Protein AF-0000000078026468 (afdb_homodimer)

Foldseek 3Di:
DPPVVLVVLLVQLQFDQWDQAQVRDIDGADSVQSVLVSVLAFPVLSDPPPPQAQDAQEAEEEQPDWDKDAGADADKKKKWKQAPVGDIDIDMDGHRDIDTDDNPHDADWIWMWIDDDPDIDIHIYGYFHQAFFDFPCVVVVFFAEAAEDAQQQFADPQAQLGRALVQLLVVLVLCLVLRHQAYEYEAQADAALLCQLRPDSQAHLDLLFGHLLRFRLVPQPLLVVQPVNVVVCPDPVNVVLSVVSNPDQWHPRNSSSVSSLVSLVSSLVSVVPDDCPDPLNVLLVVLDVVCPPLLLLQLLQNLVSNVQCVVPVVCNFLVPGPPQQQACPHVVSVVVCVVPVSSSVSSSVSRVSRVVSLLVQLVSSVVSPRRWYYEHEGHLAYACRHSVCRHCVNQWSNQKFFWAAAHNVQNQTDTPRGTDGSLSVCVSVNNVVVLSSLLSRLPSTQEYEYEQQCVLAWTWMDGHPDGSNNTTIGGHPNVSSLRSNRSSSVVSNYAYEYEQDDDHDPVCVVVCVSRLHAYEAEQLPQADPQLAHDQQAPDDASYEYEPDDLQDWAPQQLLVVVVLVLCVVLVSDPDPVSSVVVVVVSLSNQLNLLVNLVVVVLADPPDDNHSVPDHDDLRVLLSSLLRNLLHSYSYYYYHVCSLLVHGDHQDHGPDDPSDSHNTRHRPDHPVCQSVDPSSSVSSSVSSVSSRPD/DPPVVLVVLLVQLQFDQWDQAQVRDIDGADSVQSVLVSVLAFPVLSPPPPPQAQDAQEAEEEQQDWDKDAGADADKKKKWKQAPVGDIDIDMDGHRDIDTDDNPHDADWIWMWIDDDHDIDIHIYGYFHQAFFDFPCVVVVFFAEAAEDAQQQFADPQAQLGRALVQLLVVLVLCLVLRHQAYEYEAQADAALLCQLRPDSQAHLGLQFGHLLRFRLVPQPLLVVQPVNVVVCPDPVNVVLSVVSNPDQWHPRNSSSVSSLVSLVSSLVSVVPDDCPDPVNVLLVVLDVVCPPLLLLQLLQNLVSNVQCVVPVVCNFLVPGPPQQQACPHVVSVVVCVVPVSSSVSSSVSRVSRVVSLLVQLVSSVVSPRRWYYEHEGHLAYACRHSVCRHCVNQWSNQKFFWAAAHNVQNQTDTPRGTDGSQSVCVSVNNVVVLSSLLSRLPSTQEYEYEQQCVLAWTWMGGHPDGRNNTTIGGHPNVSSLRSNRSSSVVSNYAYEYEQDDDHDPVCVVVCVSRLHAYEAEQLPQADPQLAHDQQAPDDASYEYEPDDLQDWAPQQLLVVVVLVLCVVLVSDPDPVSSVVVVVVSLSNQLNLLVNLVVVVLADPPDDNHSVPDHDDLRVLLSSLLRNLLHSYSYYYYHLCSLLVHGDHQDHGPDDVSDSHNTRHRPDHPVCQSVDPSSSVSSSVSSVSSRPD

Solvent-accessible surface area (backbone atoms only — not comparable to full-atom values): 71156 Å² total; per-residue (Å²): 126,57,72,67,58,49,50,52,52,31,46,75,68,31,36,45,63,54,46,67,41,53,84,74,37,81,38,75,54,53,68,66,52,48,52,45,48,56,66,28,42,58,65,74,61,72,60,57,73,64,70,81,53,38,58,60,54,48,46,76,45,49,56,86,44,89,43,67,48,62,31,43,73,77,56,69,32,41,37,39,37,35,41,71,87,64,53,73,46,72,51,72,43,44,38,70,35,77,42,71,50,75,64,82,56,66,72,44,59,26,41,33,38,40,33,44,94,92,45,76,46,63,23,39,36,34,28,11,44,73,41,30,25,70,48,69,55,52,76,69,69,42,50,44,39,25,41,43,38,58,55,56,22,46,36,53,98,75,50,65,27,39,19,24,37,57,52,49,38,54,47,48,54,58,40,44,76,60,67,30,24,30,41,33,38,48,35,58,31,14,50,40,89,66,43,39,78,61,54,52,51,61,50,12,18,26,75,61,45,60,31,56,83,30,47,41,64,90,74,35,67,35,33,76,69,15,64,69,31,47,54,53,55,67,31,68,67,48,44,50,52,43,50,50,36,46,68,42,67,45,49,47,43,34,53,37,47,35,53,49,50,44,43,48,52,42,13,45,59,44,52,69,68,54,55,80,82,36,69,69,50,46,53,47,51,50,51,53,59,72,43,38,67,68,46,49,47,44,15,43,42,51,40,49,41,38,54,42,27,74,64,35,73,83,29,80,25,40,87,62,40,59,74,57,56,42,36,62,83,32,68,56,34,51,50,46,49,62,78,38,40,66,53,27,48,51,41,45,47,42,50,48,51,33,49,54,44,47,45,49,32,36,50,51,25,55,73,69,61,29,76,39,23,33,26,37,33,41,52,77,46,32,25,62,51,17,41,49,44,36,67,37,55,74,43,35,19,78,44,26,22,31,43,38,58,31,29,80,91,37,71,66,30,38,62,69,59,19,29,42,70,33,57,51,45,38,51,74,52,55,36,47,72,58,52,51,42,50,55,46,50,36,54,71,29,23,27,32,33,31,44,57,41,54,50,48,45,34,42,34,37,22,36,63,92,57,53,31,71,53,42,40,44,33,48,36,68,34,68,58,52,53,28,52,48,12,35,54,16,48,76,47,58,15,20,42,35,29,37,61,70,80,91,63,59,72,79,50,54,61,55,36,54,63,32,44,35,20,37,52,44,43,55,87,65,45,42,52,96,84,24,51,47,60,59,37,68,70,40,60,46,68,19,32,30,24,69,57,54,62,67,36,48,30,68,42,11,53,70,67,46,46,54,58,56,49,34,56,52,64,60,71,58,94,47,70,67,57,53,54,50,52,52,53,50,49,53,48,40,45,36,22,46,52,52,45,32,52,73,71,62,34,44,63,86,84,53,84,89,51,47,94,79,51,74,85,40,73,64,55,53,48,16,55,52,42,43,53,40,54,27,35,27,35,31,33,44,42,46,63,52,59,66,71,63,40,43,80,50,44,30,58,81,96,56,64,69,58,43,74,55,69,22,53,40,53,96,53,32,55,69,56,49,75,64,32,63,70,43,50,52,50,46,50,51,43,49,51,49,33,66,55,128,126,57,73,69,56,50,50,53,53,31,47,76,67,31,36,45,64,55,47,66,40,55,82,73,40,80,39,75,52,52,69,67,51,48,53,44,48,56,65,28,40,56,63,74,59,70,61,56,71,63,70,79,53,39,58,61,53,49,48,78,43,48,58,85,44,89,42,66,48,63,31,42,73,77,57,70,32,41,37,39,38,33,40,68,88,63,52,73,46,73,51,73,42,45,37,71,34,78,41,72,50,76,63,82,58,68,72,42,60,25,42,34,38,41,32,43,94,92,44,76,44,62,23,39,37,33,28,11,43,71,42,30,25,70,49,69,54,53,76,68,68,44,50,42,39,24,40,42,38,59,56,56,23,46,36,54,98,74,50,65,27,40,20,23,39,57,52,49,39,55,46,48,54,59,40,43,76,60,67,32,24,30,41,32,39,47,34,58,30,14,50,41,88,66,43,38,78,61,52,51,51,62,51,12,18,28,76,60,45,60,31,56,82,32,47,42,65,91,74,35,67,35,31,75,68,16,64,67,33,46,54,52,55,66,32,67,68,48,44,49,52,45,51,49,35,47,68,42,66,43,48,47,45,34,53,36,47,35,54,50,51,43,43,48,51,40,12,45,58,45,51,70,66,54,54,79,82,35,68,68,50,45,51,47,50,49,49,54,59,73,43,39,67,68,45,50,46,45,14,44,41,52,40,50,41,38,56,43,28,74,64,36,72,83,30,80,27,41,87,62,41,61,75,57,57,42,35,62,83,33,67,56,33,52,50,47,49,63,77,38,39,68,52,27,48,51,40,45,47,41,49,48,52,33,48,54,43,47,44,49,34,36,50,51,26,55,72,68,61,28,75,39,24,32,27,37,33,40,51,78,48,32,26,62,52,17,41,51,44,37,66,38,54,76,43,32,18,78,44,27,22,30,42,38,58,30,28,81,90,37,71,66,31,38,60,69,59,19,30,42,69,34,58,50,44,37,50,73,52,55,37,46,71,57,52,52,43,49,55,45,50,37,54,70,29,22,25,32,33,32,43,55,40,53,51,48,44,34,43,34,36,20,35,63,92,57,53,32,70,52,42,41,44,35,49,36,68,32,70,60,51,52,29,51,48,10,36,53,16,47,74,46,58,15,22,41,34,28,38,61,70,79,91,64,60,73,81,50,54,60,55,36,55,62,31,44,35,20,38,52,44,41,54,87,66,46,43,53,96,84,25,50,49,60,59,38,67,71,40,59,44,69,20,32,28,24,67,56,56,64,68,36,47,32,68,43,12,53,71,68,44,47,54,58,56,50,33,56,54,65,59,73,58,95,47,68,67,59,53,53,50,50,53,52,50,49,52,48,40,45,37,24,45,52,52,43,31,52,74,69,62,33,45,65,87,82,54,84,87,54,46,93,78,51,74,85,40,72,65,57,54,50,16,56,54,43,42,52,39,54,26,37,26,34,30,32,43,41,45,63,53,60,65,69,63,40,43,80,51,44,30,58,81,96,56,64,68,60,43,75,54,68,23,53,39,55,95,53,31,55,68,56,48,76,64,31,64,67,42,49,52,50,46,50,50,43,47,50,50,33,66,55,130

Secondary structure (DSSP, 8-state):
--HHHHHHHHHHTTB-SEEE-TTS-EEEPPHHHHHHHHHHS-HHHHS------SS-SEEEEETTS--EEEPPSSSEEEEEEE-TTS-EEEEEEETTSEEEPPTTPPSEEEEEEEEETTEEEEEEEEEE-SS----HHHHTT--EEEEEE-GGG---SSSSSS--HHHHHHHHHHHHHTT--EEEE---EE--TT-TT---TTS-SEEEEE-GGG--GGG-HHHHH-HHHHHHHHSHHHHHHHHHHHH-SB--HHHHHHHHHHHHHHHHHHHTTS-TT-HHHHHHHHHHHHHHHHHHHHHHHHHHHHHHHHH-TT--SGGGS-GGGSSTTSHHHHHHHHHTHHHHHHHHHHHHHHHHHHHHHHHHHHHTT-SSEEEEEE-S---TTSHHHHH-TTTB-TTEEEEE---SS-TT-EEEEEPPBPHHHHHHTTTHHHHHHHHHHSTT-SEEEETTGGGGTEEEEEETT--TTS-EEEE--HHHHHHHHHHHHHHTT-EEEE---SS--HHHHHHHHHTTPEEEEEGGG-B-TT--BPPGGGS-SSEEEES--TTS--HHHHHTTHHHHHHHHHT--S-HHHHHHHHHHHHHHHHHHHHHHHHTT-S-TTS-S-GGG----HHHHHHHHHHHHTSS-SEEEE-HHHHTT--S-S--TT-STTS-TT-BPPSS-HHHHHH-HHHHHHHHHHHHHHH--/--HHHHHHHHHHTTB-SEEE-TTS-EEEPPHHHHHHHHHHS-HHHHS------SS-SEEEEETTS--EEEPPSSSEEEEEEE-TTS-EEEEEEETTSEEEPPTTPPSEEEEEEEEETTEEEEEEEEEE-SS----HHHHTT--EEEEEE-GGG---SSSSSS--HHHHHHHHHHHHHTT--EEEE---EE--TT-TT---TTS-SEEEEE-GGG--GGG-HHHHH-HHHHHHHHSHHHHHHHHHHHH-SB--HHHHHHHHHHHHHHHHHHHTTS-TT-HHHHHHHHHHHHHHHHHHHHHHHHHHHHHHHHH-TT--SGGGS-GGGSSTTSHHHHHHHHHTHHHHHHHHHHHHHHHHHHHHHHHHHHHTT-SSEEEEEE-S---TTSHHHHH-TTTB-TTEEEEE---SS-TT-EEEEEPPBPHHHHHHTTTHHHHHHHHHHSTT-SEEEETTGGGGTEEEEEETT--TTS-EEEE--HHHHHHHHHHHHHHTT-EEEE---SS--HHHHHHHHHTTPEEEEEGGG-B-TT--BPPGGGS-SSEEEES--TTS--HHHHHTTHHHHHHHHHT--S-HHHHHHHHHHHHHHHHHHHHHHHHTT-S-TTS-S-GGG----HHHHHHHHHHHHTSS-SEEEE-HHHHTT--S-S--TT-STTS-TT-BPPSS-HHHHHH-HHHHHHHHHHHHHHH--

Nearest PDB structures (foldseek):
  4s3r-assembly1_A  TM=9.924E-01  e=0.000E+00  Escherichia coli K-12
  4s3q-assembly3_C  TM=9.899E-01  e=0.000E+00  Escherichia coli K-12
  4s3p-assembly1_A  TM=9.858E-01  e=0.000E+00  Escherichia coli K-12
  5jjh-assembly1_A  TM=8.572E-01  e=1.083E-53  Corynebacterium glutamicum
  5cpq-assembly1_B  TM=8.583E-01  e=1.240E-27  Arabidopsis thaliana

Sequence (1386 aa):
MDSKRLDNAALEAGISPNYINAHGKPQAIPADTKQRLLEAMSRTAAVKKVAVTPVPNVLVFTSGTRMATVLEGNGDYSWQLTTEGGKQHKGHALAGKKLTLPTALAEGYHDLTVSQNEQHWQCRVIVAPKRCYESDALLRDEKLWGACVQLYTLRSAHNWGIGDFGDLQRMLVDVAKRGGSFIGLNPIHALYPANPESASPYSPSSRRWLNVIYIDVNAVDDFLLSDEAQDWWKMPVTQQMLNEVRDAQWVDYATVTVLKIAALRMAWKQFSRRGARDEHVVAFQKFVHEGGDSLYYQAAFDALHAYQVKEDEMRWGWPVWPEGFRDAHNPEVKEFCTEHSDEVNFYLWLQYLAYVQFEACWQTSQGFKMPIGLYRDLAVGVAEGGSETWCDRELYCLKASVGAPPDILGPLGQNWGLPPMDPHVITARAYQPFIELLRSNMTSCGALRIDHVMSMLRLWWIPYGETADKGAYVHYPVDDLLSILALESKRHNCMVIGEDLGTVPVEIVGKLRDSGVYSYKVLYFEHDDEKQFRAPKSWPKQSMAVATTHDLPTLRGYWERGDLTLGKTLGLYPDEEMLTELYQDRERAKQGLLDSLHEYGCLPKRAGHKASLMAMTGTLNRGMQRYIADSNSALLGLQPEDWLGMAEPVNIPGTSYQYKNWRRKLSTSLEAMFADEEVNKLLKDLDKRRKKKMDSKRLDNAALEAGISPNYINAHGKPQAIPADTKQRLLEAMSRTAAVKKVAVTPVPNVLVFTSGTRMATVLEGNGDYSWQLTTEGGKQHKGHALAGKKLTLPTALAEGYHDLTVSQNEQHWQCRVIVAPKRCYESDALLRDEKLWGACVQLYTLRSAHNWGIGDFGDLQRMLVDVAKRGGSFIGLNPIHALYPANPESASPYSPSSRRWLNVIYIDVNAVDDFLLSDEAQDWWKMPVTQQMLNEVRDAQWVDYATVTVLKIAALRMAWKQFSRRGARDEHVVAFQKFVHEGGDSLYYQAAFDALHAYQVKEDEMRWGWPVWPEGFRDAHNPEVKEFCTEHSDEVNFYLWLQYLAYVQFEACWQTSQGFKMPIGLYRDLAVGVAEGGSETWCDRELYCLKASVGAPPDILGPLGQNWGLPPMDPHVITARAYQPFIELLRSNMTSCGALRIDHVMSMLRLWWIPYGETADKGAYVHYPVDDLLSILALESKRHNCMVIGEDLGTVPVEIVGKLRDSGVYSYKVLYFEHDDEKQFRAPKSWPKQSMAVATTHDLPTLRGYWERGDLTLGKTLGLYPDEEMLTELYQDRERAKQGLLDSLHEYGCLPKRAGHKASLMAMTGTLNRGMQRYIADSNSALLGLQPEDWLGMAEPVNIPGTSYQYKNWRRKLSTSLEAMFADEEVNKLLKDLDKRRKKK

Organism: NCBI:txid82991

Structure (mmCIF, N/CA/C/O backbone):
data_AF-0000000078026468-model_v1
#
loop_
_entity.id
_entity.type
_entity.pdbx_description
1 polymer 4-alpha-glucanotransferase
#
loop_
_atom_site.group_PDB
_atom_site.id
_atom_site.type_symbol
_atom_site.label_atom_id
_atom_site.label_alt_id
_atom_site.label_comp_id
_atom_site.label_asym_id
_atom_site.label_entity_id
_atom_site.label_seq_id
_atom_site.pdbx_PDB_ins_code
_atom_site.Cartn_x
_atom_site.Cartn_y
_atom_site.Cartn_z
_atom_site.occupancy
_atom_site.B_iso_or_equiv
_atom_site.auth_seq_id
_atom_site.auth_comp_id
_atom_site.auth_asym_id
_atom_site.auth_atom_id
_atom_site.pdbx_PDB_model_num
ATOM 1 N N . MET A 1 1 ? -25.906 -2.934 -33.062 1 53.94 1 MET A N 1
ATOM 2 C CA . MET A 1 1 ? -25.969 -4.238 -33.719 1 53.94 1 MET A CA 1
ATOM 3 C C . MET A 1 1 ? -27.266 -4.949 -33.375 1 53.94 1 MET A C 1
ATOM 5 O O . MET A 1 1 ? -27.797 -4.797 -32.281 1 53.94 1 MET A O 1
ATOM 9 N N . ASP A 1 2 ? -27.969 -5.488 -34.188 1 73.31 2 ASP A N 1
ATOM 10 C CA . ASP A 1 2 ? -29.156 -6.312 -33.969 1 73.31 2 ASP A CA 1
ATOM 11 C C . ASP A 1 2 ? -28.875 -7.422 -32.969 1 73.31 2 ASP A C 1
ATOM 13 O O . ASP A 1 2 ? -27.766 -7.957 -32.906 1 73.31 2 ASP A O 1
ATOM 17 N N . SER A 1 3 ? -29.781 -7.605 -31.969 1 78.31 3 SER A N 1
ATOM 18 C CA . SER A 1 3 ? -29.641 -8.539 -30.859 1 78.31 3 SER A CA 1
ATOM 19 C C . SER A 1 3 ? -29.172 -9.906 -31.344 1 78.31 3 SER A C 1
ATOM 21 O O . SER A 1 3 ? -28.281 -10.516 -30.75 1 78.31 3 SER A O 1
ATOM 23 N N . LYS A 1 4 ? -29.719 -10.297 -32.469 1 84.75 4 LYS A N 1
ATOM 24 C CA . LYS A 1 4 ? -29.375 -11.609 -33 1 84.75 4 LYS A CA 1
ATOM 25 C C . LYS A 1 4 ? -27.938 -11.625 -33.531 1 84.75 4 LYS A C 1
ATOM 27 O O . LYS A 1 4 ? -27.219 -12.609 -33.375 1 84.75 4 LYS A O 1
ATOM 32 N N . ARG A 1 5 ? -27.547 -10.641 -34.125 1 87.69 5 ARG A N 1
ATOM 33 C CA . ARG A 1 5 ? -26.188 -10.516 -34.656 1 87.69 5 ARG A CA 1
ATOM 34 C C . ARG A 1 5 ? -25.156 -10.492 -33.531 1 87.69 5 ARG A C 1
ATOM 36 O O . ARG A 1 5 ? -24.094 -11.109 -33.656 1 87.69 5 ARG A O 1
ATOM 43 N N . LEU A 1 6 ? -25.469 -9.836 -32.531 1 92.06 6 LEU A N 1
ATOM 44 C CA . LEU A 1 6 ? -24.578 -9.75 -31.375 1 92.06 6 LEU A CA 1
ATOM 45 C C . LEU A 1 6 ? -24.422 -11.117 -30.719 1 92.06 6 LEU A C 1
ATOM 47 O O . LEU A 1 6 ? -23.312 -11.508 -30.344 1 92.06 6 LEU A O 1
ATOM 51 N N . ASP A 1 7 ? -25.453 -11.836 -30.641 1 92.88 7 ASP A N 1
ATOM 52 C CA . ASP A 1 7 ? -25.422 -13.156 -30.031 1 92.88 7 ASP A CA 1
ATOM 53 C C . ASP A 1 7 ? -24.562 -14.117 -30.828 1 92.88 7 ASP A C 1
ATOM 55 O O . ASP A 1 7 ? -23.797 -14.898 -30.266 1 92.88 7 ASP A O 1
ATOM 59 N N . ASN A 1 8 ? -24.719 -14.039 -32.094 1 92 8 ASN A N 1
ATOM 60 C CA . ASN A 1 8 ? -23.922 -14.906 -32.938 1 92 8 ASN A CA 1
ATOM 61 C C . ASN A 1 8 ? -22.438 -14.562 -32.875 1 92 8 ASN A C 1
ATOM 63 O O . ASN A 1 8 ? -21.594 -15.453 -32.812 1 92 8 ASN A O 1
ATOM 67 N N . ALA A 1 9 ? -22.219 -13.328 -32.906 1 92.31 9 ALA A N 1
ATOM 68 C CA . ALA A 1 9 ? -20.828 -12.875 -32.812 1 92.31 9 ALA A CA 1
ATOM 69 C C . ALA A 1 9 ? -20.203 -13.297 -31.5 1 92.31 9 ALA A C 1
ATOM 71 O O . ALA A 1 9 ? -19.047 -13.695 -31.453 1 92.31 9 ALA A O 1
ATOM 72 N N . ALA A 1 10 ? -20.969 -13.172 -30.422 1 94.38 10 ALA A N 1
ATOM 73 C CA . ALA A 1 10 ? -20.484 -13.555 -29.094 1 94.38 10 ALA A CA 1
ATOM 74 C C . ALA A 1 10 ? -20.219 -15.055 -29.016 1 94.38 10 ALA A C 1
ATOM 76 O O . ALA A 1 10 ? -19.188 -15.477 -28.484 1 94.38 10 ALA A O 1
ATOM 77 N N . LEU A 1 11 ? -21.047 -15.773 -29.562 1 93.12 11 LEU A N 1
ATOM 78 C CA . LEU A 1 11 ? -20.891 -17.219 -29.562 1 93.12 11 LEU A CA 1
ATOM 79 C C . LEU A 1 11 ? -19.656 -17.641 -30.359 1 93.12 11 LEU A C 1
ATOM 81 O O . LEU A 1 11 ? -18.906 -18.516 -29.938 1 93.12 11 LEU A O 1
ATOM 85 N N . GLU A 1 12 ? -19.516 -17.062 -31.453 1 91.56 12 GLU A N 1
ATOM 86 C CA . GLU A 1 12 ? -18.359 -17.359 -32.312 1 91.56 12 GLU A CA 1
ATOM 87 C C . GLU A 1 12 ? -17.062 -16.984 -31.609 1 91.56 12 GLU A C 1
ATOM 89 O O . GLU A 1 12 ? -16.031 -17.625 -31.828 1 91.56 12 GLU A O 1
ATOM 94 N N . ALA A 1 13 ? -17.156 -16.016 -30.797 1 94.38 13 ALA A N 1
ATOM 95 C CA . ALA A 1 13 ? -15.969 -15.539 -30.078 1 94.38 13 ALA A CA 1
ATOM 96 C C . ALA A 1 13 ? -15.703 -16.375 -28.828 1 94.38 13 ALA A C 1
ATOM 98 O O . ALA A 1 13 ? -14.68 -16.203 -28.172 1 94.38 13 ALA A O 1
ATOM 99 N N . GLY A 1 14 ? -16.578 -17.281 -28.562 1 95.12 14 GLY A N 1
ATOM 100 C CA . GLY A 1 14 ? -16.406 -18.172 -27.422 1 95.12 14 GLY A CA 1
ATOM 101 C C . GLY A 1 14 ? -17.062 -17.672 -26.156 1 95.12 14 GLY A C 1
ATOM 102 O O . GLY A 1 14 ? -16.859 -18.219 -25.078 1 95.12 14 GLY A O 1
ATOM 103 N N . ILE A 1 15 ? -17.875 -16.578 -26.219 1 96.88 15 ILE A N 1
ATOM 104 C CA . ILE A 1 15 ? -18.562 -16.047 -25.062 1 96.88 15 ILE A CA 1
ATOM 105 C C . ILE A 1 15 ? -19.844 -16.828 -24.812 1 96.88 15 ILE A C 1
ATOM 107 O O . ILE A 1 15 ? -20.719 -16.906 -25.688 1 96.88 15 ILE A O 1
ATOM 111 N N . SER A 1 16 ? -19.953 -17.391 -23.625 1 95.5 16 SER A N 1
ATOM 112 C CA . SER A 1 16 ? -21.125 -18.188 -23.266 1 95.5 16 SER A CA 1
ATOM 113 C C . SER A 1 16 ? -22.375 -17.312 -23.203 1 95.5 16 SER A C 1
ATOM 115 O O . SER A 1 16 ? -22.328 -16.188 -22.688 1 95.5 16 SER A O 1
ATOM 117 N N . PRO A 1 17 ? -23.438 -17.797 -23.719 1 93.94 17 PRO A N 1
ATOM 118 C CA . PRO A 1 17 ? -24.672 -17.016 -23.703 1 93.94 17 PRO A CA 1
ATOM 119 C C . PRO A 1 17 ? -25.344 -16.984 -22.328 1 93.94 17 PRO A C 1
ATOM 121 O O . PRO A 1 17 ? -26.141 -16.094 -22.047 1 93.94 17 PRO A O 1
ATOM 124 N N . ASN A 1 18 ? -25.078 -18.031 -21.578 1 92.44 18 ASN A N 1
ATOM 125 C CA . ASN A 1 18 ? -25.688 -18.156 -20.25 1 92.44 18 ASN A CA 1
ATOM 126 C C . ASN A 1 18 ? -24.703 -18.75 -19.25 1 92.44 18 ASN A C 1
ATOM 128 O O . ASN A 1 18 ? -23.641 -19.25 -19.625 1 92.44 18 ASN A O 1
ATOM 132 N N . TYR A 1 19 ? -25.016 -18.641 -17.984 1 89.12 19 TYR A N 1
ATOM 133 C CA . TYR A 1 19 ? -24.297 -19.312 -16.906 1 89.12 19 TYR A CA 1
ATOM 134 C C . TYR A 1 19 ? -25.266 -19.703 -15.789 1 89.12 19 TYR A C 1
ATOM 136 O O . TYR A 1 19 ? -26.438 -19.328 -15.805 1 89.12 19 TYR A O 1
ATOM 144 N N . ILE A 1 20 ? -24.859 -20.547 -14.914 1 83.06 20 ILE A N 1
ATOM 145 C CA . ILE A 1 20 ? -25.656 -20.953 -13.758 1 83.06 20 ILE A CA 1
ATOM 146 C C . ILE A 1 20 ? -25.375 -20.016 -12.586 1 83.06 20 ILE A C 1
ATOM 148 O O . ILE A 1 20 ? -24.25 -19.938 -12.109 1 83.06 20 ILE A O 1
ATOM 152 N N . ASN A 1 21 ? -26.328 -19.312 -12.148 1 79 21 ASN A N 1
ATOM 153 C CA . ASN A 1 21 ? -26.156 -18.312 -11.109 1 79 21 ASN A CA 1
ATOM 154 C C . ASN A 1 21 ? -26.125 -18.938 -9.719 1 79 21 ASN A C 1
ATOM 156 O O . ASN A 1 21 ? -26.125 -20.156 -9.586 1 79 21 ASN A O 1
ATOM 160 N N . ALA A 1 22 ? -25.953 -18.141 -8.688 1 72.81 22 ALA A N 1
ATOM 161 C CA . ALA A 1 22 ? -25.781 -18.547 -7.293 1 72.81 22 ALA A CA 1
ATOM 162 C C . ALA A 1 22 ? -26.984 -19.359 -6.812 1 72.81 22 ALA A C 1
ATOM 164 O O . ALA A 1 22 ? -26.875 -20.141 -5.863 1 72.81 22 ALA A O 1
ATOM 165 N N . HIS A 1 23 ? -28.078 -19.25 -7.551 1 73.81 23 HIS A N 1
ATOM 166 C CA . HIS A 1 23 ? -29.297 -19.969 -7.176 1 73.81 23 HIS A CA 1
ATOM 167 C C . HIS A 1 23 ? -29.438 -21.266 -7.965 1 73.81 23 HIS A C 1
ATOM 169 O O . HIS A 1 23 ? -30.484 -21.938 -7.898 1 73.81 23 HIS A O 1
ATOM 175 N N . GLY A 1 24 ? -28.469 -21.625 -8.703 1 76 24 GLY A N 1
ATOM 176 C CA . GLY A 1 24 ? -28.484 -22.859 -9.484 1 76 24 GLY A CA 1
ATOM 177 C C . GLY A 1 24 ? -29.344 -22.75 -10.734 1 76 24 GLY A C 1
ATOM 178 O O . GLY A 1 24 ? -29.719 -23.766 -11.328 1 76 24 GLY A O 1
ATOM 179 N N . LYS A 1 25 ? -29.641 -21.516 -11.102 1 83.75 25 LYS A N 1
ATOM 180 C CA . LYS A 1 25 ? -30.484 -21.297 -12.258 1 83.75 25 LYS A CA 1
ATOM 181 C C . LYS A 1 25 ? -29.703 -20.703 -13.422 1 83.75 25 LYS A C 1
ATOM 183 O O . LYS A 1 25 ? -28.781 -19.906 -13.211 1 83.75 25 LYS A O 1
ATOM 188 N N . PRO A 1 26 ? -30.141 -21.125 -14.555 1 88.19 26 PRO A N 1
ATOM 189 C CA . PRO A 1 26 ? -29.5 -20.5 -15.711 1 88.19 26 PRO A CA 1
ATOM 190 C C . PRO A 1 26 ? -29.844 -19.016 -15.852 1 88.19 26 PRO A C 1
ATOM 192 O O . PRO A 1 26 ? -30.984 -18.625 -15.641 1 88.19 26 PRO A O 1
ATOM 195 N N . GLN A 1 27 ? -28.906 -18.266 -16.062 1 90.94 27 GLN A N 1
ATOM 196 C CA . GLN A 1 27 ? -29.062 -16.828 -16.266 1 90.94 27 GLN A CA 1
ATOM 197 C C . GLN A 1 27 ? -28.422 -16.375 -17.562 1 90.94 27 GLN A C 1
ATOM 199 O O . GLN A 1 27 ? -27.281 -16.734 -17.859 1 90.94 27 GLN A O 1
ATOM 204 N N . ALA A 1 28 ? -29.203 -15.547 -18.328 1 92.94 28 ALA A N 1
ATOM 205 C CA . ALA A 1 28 ? -28.688 -15.039 -19.609 1 92.94 28 ALA A CA 1
ATOM 206 C C . ALA A 1 28 ? -27.703 -13.898 -19.375 1 92.94 28 ALA A C 1
ATOM 208 O O . ALA A 1 28 ? -27.875 -13.086 -18.469 1 92.94 28 ALA A O 1
ATOM 209 N N . ILE A 1 29 ? -26.734 -13.836 -20.266 1 95.25 29 ILE A N 1
ATOM 210 C CA . ILE A 1 29 ? -25.766 -12.734 -20.219 1 95.25 29 ILE A CA 1
ATOM 211 C C . ILE A 1 29 ? -26.344 -11.516 -20.938 1 95.25 29 ILE A C 1
ATOM 213 O O . ILE A 1 29 ? -26.781 -11.609 -22.078 1 95.25 29 ILE A O 1
ATOM 217 N N . PRO A 1 30 ? -26.312 -10.414 -20.312 1 94.31 30 PRO A N 1
ATOM 218 C CA . PRO A 1 30 ? -26.875 -9.203 -20.922 1 94.31 30 PRO A CA 1
ATOM 219 C C . PRO A 1 30 ? -26.141 -8.773 -22.188 1 94.31 30 PRO A C 1
ATOM 221 O O . PRO A 1 30 ? -24.938 -9.016 -22.312 1 94.31 30 PRO A O 1
ATOM 224 N N . ALA A 1 31 ? -26.844 -8.047 -23.078 1 94.5 31 ALA A N 1
ATOM 225 C CA . ALA A 1 31 ? -26.297 -7.598 -24.344 1 94.5 31 ALA A CA 1
ATOM 226 C C . ALA A 1 31 ? -25.109 -6.672 -24.141 1 94.5 31 ALA A C 1
ATOM 228 O O . ALA A 1 31 ? -24.125 -6.75 -24.875 1 94.5 31 ALA A O 1
ATOM 229 N N . ASP A 1 32 ? -25.234 -5.918 -23.172 1 93.5 32 ASP A N 1
ATOM 230 C CA . ASP A 1 32 ? -24.156 -4.965 -22.906 1 93.5 32 ASP A CA 1
ATOM 231 C C . ASP A 1 32 ? -22.875 -5.688 -22.516 1 93.5 32 ASP A C 1
ATOM 233 O O . ASP A 1 32 ? -21.781 -5.312 -22.969 1 93.5 32 ASP A O 1
ATOM 237 N N . THR A 1 33 ? -22.953 -6.68 -21.719 1 95.5 33 THR A N 1
ATOM 238 C CA . THR A 1 33 ? -21.797 -7.469 -21.297 1 95.5 33 THR A CA 1
ATOM 239 C C . THR A 1 33 ? -21.172 -8.164 -22.5 1 95.5 33 THR A C 1
ATOM 241 O O . THR A 1 33 ? -19.938 -8.141 -22.672 1 95.5 33 THR A O 1
ATOM 244 N N . LYS A 1 34 ? -22 -8.695 -23.359 1 95.31 34 LYS A N 1
ATOM 245 C CA . LYS A 1 34 ? -21.5 -9.359 -24.562 1 95.31 34 LYS A CA 1
ATOM 246 C C . LYS A 1 34 ? -20.75 -8.383 -25.453 1 95.31 34 LYS A C 1
ATOM 248 O O . LYS A 1 34 ? -19.656 -8.695 -25.938 1 95.31 34 LYS A O 1
ATOM 253 N N . GLN A 1 35 ? -21.344 -7.262 -25.641 1 94.88 35 GLN A N 1
ATOM 254 C CA . GLN A 1 35 ? -20.75 -6.25 -26.5 1 94.88 35 GLN A CA 1
ATOM 255 C C . GLN A 1 35 ? -19.391 -5.793 -25.953 1 94.88 35 GLN A C 1
ATOM 257 O O . GLN A 1 35 ? -18.406 -5.711 -26.703 1 94.88 35 GLN A O 1
ATOM 262 N N . ARG A 1 36 ? -19.328 -5.57 -24.672 1 95 36 ARG A N 1
ATOM 263 C CA . ARG A 1 36 ? -18.109 -5.066 -24.047 1 95 36 ARG A CA 1
ATOM 264 C C . ARG A 1 36 ? -17 -6.125 -24.062 1 95 36 ARG A C 1
ATOM 266 O O . ARG A 1 36 ? -15.828 -5.809 -24.234 1 95 36 ARG A O 1
ATOM 273 N N . LEU A 1 37 ? -17.391 -7.328 -23.844 1 96.5 37 LEU A N 1
ATOM 274 C CA . LEU A 1 37 ? -16.406 -8.398 -23.891 1 96.5 37 LEU A CA 1
ATOM 275 C C . LEU A 1 37 ? -15.883 -8.617 -25.297 1 96.5 37 LEU A C 1
ATOM 277 O O . LEU A 1 37 ? -14.695 -8.906 -25.5 1 96.5 37 LEU A O 1
ATOM 281 N N . LEU A 1 38 ? -16.766 -8.453 -26.297 1 94.88 38 LEU A N 1
ATOM 282 C CA . LEU A 1 38 ? -16.328 -8.539 -27.688 1 94.88 38 LEU A CA 1
ATOM 283 C C . LEU A 1 38 ? -15.32 -7.438 -28 1 94.88 38 LEU A C 1
ATOM 285 O O . LEU A 1 38 ? -14.336 -7.68 -28.703 1 94.88 38 LEU A O 1
ATOM 289 N N . GLU A 1 39 ? -15.625 -6.328 -27.438 1 93.88 39 GLU A N 1
ATOM 290 C CA . GLU A 1 39 ? -14.75 -5.184 -27.688 1 93.88 39 GLU A CA 1
ATOM 291 C C . GLU A 1 39 ? -13.398 -5.371 -27 1 93.88 39 GLU A C 1
ATOM 293 O O . GLU A 1 39 ? -12.391 -4.809 -27.438 1 93.88 39 GLU A O 1
ATOM 298 N N . ALA A 1 40 ? -13.398 -6.133 -25.953 1 94.38 40 ALA A N 1
ATOM 299 C CA . ALA A 1 40 ? -12.164 -6.371 -25.188 1 94.38 40 ALA A CA 1
ATOM 300 C C . ALA A 1 40 ? -11.242 -7.324 -25.953 1 94.38 40 ALA A C 1
ATOM 302 O O . ALA A 1 40 ? -10.031 -7.324 -25.719 1 94.38 40 ALA A O 1
ATOM 303 N N . MET A 1 41 ? -11.805 -8.07 -26.844 1 93.75 41 MET A N 1
ATOM 304 C CA . MET A 1 41 ? -11.031 -9.039 -27.609 1 93.75 41 MET A CA 1
ATOM 305 C C . MET A 1 41 ? -10.32 -8.367 -28.781 1 93.75 41 MET A C 1
ATOM 307 O O . MET A 1 41 ? -10.719 -7.281 -29.203 1 93.75 41 MET A O 1
ATOM 311 N N . SER A 1 42 ? -9.219 -8.93 -29.141 1 80.38 42 SER A N 1
ATOM 312 C CA . SER A 1 42 ? -8.461 -8.414 -30.281 1 80.38 42 SER A CA 1
ATOM 313 C C . SER A 1 42 ? -9.289 -8.469 -31.562 1 80.38 42 SER A C 1
ATOM 315 O O . SER A 1 42 ? -9.852 -9.516 -31.891 1 80.38 42 SER A O 1
ATOM 317 N N . ARG A 1 43 ? -9.508 -7.316 -32.219 1 67.94 43 ARG A N 1
ATOM 318 C CA . ARG A 1 43 ? -10.289 -7.18 -33.469 1 67.94 43 ARG A CA 1
ATOM 319 C C . ARG A 1 43 ? -9.672 -7.977 -34.594 1 67.94 43 ARG A C 1
ATOM 321 O O . ARG A 1 43 ? -10.383 -8.539 -35.438 1 67.94 43 ARG A O 1
ATOM 328 N N . THR A 1 44 ? -8.516 -7.957 -34.688 1 52.78 44 THR A N 1
ATOM 329 C CA . THR A 1 44 ? -7.809 -8.633 -35.781 1 52.78 44 THR A CA 1
ATOM 330 C C . THR A 1 44 ? -7.973 -10.141 -35.688 1 52.78 44 THR A C 1
ATOM 332 O O . THR A 1 44 ? -8.141 -10.828 -36.688 1 52.78 44 THR A O 1
ATOM 335 N N . ALA A 1 45 ? -8.016 -10.672 -34.594 1 52.72 45 ALA A N 1
ATOM 336 C CA . ALA A 1 45 ? -8.016 -12.125 -34.406 1 52.72 45 ALA A CA 1
ATOM 337 C C . ALA A 1 45 ? -9.438 -12.68 -34.438 1 52.72 45 ALA A C 1
ATOM 339 O O . ALA A 1 45 ? -9.656 -13.836 -34.812 1 52.72 45 ALA A O 1
ATOM 340 N N . ALA A 1 46 ? -10.523 -11.859 -33.938 1 52.5 46 ALA A N 1
ATOM 341 C CA . ALA A 1 46 ? -11.891 -12.359 -33.844 1 52.5 46 ALA A CA 1
ATOM 342 C C . ALA A 1 46 ? -12.602 -12.328 -35.188 1 52.5 46 ALA A C 1
ATOM 344 O O . ALA A 1 46 ? -13.43 -13.188 -35.469 1 52.5 46 ALA A O 1
ATOM 345 N N . VAL A 1 47 ? -12.641 -11.062 -36.156 1 52.34 47 VAL A N 1
ATOM 346 C CA . VAL A 1 47 ? -13.469 -10.781 -37.344 1 52.34 47 VAL A CA 1
ATOM 347 C C . VAL A 1 47 ? -12.781 -11.297 -38.594 1 52.34 47 VAL A C 1
ATOM 349 O O . VAL A 1 47 ? -13.32 -11.18 -39.688 1 52.34 47 VAL A O 1
ATOM 352 N N . LYS A 1 48 ? -11.625 -11.312 -38.719 1 44.81 48 LYS A N 1
ATOM 353 C CA . LYS A 1 48 ? -11.195 -11.594 -40.094 1 44.81 48 LYS A CA 1
ATOM 354 C C . LYS A 1 48 ? -12.031 -12.711 -40.719 1 44.81 48 LYS A C 1
ATOM 356 O O . LYS A 1 48 ? -12.133 -13.805 -40.156 1 44.81 48 LYS A O 1
ATOM 361 N N . LYS A 1 49 ? -12.891 -12.195 -41.438 1 48.56 49 LYS A N 1
ATOM 362 C CA . LYS A 1 49 ? -13.297 -13.18 -42.438 1 48.56 49 LYS A CA 1
ATOM 363 C C . LYS A 1 49 ? -12.117 -14.055 -42.844 1 48.56 49 LYS A C 1
ATOM 365 O O . LYS A 1 49 ? -11.141 -13.562 -43.438 1 48.56 49 LYS A O 1
ATOM 370 N N . VAL A 1 50 ? -11.742 -14.977 -42.125 1 42.75 50 VAL A N 1
ATOM 371 C CA . VAL A 1 50 ? -10.641 -15.898 -42.375 1 42.75 50 VAL A CA 1
ATOM 372 C C . VAL A 1 50 ? -10.383 -16.016 -43.875 1 42.75 50 VAL A C 1
ATOM 374 O O . VAL A 1 50 ? -11.234 -16.5 -44.625 1 42.75 50 VAL A O 1
ATOM 377 N N . ALA A 1 51 ? -9.852 -15.102 -44.594 1 52.5 51 ALA A N 1
ATOM 378 C CA . ALA A 1 51 ? -9.281 -15.555 -45.844 1 52.5 51 ALA A CA 1
ATOM 379 C C . ALA A 1 51 ? -8.969 -17.047 -45.812 1 52.5 51 ALA A C 1
ATOM 381 O O . ALA A 1 51 ? -8.281 -17.516 -44.906 1 52.5 51 ALA A O 1
ATOM 382 N N . VAL A 1 52 ? -9.938 -17.719 -46.312 1 65.62 52 VAL A N 1
ATOM 383 C CA . VAL A 1 52 ? -9.938 -19.188 -46.312 1 65.62 52 VAL A CA 1
ATOM 384 C C . VAL A 1 52 ? -8.555 -19.703 -46.688 1 65.62 52 VAL A C 1
ATOM 386 O O . VAL A 1 52 ? -8.117 -19.531 -47.844 1 65.62 52 VAL A O 1
ATOM 389 N N . THR A 1 53 ? -7.609 -19.734 -45.688 1 86.25 53 THR A N 1
ATOM 390 C CA . THR A 1 53 ? -6.34 -20.391 -45.938 1 86.25 53 THR A CA 1
ATOM 391 C C . THR A 1 53 ? -6.543 -21.891 -46.125 1 86.25 53 THR A C 1
ATOM 393 O O . THR A 1 53 ? -7.488 -22.469 -45.594 1 86.25 53 THR A O 1
ATOM 396 N N . PRO A 1 54 ? -5.734 -22.359 -47 1 91.94 54 PRO A N 1
ATOM 397 C CA . PRO A 1 54 ? -5.918 -23.797 -47.25 1 91.94 54 PRO A CA 1
ATOM 398 C C . PRO A 1 54 ? -5.707 -24.641 -46 1 91.94 54 PRO A C 1
ATOM 400 O O . PRO A 1 54 ? -6.266 -25.734 -45.906 1 91.94 54 PRO A O 1
ATOM 403 N N . VAL A 1 55 ? -4.875 -24.219 -45.156 1 93.62 55 VAL A N 1
ATOM 404 C CA . VAL A 1 55 ? -4.582 -24.953 -43.906 1 93.62 55 VAL A CA 1
ATOM 405 C C . VAL A 1 55 ? -4.574 -23.984 -42.719 1 93.62 55 VAL A C 1
ATOM 407 O O . VAL A 1 55 ? -4.184 -22.828 -42.875 1 93.62 55 VAL A O 1
ATOM 410 N N . PRO A 1 56 ? -5.113 -24.5 -41.625 1 93.12 56 PRO A N 1
ATOM 411 C CA . PRO A 1 56 ? -5.035 -23.625 -40.438 1 93.12 56 PRO A CA 1
ATOM 412 C C . PRO A 1 56 ? -3.596 -23.375 -40 1 93.12 56 PRO A C 1
ATOM 414 O O . PRO A 1 56 ? -2.674 -24.062 -40.438 1 93.12 56 PRO A O 1
ATOM 417 N N . ASN A 1 57 ? -3.434 -22.391 -39.219 1 94.06 57 ASN A N 1
ATOM 418 C CA . ASN A 1 57 ? -2.088 -22.031 -38.812 1 94.06 57 ASN A CA 1
ATOM 419 C C . ASN A 1 57 ? -1.515 -23.047 -37.812 1 94.06 57 ASN A C 1
ATOM 421 O O . ASN A 1 57 ? -0.305 -23.078 -37.594 1 94.06 57 ASN A O 1
ATOM 425 N N . VAL A 1 58 ? -2.391 -23.906 -37.188 1 97.31 58 VAL A N 1
ATOM 426 C CA . VAL A 1 58 ? -1.91 -24.906 -36.25 1 97.31 58 VAL A CA 1
ATOM 427 C C . VAL A 1 58 ? -2.834 -26.125 -36.25 1 97.31 58 VAL A C 1
ATOM 429 O O . VAL A 1 58 ? -4.051 -25.984 -36.375 1 97.31 58 VAL A O 1
ATOM 432 N N . LEU A 1 59 ? -2.287 -27.234 -36.219 1 96.56 59 LEU A N 1
ATOM 433 C CA . LEU A 1 59 ? -2.969 -28.516 -36.062 1 96.56 59 LEU A CA 1
ATOM 434 C C . LEU A 1 59 ? -2.393 -29.297 -34.875 1 96.56 59 LEU A C 1
ATOM 436 O O . LEU A 1 59 ? -1.174 -29.391 -34.75 1 96.56 59 LEU A O 1
ATOM 440 N N . VAL A 1 60 ? -3.254 -29.844 -34.031 1 97.75 60 VAL A N 1
ATOM 441 C CA . VAL A 1 60 ? -2.82 -30.609 -32.875 1 97.75 60 VAL A CA 1
ATOM 442 C C . VAL A 1 60 ? -3.34 -32.031 -32.969 1 97.75 60 VAL A C 1
ATOM 444 O O . VAL A 1 60 ? -4.535 -32.25 -33.156 1 97.75 60 VAL A O 1
ATOM 447 N N . PHE A 1 61 ? -2.457 -32.969 -32.875 1 96.75 61 PHE A N 1
ATOM 448 C CA . PHE A 1 61 ? -2.807 -34.375 -32.938 1 96.75 61 PHE A CA 1
ATOM 449 C C . PHE A 1 61 ? -2.297 -35.125 -31.734 1 96.75 61 PHE A C 1
ATOM 451 O O . PHE A 1 61 ? -1.404 -34.656 -31.031 1 96.75 61 PHE A O 1
ATOM 458 N N . THR A 1 62 ? -2.877 -36.25 -31.484 1 95.69 62 THR A N 1
ATOM 459 C CA . THR A 1 62 ? -2.395 -37.188 -30.453 1 95.69 62 THR A CA 1
ATOM 460 C C . THR A 1 62 ? -1.519 -38.25 -31.078 1 95.69 62 THR A C 1
ATOM 462 O O . THR A 1 62 ? -1.869 -38.844 -32.125 1 95.69 62 THR A O 1
ATOM 465 N N . SER A 1 63 ? -0.443 -38.5 -30.484 1 94.69 63 SER A N 1
ATOM 466 C CA . SER A 1 63 ? 0.468 -39.531 -30.969 1 94.69 63 SER A CA 1
ATOM 467 C C . SER A 1 63 ? -0.237 -40.875 -31.094 1 94.69 63 SER A C 1
ATOM 469 O O . SER A 1 63 ? -1.027 -41.25 -30.219 1 94.69 63 SER A O 1
ATOM 471 N N . GLY A 1 64 ? 0.007 -41.531 -32.188 1 88.56 64 GLY A N 1
ATOM 472 C CA . GLY A 1 64 ? -0.556 -42.844 -32.375 1 88.56 64 GLY A CA 1
ATOM 473 C C . GLY A 1 64 ? -1.885 -42.812 -33.125 1 88.56 64 GLY A C 1
ATOM 474 O O . GLY A 1 64 ? -2.426 -43.875 -33.469 1 88.56 64 GLY A O 1
ATOM 475 N N . THR A 1 65 ? -2.383 -41.656 -33.281 1 89.75 65 THR A N 1
ATOM 476 C CA . THR A 1 65 ? -3.635 -41.562 -34.031 1 89.75 65 THR A CA 1
ATOM 477 C C . THR A 1 65 ? -3.379 -41.125 -35.469 1 89.75 65 THR A C 1
ATOM 479 O O . THR A 1 65 ? -2.271 -40.688 -35.812 1 89.75 65 THR A O 1
ATOM 482 N N . ARG A 1 66 ? -4.43 -41.312 -36.281 1 90.25 66 ARG A N 1
ATOM 483 C CA . ARG A 1 66 ? -4.336 -40.844 -37.656 1 90.25 66 ARG A CA 1
ATOM 484 C C . ARG A 1 66 ? -4.262 -39.312 -37.719 1 90.25 66 ARG A C 1
ATOM 486 O O . ARG A 1 66 ? -5.043 -38.625 -37.062 1 90.25 66 ARG A O 1
ATOM 493 N N . MET A 1 67 ? -3.324 -38.875 -38.469 1 93.62 67 MET A N 1
ATOM 494 C CA . MET A 1 67 ? -3.105 -37.438 -38.594 1 93.62 67 MET A CA 1
ATOM 495 C C . MET A 1 67 ? -3.459 -36.938 -40 1 93.62 67 MET A C 1
ATOM 497 O O . MET A 1 67 ? -2.682 -37.125 -40.938 1 93.62 67 MET A O 1
ATOM 501 N N . ALA A 1 68 ? -4.602 -36.344 -40 1 93.06 68 ALA A N 1
ATOM 502 C CA . ALA A 1 68 ? -5.059 -35.906 -41.312 1 93.06 68 ALA A CA 1
ATOM 503 C C . ALA A 1 68 ? -5.781 -34.562 -41.188 1 93.06 68 ALA A C 1
ATOM 505 O O . ALA A 1 68 ? -6.273 -34.188 -40.125 1 93.06 68 ALA A O 1
ATOM 506 N N . THR A 1 69 ? -5.676 -33.844 -42.25 1 93.19 69 THR A N 1
ATOM 507 C CA . THR A 1 69 ? -6.41 -32.594 -42.375 1 93.19 69 THR A CA 1
ATOM 508 C C . THR A 1 69 ? -6.934 -32.375 -43.781 1 93.19 69 THR A C 1
ATOM 510 O O . THR A 1 69 ? -6.492 -33.062 -44.719 1 93.19 69 THR A O 1
ATOM 513 N N . VAL A 1 70 ? -7.941 -31.547 -43.938 1 93.12 70 VAL A N 1
ATOM 514 C CA . VAL A 1 70 ? -8.484 -31.234 -45.25 1 93.12 70 VAL A CA 1
ATOM 515 C C . VAL A 1 70 ? -7.977 -29.875 -45.688 1 93.12 70 VAL A C 1
ATOM 517 O O . VAL A 1 70 ? -8.039 -28.891 -44.938 1 93.12 70 VAL A O 1
ATOM 520 N N . LEU A 1 71 ? -7.445 -29.844 -46.844 1 93.31 71 LEU A N 1
ATOM 521 C CA . LEU A 1 71 ? -6.996 -28.578 -47.406 1 93.31 71 LEU A CA 1
ATOM 522 C C . LEU A 1 71 ? -8.156 -27.812 -48.031 1 93.31 71 LEU A C 1
ATOM 524 O O . LEU A 1 71 ? -8.891 -28.359 -48.875 1 93.31 71 LEU A O 1
ATOM 528 N N . GLU A 1 72 ? -8.281 -26.656 -47.656 1 91.88 72 GLU A N 1
ATOM 529 C CA . GLU A 1 72 ? -9.344 -25.812 -48.188 1 91.88 72 GLU A CA 1
ATOM 530 C C . GLU A 1 72 ? -8.891 -25.141 -49.5 1 91.88 72 GLU A C 1
ATOM 532 O O . GLU A 1 72 ? -7.711 -25.188 -49.844 1 91.88 72 GLU A O 1
ATOM 537 N N . GLY A 1 73 ? -9.891 -24.688 -50.188 1 90.25 73 GLY A N 1
ATOM 538 C CA . GLY A 1 73 ? -9.602 -23.969 -51.406 1 90.25 73 GLY A CA 1
ATOM 539 C C . GLY A 1 73 ? -9.781 -24.812 -52.656 1 90.25 73 GLY A C 1
ATOM 540 O O . GLY A 1 73 ? -10.703 -25.641 -52.719 1 90.25 73 GLY A O 1
ATOM 541 N N . ASN A 1 74 ? -8.945 -24.453 -53.75 1 90.56 74 ASN A N 1
ATOM 542 C CA . ASN A 1 74 ? -9.078 -25.141 -55 1 90.56 74 ASN A CA 1
ATOM 543 C C . ASN A 1 74 ? -7.715 -25.469 -55.625 1 90.56 74 ASN A C 1
ATOM 545 O O . ASN A 1 74 ? -6.734 -24.766 -55.344 1 90.56 74 ASN A O 1
ATOM 549 N N . GLY A 1 75 ? -7.738 -26.516 -56.375 1 91.19 75 GLY A N 1
ATOM 550 C CA . GLY A 1 75 ? -6.543 -26.844 -57.125 1 91.19 75 GLY A CA 1
ATOM 551 C C . GLY A 1 75 ? -5.641 -27.844 -56.438 1 91.19 75 GLY A C 1
ATOM 552 O O . GLY A 1 75 ? -6.094 -28.578 -55.562 1 91.19 75 GLY A O 1
ATOM 553 N N . ASP A 1 76 ? -4.48 -27.906 -56.969 1 93.75 76 ASP A N 1
ATOM 554 C CA . ASP A 1 76 ? -3.473 -28.828 -56.469 1 93.75 76 ASP A CA 1
ATOM 555 C C . ASP A 1 76 ? -2.439 -28.094 -55.625 1 93.75 76 ASP A C 1
ATOM 557 O O . ASP A 1 76 ? -1.979 -27.016 -56 1 93.75 76 ASP A O 1
ATOM 561 N N . TYR A 1 77 ? -2.18 -28.703 -54.406 1 95.69 77 TYR A N 1
ATOM 562 C CA . TYR A 1 77 ? -1.187 -28.125 -53.531 1 95.69 77 TYR A CA 1
ATOM 563 C C . TYR A 1 77 ? 0.033 -29.031 -53.406 1 95.69 77 TYR A C 1
ATOM 565 O O . TYR A 1 77 ? -0.091 -30.266 -53.438 1 95.69 77 TYR A O 1
ATOM 573 N N . SER A 1 78 ? 1.223 -28.422 -53.312 1 95.75 78 SER A N 1
ATOM 574 C CA . SER A 1 78 ? 2.398 -29.109 -52.812 1 95.75 78 SER A CA 1
ATOM 575 C C . SER A 1 78 ? 2.574 -28.844 -51.312 1 95.75 78 SER A C 1
ATOM 577 O O . SER A 1 78 ? 2.195 -27.781 -50.812 1 95.75 78 SER A O 1
ATOM 579 N N . TRP A 1 79 ? 3.025 -29.859 -50.625 1 95.5 79 TRP A N 1
ATOM 580 C CA . TRP A 1 79 ? 3.242 -29.656 -49.188 1 95.5 79 TRP A CA 1
ATOM 581 C C . TRP A 1 79 ? 4.594 -30.219 -48.781 1 95.5 79 TRP A C 1
ATOM 583 O O . TRP A 1 79 ? 5.113 -31.156 -49.406 1 95.5 79 TRP A O 1
ATOM 593 N N . GLN A 1 80 ? 5.207 -29.609 -47.812 1 96.31 80 GLN A N 1
ATOM 594 C CA . GLN A 1 80 ? 6.453 -30.016 -47.156 1 96.31 80 GLN A CA 1
ATOM 595 C C . GLN A 1 80 ? 6.336 -29.969 -45.656 1 96.31 80 GLN A C 1
ATOM 597 O O . GLN A 1 80 ? 5.984 -28.938 -45.094 1 96.31 80 GLN A O 1
ATOM 602 N N . LEU A 1 81 ? 6.496 -31.172 -45.062 1 97 81 LEU A N 1
ATOM 603 C CA . LEU A 1 81 ? 6.523 -31.266 -43.594 1 97 81 LEU A CA 1
ATOM 604 C C . LEU A 1 81 ? 7.953 -31.422 -43.094 1 97 81 LEU A C 1
ATOM 606 O O . LEU A 1 81 ? 8.672 -32.344 -43.5 1 97 81 LEU A O 1
ATOM 610 N N . THR A 1 82 ? 8.391 -30.484 -42.344 1 97.31 82 THR A N 1
ATOM 611 C CA . THR A 1 82 ? 9.68 -30.578 -41.656 1 97.31 82 THR A CA 1
ATOM 612 C C . THR A 1 82 ? 9.484 -30.922 -40.156 1 97.31 82 THR A C 1
ATOM 614 O O . THR A 1 82 ? 8.867 -30.156 -39.438 1 97.31 82 THR A O 1
ATOM 617 N N . THR A 1 83 ? 9.938 -32.062 -39.75 1 96.69 83 THR A N 1
ATOM 618 C CA . THR A 1 83 ? 9.805 -32.469 -38.375 1 96.69 83 THR A CA 1
ATOM 619 C C . THR A 1 83 ? 10.68 -31.594 -37.469 1 96.69 83 THR A C 1
ATOM 621 O O . THR A 1 83 ? 11.586 -30.922 -37.938 1 96.69 83 THR A O 1
ATOM 624 N N . GLU A 1 84 ? 10.367 -31.641 -36.156 1 96.56 84 GLU A N 1
ATOM 625 C CA . GLU A 1 84 ? 11.164 -30.891 -35.188 1 96.56 84 GLU A CA 1
ATOM 626 C C . GLU A 1 84 ? 12.633 -31.297 -35.25 1 96.56 84 GLU A C 1
ATOM 628 O O . GLU A 1 84 ? 13.516 -30.469 -35.031 1 96.56 84 GLU A O 1
ATOM 633 N N . GLY A 1 85 ? 12.922 -32.5 -35.688 1 94.44 85 GLY A N 1
ATOM 634 C CA . GLY A 1 85 ? 14.281 -33 -35.781 1 94.44 85 GLY A CA 1
ATOM 635 C C . GLY A 1 85 ? 14.938 -32.688 -37.125 1 94.44 85 GLY A C 1
ATOM 636 O O . GLY A 1 85 ? 16.094 -33.031 -37.344 1 94.44 85 GLY A O 1
ATOM 637 N N . GLY A 1 86 ? 14.148 -32.156 -38.062 1 94.12 86 GLY A N 1
ATOM 638 C CA . GLY A 1 86 ? 14.75 -31.719 -39.312 1 94.12 86 GLY A CA 1
ATOM 639 C C . GLY A 1 86 ? 14.414 -32.594 -40.5 1 94.12 86 GLY A C 1
ATOM 640 O O . GLY A 1 86 ? 14.734 -32.281 -41.625 1 94.12 86 GLY A O 1
ATOM 641 N N . LYS A 1 87 ? 13.773 -33.719 -40.25 1 95.19 87 LYS A N 1
ATOM 642 C CA . LYS A 1 87 ? 13.398 -34.625 -41.344 1 95.19 87 LYS A CA 1
ATOM 643 C C . LYS A 1 87 ? 12.297 -34 -42.188 1 95.19 87 LYS A C 1
ATOM 645 O O . LYS A 1 87 ? 11.359 -33.406 -41.656 1 95.19 87 LYS A O 1
ATOM 650 N N . GLN A 1 88 ? 12.375 -34.219 -43.438 1 95.69 88 GLN A N 1
ATOM 651 C CA . GLN A 1 88 ? 11.422 -33.625 -44.375 1 95.69 88 GLN A CA 1
ATOM 652 C C . GLN A 1 88 ? 10.562 -34.688 -45.062 1 95.69 88 GLN A C 1
ATOM 654 O O . GLN A 1 88 ? 11.047 -35.75 -45.375 1 95.69 88 GLN A O 1
ATOM 659 N N . HIS A 1 89 ? 9.383 -34.406 -45.156 1 95.38 89 HIS A N 1
ATOM 660 C CA . HIS A 1 89 ? 8.414 -35.156 -45.969 1 95.38 89 HIS A CA 1
ATOM 661 C C . HIS A 1 89 ? 7.719 -34.219 -46.969 1 95.38 89 HIS A C 1
ATOM 663 O O . HIS A 1 89 ? 7.449 -33.062 -46.688 1 95.38 89 HIS A O 1
ATOM 669 N N . LYS A 1 90 ? 7.504 -34.688 -48.125 1 94.44 90 LYS A N 1
ATOM 670 C CA . LYS A 1 90 ? 6.898 -33.844 -49.156 1 94.44 90 LYS A CA 1
ATOM 671 C C . LYS A 1 90 ? 5.816 -34.625 -49.906 1 94.44 90 LYS A C 1
ATOM 673 O O . LYS A 1 90 ? 5.816 -35.875 -49.906 1 94.44 90 LYS A O 1
ATOM 678 N N . GLY A 1 91 ? 4.977 -33.906 -50.438 1 93.31 91 GLY A N 1
ATOM 679 C CA . GLY A 1 91 ? 3.934 -34.5 -51.25 1 93.31 91 GLY A CA 1
ATOM 680 C C . GLY A 1 91 ? 3.012 -33.5 -51.906 1 93.31 91 GLY A C 1
ATOM 681 O O . GLY A 1 91 ? 3.352 -32.312 -52 1 93.31 91 GLY A O 1
ATOM 682 N N . HIS A 1 92 ? 1.987 -34.062 -52.531 1 93.81 92 HIS A N 1
ATOM 683 C CA . HIS A 1 92 ? 0.944 -33.281 -53.188 1 93.81 92 HIS A CA 1
ATOM 684 C C . HIS A 1 92 ? -0.44 -33.688 -52.688 1 93.81 92 HIS A C 1
ATOM 686 O O . HIS A 1 92 ? -0.641 -34.812 -52.281 1 93.81 92 HIS A O 1
ATOM 692 N N . ALA A 1 93 ? -1.264 -32.719 -52.656 1 93.25 93 ALA A N 1
ATOM 693 C CA . ALA A 1 93 ? -2.646 -33 -52.25 1 93.25 93 ALA A CA 1
ATOM 694 C C . ALA A 1 93 ? -3.609 -32.031 -52.969 1 93.25 93 ALA A C 1
ATOM 696 O O . ALA A 1 93 ? -3.275 -30.891 -53.219 1 93.25 93 ALA A O 1
ATOM 697 N N . LEU A 1 94 ? -4.816 -32.562 -53.219 1 93.25 94 LEU A N 1
ATOM 698 C CA . LEU A 1 94 ? -5.844 -31.75 -53.875 1 93.25 94 LEU A CA 1
ATOM 699 C C . LEU A 1 94 ? -6.699 -31.031 -52.844 1 93.25 94 LEU A C 1
ATOM 701 O O . LEU A 1 94 ? -7.02 -31.578 -51.781 1 93.25 94 LEU A O 1
ATOM 705 N N . ALA A 1 95 ? -7.09 -29.891 -53.25 1 92.62 95 ALA A N 1
ATOM 706 C CA . ALA A 1 95 ? -8.047 -29.156 -52.406 1 92.62 95 ALA A CA 1
ATOM 707 C C . ALA A 1 95 ? -9.297 -29.984 -52.156 1 92.62 95 ALA A C 1
ATOM 709 O O . ALA A 1 95 ? -9.781 -30.688 -53.062 1 92.62 95 ALA A O 1
ATOM 710 N N . GLY A 1 96 ? -9.711 -29.891 -50.969 1 91.12 96 GLY A N 1
ATOM 711 C CA . GLY A 1 96 ? -10.93 -30.609 -50.625 1 91.12 96 GLY A CA 1
ATOM 712 C C . GLY A 1 96 ? -10.695 -32.062 -50.281 1 91.12 96 GLY A C 1
ATOM 713 O O . GLY A 1 96 ? -11.602 -32.719 -49.781 1 91.12 96 GLY A O 1
ATOM 714 N N . LYS A 1 97 ? -9.539 -32.531 -50.531 1 89.31 97 LYS A N 1
ATOM 715 C CA . LYS A 1 97 ? -9.219 -33.906 -50.156 1 89.31 97 LYS A CA 1
ATOM 716 C C . LYS A 1 97 ? -8.414 -33.969 -48.875 1 89.31 97 LYS A C 1
ATOM 718 O O . LYS A 1 97 ? -7.836 -32.969 -48.438 1 89.31 97 LYS A O 1
ATOM 723 N N . LYS A 1 98 ? -8.398 -35.125 -48.406 1 90.12 98 LYS A N 1
ATOM 724 C CA . LYS A 1 98 ? -7.688 -35.344 -47.125 1 90.12 98 LYS A CA 1
ATOM 725 C C . LYS A 1 98 ? -6.188 -35.469 -47.375 1 90.12 98 LYS A C 1
ATOM 727 O O . LYS A 1 98 ? -5.746 -36.25 -48.219 1 90.12 98 LYS A O 1
ATOM 732 N N . LEU A 1 99 ? -5.484 -34.625 -46.75 1 92.19 99 LEU A N 1
ATOM 733 C CA . LEU A 1 99 ? -4.035 -34.781 -46.656 1 92.19 99 LEU A CA 1
ATOM 734 C C . LEU A 1 99 ? -3.648 -35.594 -45.438 1 92.19 99 LEU A C 1
ATOM 736 O O . LEU A 1 99 ? -3.891 -35.156 -44.281 1 92.19 99 LEU A O 1
ATOM 740 N N . THR A 1 100 ? -3.117 -36.688 -45.656 1 91.88 100 THR A N 1
ATOM 741 C CA . THR A 1 100 ? -2.68 -37.562 -44.562 1 91.88 100 THR A CA 1
ATOM 742 C C . THR A 1 100 ? -1.19 -37.375 -44.281 1 91.88 100 THR A C 1
ATOM 744 O O . THR A 1 100 ? -0.36 -37.594 -45.156 1 91.88 100 THR A O 1
ATOM 747 N N . LEU A 1 101 ? -0.899 -37.031 -43.125 1 91.44 101 LEU A N 1
ATOM 748 C CA . LEU A 1 101 ? 0.488 -36.875 -42.688 1 91.44 101 LEU A CA 1
ATOM 749 C C . LEU A 1 101 ? 1.082 -38.219 -42.281 1 91.44 101 LEU A C 1
ATOM 751 O O . LEU A 1 101 ? 0.347 -39.156 -42 1 91.44 101 LEU A O 1
ATOM 755 N N . PRO A 1 102 ? 2.42 -38.25 -42.281 1 85.94 102 PRO A N 1
ATOM 756 C CA . PRO A 1 102 ? 3.037 -39.5 -41.844 1 85.94 102 PRO A CA 1
ATOM 757 C C . PRO A 1 102 ? 2.619 -39.906 -40.438 1 85.94 102 PRO A C 1
ATOM 759 O O . PRO A 1 102 ? 2.625 -39.094 -39.531 1 85.94 102 PRO A O 1
ATOM 762 N N . THR A 1 103 ? 2.225 -41.125 -40.25 1 75.69 103 THR A N 1
ATOM 763 C CA . THR A 1 103 ? 1.728 -41.625 -38.969 1 75.69 103 THR A CA 1
ATOM 764 C C . THR A 1 103 ? 2.863 -41.75 -37.969 1 75.69 103 THR A C 1
ATOM 766 O O . THR A 1 103 ? 2.629 -41.719 -36.75 1 75.69 103 THR A O 1
ATOM 769 N N . ALA A 1 104 ? 3.984 -41.844 -38.406 1 84.25 104 ALA A N 1
ATOM 770 C CA . ALA A 1 104 ? 5.094 -42.125 -37.5 1 84.25 104 ALA A CA 1
ATOM 771 C C . ALA A 1 104 ? 5.793 -40.844 -37.062 1 84.25 104 ALA A C 1
ATOM 773 O O . ALA A 1 104 ? 6.973 -40.875 -36.688 1 84.25 104 ALA A O 1
ATOM 774 N N . LEU A 1 105 ? 4.98 -39.844 -37.062 1 92.12 105 LEU A N 1
ATOM 775 C CA . LEU A 1 105 ? 5.617 -38.625 -36.594 1 92.12 105 LEU A CA 1
ATOM 776 C C . LEU A 1 105 ? 5.902 -38.688 -35.094 1 92.12 105 LEU A C 1
ATOM 778 O O . LEU A 1 105 ? 5.051 -39.125 -34.312 1 92.12 105 LEU A O 1
ATOM 782 N N . ALA A 1 106 ? 7.07 -38.281 -34.75 1 94.62 106 ALA A N 1
ATOM 783 C CA . ALA A 1 106 ? 7.449 -38.219 -33.344 1 94.62 106 ALA A CA 1
ATOM 784 C C . ALA A 1 106 ? 6.672 -37.125 -32.594 1 94.62 106 ALA A C 1
ATOM 786 O O . ALA A 1 106 ? 6.238 -36.156 -33.188 1 94.62 106 ALA A O 1
ATOM 787 N N . GLU A 1 107 ? 6.43 -37.344 -31.25 1 97.06 107 GLU A N 1
ATOM 788 C CA . GLU A 1 107 ? 5.898 -36.281 -30.422 1 97.06 107 GLU A CA 1
ATOM 789 C C . GLU A 1 107 ? 6.754 -35 -30.531 1 97.06 107 GLU A C 1
ATOM 791 O O . GLU A 1 107 ? 7.984 -35.094 -30.531 1 97.06 107 GLU A O 1
ATOM 796 N N . GLY A 1 108 ? 6.102 -33.875 -30.703 1 98 108 GLY A N 1
ATOM 797 C CA . GLY A 1 108 ? 6.859 -32.656 -30.828 1 98 108 GLY A CA 1
ATOM 798 C C . GLY A 1 108 ? 6.164 -31.609 -31.672 1 98 108 GLY A C 1
ATOM 799 O O . GLY A 1 108 ? 4.949 -31.672 -31.859 1 98 108 GLY A O 1
ATOM 800 N N . TYR A 1 109 ? 6.945 -30.578 -32 1 98.25 109 TYR A N 1
ATOM 801 C CA . TYR A 1 109 ? 6.48 -29.453 -32.812 1 98.25 109 TYR A CA 1
ATOM 802 C C . TYR A 1 109 ? 7.078 -29.5 -34.219 1 98.25 109 TYR A C 1
ATOM 804 O O . TYR A 1 109 ? 8.297 -29.406 -34.375 1 98.25 109 TYR A O 1
ATOM 812 N N . HIS A 1 110 ? 6.219 -29.625 -35.188 1 97.62 110 HIS A N 1
ATOM 813 C CA . HIS A 1 110 ? 6.641 -29.734 -36.562 1 97.62 110 HIS A CA 1
ATOM 814 C C . HIS A 1 110 ? 6.098 -28.578 -37.406 1 97.62 110 HIS A C 1
ATOM 816 O O . HIS A 1 110 ? 5.25 -27.828 -36.938 1 97.62 110 HIS A O 1
ATOM 822 N N . ASP A 1 111 ? 6.652 -28.484 -38.656 1 97.38 111 ASP A N 1
ATOM 823 C CA . ASP A 1 111 ? 6.254 -27.391 -39.531 1 97.38 111 ASP A CA 1
ATOM 824 C C . ASP A 1 111 ? 5.77 -27.922 -40.875 1 97.38 111 ASP A C 1
ATOM 826 O O . ASP A 1 111 ? 6.5 -28.625 -41.562 1 97.38 111 ASP A O 1
ATOM 830 N N . LEU A 1 112 ? 4.586 -27.531 -41.188 1 97 112 LEU A N 1
ATOM 831 C CA . LEU A 1 112 ? 3.998 -27.875 -42.469 1 97 112 LEU A CA 1
ATOM 832 C C . LEU A 1 112 ? 3.869 -26.641 -43.375 1 97 112 LEU A C 1
ATOM 834 O O . LEU A 1 112 ? 3.33 -25.625 -42.938 1 97 112 LEU A O 1
ATOM 838 N N . THR A 1 113 ? 4.43 -26.703 -44.5 1 96.31 113 THR A N 1
ATOM 839 C CA . THR A 1 113 ? 4.262 -25.672 -45.5 1 96.31 113 THR A CA 1
ATOM 840 C C . THR A 1 113 ? 3.438 -26.188 -46.688 1 96.31 113 THR A C 1
ATOM 842 O O . THR A 1 113 ? 3.773 -27.203 -47.281 1 96.31 113 THR A O 1
ATOM 845 N N . VAL A 1 114 ? 2.367 -25.5 -46.938 1 95.5 114 VAL A N 1
ATOM 846 C CA . VAL A 1 114 ? 1.536 -25.781 -48.094 1 95.5 114 VAL A CA 1
ATOM 847 C C . VAL A 1 114 ? 1.737 -24.703 -49.156 1 95.5 114 VAL A C 1
ATOM 849 O O . VAL A 1 114 ? 1.715 -23.5 -48.844 1 95.5 114 VAL A O 1
ATOM 852 N N . SER A 1 115 ? 1.967 -25.156 -50.344 1 95.81 115 SER A N 1
ATOM 853 C CA . SER A 1 115 ? 2.299 -24.188 -51.406 1 95.81 115 SER A CA 1
ATOM 854 C C . SER A 1 115 ? 1.441 -24.406 -52.656 1 95.81 115 SER A C 1
ATOM 856 O O . SER A 1 115 ? 1.082 -25.531 -52.969 1 95.81 115 SER A O 1
ATOM 858 N N . GLN A 1 116 ? 1.071 -23.359 -53.25 1 94.25 116 GLN A N 1
ATOM 859 C CA . GLN A 1 116 ? 0.422 -23.328 -54.562 1 94.25 116 GLN A CA 1
ATOM 860 C C . GLN A 1 116 ? 0.929 -22.141 -55.406 1 94.25 116 GLN A C 1
ATOM 862 O O . GLN A 1 116 ? 0.791 -20.984 -55 1 94.25 116 GLN A O 1
ATOM 867 N N . ASN A 1 117 ? 1.487 -22.469 -56.562 1 90 117 ASN A N 1
ATOM 868 C CA . ASN A 1 117 ? 2.119 -21.453 -57.375 1 90 117 ASN A CA 1
ATOM 869 C C . ASN A 1 117 ? 3.135 -20.625 -56.562 1 90 117 ASN A C 1
ATOM 871 O O . ASN A 1 117 ? 4.051 -21.188 -55.969 1 90 117 ASN A O 1
ATOM 875 N N . GLU A 1 118 ? 2.865 -19.344 -56.344 1 91 118 GLU A N 1
ATOM 876 C CA . GLU A 1 118 ? 3.822 -18.5 -55.625 1 91 118 GLU A CA 1
ATOM 877 C C . GLU A 1 118 ? 3.369 -18.203 -54.219 1 91 118 GLU A C 1
ATOM 879 O O . GLU A 1 118 ? 4.055 -17.5 -53.469 1 91 118 GLU A O 1
ATOM 884 N N . GLN A 1 119 ? 2.338 -18.891 -53.812 1 94.06 119 GLN A N 1
ATOM 885 C CA . GLN A 1 119 ? 1.824 -18.641 -52.469 1 94.06 119 GLN A CA 1
ATOM 886 C C . GLN A 1 119 ? 2.209 -19.75 -51.531 1 94.06 119 GLN A C 1
ATOM 888 O O . GLN A 1 119 ? 2.221 -20.922 -51.906 1 94.06 119 GLN A O 1
ATOM 893 N N . HIS A 1 120 ? 2.572 -19.375 -50.281 1 95.38 120 HIS A N 1
ATOM 894 C CA . HIS A 1 120 ? 2.951 -20.312 -49.219 1 95.38 120 HIS A CA 1
ATOM 895 C C . HIS A 1 120 ? 2.166 -20.047 -47.938 1 95.38 120 HIS A C 1
ATOM 897 O O . HIS A 1 120 ? 1.919 -18.906 -47.594 1 95.38 120 HIS A O 1
ATOM 903 N N . TRP A 1 121 ? 1.722 -21.125 -47.344 1 95.06 121 TRP A N 1
ATOM 904 C CA . TRP A 1 121 ? 1.037 -21.062 -46.062 1 95.06 121 TRP A CA 1
ATOM 905 C C . TRP A 1 121 ? 1.708 -21.969 -45.031 1 95.06 121 TRP A C 1
ATOM 907 O O . TRP A 1 121 ? 2.057 -23.109 -45.344 1 95.06 121 TRP A O 1
ATOM 917 N N . GLN A 1 122 ? 1.895 -21.438 -43.938 1 95.69 122 GLN A N 1
ATOM 918 C CA . GLN A 1 122 ? 2.576 -22.172 -42.875 1 95.69 122 GLN A CA 1
ATOM 919 C C . GLN A 1 122 ? 1.583 -22.672 -41.812 1 95.69 122 GLN A C 1
ATOM 921 O O . GLN A 1 122 ? 0.607 -22 -41.5 1 95.69 122 GLN A O 1
ATOM 926 N N . CYS A 1 123 ? 1.871 -23.953 -41.344 1 96.81 123 CYS A N 1
ATOM 927 C CA . CYS A 1 123 ? 1.071 -24.578 -40.281 1 96.81 123 CYS A CA 1
ATOM 928 C C . CYS A 1 123 ? 1.96 -25.297 -39.281 1 96.81 123 CYS A C 1
ATOM 930 O O . CYS A 1 123 ? 2.736 -26.188 -39.656 1 96.81 123 CYS A O 1
ATOM 932 N N . ARG A 1 124 ? 1.826 -24.969 -38 1 98.06 124 ARG A N 1
ATOM 933 C CA . ARG A 1 124 ? 2.473 -25.75 -36.969 1 98.06 124 ARG A CA 1
ATOM 934 C C . ARG A 1 124 ? 1.707 -27.047 -36.719 1 98.06 124 ARG A C 1
ATOM 936 O O . ARG A 1 124 ? 0.494 -27.031 -36.5 1 98.06 124 ARG A O 1
ATOM 943 N N . VAL A 1 125 ? 2.395 -28.109 -36.781 1 97.5 125 VAL A N 1
ATOM 944 C CA . VAL A 1 125 ? 1.808 -29.406 -36.469 1 97.5 125 VAL A CA 1
ATOM 945 C C . VAL A 1 125 ? 2.33 -29.891 -35.125 1 97.5 125 VAL A C 1
ATOM 947 O O . VAL A 1 125 ? 3.523 -30.156 -34.969 1 97.5 125 VAL A O 1
ATOM 950 N N . ILE A 1 126 ? 1.452 -30.047 -34.188 1 98.44 126 ILE A N 1
ATOM 951 C CA . ILE A 1 126 ? 1.816 -30.469 -32.844 1 98.44 126 ILE A CA 1
ATOM 952 C C . ILE A 1 126 ? 1.356 -31.906 -32.625 1 98.44 126 ILE A C 1
ATOM 954 O O . ILE A 1 126 ? 0.171 -32.219 -32.75 1 98.44 126 ILE A O 1
ATOM 958 N N . VAL A 1 127 ? 2.262 -32.75 -32.344 1 97.94 127 VAL A N 1
ATOM 959 C CA . VAL A 1 127 ? 1.947 -34.125 -32 1 97.94 127 VAL A CA 1
ATOM 960 C C . VAL A 1 127 ? 2.225 -34.344 -30.516 1 97.94 127 VAL A C 1
ATOM 962 O O . VAL A 1 127 ? 3.373 -34.281 -30.062 1 97.94 127 VAL A O 1
ATOM 965 N N . ALA A 1 128 ? 1.177 -34.656 -29.781 1 98.25 128 ALA A N 1
ATOM 966 C CA . ALA A 1 128 ? 1.283 -34.719 -28.328 1 98.25 128 ALA A CA 1
ATOM 967 C C . ALA A 1 128 ? 0.957 -36.094 -27.812 1 98.25 128 ALA A C 1
ATOM 969 O O . ALA A 1 128 ? 0.222 -36.844 -28.469 1 98.25 128 ALA A O 1
ATOM 970 N N . PRO A 1 129 ? 1.574 -36.5 -26.703 1 98 129 PRO A N 1
ATOM 971 C CA . PRO A 1 129 ? 1.143 -37.75 -26.062 1 98 129 PRO A CA 1
ATOM 972 C C . PRO A 1 129 ? -0.269 -37.656 -25.484 1 98 129 PRO A C 1
ATOM 974 O O . PRO A 1 129 ? -0.802 -36.562 -25.312 1 98 129 PRO A O 1
ATOM 977 N N . LYS A 1 130 ? -0.794 -38.781 -25.125 1 96.12 130 LYS A N 1
ATOM 978 C CA . LYS A 1 130 ? -2.164 -38.844 -24.625 1 96.12 130 LYS A CA 1
ATOM 979 C C . LYS A 1 130 ? -2.242 -38.344 -23.188 1 96.12 130 LYS A C 1
ATOM 981 O O . LYS A 1 130 ? -3.26 -37.781 -22.781 1 96.12 130 LYS A O 1
ATOM 986 N N . ARG A 1 131 ? -1.128 -38.562 -22.484 1 97.31 131 ARG A N 1
ATOM 987 C CA . ARG A 1 131 ? -1.169 -38.281 -21.047 1 97.31 131 ARG A CA 1
ATOM 988 C C . ARG A 1 131 ? 0.084 -37.531 -20.609 1 97.31 131 ARG A C 1
ATOM 990 O O . ARG A 1 131 ? 1.15 -37.688 -21.203 1 97.31 131 ARG A O 1
ATOM 997 N N . CYS A 1 132 ? -0.038 -36.812 -19.516 1 98.5 132 CYS A N 1
ATOM 998 C CA . CYS A 1 132 ? 1.089 -36.125 -18.875 1 98.5 132 CYS A CA 1
ATOM 999 C C . CYS A 1 132 ? 2.037 -37.125 -18.234 1 98.5 132 CYS A C 1
ATOM 1001 O O . CYS A 1 132 ? 1.657 -38.281 -17.984 1 98.5 132 CYS A O 1
ATOM 1003 N N . TYR A 1 133 ? 3.201 -36.594 -18.016 1 98.12 133 TYR A N 1
ATOM 1004 C CA . TYR A 1 133 ? 4.238 -37.375 -17.328 1 98.12 133 TYR A CA 1
ATOM 1005 C C . TYR A 1 133 ? 3.832 -37.688 -15.906 1 98.12 133 TYR A C 1
ATOM 1007 O O . TYR A 1 133 ? 3.168 -36.906 -15.242 1 98.12 133 TYR A O 1
ATOM 1015 N N . GLU A 1 134 ? 4.113 -38.875 -15.445 1 96.88 134 GLU A N 1
ATOM 1016 C CA . GLU A 1 134 ? 3.992 -39.312 -14.055 1 96.88 134 GLU A CA 1
ATOM 1017 C C . GLU A 1 134 ? 5.305 -39.875 -13.539 1 96.88 134 GLU A C 1
ATOM 1019 O O . GLU A 1 134 ? 6.004 -40.594 -14.266 1 96.88 134 GLU A O 1
ATOM 1024 N N . SER A 1 135 ? 5.617 -39.625 -12.328 1 94.88 135 SER A N 1
ATOM 1025 C CA . SER A 1 135 ? 6.855 -40.125 -11.75 1 94.88 135 SER A CA 1
ATOM 1026 C C . SER A 1 135 ? 6.844 -41.656 -11.672 1 94.88 135 SER A C 1
ATOM 1028 O O . SER A 1 135 ? 5.781 -42.281 -11.531 1 94.88 135 SER A O 1
ATOM 1030 N N . ASP A 1 136 ? 8.023 -42.281 -11.68 1 94.88 136 ASP A N 1
ATOM 1031 C CA . ASP A 1 136 ? 8.156 -43.719 -11.617 1 94.88 136 ASP A CA 1
ATOM 1032 C C . ASP A 1 136 ? 7.555 -44.281 -10.328 1 94.88 136 ASP A C 1
ATOM 1034 O O . ASP A 1 136 ? 6.938 -45.344 -10.336 1 94.88 136 ASP A O 1
ATOM 1038 N N . ALA A 1 137 ? 7.742 -43.531 -9.336 1 95.44 137 ALA A N 1
ATOM 1039 C CA . ALA A 1 137 ? 7.215 -43.938 -8.039 1 95.44 137 ALA A CA 1
ATOM 1040 C C . ALA A 1 137 ? 5.695 -44.094 -8.086 1 95.44 137 ALA A C 1
ATOM 1042 O O . ALA A 1 137 ? 5.129 -45.031 -7.523 1 95.44 137 ALA A O 1
ATOM 1043 N N . LEU A 1 138 ? 5.074 -43.219 -8.734 1 95.81 138 LEU A N 1
ATOM 1044 C CA . LEU A 1 138 ? 3.619 -43.219 -8.844 1 95.81 138 LEU A CA 1
ATOM 1045 C C . LEU A 1 138 ? 3.158 -44.375 -9.75 1 95.81 138 LEU A C 1
ATOM 1047 O O . LEU A 1 138 ? 2.131 -45 -9.492 1 95.81 138 LEU A O 1
ATOM 1051 N N . LEU A 1 139 ? 3.943 -44.625 -10.797 1 94.25 139 LEU A N 1
ATOM 1052 C CA . LEU A 1 139 ? 3.621 -45.719 -11.711 1 94.25 139 LEU A CA 1
ATOM 1053 C C . LEU A 1 139 ? 3.746 -47.062 -11.008 1 94.25 139 LEU A C 1
ATOM 1055 O O . LEU A 1 139 ? 3.09 -48.031 -11.398 1 94.25 139 LEU A O 1
ATOM 1059 N N . ARG A 1 140 ? 4.504 -47.062 -9.938 1 95.06 140 ARG A N 1
ATOM 1060 C CA . ARG A 1 140 ? 4.648 -48.25 -9.141 1 95.06 140 ARG A CA 1
ATOM 1061 C C . ARG A 1 140 ? 3.631 -48.281 -8 1 95.06 140 ARG A C 1
ATOM 1063 O O . ARG A 1 140 ? 3.785 -49.062 -7.043 1 95.06 140 ARG A O 1
ATOM 1070 N N . ASP A 1 141 ? 2.74 -47.406 -7.988 1 93.69 141 ASP A N 1
ATOM 1071 C CA . ASP A 1 141 ? 1.618 -47.312 -7.059 1 93.69 141 ASP A CA 1
ATOM 1072 C C . ASP A 1 141 ? 2.092 -46.938 -5.656 1 93.69 141 ASP A C 1
ATOM 1074 O O . ASP A 1 141 ? 1.494 -47.344 -4.664 1 93.69 141 ASP A O 1
ATOM 1078 N N . GLU A 1 142 ? 3.213 -46.219 -5.609 1 94.94 142 GLU A N 1
ATOM 1079 C CA . GLU A 1 142 ? 3.654 -45.688 -4.328 1 94.94 142 GLU A CA 1
ATOM 1080 C C . GLU A 1 142 ? 2.834 -44.469 -3.93 1 94.94 142 GLU A C 1
ATOM 1082 O O . GLU A 1 142 ? 2.371 -43.719 -4.793 1 94.94 142 GLU A O 1
ATOM 1087 N N . LYS A 1 143 ? 2.629 -44.312 -2.629 1 96.25 143 LYS A N 1
ATOM 1088 C CA . LYS A 1 143 ? 1.948 -43.125 -2.09 1 96.25 143 LYS A CA 1
ATOM 1089 C C . LYS A 1 143 ? 2.951 -42.125 -1.538 1 96.25 143 LYS A C 1
ATOM 1091 O O . LYS A 1 143 ? 3.713 -42.438 -0.62 1 96.25 143 LYS A O 1
ATOM 1096 N N . LEU A 1 144 ? 2.947 -41 -2.102 1 97.56 144 LEU A N 1
ATOM 1097 C CA . LEU A 1 144 ? 3.969 -40 -1.804 1 97.56 144 LEU A CA 1
ATOM 1098 C C . LEU A 1 144 ? 3.387 -38.844 -0.981 1 97.56 144 LEU A C 1
ATOM 1100 O O . LEU A 1 144 ? 2.221 -38.5 -1.154 1 97.56 144 LEU A O 1
ATOM 1104 N N . TRP A 1 145 ? 4.184 -38.281 -0.04 1 98.12 145 TRP A N 1
ATOM 1105 C CA . TRP A 1 145 ? 3.762 -37.094 0.669 1 98.12 145 TRP A CA 1
ATOM 1106 C C . TRP A 1 145 ? 4.809 -36 0.547 1 98.12 145 TRP A C 1
ATOM 1108 O O . TRP A 1 145 ? 5.965 -36.25 0.216 1 98.12 145 TRP A O 1
ATOM 1118 N N . GLY A 1 146 ? 4.445 -34.781 0.624 1 98.38 146 GLY A N 1
ATOM 1119 C CA . GLY A 1 146 ? 5.324 -33.625 0.656 1 98.38 146 GLY A CA 1
ATOM 1120 C C . GLY A 1 146 ? 4.777 -32.469 1.487 1 98.38 146 GLY A C 1
ATOM 1121 O O . GLY A 1 146 ? 3.682 -32.562 2.047 1 98.38 146 GLY A O 1
ATOM 1122 N N . ALA A 1 147 ? 5.598 -31.453 1.685 1 98.44 147 ALA A N 1
ATOM 1123 C CA . ALA A 1 147 ? 5.207 -30.25 2.416 1 98.44 147 ALA A CA 1
ATOM 1124 C C . ALA A 1 147 ? 4.781 -29.141 1.461 1 98.44 147 ALA A C 1
ATOM 1126 O O . ALA A 1 147 ? 5.516 -28.797 0.533 1 98.44 147 ALA A O 1
ATOM 1127 N N . CYS A 1 148 ? 3.566 -28.672 1.625 1 98.06 148 CYS A N 1
ATOM 1128 C CA . CYS A 1 148 ? 3.115 -27.5 0.896 1 98.06 148 CYS A CA 1
ATOM 1129 C C . CYS A 1 148 ? 3.457 -26.219 1.659 1 98.06 148 CYS A C 1
ATOM 1131 O O . CYS A 1 148 ? 2.912 -25.969 2.736 1 98.06 148 CYS A O 1
ATOM 1133 N N . VAL A 1 149 ? 4.285 -25.375 1.009 1 97.19 149 VAL A N 1
ATOM 1134 C CA . VAL A 1 149 ? 4.887 -24.266 1.751 1 97.19 149 VAL A CA 1
ATOM 1135 C C . VAL A 1 149 ? 4.723 -22.969 0.967 1 97.19 149 VAL A C 1
ATOM 1137 O O . VAL A 1 149 ? 4.926 -22.938 -0.249 1 97.19 149 VAL A O 1
ATOM 1140 N N . GLN A 1 150 ? 4.188 -21.938 1.647 1 98 150 GLN A N 1
ATOM 1141 C CA . GLN A 1 150 ? 4.461 -20.594 1.153 1 98 150 GLN A CA 1
ATOM 1142 C C . GLN A 1 150 ? 5.891 -20.172 1.474 1 98 150 GLN A C 1
ATOM 1144 O O . GLN A 1 150 ? 6.215 -19.891 2.627 1 98 150 GLN A O 1
ATOM 1149 N N . LEU A 1 151 ? 6.66 -20.031 0.555 1 98.75 151 LEU A N 1
ATOM 1150 C CA . LEU A 1 151 ? 8.102 -19.906 0.763 1 98.75 151 LEU A CA 1
ATOM 1151 C C . LEU A 1 151 ? 8.414 -18.734 1.688 1 98.75 151 LEU A C 1
ATOM 1153 O O . LEU A 1 151 ? 9.242 -18.859 2.596 1 98.75 151 LEU A O 1
ATOM 1157 N N . TYR A 1 152 ? 7.781 -17.609 1.517 1 98.62 152 TYR A N 1
ATOM 1158 C CA . TYR A 1 152 ? 8.07 -16.391 2.262 1 98.62 152 TYR A CA 1
ATOM 1159 C C . TYR A 1 152 ? 7.812 -16.578 3.75 1 98.62 152 TYR A C 1
ATOM 1161 O O . TYR A 1 152 ? 8.281 -15.797 4.578 1 98.62 152 TYR A O 1
ATOM 1169 N N . THR A 1 153 ? 7.09 -17.609 4.156 1 98.5 153 THR A N 1
ATOM 1170 C CA . THR A 1 153 ? 6.676 -17.797 5.543 1 98.5 153 THR A CA 1
ATOM 1171 C C . THR A 1 153 ? 7.816 -18.375 6.379 1 98.5 153 THR A C 1
ATOM 1173 O O . THR A 1 153 ? 7.762 -18.359 7.609 1 98.5 153 THR A O 1
ATOM 1176 N N . LEU A 1 154 ? 8.781 -18.906 5.75 1 98.62 154 LEU A N 1
ATOM 1177 C CA . LEU A 1 154 ? 9.836 -19.625 6.461 1 98.62 154 LEU A CA 1
ATOM 1178 C C . LEU A 1 154 ? 10.672 -18.672 7.301 1 98.62 154 LEU A C 1
ATOM 1180 O O . LEU A 1 154 ? 10.977 -17.562 6.871 1 98.62 154 LEU A O 1
ATOM 1184 N N . ARG A 1 155 ? 11 -19.141 8.484 1 97.88 155 ARG A N 1
ATOM 1185 C CA . ARG A 1 155 ? 11.891 -18.438 9.406 1 97.88 155 ARG A CA 1
ATOM 1186 C C . ARG A 1 155 ? 13.195 -19.203 9.594 1 97.88 155 ARG A C 1
ATOM 1188 O O . ARG A 1 155 ? 13.211 -20.438 9.578 1 97.88 155 ARG A O 1
ATOM 1195 N N . SER A 1 156 ? 14.203 -18.484 9.688 1 97.31 156 SER A N 1
ATOM 1196 C CA . SER A 1 156 ? 15.492 -19.062 10.047 1 97.31 156 SER A CA 1
ATOM 1197 C C . SER A 1 156 ? 16.406 -18.016 10.688 1 97.31 156 SER A C 1
ATOM 1199 O O . SER A 1 156 ? 16.094 -16.828 10.68 1 97.31 156 SER A O 1
ATOM 1201 N N . ALA A 1 157 ? 17.5 -18.453 11.258 1 94.25 157 ALA A N 1
ATOM 1202 C CA . ALA A 1 157 ? 18.484 -17.547 11.859 1 94.25 157 ALA A CA 1
ATOM 1203 C C . ALA A 1 157 ? 19.281 -16.828 10.781 1 94.25 157 ALA A C 1
ATOM 1205 O O . ALA A 1 157 ? 19.984 -15.852 11.07 1 94.25 157 ALA A O 1
ATOM 1206 N N . HIS A 1 158 ? 19.031 -17.156 9.57 1 93.69 158 HIS A N 1
ATOM 1207 C CA . HIS A 1 158 ? 19.922 -16.703 8.523 1 93.69 158 HIS A CA 1
ATOM 1208 C C . HIS A 1 158 ? 19.234 -15.711 7.59 1 93.69 158 HIS A C 1
ATOM 1210 O O . HIS A 1 158 ? 19.875 -14.844 7.004 1 93.69 158 HIS A O 1
ATOM 1216 N N . ASN A 1 159 ? 17.906 -15.922 7.418 1 95.75 159 ASN A N 1
ATOM 1217 C CA . ASN A 1 159 ? 17.281 -15.133 6.363 1 95.75 159 ASN A CA 1
ATOM 1218 C C . ASN A 1 159 ? 17.062 -13.688 6.801 1 95.75 159 ASN A C 1
ATOM 1220 O O . ASN A 1 159 ? 17.359 -13.32 7.938 1 95.75 159 ASN A O 1
ATOM 1224 N N . TRP A 1 160 ? 16.797 -12.844 5.852 1 97.88 160 TRP A N 1
ATOM 1225 C CA . TRP A 1 160 ? 16.703 -11.406 6.07 1 97.88 160 TRP A CA 1
ATOM 1226 C C . TRP A 1 160 ? 15.25 -10.984 6.246 1 97.88 160 TRP A C 1
ATOM 1228 O O . TRP A 1 160 ? 14.797 -10.008 5.637 1 97.88 160 TRP A O 1
ATOM 1238 N N . GLY A 1 161 ? 14.469 -11.805 7.035 1 98.19 161 GLY A N 1
ATOM 1239 C CA . GLY A 1 161 ? 13.109 -11.43 7.387 1 98.19 161 GLY A CA 1
ATOM 1240 C C . GLY A 1 161 ? 12.062 -12.039 6.469 1 98.19 161 GLY A C 1
ATOM 1241 O O . GLY A 1 161 ? 10.867 -11.797 6.633 1 98.19 161 GLY A O 1
ATOM 1242 N N . ILE A 1 162 ? 12.414 -12.828 5.488 1 98.69 162 ILE A N 1
ATOM 1243 C CA . ILE A 1 162 ? 11.547 -13.531 4.547 1 98.69 162 ILE A CA 1
ATOM 1244 C C . ILE A 1 162 ? 12.18 -14.875 4.176 1 98.69 162 ILE A C 1
ATOM 1246 O O . ILE A 1 162 ? 13.398 -14.977 4.039 1 98.69 162 ILE A O 1
ATOM 1250 N N . GLY A 1 163 ? 11.305 -15.93 4.094 1 98.81 163 GLY A N 1
ATOM 1251 C CA . GLY A 1 163 ? 11.836 -17.172 3.543 1 98.81 163 GLY A CA 1
ATOM 1252 C C . GLY A 1 163 ? 12.359 -17.016 2.129 1 98.81 163 GLY A C 1
ATOM 1253 O O . GLY A 1 163 ? 11.734 -16.359 1.294 1 98.81 163 GLY A O 1
ATOM 1254 N N . ASP A 1 164 ? 13.539 -17.547 1.898 1 98.75 164 ASP A N 1
ATOM 1255 C CA . ASP A 1 164 ? 14.164 -17.391 0.589 1 98.75 164 ASP A CA 1
ATOM 1256 C C . ASP A 1 164 ? 14.75 -18.719 0.107 1 98.75 164 ASP A C 1
ATOM 1258 O O . ASP A 1 164 ? 14.422 -19.781 0.652 1 98.75 164 ASP A O 1
ATOM 1262 N N . PHE A 1 165 ? 15.5 -18.734 -0.983 1 98.81 165 PHE A N 1
ATOM 1263 C CA . PHE A 1 165 ? 15.953 -19.969 -1.611 1 98.81 165 PHE A CA 1
ATOM 1264 C C . PHE A 1 165 ? 16.953 -20.703 -0.718 1 98.81 165 PHE A C 1
ATOM 1266 O O . PHE A 1 165 ? 17.094 -21.922 -0.8 1 98.81 165 PHE A O 1
ATOM 1273 N N . GLY A 1 166 ? 17.688 -19.938 0.12 1 98.75 166 GLY A N 1
ATOM 1274 C CA . GLY A 1 166 ? 18.5 -20.594 1.118 1 98.75 166 GLY A CA 1
ATOM 1275 C C . GLY A 1 166 ? 17.703 -21.406 2.111 1 98.75 166 GLY A C 1
ATOM 1276 O O . GLY A 1 166 ? 18.078 -22.531 2.465 1 98.75 166 GLY A O 1
ATOM 1277 N N . ASP A 1 167 ? 16.641 -20.844 2.555 1 98.81 167 ASP A N 1
ATOM 1278 C CA . ASP A 1 167 ? 15.75 -21.531 3.469 1 98.81 167 ASP A CA 1
ATOM 1279 C C . ASP A 1 167 ? 15.117 -22.75 2.795 1 98.81 167 ASP A C 1
ATOM 1281 O O . ASP A 1 167 ? 14.938 -23.797 3.424 1 98.81 167 ASP A O 1
ATOM 1285 N N . LEU A 1 168 ? 14.703 -22.562 1.557 1 98.81 168 LEU A N 1
ATOM 1286 C CA . LEU A 1 168 ? 14.125 -23.672 0.797 1 98.81 168 LEU A CA 1
ATOM 1287 C C . LEU A 1 168 ? 15.109 -24.828 0.707 1 98.81 168 LEU A C 1
ATOM 1289 O O . LEU A 1 168 ? 14.727 -25.984 0.91 1 98.81 168 LEU A O 1
ATOM 1293 N N . GLN A 1 169 ? 16.328 -24.531 0.403 1 98.62 169 GLN A N 1
ATOM 1294 C CA . GLN A 1 169 ? 17.344 -25.562 0.281 1 98.62 169 GLN A CA 1
ATOM 1295 C C . GLN A 1 169 ? 17.516 -26.328 1.591 1 98.62 169 GLN A C 1
ATOM 1297 O O . GLN A 1 169 ? 17.609 -27.562 1.591 1 98.62 169 GLN A O 1
ATOM 1302 N N . ARG A 1 170 ? 17.547 -25.625 2.67 1 98.25 170 ARG A N 1
ATOM 1303 C CA . ARG A 1 170 ? 17.688 -26.25 3.979 1 98.25 170 ARG A CA 1
ATOM 1304 C C . ARG A 1 170 ? 16.469 -27.109 4.301 1 98.25 170 ARG A C 1
ATOM 1306 O O . ARG A 1 170 ? 16.594 -28.203 4.836 1 98.25 170 ARG A O 1
ATOM 1313 N N . MET A 1 171 ? 15.32 -26.625 3.961 1 98.69 171 MET A N 1
ATOM 1314 C CA . MET A 1 171 ? 14.102 -27.359 4.273 1 98.69 171 MET A CA 1
ATOM 1315 C C . MET A 1 171 ? 14.008 -28.625 3.438 1 98.69 171 MET A C 1
ATOM 1317 O O . MET A 1 171 ? 13.484 -29.656 3.902 1 98.69 171 MET A O 1
ATOM 1321 N N . LEU A 1 172 ? 14.469 -28.562 2.199 1 98.69 172 LEU A N 1
ATOM 1322 C CA . LEU A 1 172 ? 14.469 -29.75 1.338 1 98.69 172 LEU A CA 1
ATOM 1323 C C . LEU A 1 172 ? 15.211 -30.906 2 1 98.69 172 LEU A C 1
ATOM 1325 O O . LEU A 1 172 ? 14.742 -32.031 1.979 1 98.69 172 LEU A O 1
ATOM 1329 N N . VAL A 1 173 ? 16.344 -30.594 2.623 1 98.5 173 VAL A N 1
ATOM 1330 C CA . VAL A 1 173 ? 17.141 -31.609 3.299 1 98.5 173 VAL A CA 1
ATOM 1331 C C . VAL A 1 173 ? 16.344 -32.188 4.461 1 98.5 173 VAL A C 1
ATOM 1333 O O . VAL A 1 173 ? 16.281 -33.406 4.613 1 98.5 173 VAL A O 1
ATOM 1336 N N . ASP A 1 174 ? 15.727 -31.375 5.203 1 98.38 174 ASP A N 1
ATOM 1337 C CA . ASP A 1 174 ? 14.977 -31.797 6.379 1 98.38 174 ASP A CA 1
ATOM 1338 C C . ASP A 1 174 ? 13.773 -32.656 5.988 1 98.38 174 ASP A C 1
ATOM 1340 O O . ASP A 1 174 ? 13.484 -33.656 6.637 1 98.38 174 ASP A O 1
ATOM 1344 N N . VAL A 1 175 ? 13.047 -32.281 4.977 1 98.44 175 VAL A N 1
ATOM 1345 C CA . VAL A 1 175 ? 11.867 -33 4.516 1 98.44 175 VAL A CA 1
ATOM 1346 C C . VAL A 1 175 ? 12.289 -34.344 3.924 1 98.44 175 VAL A C 1
ATOM 1348 O O . VAL A 1 175 ? 11.672 -35.375 4.203 1 98.44 175 VAL A O 1
ATOM 1351 N N . ALA A 1 176 ? 13.383 -34.344 3.146 1 98.38 176 ALA A N 1
ATOM 1352 C CA . ALA A 1 176 ? 13.875 -35.562 2.514 1 98.38 176 ALA A CA 1
ATOM 1353 C C . ALA A 1 176 ? 14.289 -36.594 3.559 1 98.38 176 ALA A C 1
ATOM 1355 O O . ALA A 1 176 ? 13.969 -37.781 3.43 1 98.38 176 ALA A O 1
ATOM 1356 N N . LYS A 1 177 ? 14.945 -36.156 4.578 1 97.69 177 LYS A N 1
ATOM 1357 C CA . LYS A 1 177 ? 15.43 -37.062 5.633 1 97.69 177 LYS A CA 1
ATOM 1358 C C . LYS A 1 177 ? 14.273 -37.719 6.379 1 97.69 177 LYS A C 1
ATOM 1360 O O . LYS A 1 177 ? 14.453 -38.75 7 1 97.69 177 LYS A O 1
ATOM 1365 N N . ARG A 1 178 ? 13.164 -37.188 6.25 1 97.38 178 ARG A N 1
ATOM 1366 C CA . ARG A 1 178 ? 12.016 -37.688 6.992 1 97.38 178 ARG A CA 1
ATOM 1367 C C . ARG A 1 178 ? 11.055 -38.438 6.078 1 97.38 178 ARG A C 1
ATOM 1369 O O . ARG A 1 178 ? 9.938 -38.75 6.48 1 97.38 178 ARG A O 1
ATOM 1376 N N . GLY A 1 179 ? 11.477 -38.656 4.844 1 96.75 179 GLY A N 1
ATOM 1377 C CA . GLY A 1 179 ? 10.719 -39.469 3.922 1 96.75 179 GLY A CA 1
ATOM 1378 C C . GLY A 1 179 ? 9.852 -38.656 2.969 1 96.75 179 GLY A C 1
ATOM 1379 O O . GLY A 1 179 ? 9.156 -39.219 2.127 1 96.75 179 GLY A O 1
ATOM 1380 N N . GLY A 1 180 ? 9.898 -37.375 3.088 1 97.94 180 GLY A N 1
ATOM 1381 C CA . GLY A 1 180 ? 9.125 -36.531 2.191 1 97.94 180 GLY A CA 1
ATOM 1382 C C . GLY A 1 180 ? 9.609 -36.594 0.754 1 97.94 180 GLY A C 1
ATOM 1383 O O . GLY A 1 180 ? 10.812 -36.656 0.5 1 97.94 180 GLY A O 1
ATOM 1384 N N . SER A 1 181 ? 8.664 -36.531 -0.181 1 98.25 181 SER A N 1
ATOM 1385 C CA . SER A 1 181 ? 8.984 -36.719 -1.592 1 98.25 181 SER A CA 1
ATOM 1386 C C . SER A 1 181 ? 9.055 -35.406 -2.332 1 98.25 181 SER A C 1
ATOM 1388 O O . SER A 1 181 ? 9.57 -35.344 -3.447 1 98.25 181 SER A O 1
ATOM 1390 N N . PHE A 1 182 ? 8.469 -34.344 -1.72 1 98.62 182 PHE A N 1
ATOM 1391 C CA . PHE A 1 182 ? 8.477 -33.094 -2.432 1 98.62 182 PHE A CA 1
ATOM 1392 C C . PHE A 1 182 ? 8.195 -31.922 -1.478 1 98.62 182 PHE A C 1
ATOM 1394 O O . PHE A 1 182 ? 7.73 -32.125 -0.355 1 98.62 182 PHE A O 1
ATOM 1401 N N . ILE A 1 183 ? 8.57 -30.75 -1.845 1 98.81 183 ILE A N 1
ATOM 1402 C CA . ILE A 1 183 ? 8.062 -29.5 -1.301 1 98.81 183 ILE A CA 1
ATOM 1403 C C . ILE A 1 183 ? 7.27 -28.75 -2.371 1 98.81 183 ILE A C 1
ATOM 1405 O O . ILE A 1 183 ? 7.773 -28.5 -3.469 1 98.81 183 ILE A O 1
ATOM 1409 N N . GLY A 1 184 ? 5.977 -28.562 -2.102 1 98.5 184 GLY A N 1
ATOM 1410 C CA . GLY A 1 184 ? 5.148 -27.734 -2.969 1 98.5 184 GLY A CA 1
ATOM 1411 C C . GLY A 1 184 ? 5.176 -26.266 -2.594 1 98.5 184 GLY A C 1
ATOM 1412 O O . GLY A 1 184 ? 4.914 -25.906 -1.442 1 98.5 184 GLY A O 1
ATOM 1413 N N . LEU A 1 185 ? 5.457 -25.422 -3.59 1 98.5 185 LEU A N 1
ATOM 1414 C CA . LEU A 1 185 ? 5.652 -24 -3.33 1 98.5 185 LEU A CA 1
ATOM 1415 C C . LEU A 1 185 ? 4.438 -23.188 -3.779 1 98.5 185 LEU A C 1
ATOM 1417 O O . LEU A 1 185 ? 3.695 -23.625 -4.664 1 98.5 185 LEU A O 1
ATOM 1421 N N . ASN A 1 186 ? 4.234 -22.016 -3.096 1 98.25 186 ASN A N 1
ATOM 1422 C CA . ASN A 1 186 ? 3.451 -20.969 -3.748 1 98.25 186 ASN A CA 1
ATOM 1423 C C . ASN A 1 186 ? 4.102 -20.516 -5.051 1 98.25 186 ASN A C 1
ATOM 1425 O O . ASN A 1 186 ? 5.266 -20.812 -5.309 1 98.25 186 ASN A O 1
ATOM 1429 N N . PRO A 1 187 ? 3.334 -19.75 -5.887 1 98.44 187 PRO A N 1
ATOM 1430 C CA . PRO A 1 187 ? 4.004 -19.219 -7.074 1 98.44 187 PRO A CA 1
ATOM 1431 C C . PRO A 1 187 ? 5.223 -18.375 -6.734 1 98.44 187 PRO A C 1
ATOM 1433 O O . PRO A 1 187 ? 5.141 -17.469 -5.887 1 98.44 187 PRO A O 1
ATOM 1436 N N . ILE A 1 188 ? 6.285 -18.625 -7.328 1 98.56 188 ILE A N 1
ATOM 1437 C CA . ILE A 1 188 ? 7.496 -17.844 -7.09 1 98.56 188 ILE A CA 1
ATOM 1438 C C . ILE A 1 188 ? 7.754 -16.922 -8.273 1 98.56 188 ILE A C 1
ATOM 1440 O O . ILE A 1 188 ? 8.906 -16.641 -8.617 1 98.56 188 ILE A O 1
ATOM 1444 N N . HIS A 1 189 ? 6.688 -16.5 -8.93 1 98.62 189 HIS A N 1
ATOM 1445 C CA . HIS A 1 189 ? 6.707 -15.609 -10.086 1 98.62 189 HIS A CA 1
ATOM 1446 C C . HIS A 1 189 ? 7.305 -14.25 -9.727 1 98.62 189 HIS A C 1
ATOM 1448 O O . HIS A 1 189 ? 7.277 -13.844 -8.562 1 98.62 189 HIS A O 1
ATOM 1454 N N . ALA A 1 190 ? 7.797 -13.602 -10.781 1 98.62 190 ALA A N 1
ATOM 1455 C CA . ALA A 1 190 ? 8.273 -12.234 -10.602 1 98.62 190 ALA A CA 1
ATOM 1456 C C . ALA A 1 190 ? 7.137 -11.305 -10.18 1 98.62 190 ALA A C 1
ATOM 1458 O O . ALA A 1 190 ? 6.07 -11.297 -10.805 1 98.62 190 ALA A O 1
ATOM 1459 N N . LEU A 1 191 ? 7.383 -10.602 -9.117 1 98.06 191 LEU A N 1
ATOM 1460 C CA . LEU A 1 191 ? 6.449 -9.562 -8.703 1 98.06 191 LEU A CA 1
ATOM 1461 C C . LEU A 1 191 ? 6.988 -8.18 -9.047 1 98.06 191 LEU A C 1
ATOM 1463 O O . LEU A 1 191 ? 7.363 -7.922 -10.195 1 98.06 191 LEU A O 1
ATOM 1467 N N . TYR A 1 192 ? 7.008 -7.215 -8.07 1 96.75 192 TYR A N 1
ATOM 1468 C CA . TYR A 1 192 ? 7.391 -5.832 -8.336 1 96.75 192 TYR A CA 1
ATOM 1469 C C . TYR A 1 192 ? 8.406 -5.34 -7.312 1 96.75 192 TYR A C 1
ATOM 1471 O O . TYR A 1 192 ? 8.031 -4.789 -6.27 1 96.75 192 TYR A O 1
ATOM 1479 N N . PRO A 1 193 ? 9.711 -5.371 -7.664 1 96.69 193 PRO A N 1
ATOM 1480 C CA . PRO A 1 193 ? 10.703 -4.887 -6.699 1 96.69 193 PRO A CA 1
ATOM 1481 C C . PRO A 1 193 ? 10.469 -3.432 -6.297 1 96.69 193 PRO A C 1
ATOM 1483 O O . PRO A 1 193 ? 10.773 -3.043 -5.168 1 96.69 193 PRO A O 1
ATOM 1486 N N . ALA A 1 194 ? 9.883 -2.652 -7.184 1 95.31 194 ALA A N 1
ATOM 1487 C CA . ALA A 1 194 ? 9.68 -1.229 -6.93 1 95.31 194 ALA A CA 1
ATOM 1488 C C . ALA A 1 194 ? 8.336 -0.983 -6.234 1 95.31 194 ALA A C 1
ATOM 1490 O O . ALA A 1 194 ? 8.008 0.157 -5.902 1 95.31 194 ALA A O 1
ATOM 1491 N N . ASN A 1 195 ? 7.547 -1.948 -6.023 1 93.94 195 ASN A N 1
ATOM 1492 C CA . ASN A 1 195 ? 6.289 -1.931 -5.285 1 93.94 195 ASN A CA 1
ATOM 1493 C C . ASN A 1 195 ? 6.133 -3.174 -4.414 1 93.94 195 ASN A C 1
ATOM 1495 O O . ASN A 1 195 ? 5.219 -3.973 -4.621 1 93.94 195 ASN A O 1
ATOM 1499 N N . PRO A 1 196 ? 6.918 -3.244 -3.367 1 95.06 196 PRO A N 1
ATOM 1500 C CA . PRO A 1 196 ? 7.043 -4.5 -2.627 1 95.06 196 PRO A CA 1
ATOM 1501 C C . PRO A 1 196 ? 5.758 -4.883 -1.892 1 95.06 196 PRO A C 1
ATOM 1503 O O . PRO A 1 196 ? 5.555 -6.055 -1.562 1 95.06 196 PRO A O 1
ATOM 1506 N N . GLU A 1 197 ? 4.852 -3.949 -1.666 1 93.06 197 GLU A N 1
ATOM 1507 C CA . GLU A 1 197 ? 3.625 -4.242 -0.931 1 93.06 197 GLU A CA 1
ATOM 1508 C C . GLU A 1 197 ? 2.613 -4.969 -1.812 1 93.06 197 GLU A C 1
ATOM 1510 O O . GLU A 1 197 ? 1.635 -5.527 -1.312 1 93.06 197 GLU A O 1
ATOM 1515 N N . SER A 1 198 ? 2.777 -4.906 -3.1 1 93 198 SER A N 1
ATOM 1516 C CA . SER A 1 198 ? 2.037 -5.812 -3.977 1 93 198 SER A CA 1
ATOM 1517 C C . SER A 1 198 ? 2.59 -7.23 -3.898 1 93 198 SER A C 1
ATOM 1519 O O . SER A 1 198 ? 3.25 -7.695 -4.828 1 93 198 SER A O 1
ATOM 1521 N N . ALA A 1 199 ? 2.152 -7.887 -2.846 1 95.06 199 ALA A N 1
ATOM 1522 C CA . ALA A 1 199 ? 2.896 -9.07 -2.424 1 95.06 199 ALA A CA 1
ATOM 1523 C C . ALA A 1 199 ? 2.16 -10.352 -2.816 1 95.06 199 ALA A C 1
ATOM 1525 O O . ALA A 1 199 ? 2.662 -11.453 -2.598 1 95.06 199 ALA A O 1
ATOM 1526 N N . SER A 1 200 ? 0.998 -10.289 -3.449 1 95.44 200 SER A N 1
ATOM 1527 C CA . SER A 1 200 ? 0.273 -11.508 -3.803 1 95.44 200 SER A CA 1
ATOM 1528 C C . SER A 1 200 ? 1.037 -12.328 -4.84 1 95.44 200 SER A C 1
ATOM 1530 O O . SER A 1 200 ? 1.309 -11.844 -5.941 1 95.44 200 SER A O 1
ATOM 1532 N N . PRO A 1 201 ? 1.348 -13.562 -4.492 1 97.44 201 PRO A N 1
ATOM 1533 C CA . PRO A 1 201 ? 2.027 -14.398 -5.488 1 97.44 201 PRO A CA 1
ATOM 1534 C C . PRO A 1 201 ? 1.136 -14.75 -6.676 1 97.44 201 PRO A C 1
ATOM 1536 O O . PRO A 1 201 ? 1.622 -15.25 -7.691 1 97.44 201 PRO A O 1
ATOM 1539 N N . TYR A 1 202 ? -0.151 -14.453 -6.609 1 96.62 202 TYR A N 1
ATOM 1540 C CA . TYR A 1 202 ? -1.096 -14.82 -7.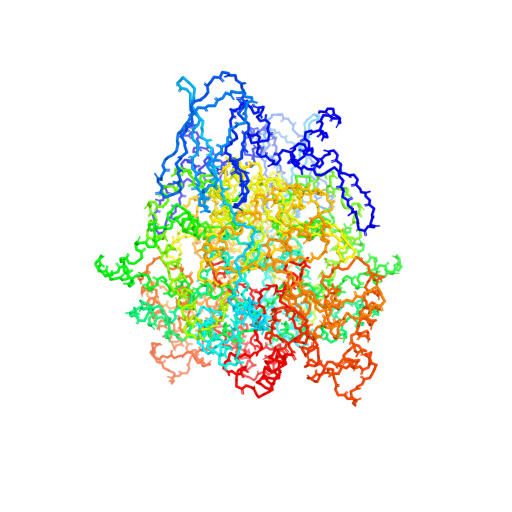656 1 96.62 202 TYR A CA 1
ATOM 1541 C C . TYR A 1 202 ? -1.467 -13.617 -8.508 1 96.62 202 TYR A C 1
ATOM 1543 O O . TYR A 1 202 ? -2.354 -13.703 -9.359 1 96.62 202 TYR A O 1
ATOM 1551 N N . SER A 1 203 ? -0.812 -12.492 -8.273 1 95.38 203 SER A N 1
ATOM 1552 C CA . SER A 1 203 ? -0.907 -11.305 -9.117 1 95.38 203 SER A CA 1
ATOM 1553 C C . SER A 1 203 ? 0.472 -10.844 -9.57 1 95.38 203 SER A C 1
ATOM 1555 O O . SER A 1 203 ? 0.864 -9.703 -9.312 1 95.38 203 SER A O 1
ATOM 1557 N N . PRO A 1 204 ? 1.113 -11.648 -10.312 1 97.69 204 PRO A N 1
ATOM 1558 C CA . PRO A 1 204 ? 2.514 -11.391 -10.648 1 97.69 204 PRO A CA 1
ATOM 1559 C C . PRO A 1 204 ? 2.668 -10.414 -11.812 1 97.69 204 PRO A C 1
ATOM 1561 O O . PRO A 1 204 ? 1.72 -10.203 -12.578 1 97.69 204 PRO A O 1
ATOM 1564 N N . SER A 1 205 ? 3.891 -9.844 -11.891 1 97.62 205 SER A N 1
ATOM 1565 C CA . SER A 1 205 ? 4.324 -9.07 -13.047 1 97.62 205 SER A CA 1
ATOM 1566 C C . SER A 1 205 ? 4.602 -9.977 -14.242 1 97.62 205 SER A C 1
ATOM 1568 O O . SER A 1 205 ? 4.355 -9.602 -15.391 1 97.62 205 SER A O 1
ATOM 1570 N N . SER A 1 206 ? 5.137 -11.094 -13.898 1 98.12 206 SER A N 1
ATOM 1571 C CA . SER A 1 206 ? 5.453 -12.094 -14.914 1 98.12 206 SER A CA 1
ATOM 1572 C C . SER A 1 206 ? 5.395 -13.508 -14.344 1 98.12 206 SER A C 1
ATOM 1574 O O . SER A 1 206 ? 5.867 -13.75 -13.234 1 98.12 206 SER A O 1
ATOM 1576 N N . ARG A 1 207 ? 4.809 -14.383 -15.117 1 98.06 207 ARG A N 1
ATOM 1577 C CA . ARG A 1 207 ? 4.758 -15.789 -14.719 1 98.06 207 ARG A CA 1
ATOM 1578 C C . ARG A 1 207 ? 5.957 -16.562 -15.273 1 98.06 207 ARG A C 1
ATOM 1580 O O . ARG A 1 207 ? 6.176 -17.719 -14.914 1 98.06 207 ARG A O 1
ATOM 1587 N N . ARG A 1 208 ? 6.742 -15.898 -16.062 1 97.5 208 ARG A N 1
ATOM 1588 C CA . ARG A 1 208 ? 7.844 -16.594 -16.734 1 97.5 208 ARG A CA 1
ATOM 1589 C C . ARG A 1 208 ? 9.125 -16.484 -15.914 1 97.5 208 ARG A C 1
ATOM 1591 O O . ARG A 1 208 ? 10.016 -17.328 -16.031 1 97.5 208 ARG A O 1
ATOM 1598 N N . TRP A 1 209 ? 9.18 -15.469 -15.133 1 98.38 209 TRP A N 1
ATOM 1599 C CA . TRP A 1 209 ? 10.43 -15.219 -14.422 1 98.38 209 TRP A CA 1
ATOM 1600 C C . TRP A 1 209 ? 10.219 -15.25 -12.914 1 98.38 209 TRP A C 1
ATOM 1602 O O . TRP A 1 209 ? 9.102 -15.484 -12.445 1 98.38 209 TRP A O 1
ATOM 1612 N N . LEU A 1 210 ? 11.328 -15.023 -12.156 1 98.75 210 LEU A N 1
ATOM 1613 C CA . LEU A 1 210 ? 11.297 -15.383 -10.742 1 98.75 210 LEU A CA 1
ATOM 1614 C C . LEU A 1 210 ? 11.227 -14.133 -9.875 1 98.75 210 LEU A C 1
ATOM 1616 O O . LEU A 1 210 ? 11.664 -13.055 -10.281 1 98.75 210 LEU A O 1
ATOM 1620 N N . ASN A 1 211 ? 10.617 -14.242 -8.75 1 98.75 211 ASN A N 1
ATOM 1621 C CA . ASN A 1 211 ? 10.609 -13.188 -7.734 1 98.75 211 ASN A CA 1
ATOM 1622 C C . ASN A 1 211 ? 11.984 -13.016 -7.102 1 98.75 211 ASN A C 1
ATOM 1624 O O . ASN A 1 211 ? 12.445 -13.883 -6.359 1 98.75 211 ASN A O 1
ATOM 1628 N N . VAL A 1 212 ? 12.617 -11.93 -7.258 1 98.75 212 VAL A N 1
ATOM 1629 C CA . VAL A 1 212 ? 14.016 -11.734 -6.887 1 98.75 212 VAL A CA 1
ATOM 1630 C C . VAL A 1 212 ? 14.125 -11.531 -5.379 1 98.75 212 VAL A C 1
ATOM 1632 O O . VAL A 1 212 ? 15.219 -11.602 -4.812 1 98.75 212 VAL A O 1
ATOM 1635 N N . ILE A 1 213 ? 12.977 -11.32 -4.695 1 98.69 213 ILE A N 1
ATOM 1636 C CA . ILE A 1 213 ? 13.016 -11.125 -3.25 1 98.69 213 ILE A CA 1
ATOM 1637 C C . ILE A 1 213 ? 13.453 -12.414 -2.561 1 98.69 213 ILE A C 1
ATOM 1639 O O . ILE A 1 213 ? 13.883 -12.398 -1.407 1 98.69 213 ILE A O 1
ATOM 1643 N N . TYR A 1 214 ? 13.383 -13.578 -3.256 1 98.81 214 TYR A N 1
ATOM 1644 C CA . TYR A 1 214 ? 13.688 -14.883 -2.672 1 98.81 214 TYR A CA 1
ATOM 1645 C C . TYR A 1 214 ? 15.18 -15.18 -2.738 1 98.81 214 TYR A C 1
ATOM 1647 O O . TYR A 1 214 ? 15.633 -16.234 -2.273 1 98.81 214 TYR A O 1
ATOM 1655 N N . ILE A 1 215 ? 15.977 -14.289 -3.293 1 98.88 215 ILE A N 1
ATOM 1656 C CA . ILE A 1 215 ? 17.422 -14.469 -3.328 1 98.88 215 ILE A CA 1
ATOM 1657 C C . ILE A 1 215 ? 17.984 -14.484 -1.905 1 98.88 215 ILE A C 1
ATOM 1659 O O . ILE A 1 215 ? 17.641 -13.617 -1.094 1 98.88 215 ILE A O 1
ATOM 1663 N N . ASP A 1 216 ? 18.703 -15.461 -1.613 1 98.88 216 ASP A N 1
ATOM 1664 C CA . ASP A 1 216 ? 19.5 -15.5 -0.388 1 98.88 216 ASP A CA 1
ATOM 1665 C C . ASP A 1 216 ? 20.781 -14.664 -0.531 1 98.88 216 ASP A C 1
ATOM 1667 O O . ASP A 1 216 ? 21.766 -15.133 -1.078 1 98.88 216 ASP A O 1
ATOM 1671 N N . VAL A 1 217 ? 20.75 -13.477 0.031 1 98.75 217 VAL A N 1
ATOM 1672 C CA . VAL A 1 217 ? 21.828 -12.5 -0.161 1 98.75 217 VAL A CA 1
ATOM 1673 C C . VAL A 1 217 ? 23.125 -13.039 0.414 1 98.75 217 VAL A C 1
ATOM 1675 O O . VAL A 1 217 ? 24.203 -12.836 -0.161 1 98.75 217 VAL A O 1
ATOM 1678 N N . ASN A 1 218 ? 23.047 -13.781 1.503 1 97.88 218 ASN A N 1
ATOM 1679 C CA . ASN A 1 218 ? 24.234 -14.312 2.166 1 97.88 218 ASN A CA 1
ATOM 1680 C C . ASN A 1 218 ? 24.922 -15.383 1.319 1 97.88 218 ASN A C 1
ATOM 1682 O O . ASN A 1 218 ? 26.078 -15.727 1.562 1 97.88 218 ASN A O 1
ATOM 1686 N N . ALA A 1 219 ? 24.234 -15.883 0.334 1 98.25 219 ALA A N 1
ATOM 1687 C CA . ALA A 1 219 ? 24.797 -16.922 -0.52 1 98.25 219 ALA A CA 1
ATOM 1688 C C . ALA A 1 219 ? 25.344 -16.328 -1.817 1 98.25 219 ALA A C 1
ATOM 1690 O O . ALA A 1 219 ? 25.766 -17.078 -2.713 1 98.25 219 ALA A O 1
ATOM 1691 N N . VAL A 1 220 ? 25.344 -15.062 -1.972 1 98.69 220 VAL A N 1
ATOM 1692 C CA . VAL A 1 220 ? 25.891 -14.391 -3.145 1 98.69 220 VAL A CA 1
ATOM 1693 C C . VAL A 1 220 ? 27.375 -14.109 -2.938 1 98.69 220 VAL A C 1
ATOM 1695 O O . VAL A 1 220 ? 27.75 -13.344 -2.051 1 98.69 220 VAL A O 1
ATOM 1698 N N . ASP A 1 221 ? 28.266 -14.695 -3.713 1 97.81 221 ASP A N 1
ATOM 1699 C CA . ASP A 1 221 ? 29.719 -14.594 -3.576 1 97.81 221 ASP A CA 1
ATOM 1700 C C . ASP A 1 221 ? 30.156 -13.133 -3.555 1 97.81 221 ASP A C 1
ATOM 1702 O O . ASP A 1 221 ? 30.969 -12.734 -2.715 1 97.81 221 ASP A O 1
ATOM 1706 N N . ASP A 1 222 ? 29.625 -12.352 -4.402 1 98.44 222 ASP A N 1
ATOM 1707 C CA . ASP A 1 222 ? 30.078 -10.969 -4.559 1 98.44 222 ASP A CA 1
ATOM 1708 C C . ASP A 1 222 ? 29.625 -10.109 -3.379 1 98.44 222 ASP A C 1
ATOM 1710 O O . ASP A 1 222 ? 30.203 -9.055 -3.119 1 98.44 222 ASP A O 1
ATOM 1714 N N . PHE A 1 223 ? 28.562 -10.477 -2.684 1 98.38 223 PHE A N 1
ATOM 1715 C CA . PHE A 1 223 ? 28.219 -9.82 -1.434 1 98.38 223 PHE A CA 1
ATOM 1716 C C . PHE A 1 223 ? 29.281 -10.055 -0.375 1 98.38 223 PHE A C 1
ATOM 1718 O O . PHE A 1 223 ? 29.688 -9.125 0.325 1 98.38 223 PHE A O 1
ATOM 1725 N N . LEU A 1 224 ? 29.781 -11.266 -0.294 1 97.62 224 LEU A N 1
ATOM 1726 C CA . LEU A 1 224 ? 30.797 -11.641 0.681 1 97.62 224 LEU A CA 1
ATOM 1727 C C . LEU A 1 224 ? 32.156 -11 0.342 1 97.62 224 LEU A C 1
ATOM 1729 O O . LEU A 1 224 ? 32.906 -10.664 1.239 1 97.62 224 LEU A O 1
ATOM 1733 N N . LEU A 1 225 ? 32.406 -10.828 -0.918 1 97.62 225 LEU A N 1
ATOM 1734 C CA . LEU A 1 225 ? 33.688 -10.344 -1.378 1 97.62 225 LEU A CA 1
ATOM 1735 C C . LEU A 1 225 ? 33.75 -8.82 -1.368 1 97.62 225 LEU A C 1
ATOM 1737 O O . LEU A 1 225 ? 34.812 -8.227 -1.45 1 97.62 225 LEU A O 1
ATOM 1741 N N . SER A 1 226 ? 32.594 -8.172 -1.303 1 97.81 226 SER A N 1
ATOM 1742 C CA . SER A 1 226 ? 32.531 -6.715 -1.324 1 97.81 226 SER A CA 1
ATOM 1743 C C . SER A 1 226 ? 32.812 -6.129 0.055 1 97.81 226 SER A C 1
ATOM 1745 O O . SER A 1 226 ? 32 -6.281 0.977 1 97.81 226 SER A O 1
ATOM 1747 N N . ASP A 1 227 ? 33.906 -5.363 0.171 1 96.56 227 ASP A N 1
ATOM 1748 C CA . ASP A 1 227 ? 34.219 -4.695 1.428 1 96.56 227 ASP A CA 1
ATOM 1749 C C . ASP A 1 227 ? 33.156 -3.686 1.806 1 96.56 227 ASP A C 1
ATOM 1751 O O . ASP A 1 227 ? 32.75 -3.594 2.971 1 96.56 227 ASP A O 1
ATOM 1755 N N . GLU A 1 228 ? 32.688 -2.996 0.815 1 93.5 228 GLU A N 1
ATOM 1756 C CA . GLU A 1 228 ? 31.641 -2.012 1.03 1 93.5 228 GLU A CA 1
ATOM 1757 C C . GLU A 1 228 ? 30.391 -2.664 1.609 1 93.5 228 GLU A C 1
ATOM 1759 O O . GLU A 1 228 ? 29.797 -2.156 2.568 1 93.5 228 GLU A O 1
ATOM 1764 N N . ALA A 1 229 ? 29.984 -3.781 0.991 1 96.44 229 ALA A N 1
ATOM 1765 C CA . ALA A 1 229 ? 28.766 -4.477 1.431 1 96.44 229 ALA A CA 1
ATOM 1766 C C . ALA A 1 229 ? 28.938 -5.031 2.842 1 96.44 229 ALA A C 1
ATOM 1768 O O . ALA A 1 229 ? 28.031 -4.949 3.662 1 96.44 229 ALA A O 1
ATOM 1769 N N . GLN A 1 230 ? 30.125 -5.539 3.107 1 97 230 GLN A N 1
ATOM 1770 C CA . GLN A 1 230 ? 30.391 -6.125 4.418 1 97 230 GLN A CA 1
ATOM 1771 C C . GLN A 1 230 ? 30.422 -5.047 5.504 1 97 230 GLN A C 1
ATOM 1773 O O . GLN A 1 230 ? 29.906 -5.25 6.602 1 97 230 GLN A O 1
ATOM 1778 N N . ASP A 1 231 ? 31.016 -3.934 5.219 1 94.19 231 ASP A N 1
ATOM 1779 C CA . ASP A 1 231 ? 31.031 -2.816 6.156 1 94.19 231 ASP A CA 1
ATOM 1780 C C . ASP A 1 231 ? 29.625 -2.336 6.469 1 94.19 231 ASP A C 1
ATOM 1782 O O . ASP A 1 231 ? 29.281 -2.113 7.633 1 94.19 231 ASP A O 1
ATOM 1786 N N . TRP A 1 232 ? 28.828 -2.152 5.406 1 93.19 232 TRP A N 1
ATOM 1787 C CA . TRP A 1 232 ? 27.438 -1.734 5.547 1 93.19 232 TRP A CA 1
ATOM 1788 C C . TRP A 1 232 ? 26.656 -2.73 6.395 1 93.19 232 TRP A C 1
ATOM 1790 O O . TRP A 1 232 ? 25.906 -2.338 7.293 1 93.19 232 TRP A O 1
ATOM 1800 N N . TRP A 1 233 ? 26.844 -4.004 6.133 1 95.38 233 TRP A N 1
ATOM 1801 C CA . TRP A 1 233 ? 26.125 -5.086 6.793 1 95.38 233 TRP A CA 1
ATOM 1802 C C . TRP A 1 233 ? 26.406 -5.098 8.289 1 95.38 233 TRP A C 1
ATOM 1804 O O . TRP A 1 233 ? 25.531 -5.406 9.094 1 95.38 233 TRP A O 1
ATOM 1814 N N . LYS A 1 234 ? 27.578 -4.691 8.688 1 94.19 234 LYS A N 1
ATOM 1815 C CA . LYS A 1 234 ? 28.016 -4.77 10.07 1 94.19 234 LYS A CA 1
ATOM 1816 C C . LYS A 1 234 ? 27.594 -3.529 10.859 1 94.19 234 LYS A C 1
ATOM 1818 O O . LYS A 1 234 ? 27.641 -3.52 12.086 1 94.19 234 LYS A O 1
ATOM 1823 N N . MET A 1 235 ? 27.172 -2.561 10.164 1 90.75 235 MET A N 1
ATOM 1824 C CA . MET A 1 235 ? 26.766 -1.335 10.844 1 90.75 235 MET A CA 1
ATOM 1825 C C . MET A 1 235 ? 25.609 -1.601 11.797 1 90.75 235 MET A C 1
ATOM 1827 O O . MET A 1 235 ? 24.719 -2.391 11.484 1 90.75 235 MET A O 1
ATOM 1831 N N . PRO A 1 236 ? 25.578 -0.949 12.945 1 88.75 236 PRO A N 1
ATOM 1832 C CA . PRO A 1 236 ? 24.562 -1.193 13.969 1 88.75 236 PRO A CA 1
ATOM 1833 C C . PRO A 1 236 ? 23.141 -0.944 13.445 1 88.75 236 PRO A C 1
ATOM 1835 O O . PRO A 1 236 ? 22.234 -1.729 13.727 1 88.75 236 PRO A O 1
ATOM 1838 N N . VAL A 1 237 ? 22.984 0.063 12.695 1 87.81 237 VAL A N 1
ATOM 1839 C CA . VAL A 1 237 ? 21.656 0.411 12.188 1 87.81 237 VAL A CA 1
ATOM 1840 C C . VAL A 1 237 ? 21.156 -0.689 11.25 1 87.81 237 VAL A C 1
ATOM 1842 O O . VAL A 1 237 ? 19.984 -1.076 11.305 1 87.81 237 VAL A O 1
ATOM 1845 N N . THR A 1 238 ? 22.031 -1.175 10.383 1 93.12 238 THR A N 1
ATOM 1846 C CA . THR A 1 238 ? 21.672 -2.24 9.453 1 93.12 238 THR A CA 1
ATOM 1847 C C . THR A 1 238 ? 21.297 -3.514 10.211 1 93.12 238 THR A C 1
ATOM 1849 O O . THR A 1 238 ? 20.281 -4.145 9.914 1 93.12 238 THR A O 1
ATOM 1852 N N . GLN A 1 239 ? 22.125 -3.818 11.195 1 94.56 239 GLN A N 1
ATOM 1853 C CA . GLN A 1 239 ? 21.875 -5.02 11.984 1 94.56 239 GLN A CA 1
ATOM 1854 C C . GLN A 1 239 ? 20.562 -4.902 12.766 1 94.56 239 GLN A C 1
ATOM 1856 O O . GLN A 1 239 ? 19.828 -5.879 12.898 1 94.56 239 GLN A O 1
ATOM 1861 N N . GLN A 1 240 ? 20.344 -3.746 13.242 1 91.75 240 GLN A N 1
ATOM 1862 C CA . GLN A 1 240 ? 19.094 -3.523 13.961 1 91.75 240 GLN A CA 1
ATOM 1863 C C . GLN A 1 240 ? 17.891 -3.715 13.039 1 91.75 240 GLN A C 1
ATOM 1865 O O . GLN A 1 240 ? 16.922 -4.367 13.414 1 91.75 240 GLN A O 1
ATOM 1870 N N . MET A 1 241 ? 17.953 -3.133 11.852 1 92.69 241 MET A N 1
ATOM 1871 C CA . MET A 1 241 ? 16.875 -3.283 10.875 1 92.69 241 MET A CA 1
ATOM 1872 C C . MET A 1 241 ? 16.672 -4.75 10.523 1 92.69 241 MET A C 1
ATOM 1874 O O . MET A 1 241 ? 15.531 -5.219 10.453 1 92.69 241 MET A O 1
ATOM 1878 N N . LEU A 1 242 ? 17.719 -5.473 10.305 1 96.19 242 LEU A N 1
ATOM 1879 C CA . LEU A 1 242 ? 17.656 -6.891 9.961 1 96.19 242 LEU A CA 1
ATOM 1880 C C . LEU A 1 242 ? 17 -7.695 11.078 1 96.19 242 LEU A C 1
ATOM 1882 O O . LEU A 1 242 ? 16.156 -8.555 10.82 1 96.19 242 LEU A O 1
ATOM 1886 N N . ASN A 1 243 ? 17.422 -7.426 12.273 1 95.88 243 ASN A N 1
ATOM 1887 C CA . ASN A 1 243 ? 16.859 -8.133 13.422 1 95.88 243 ASN A CA 1
ATOM 1888 C C . ASN A 1 243 ? 15.359 -7.863 13.562 1 95.88 243 ASN A C 1
ATOM 1890 O O . ASN A 1 243 ? 14.586 -8.766 13.875 1 95.88 243 ASN A O 1
ATOM 1894 N N . GLU A 1 244 ? 15.008 -6.652 13.328 1 92.88 244 GLU A N 1
ATOM 1895 C CA . GLU A 1 244 ? 13.602 -6.27 13.445 1 92.88 244 GLU A CA 1
ATOM 1896 C C . GLU A 1 244 ? 12.742 -7.016 12.43 1 92.88 244 GLU A C 1
ATOM 1898 O O . GLU A 1 244 ? 11.672 -7.527 12.773 1 92.88 244 GLU A O 1
ATOM 1903 N N . VAL A 1 245 ? 13.164 -7.023 11.172 1 96.44 245 VAL A N 1
ATOM 1904 C CA . VAL A 1 245 ? 12.359 -7.68 10.148 1 96.44 245 VAL A CA 1
ATOM 1905 C C . VAL A 1 245 ? 12.375 -9.188 10.367 1 96.44 245 VAL A C 1
ATOM 1907 O O . VAL A 1 245 ? 11.391 -9.875 10.086 1 96.44 245 VAL A O 1
ATOM 1910 N N . ARG A 1 246 ? 13.438 -9.758 10.875 1 96.38 246 ARG A N 1
ATOM 1911 C CA . ARG A 1 246 ? 13.516 -11.188 11.164 1 96.38 246 ARG A CA 1
ATOM 1912 C C . ARG A 1 246 ? 12.547 -11.57 12.281 1 96.38 246 ARG A C 1
ATOM 1914 O O . ARG A 1 246 ? 11.883 -12.602 12.211 1 96.38 246 ARG A O 1
ATOM 1921 N N . ASP A 1 247 ? 12.445 -10.719 13.242 1 94 247 ASP A N 1
ATOM 1922 C CA . ASP A 1 247 ? 11.656 -11.016 14.438 1 94 247 ASP A CA 1
ATOM 1923 C C . ASP A 1 247 ? 10.18 -10.734 14.195 1 94 247 ASP A C 1
ATOM 1925 O O . ASP A 1 247 ? 9.32 -11.234 14.93 1 94 247 ASP A O 1
ATOM 1929 N N . ALA A 1 248 ? 9.93 -9.969 13.211 1 93.5 248 ALA A N 1
ATOM 1930 C CA . ALA A 1 248 ? 8.547 -9.586 12.945 1 93.5 248 ALA A CA 1
ATOM 1931 C C . ALA A 1 248 ? 7.684 -10.812 12.672 1 93.5 248 ALA A C 1
ATOM 1933 O O . ALA A 1 248 ? 8.156 -11.789 12.086 1 93.5 248 ALA A O 1
ATOM 1934 N N . GLN A 1 249 ? 6.34 -10.789 13.062 1 93.38 249 GLN A N 1
ATOM 1935 C CA . GLN A 1 249 ? 5.406 -11.891 12.875 1 93.38 249 GLN A CA 1
ATOM 1936 C C . GLN A 1 249 ? 4.918 -11.953 11.43 1 93.38 249 GLN A C 1
ATOM 1938 O O . GLN A 1 249 ? 4.516 -13.016 10.945 1 93.38 249 GLN A O 1
ATOM 1943 N N . TRP A 1 250 ? 4.848 -10.82 10.812 1 95.19 250 TRP A N 1
ATOM 1944 C CA . TRP A 1 250 ? 4.445 -10.695 9.414 1 95.19 250 TRP A CA 1
ATOM 1945 C C . TRP A 1 250 ? 5.609 -10.203 8.555 1 95.19 250 TRP A C 1
ATOM 1947 O O . TRP A 1 250 ? 6.434 -9.406 9.008 1 95.19 250 TRP A O 1
ATOM 1957 N N . VAL A 1 251 ? 5.676 -10.641 7.336 1 97.69 251 VAL A N 1
ATOM 1958 C CA . VAL A 1 251 ? 6.73 -10.188 6.43 1 97.69 251 VAL A CA 1
ATOM 1959 C C . VAL A 1 251 ? 6.578 -8.695 6.164 1 97.69 251 VAL A C 1
ATOM 1961 O O . VAL A 1 251 ? 5.508 -8.234 5.754 1 97.69 251 VAL A O 1
ATOM 1964 N N . ASP A 1 252 ? 7.664 -7.953 6.48 1 96.56 252 ASP A N 1
ATOM 1965 C CA . ASP A 1 252 ? 7.77 -6.547 6.098 1 96.56 252 ASP A CA 1
ATOM 1966 C C . ASP A 1 252 ? 8.406 -6.402 4.715 1 96.56 252 ASP A C 1
ATOM 1968 O O . ASP A 1 252 ? 9.586 -6.07 4.598 1 96.56 252 ASP A O 1
ATOM 1972 N N . TYR A 1 253 ? 7.578 -6.555 3.676 1 97.69 253 TYR A N 1
ATOM 1973 C CA . TYR A 1 253 ? 8.078 -6.633 2.307 1 97.69 253 TYR A CA 1
ATOM 1974 C C . TYR A 1 253 ? 8.875 -5.383 1.948 1 97.69 253 TYR A C 1
ATOM 1976 O O . TYR A 1 253 ? 9.906 -5.465 1.273 1 97.69 253 TYR A O 1
ATOM 1984 N N . ALA A 1 254 ? 8.445 -4.266 2.328 1 95.25 254 ALA A N 1
ATOM 1985 C CA . ALA A 1 254 ? 9.109 -3.008 1.992 1 95.25 254 ALA A CA 1
ATOM 1986 C C . ALA A 1 254 ? 10.523 -2.969 2.553 1 95.25 254 ALA A C 1
ATOM 1988 O O . ALA A 1 254 ? 11.492 -2.781 1.808 1 95.25 254 ALA A O 1
ATOM 1989 N N . THR A 1 255 ? 10.633 -3.141 3.871 1 96.19 255 THR A N 1
ATOM 1990 C CA . THR A 1 255 ? 11.938 -3.055 4.52 1 96.19 255 THR A CA 1
ATOM 1991 C C . THR A 1 255 ? 12.859 -4.164 4.023 1 96.19 255 THR A C 1
ATOM 1993 O O . THR A 1 255 ? 14.047 -3.934 3.795 1 96.19 255 THR A O 1
ATOM 1996 N N . VAL A 1 256 ? 12.289 -5.344 3.859 1 98.19 256 VAL A N 1
ATOM 1997 C CA . VAL A 1 256 ? 13.07 -6.473 3.367 1 98.19 256 VAL A CA 1
ATOM 1998 C C . VAL A 1 256 ? 13.617 -6.156 1.978 1 98.19 256 VAL A C 1
ATOM 2000 O O . VAL A 1 256 ? 14.797 -6.391 1.699 1 98.19 256 VAL A O 1
ATOM 2003 N N . THR A 1 257 ? 12.742 -5.676 1.128 1 98.06 257 THR A N 1
ATOM 2004 C CA . THR A 1 257 ? 13.164 -5.348 -0.23 1 98.06 257 THR A CA 1
ATOM 2005 C C . THR A 1 257 ? 14.258 -4.281 -0.218 1 98.06 257 THR A C 1
ATOM 2007 O O . THR A 1 257 ? 15.25 -4.395 -0.938 1 98.06 257 THR A O 1
ATOM 2010 N N . VAL A 1 258 ? 14.172 -3.287 0.608 1 96.19 258 VAL A N 1
ATOM 2011 C CA . VAL A 1 258 ? 15.133 -2.199 0.71 1 96.19 258 VAL A CA 1
ATOM 2012 C C . VAL A 1 258 ? 16.5 -2.752 1.141 1 96.19 258 VAL A C 1
ATOM 2014 O O . VAL A 1 258 ? 17.516 -2.424 0.545 1 96.19 258 VAL A O 1
ATOM 2017 N N . LEU A 1 259 ? 16.469 -3.58 2.148 1 97.44 259 LEU A N 1
ATOM 2018 C CA . LEU A 1 259 ? 17.703 -4.164 2.668 1 97.44 259 LEU A CA 1
ATOM 2019 C C . LEU A 1 259 ? 18.359 -5.047 1.618 1 97.44 259 LEU A C 1
ATOM 2021 O O . LEU A 1 259 ? 19.562 -4.91 1.355 1 97.44 259 LEU A O 1
ATOM 2025 N N . LYS A 1 260 ? 17.578 -5.91 1.021 1 98.5 260 LYS A N 1
ATOM 2026 C CA . LYS A 1 260 ? 18.156 -6.848 0.059 1 98.5 260 LYS A CA 1
ATOM 2027 C C . LYS A 1 260 ? 18.656 -6.121 -1.187 1 98.5 260 LYS A C 1
ATOM 2029 O O . LYS A 1 260 ? 19.734 -6.418 -1.688 1 98.5 260 LYS A O 1
ATOM 2034 N N . ILE A 1 261 ? 17.891 -5.219 -1.721 1 97.94 261 ILE A N 1
ATOM 2035 C CA . ILE A 1 261 ? 18.297 -4.5 -2.928 1 97.94 261 ILE A CA 1
ATOM 2036 C C . ILE A 1 261 ? 19.547 -3.68 -2.648 1 97.94 261 ILE A C 1
ATOM 2038 O O . ILE A 1 261 ? 20.453 -3.607 -3.488 1 97.94 261 ILE A O 1
ATOM 2042 N N . ALA A 1 262 ? 19.641 -3.035 -1.457 1 96.19 262 ALA A N 1
ATOM 2043 C CA . ALA A 1 262 ? 20.828 -2.289 -1.092 1 96.19 262 ALA A CA 1
ATOM 2044 C C . ALA A 1 262 ? 22.062 -3.195 -1.087 1 96.19 262 ALA A C 1
ATOM 2046 O O . ALA A 1 262 ? 23.094 -2.848 -1.656 1 96.19 262 ALA A O 1
ATOM 2047 N N . ALA A 1 263 ? 21.922 -4.305 -0.452 1 98.25 263 ALA A N 1
ATOM 2048 C CA . ALA A 1 263 ? 23.016 -5.27 -0.385 1 98.25 263 ALA A CA 1
ATOM 2049 C C . ALA A 1 263 ? 23.406 -5.758 -1.777 1 98.25 263 ALA A C 1
ATOM 2051 O O . ALA A 1 263 ? 24.594 -5.836 -2.109 1 98.25 263 ALA A O 1
ATOM 2052 N N . LEU A 1 264 ? 22.438 -6.086 -2.551 1 98.69 264 LEU A N 1
ATOM 2053 C CA . LEU A 1 264 ? 22.688 -6.656 -3.871 1 98.69 264 LEU A CA 1
ATOM 2054 C C . LEU A 1 264 ? 23.281 -5.617 -4.812 1 98.69 264 LEU A C 1
ATOM 2056 O O . LEU A 1 264 ? 24.078 -5.949 -5.691 1 98.69 264 LEU A O 1
ATOM 2060 N N . ARG A 1 265 ? 22.906 -4.336 -4.637 1 97.31 265 ARG A N 1
ATOM 2061 C CA . ARG A 1 265 ? 23.516 -3.281 -5.434 1 97.31 265 ARG A CA 1
ATOM 2062 C C . ARG A 1 265 ? 25.016 -3.174 -5.137 1 97.31 265 ARG A C 1
ATOM 2064 O O . ARG A 1 265 ? 25.828 -2.992 -6.051 1 97.31 265 ARG A O 1
ATOM 2071 N N . MET A 1 266 ? 25.391 -3.236 -3.881 1 96.81 266 MET A N 1
ATOM 2072 C CA . MET A 1 266 ? 26.812 -3.223 -3.525 1 96.81 266 MET A CA 1
ATOM 2073 C C . MET A 1 266 ? 27.516 -4.469 -4.055 1 96.81 266 MET A C 1
ATOM 2075 O O . MET A 1 266 ? 28.656 -4.395 -4.516 1 96.81 266 MET A O 1
ATOM 2079 N N . ALA A 1 267 ? 26.812 -5.637 -4.027 1 98.62 267 ALA A N 1
ATOM 2080 C CA . ALA A 1 267 ? 27.359 -6.867 -4.59 1 98.62 267 ALA A CA 1
ATOM 2081 C C . ALA A 1 267 ? 27.531 -6.754 -6.102 1 98.62 267 ALA A C 1
ATOM 2083 O O . ALA A 1 267 ? 28.5 -7.281 -6.664 1 98.62 267 ALA A O 1
ATOM 2084 N N . TRP A 1 268 ? 26.594 -6.117 -6.73 1 98.44 268 TRP A N 1
ATOM 2085 C CA . TRP A 1 268 ? 26.656 -5.914 -8.172 1 98.44 268 TRP A CA 1
ATOM 2086 C C . TRP A 1 268 ? 27.891 -5.129 -8.57 1 98.44 268 TRP A C 1
ATOM 2088 O O . TRP A 1 268 ? 28.547 -5.449 -9.562 1 98.44 268 TRP A O 1
ATOM 2098 N N . LYS A 1 269 ? 28.219 -4.051 -7.781 1 96.5 269 LYS A N 1
ATOM 2099 C CA . LYS A 1 269 ? 29.438 -3.289 -8.023 1 96.5 269 LYS A CA 1
ATOM 2100 C C . LYS A 1 269 ? 30.672 -4.195 -8 1 96.5 269 LYS A C 1
ATOM 2102 O O . LYS A 1 269 ? 31.562 -4.059 -8.836 1 96.5 269 LYS A O 1
ATOM 2107 N N . GLN A 1 270 ? 30.688 -5.074 -7.047 1 97.75 270 GLN A N 1
ATOM 2108 C CA . GLN A 1 270 ? 31.781 -6.035 -6.941 1 97.75 270 GLN A CA 1
ATOM 2109 C C . GLN A 1 270 ? 31.812 -6.98 -8.141 1 97.75 270 GLN A C 1
ATOM 2111 O O . GLN A 1 270 ? 32.875 -7.227 -8.719 1 97.75 270 GLN A O 1
ATOM 2116 N N . PHE A 1 271 ? 30.656 -7.535 -8.578 1 98.5 271 PHE A N 1
ATOM 2117 C CA . PHE A 1 271 ? 30.547 -8.445 -9.711 1 98.5 271 PHE A CA 1
ATOM 2118 C C . PHE A 1 271 ? 31.016 -7.77 -11 1 98.5 271 PHE A C 1
ATOM 2120 O O . PHE A 1 271 ? 31.672 -8.398 -11.828 1 98.5 271 PHE A O 1
ATOM 2127 N N . SER A 1 272 ? 30.641 -6.512 -11.117 1 97.12 272 SER A N 1
ATOM 2128 C CA . SER A 1 272 ? 30.938 -5.754 -12.328 1 97.12 272 SER A CA 1
ATOM 2129 C C . SER A 1 272 ? 32.438 -5.547 -12.508 1 97.12 272 SER A C 1
ATOM 2131 O O . SER A 1 272 ? 32.906 -5.191 -13.594 1 97.12 272 SER A O 1
ATOM 2133 N N . ARG A 1 273 ? 33.219 -5.82 -11.477 1 96.44 273 ARG A N 1
ATOM 2134 C CA . ARG A 1 273 ? 34.656 -5.676 -11.539 1 96.44 273 ARG A CA 1
ATOM 2135 C C . ARG A 1 273 ? 35.312 -6.949 -12.055 1 96.44 273 ARG A C 1
ATOM 2137 O O . ARG A 1 273 ? 36.5 -6.941 -12.438 1 96.44 273 ARG A O 1
ATOM 2144 N N . ARG A 1 274 ? 34.531 -7.969 -12.18 1 96.56 274 ARG A N 1
ATOM 2145 C CA . ARG A 1 274 ? 35.094 -9.227 -12.672 1 96.56 274 ARG A CA 1
ATOM 2146 C C . ARG A 1 274 ? 35.469 -9.117 -14.141 1 96.56 274 ARG A C 1
ATOM 2148 O O . ARG A 1 274 ? 34.844 -8.375 -14.898 1 96.56 274 ARG A O 1
ATOM 2155 N N . GLY A 1 275 ? 36.469 -9.953 -14.508 1 95.19 275 GLY A N 1
ATOM 2156 C CA . GLY A 1 275 ? 36.906 -9.984 -15.906 1 95.19 275 GLY A CA 1
ATOM 2157 C C . GLY A 1 275 ? 35.906 -10.719 -16.797 1 95.19 275 GLY A C 1
ATOM 2158 O O . GLY A 1 275 ? 35.188 -11.594 -16.344 1 95.19 275 GLY A O 1
ATOM 2159 N N . ALA A 1 276 ? 35.906 -10.461 -18.031 1 93.44 276 ALA A N 1
ATOM 2160 C CA . ALA A 1 276 ? 35 -11.031 -19.016 1 93.44 276 ALA A CA 1
ATOM 2161 C C . ALA A 1 276 ? 35.156 -12.547 -19.094 1 93.44 276 ALA A C 1
ATOM 2163 O O . ALA A 1 276 ? 34.219 -13.25 -19.469 1 93.44 276 ALA A O 1
ATOM 2164 N N . ARG A 1 277 ? 36.344 -13.086 -18.688 1 94.38 277 ARG A N 1
ATOM 2165 C CA . ARG A 1 277 ? 36.594 -14.516 -18.812 1 94.38 277 ARG A CA 1
ATOM 2166 C C . ARG A 1 277 ? 36.281 -15.242 -17.516 1 94.38 277 ARG A C 1
ATOM 2168 O O . ARG A 1 277 ? 36.344 -16.469 -17.453 1 94.38 277 ARG A O 1
ATOM 2175 N N . ASP A 1 278 ? 35.812 -14.477 -16.562 1 96.81 278 ASP A N 1
ATOM 2176 C CA . ASP A 1 278 ? 35.406 -15.078 -15.297 1 96.81 278 ASP A CA 1
ATOM 2177 C C . ASP A 1 278 ? 34.219 -16.016 -15.516 1 96.81 278 ASP A C 1
ATOM 2179 O O . ASP A 1 278 ? 33.281 -15.688 -16.266 1 96.81 278 ASP A O 1
ATOM 2183 N N . GLU A 1 279 ? 34.219 -17.188 -14.891 1 96.81 279 GLU A N 1
ATOM 2184 C CA . GLU A 1 279 ? 33.219 -18.219 -15.109 1 96.81 279 GLU A CA 1
ATOM 2185 C C . GLU A 1 279 ? 31.812 -17.703 -14.766 1 96.81 279 GLU A C 1
ATOM 2187 O O . GLU A 1 279 ? 30.828 -18.062 -15.43 1 96.81 279 GLU A O 1
ATOM 2192 N N . HIS A 1 280 ? 31.703 -16.953 -13.695 1 96.06 280 HIS A N 1
ATOM 2193 C CA . HIS A 1 280 ? 30.406 -16.391 -13.305 1 96.06 280 HIS A CA 1
ATOM 2194 C C . HIS A 1 280 ? 29.906 -15.398 -14.336 1 96.06 280 HIS A C 1
ATOM 2196 O O . HIS A 1 280 ? 28.703 -15.32 -14.594 1 96.06 280 HIS A O 1
ATOM 2202 N N . VAL A 1 281 ? 30.766 -14.602 -14.891 1 97.88 281 VAL A N 1
ATOM 2203 C CA . VAL A 1 281 ? 30.391 -13.617 -15.906 1 97.88 281 VAL A CA 1
ATOM 2204 C C . VAL A 1 281 ? 29.953 -14.328 -17.172 1 97.88 281 VAL A C 1
ATOM 2206 O O . VAL A 1 281 ? 28.953 -13.945 -17.797 1 97.88 281 VAL A O 1
ATOM 2209 N N . VAL A 1 282 ? 30.641 -15.367 -17.562 1 98.12 282 VAL A N 1
ATOM 2210 C CA . VAL A 1 282 ? 30.297 -16.141 -18.75 1 98.12 282 VAL A CA 1
ATOM 2211 C C . VAL A 1 282 ? 28.938 -16.797 -18.578 1 98.12 282 VAL A C 1
ATOM 2213 O O . VAL A 1 282 ? 28.094 -16.766 -19.484 1 98.12 282 VAL A O 1
ATOM 2216 N N . ALA A 1 283 ? 28.719 -17.391 -17.422 1 98.19 283 ALA A N 1
ATOM 2217 C CA . ALA A 1 283 ? 27.453 -18.031 -17.141 1 98.19 283 ALA A CA 1
ATOM 2218 C C . ALA A 1 283 ? 26.312 -17.016 -17.141 1 98.19 283 ALA A C 1
ATOM 2220 O O . ALA A 1 283 ? 25.203 -17.312 -17.625 1 98.19 283 ALA A O 1
ATOM 2221 N N . PHE A 1 284 ? 26.625 -15.867 -16.625 1 98.38 284 PHE A N 1
ATOM 2222 C CA . PHE A 1 284 ? 25.641 -14.789 -16.609 1 98.38 284 PHE A CA 1
ATOM 2223 C C . PHE A 1 284 ? 25.297 -14.359 -18.031 1 98.38 284 PHE A C 1
ATOM 2225 O O . PHE A 1 284 ? 24.109 -14.211 -18.359 1 98.38 284 PHE A O 1
ATOM 2232 N N . GLN A 1 285 ? 26.188 -14.164 -18.812 1 98.19 285 GLN A N 1
ATOM 2233 C CA . GLN A 1 285 ? 25.969 -13.758 -20.188 1 98.19 285 GLN A CA 1
ATOM 2234 C C . GLN A 1 285 ? 25.188 -14.82 -20.953 1 98.19 285 GLN A C 1
ATOM 2236 O O . GLN A 1 285 ? 24.312 -14.5 -21.766 1 98.19 285 GLN A O 1
ATOM 2241 N N . LYS A 1 286 ? 25.5 -16.047 -20.75 1 98.38 286 LYS A N 1
ATOM 2242 C CA . LYS A 1 286 ? 24.766 -17.141 -21.375 1 98.38 286 LYS A CA 1
ATOM 2243 C C . LYS A 1 286 ? 23.297 -17.125 -20.953 1 98.38 286 LYS A C 1
ATOM 2245 O O . LYS A 1 286 ? 22.406 -17.297 -21.781 1 98.38 286 LYS A O 1
ATOM 2250 N N . PHE A 1 287 ? 23.078 -16.953 -19.641 1 98 287 PHE A N 1
ATOM 2251 C CA . PHE A 1 287 ? 21.719 -16.859 -19.109 1 98 287 PHE A CA 1
ATOM 2252 C C . PHE A 1 287 ? 20.938 -15.758 -19.797 1 98 287 PHE A C 1
ATOM 2254 O O . PHE A 1 287 ? 19.781 -15.945 -20.188 1 98 287 PHE A O 1
ATOM 2261 N N . VAL A 1 288 ? 21.547 -14.602 -19.938 1 98.44 288 VAL A N 1
ATOM 2262 C CA . VAL A 1 288 ? 20.891 -13.445 -20.547 1 98.44 288 VAL A CA 1
ATOM 2263 C C . VAL A 1 288 ? 20.578 -13.75 -22.016 1 98.44 288 VAL A C 1
ATOM 2265 O O . VAL A 1 288 ? 19.469 -13.445 -22.484 1 98.44 288 VAL A O 1
ATOM 2268 N N . HIS A 1 289 ? 21.484 -14.359 -22.672 1 97.88 289 HIS A N 1
ATOM 2269 C CA . HIS A 1 289 ? 21.297 -14.703 -24.078 1 97.88 289 HIS A CA 1
ATOM 2270 C C . HIS A 1 289 ? 20.156 -15.695 -24.25 1 97.88 289 HIS A C 1
ATOM 2272 O O . HIS A 1 289 ? 19.281 -15.508 -25.109 1 97.88 289 HIS A O 1
ATOM 2278 N N . GLU A 1 290 ? 20.094 -16.641 -23.469 1 97.06 290 GLU A N 1
ATOM 2279 C CA . GLU A 1 290 ? 19.078 -17.688 -23.547 1 97.06 290 GLU A CA 1
ATOM 2280 C C . GLU A 1 290 ? 17.703 -17.156 -23.125 1 97.06 290 GLU A C 1
ATOM 2282 O O . GLU A 1 290 ? 16.672 -17.625 -23.609 1 97.06 290 GLU A O 1
ATOM 2287 N N . GLY A 1 291 ? 17.75 -16.266 -22.234 1 96.88 291 GLY A N 1
ATOM 2288 C CA . GLY A 1 291 ? 16.5 -15.672 -21.766 1 96.88 291 GLY A CA 1
ATOM 2289 C C . GLY A 1 291 ? 15.812 -14.82 -22.828 1 96.88 291 GLY A C 1
ATOM 2290 O O . GLY A 1 291 ? 14.602 -14.609 -22.766 1 96.88 291 GLY A O 1
ATOM 2291 N N . GLY A 1 292 ? 16.594 -14.266 -23.719 1 96.44 292 GLY A N 1
ATOM 2292 C CA . GLY A 1 292 ? 16.078 -13.547 -24.875 1 96.44 292 GLY A CA 1
ATOM 2293 C C . GLY A 1 292 ? 15.328 -12.281 -24.5 1 96.44 292 GLY A C 1
ATOM 2294 O O . GLY A 1 292 ? 15.609 -11.664 -23.469 1 96.44 292 GLY A O 1
ATOM 2295 N N . ASP A 1 293 ? 14.359 -11.906 -25.344 1 95.44 293 ASP A N 1
ATOM 2296 C CA . ASP A 1 293 ? 13.609 -10.656 -25.203 1 95.44 293 ASP A CA 1
ATOM 2297 C C . ASP A 1 293 ? 12.742 -10.672 -23.953 1 95.44 293 ASP A C 1
ATOM 2299 O O . ASP A 1 293 ? 12.594 -9.648 -23.281 1 95.44 293 ASP A O 1
ATOM 2303 N N . SER A 1 294 ? 12.219 -11.812 -23.703 1 96.25 294 SER A N 1
ATOM 2304 C CA . SER A 1 294 ? 11.328 -11.938 -22.562 1 96.25 294 SER A CA 1
ATOM 2305 C C . SER A 1 294 ? 12.047 -11.547 -21.266 1 96.25 294 SER A C 1
ATOM 2307 O O . SER A 1 294 ? 11.508 -10.789 -20.453 1 96.25 294 SER A O 1
ATOM 2309 N N . LEU A 1 295 ? 13.281 -12.078 -21.062 1 98.19 295 LEU A N 1
ATOM 2310 C CA . LEU A 1 295 ? 14.07 -11.742 -19.891 1 98.19 295 LEU A CA 1
ATOM 2311 C C . LEU A 1 295 ? 14.484 -10.273 -19.906 1 98.19 295 LEU A C 1
ATOM 2313 O O . LEU A 1 295 ? 14.422 -9.594 -18.875 1 98.19 295 LEU A O 1
ATOM 2317 N N . TYR A 1 296 ? 14.906 -9.82 -21.062 1 97.94 296 TYR A N 1
ATOM 2318 C CA . TYR A 1 296 ? 15.367 -8.445 -21.203 1 97.94 296 TYR A CA 1
ATOM 2319 C C . TYR A 1 296 ? 14.266 -7.457 -20.828 1 97.94 296 TYR A C 1
ATOM 2321 O O . TYR A 1 296 ? 14.508 -6.504 -20.078 1 97.94 296 TYR A O 1
ATOM 2329 N N . TYR A 1 297 ? 13.094 -7.695 -21.281 1 96.94 297 TYR A N 1
ATOM 2330 C CA . TYR A 1 297 ? 12 -6.762 -21.016 1 96.94 297 TYR A CA 1
ATOM 2331 C C . TYR A 1 297 ? 11.547 -6.863 -19.578 1 96.94 297 TYR A C 1
ATOM 2333 O O . TYR A 1 297 ? 11.078 -5.879 -19 1 96.94 297 TYR A O 1
ATOM 2341 N N . GLN A 1 298 ? 11.672 -8.047 -18.969 1 98.12 298 GLN A N 1
ATOM 2342 C CA . GLN A 1 298 ? 11.43 -8.133 -17.531 1 98.12 298 GLN A CA 1
ATOM 2343 C C . GLN A 1 298 ? 12.383 -7.23 -16.75 1 98.12 298 GLN A C 1
ATOM 2345 O O . GLN A 1 298 ? 11.961 -6.492 -15.852 1 98.12 298 GLN A O 1
ATOM 2350 N N . ALA A 1 299 ? 13.633 -7.293 -17.109 1 98.62 299 ALA A N 1
ATOM 2351 C CA . ALA A 1 299 ? 14.648 -6.48 -16.438 1 98.62 299 ALA A CA 1
ATOM 2352 C C . ALA A 1 299 ? 14.438 -4.996 -16.719 1 98.62 299 ALA A C 1
ATOM 2354 O O . ALA A 1 299 ? 14.547 -4.164 -15.812 1 98.62 299 ALA A O 1
ATOM 2355 N N . ALA A 1 300 ? 14.141 -4.668 -17.969 1 98.5 300 ALA A N 1
ATOM 2356 C CA . ALA A 1 300 ? 13.875 -3.285 -18.359 1 98.5 300 ALA A CA 1
ATOM 2357 C C . ALA A 1 300 ? 12.672 -2.73 -17.594 1 98.5 300 ALA A C 1
ATOM 2359 O O . ALA A 1 300 ? 12.68 -1.578 -17.156 1 98.5 300 ALA A O 1
ATOM 2360 N N . PHE A 1 301 ? 11.641 -3.516 -17.516 1 98.5 301 PHE A N 1
ATOM 2361 C CA . PHE A 1 301 ? 10.445 -3.113 -16.781 1 98.5 301 PHE A CA 1
ATOM 2362 C C . PHE A 1 301 ? 10.781 -2.791 -15.328 1 98.5 301 PHE A C 1
ATOM 2364 O O . PHE A 1 301 ? 10.367 -1.754 -14.805 1 98.5 301 PHE A O 1
ATOM 2371 N N . ASP A 1 302 ? 11.492 -3.668 -14.664 1 98.5 302 ASP A N 1
ATOM 2372 C CA . ASP A 1 302 ? 11.828 -3.469 -13.258 1 98.5 302 ASP A CA 1
ATOM 2373 C C . ASP A 1 302 ? 12.672 -2.211 -13.07 1 98.5 302 ASP A C 1
ATOM 2375 O O . ASP A 1 302 ? 12.461 -1.454 -12.125 1 98.5 302 ASP A O 1
ATOM 2379 N N . ALA A 1 303 ? 13.633 -1.998 -13.953 1 98.12 303 ALA A N 1
ATOM 2380 C CA . ALA A 1 303 ? 14.477 -0.808 -13.891 1 98.12 303 ALA A CA 1
ATOM 2381 C C . ALA A 1 303 ? 13.648 0.462 -14.07 1 98.12 303 ALA A C 1
ATOM 2383 O O . ALA A 1 303 ? 13.797 1.414 -13.297 1 98.12 303 ALA A O 1
ATOM 2384 N N . LEU A 1 304 ? 12.82 0.447 -15.055 1 97.19 304 LEU A N 1
ATOM 2385 C CA . LEU A 1 304 ? 11.977 1.599 -15.352 1 97.19 304 LEU A CA 1
ATOM 2386 C C . LEU A 1 304 ? 10.992 1.857 -14.227 1 97.19 304 LEU A C 1
ATOM 2388 O O . LEU A 1 304 ? 10.742 3.01 -13.867 1 97.19 304 LEU A O 1
ATOM 2392 N N . HIS A 1 305 ? 10.398 0.777 -13.742 1 96.56 305 HIS A N 1
ATOM 2393 C CA . HIS A 1 305 ? 9.453 0.896 -12.633 1 96.56 305 HIS A CA 1
ATOM 2394 C C . HIS A 1 305 ? 10.109 1.553 -11.422 1 96.56 305 HIS A C 1
ATOM 2396 O O . HIS A 1 305 ? 9.523 2.428 -10.789 1 96.56 305 HIS A O 1
ATOM 2402 N N . ALA A 1 306 ? 11.305 1.143 -11.086 1 94.62 306 ALA A N 1
ATOM 2403 C CA . ALA A 1 306 ? 12.047 1.732 -9.969 1 94.62 306 ALA A CA 1
ATOM 2404 C C . ALA A 1 306 ? 12.25 3.23 -10.18 1 94.62 306 ALA A C 1
ATOM 2406 O O . ALA A 1 306 ? 12.102 4.02 -9.242 1 94.62 306 ALA A O 1
ATOM 2407 N N . TYR A 1 307 ? 12.578 3.568 -11.344 1 90.12 307 TYR A N 1
ATOM 2408 C CA . TYR A 1 307 ? 12.789 4.973 -11.688 1 90.12 307 TYR A CA 1
ATOM 2409 C C . TYR A 1 307 ? 11.492 5.762 -11.57 1 90.12 307 TYR A C 1
ATOM 2411 O O . TYR A 1 307 ? 11.484 6.883 -11.055 1 90.12 307 TYR A O 1
ATOM 2419 N N . GLN A 1 308 ? 10.398 5.199 -12.062 1 90.19 308 GLN A N 1
ATOM 2420 C CA . GLN A 1 308 ? 9.109 5.883 -12.062 1 90.19 308 GLN A CA 1
ATOM 2421 C C . GLN A 1 308 ? 8.602 6.102 -10.641 1 90.19 308 GLN A C 1
ATOM 2423 O O . GLN A 1 308 ? 8.094 7.18 -10.312 1 90.19 308 GLN A O 1
ATOM 2428 N N . VAL A 1 309 ? 8.734 5.137 -9.812 1 88.5 309 VAL A N 1
ATOM 2429 C CA . VAL A 1 309 ? 8.234 5.219 -8.445 1 88.5 309 VAL A CA 1
ATOM 2430 C C . VAL A 1 309 ? 9.062 6.227 -7.652 1 88.5 309 VAL A C 1
ATOM 2432 O O . VAL A 1 309 ? 8.539 6.93 -6.789 1 88.5 309 VAL A O 1
ATOM 2435 N N . LYS A 1 310 ? 10.352 6.266 -7.906 1 81.44 310 LYS A N 1
ATOM 2436 C CA . LYS A 1 310 ? 11.211 7.254 -7.258 1 81.44 310 LYS A CA 1
ATOM 2437 C C . LYS A 1 310 ? 10.727 8.672 -7.543 1 81.44 310 LYS A C 1
ATOM 2439 O O . LYS A 1 310 ? 10.844 9.555 -6.691 1 81.44 310 LYS A O 1
ATOM 2444 N N . GLU A 1 311 ? 10.219 8.844 -8.703 1 77.5 311 GLU A N 1
ATOM 2445 C CA . GLU A 1 311 ? 9.719 10.156 -9.117 1 77.5 311 GLU A CA 1
ATOM 2446 C C . GLU A 1 311 ? 8.336 10.43 -8.516 1 77.5 311 GLU A C 1
ATOM 2448 O O . GLU A 1 311 ? 8.039 11.555 -8.125 1 77.5 311 GLU A O 1
ATOM 2453 N N . ASP A 1 312 ? 7.516 9.422 -8.617 1 79.12 312 ASP A N 1
ATOM 2454 C CA . ASP A 1 312 ? 6.141 9.523 -8.141 1 79.12 312 ASP A CA 1
ATOM 2455 C C . ASP A 1 312 ? 5.637 8.172 -7.641 1 79.12 312 ASP A C 1
ATOM 2457 O O . ASP A 1 312 ? 5.445 7.242 -8.43 1 79.12 312 ASP A O 1
ATOM 2461 N N . GLU A 1 313 ? 5.328 8.117 -6.422 1 77.75 313 GLU A N 1
ATOM 2462 C CA . GLU A 1 313 ? 4.91 6.859 -5.809 1 77.75 313 GLU A CA 1
ATOM 2463 C C . GLU A 1 313 ? 3.574 6.383 -6.375 1 77.75 313 GLU A C 1
ATOM 2465 O O . GLU A 1 313 ? 3.24 5.199 -6.285 1 77.75 313 GLU A O 1
ATOM 2470 N N . MET A 1 314 ? 2.82 7.211 -6.98 1 75.25 314 MET A N 1
ATOM 2471 C CA . MET A 1 314 ? 1.51 6.859 -7.52 1 75.25 314 MET A CA 1
ATOM 2472 C C . MET A 1 314 ? 1.646 6.156 -8.867 1 75.25 314 MET A C 1
ATOM 2474 O O . MET A 1 314 ? 0.668 5.621 -9.391 1 75.25 314 MET A O 1
ATOM 2478 N N . ARG A 1 315 ? 2.887 6.129 -9.391 1 85.81 315 ARG A N 1
ATOM 2479 C CA . ARG A 1 315 ? 3.15 5.434 -10.648 1 85.81 315 ARG A CA 1
ATOM 2480 C C . ARG A 1 315 ? 3.418 3.953 -10.406 1 85.81 315 ARG A C 1
ATOM 2482 O O . ARG A 1 315 ? 4.508 3.457 -10.703 1 85.81 315 ARG A O 1
ATOM 2489 N N . TRP A 1 316 ? 2.395 3.193 -10.031 1 84.88 316 TRP A N 1
ATOM 2490 C CA . TRP A 1 316 ? 2.443 1.827 -9.516 1 84.88 316 TRP A CA 1
ATOM 2491 C C . TRP A 1 316 ? 2.742 0.838 -10.641 1 84.88 316 TRP A C 1
ATOM 2493 O O . TRP A 1 316 ? 3.135 -0.302 -10.383 1 84.88 316 TRP A O 1
ATOM 2503 N N . GLY A 1 317 ? 2.504 1.195 -11.867 1 91.38 317 GLY A N 1
ATOM 2504 C CA . GLY A 1 317 ? 2.652 0.363 -13.047 1 91.38 317 GLY A CA 1
ATOM 2505 C C . GLY A 1 317 ? 2.568 1.147 -14.344 1 91.38 317 GLY A C 1
ATOM 2506 O O . GLY A 1 317 ? 2.314 2.354 -14.328 1 91.38 317 GLY A O 1
ATOM 2507 N N . TRP A 1 318 ? 2.715 0.494 -15.484 1 94 318 TRP A N 1
ATOM 2508 C CA . TRP A 1 318 ? 2.92 1.156 -16.766 1 94 318 TRP A CA 1
ATOM 2509 C C . TRP A 1 318 ? 1.671 1.924 -17.188 1 94 318 TRP A C 1
ATOM 2511 O O . TRP A 1 318 ? 1.763 2.926 -17.906 1 94 318 TRP A O 1
ATOM 2521 N N . PRO A 1 319 ? 0.455 1.464 -16.781 1 89.31 319 PRO A N 1
ATOM 2522 C CA . PRO A 1 319 ? -0.725 2.217 -17.203 1 89.31 319 PRO A CA 1
ATOM 2523 C C . PRO A 1 319 ? -0.714 3.662 -16.719 1 89.31 319 PRO A C 1
ATOM 2525 O O . PRO A 1 319 ? -1.393 4.52 -17.297 1 89.31 319 PRO A O 1
ATOM 2528 N N . VAL A 1 320 ? -0.004 3.979 -15.664 1 86.25 320 VAL A N 1
ATOM 2529 C CA . VAL A 1 320 ? -0.01 5.328 -15.117 1 86.25 320 VAL A CA 1
ATOM 2530 C C . VAL A 1 320 ? 1.363 5.969 -15.305 1 86.25 320 VAL A C 1
ATOM 2532 O O . VAL A 1 320 ? 1.664 6.996 -14.688 1 86.25 320 VAL A O 1
ATOM 2535 N N . TRP A 1 321 ? 2.229 5.344 -16.125 1 90.94 321 TRP A N 1
ATOM 2536 C CA . TRP A 1 321 ? 3.502 5.957 -16.484 1 90.94 321 TRP A CA 1
ATOM 2537 C C . TRP A 1 321 ? 3.307 7.051 -17.516 1 90.94 321 TRP A C 1
ATOM 2539 O O . TRP A 1 321 ? 2.254 7.121 -18.156 1 90.94 321 TRP A O 1
ATOM 2549 N N . PRO A 1 322 ? 4.34 7.945 -17.672 1 87.12 322 PRO A N 1
ATOM 2550 C CA . PRO A 1 322 ? 4.293 8.844 -18.828 1 87.12 322 PRO A CA 1
ATOM 2551 C C . PRO A 1 322 ? 4.133 8.102 -20.156 1 87.12 322 PRO A C 1
ATOM 2553 O O . PRO A 1 322 ? 4.672 7.004 -20.328 1 87.12 322 PRO A O 1
ATOM 2556 N N . GLU A 1 323 ? 3.457 8.625 -21.094 1 89.69 323 GLU A N 1
ATOM 2557 C CA . GLU A 1 323 ? 2.994 7.988 -22.328 1 89.69 323 GLU A CA 1
ATOM 2558 C C . GLU A 1 323 ? 4.141 7.293 -23.062 1 89.69 323 GLU A C 1
ATOM 2560 O O . GLU A 1 323 ? 3.982 6.172 -23.547 1 89.69 323 GLU A O 1
ATOM 2565 N N . GLY A 1 324 ? 5.262 7.871 -23.156 1 93.44 324 GLY A N 1
ATOM 2566 C CA . GLY A 1 324 ? 6.395 7.324 -23.875 1 93.44 324 GLY A CA 1
ATOM 2567 C C . GLY A 1 324 ? 6.902 6.02 -23.297 1 93.44 324 GLY A C 1
ATOM 2568 O O . GLY A 1 324 ? 7.562 5.242 -23.984 1 93.44 324 GLY A O 1
ATOM 2569 N N . PHE A 1 325 ? 6.508 5.711 -22.047 1 95.62 325 PHE A N 1
ATOM 2570 C CA . PHE A 1 325 ? 7.039 4.531 -21.375 1 95.62 325 PHE A CA 1
ATOM 2571 C C . PHE A 1 325 ? 5.969 3.459 -21.234 1 95.62 325 PHE A C 1
ATOM 2573 O O . PHE A 1 325 ? 6.227 2.391 -20.672 1 95.62 325 PHE A O 1
ATOM 2580 N N . ARG A 1 326 ? 4.793 3.645 -21.781 1 95.19 326 ARG A N 1
ATOM 2581 C CA . ARG A 1 326 ? 3.666 2.752 -21.531 1 95.19 326 ARG A CA 1
ATOM 2582 C C . ARG A 1 326 ? 3.711 1.546 -22.469 1 95.19 326 ARG A C 1
ATOM 2584 O O . ARG A 1 326 ? 2.988 0.568 -22.266 1 95.19 326 ARG A O 1
ATOM 2591 N N . ASP A 1 327 ? 4.543 1.627 -23.484 1 95.56 327 ASP A N 1
ATOM 2592 C CA . ASP A 1 327 ? 4.793 0.511 -24.391 1 95.56 327 ASP A CA 1
ATOM 2593 C C . ASP A 1 327 ? 6.277 0.143 -24.406 1 95.56 327 ASP A C 1
ATOM 2595 O O . ASP A 1 327 ? 7.129 1 -24.641 1 95.56 327 ASP A O 1
ATOM 2599 N N . ALA A 1 328 ? 6.543 -1.077 -24.203 1 96.44 328 ALA A N 1
ATOM 2600 C CA . ALA A 1 328 ? 7.914 -1.565 -24.094 1 96.44 328 ALA A CA 1
ATOM 2601 C C . ALA A 1 328 ? 8.703 -1.284 -25.375 1 96.44 328 ALA A C 1
ATOM 2603 O O . ALA A 1 328 ? 9.93 -1.19 -25.344 1 96.44 328 ALA A O 1
ATOM 2604 N N . HIS A 1 329 ? 8.016 -1.104 -26.5 1 95.75 329 HIS A N 1
ATOM 2605 C CA . HIS A 1 329 ? 8.672 -1.024 -27.797 1 95.75 329 HIS A CA 1
ATOM 2606 C C . HIS A 1 329 ? 8.82 0.423 -28.25 1 95.75 329 HIS A C 1
ATOM 2608 O O . HIS A 1 329 ? 9.352 0.688 -29.328 1 95.75 329 HIS A O 1
ATOM 2614 N N . ASN A 1 330 ? 8.383 1.331 -27.422 1 96.31 330 ASN A N 1
ATOM 2615 C CA . ASN A 1 330 ? 8.531 2.744 -27.75 1 96.31 330 ASN A CA 1
ATOM 2616 C C . ASN A 1 330 ? 10 3.17 -27.734 1 96.31 330 ASN A C 1
ATOM 2618 O O . ASN A 1 330 ? 10.812 2.588 -27.016 1 96.31 330 ASN A O 1
ATOM 2622 N N . PRO A 1 331 ? 10.336 4.164 -28.531 1 97.06 331 PRO A N 1
ATOM 2623 C CA . PRO A 1 331 ? 11.711 4.656 -28.578 1 97.06 331 PRO A CA 1
ATOM 2624 C C . PRO A 1 331 ? 12.195 5.199 -27.234 1 97.06 331 PRO A C 1
ATOM 2626 O O . PRO A 1 331 ? 13.375 5.09 -26.922 1 97.06 331 PRO A O 1
ATOM 2629 N N . GLU A 1 332 ? 11.328 5.812 -26.469 1 95.62 332 GLU A N 1
ATOM 2630 C CA . GLU A 1 332 ? 11.688 6.352 -25.172 1 95.62 332 GLU A CA 1
ATOM 2631 C C . GLU A 1 332 ? 12.203 5.254 -24.234 1 95.62 332 GLU A C 1
ATOM 2633 O O . GLU A 1 332 ? 13.109 5.484 -23.438 1 95.62 332 GLU A O 1
ATOM 2638 N N . VAL A 1 333 ? 11.594 4.09 -24.359 1 97.25 333 VAL A N 1
ATOM 2639 C CA . VAL A 1 333 ? 12.016 2.963 -23.547 1 97.25 333 VAL A CA 1
ATOM 2640 C C . VAL A 1 333 ? 13.414 2.512 -23.969 1 97.25 333 VAL A C 1
ATOM 2642 O O . VAL A 1 333 ? 14.266 2.232 -23.125 1 97.25 333 VAL A O 1
ATOM 2645 N N . LYS A 1 334 ? 13.617 2.41 -25.25 1 97.19 334 LYS A N 1
ATOM 2646 C CA . LYS A 1 334 ? 14.93 2.035 -25.766 1 97.19 334 LYS A CA 1
ATOM 2647 C C . LYS A 1 334 ? 16 3.018 -25.297 1 97.19 334 LYS A C 1
ATOM 2649 O O . LYS A 1 334 ? 17.109 2.609 -24.922 1 97.19 334 LYS A O 1
ATOM 2654 N N . GLU A 1 335 ? 15.688 4.273 -25.391 1 97.25 335 GLU A N 1
ATOM 2655 C CA . GLU A 1 335 ? 16.609 5.309 -24.938 1 97.25 335 GLU A CA 1
ATOM 2656 C C . GLU A 1 335 ? 16.906 5.16 -23.453 1 97.25 335 GLU A C 1
ATOM 2658 O O . GLU A 1 335 ? 18.062 5.258 -23.031 1 97.25 335 GLU A O 1
ATOM 2663 N N . PHE A 1 336 ? 15.953 4.938 -22.703 1 96.44 336 PHE A N 1
ATOM 2664 C CA . PHE A 1 336 ? 16.141 4.715 -21.281 1 96.44 336 PHE A CA 1
ATOM 2665 C C . PHE A 1 336 ? 17.062 3.539 -21.016 1 96.44 336 PHE A C 1
ATOM 2667 O O . PHE A 1 336 ? 17.984 3.635 -20.203 1 96.44 336 PHE A O 1
ATOM 2674 N N . CYS A 1 337 ? 16.766 2.391 -21.703 1 97.75 337 CYS A N 1
ATOM 2675 C CA . CYS A 1 337 ? 17.562 1.179 -21.5 1 97.75 337 CYS A CA 1
ATOM 2676 C C . CYS A 1 337 ? 19.016 1.418 -21.844 1 97.75 337 CYS A C 1
ATOM 2678 O O . CYS A 1 337 ? 19.922 0.868 -21.203 1 97.75 337 CYS A O 1
ATOM 2680 N N . THR A 1 338 ? 19.219 2.275 -22.844 1 97.44 338 THR A N 1
ATOM 2681 C CA . THR A 1 338 ? 20.594 2.598 -23.234 1 97.44 338 THR A CA 1
ATOM 2682 C C . THR A 1 338 ? 21.25 3.496 -22.188 1 97.44 338 THR A C 1
ATOM 2684 O O . THR A 1 338 ? 22.375 3.232 -21.766 1 97.44 338 THR A O 1
ATOM 2687 N N . GLU A 1 339 ? 20.562 4.484 -21.797 1 96.25 339 GLU A N 1
ATOM 2688 C CA . GLU A 1 339 ? 21.094 5.449 -20.844 1 96.25 339 GLU A CA 1
ATOM 2689 C C . GLU A 1 339 ? 21.312 4.805 -19.469 1 96.25 339 GLU A C 1
ATOM 2691 O O . GLU A 1 339 ? 22.234 5.184 -18.75 1 96.25 339 GLU A O 1
ATOM 2696 N N . HIS A 1 340 ? 20.469 3.904 -19.172 1 96.62 340 HIS A N 1
ATOM 2697 C CA . HIS A 1 340 ? 20.531 3.256 -17.859 1 96.62 340 HIS A CA 1
ATOM 2698 C C . HIS A 1 340 ? 20.875 1.774 -18 1 96.62 340 HIS A C 1
ATOM 2700 O O . HIS A 1 340 ? 20.266 0.933 -17.328 1 96.62 340 HIS A O 1
ATOM 2706 N N . SER A 1 341 ? 21.75 1.49 -18.859 1 97.56 341 SER A N 1
ATOM 2707 C CA . SER A 1 341 ? 22.125 0.11 -19.156 1 97.56 341 SER A CA 1
ATOM 2708 C C . SER A 1 341 ? 22.609 -0.612 -17.906 1 97.56 341 SER A C 1
ATOM 2710 O O . SER A 1 341 ? 22.359 -1.806 -17.734 1 97.56 341 SER A O 1
ATOM 2712 N N . ASP A 1 342 ? 23.297 0.092 -17.016 1 97.38 342 ASP A N 1
ATOM 2713 C CA . ASP A 1 342 ? 23.797 -0.52 -15.797 1 97.38 342 ASP A CA 1
ATOM 2714 C C . ASP A 1 342 ? 22.656 -0.984 -14.898 1 97.38 342 ASP A C 1
ATOM 2716 O O . ASP A 1 342 ? 22.719 -2.055 -14.297 1 97.38 342 ASP A O 1
ATOM 2720 N N . GLU A 1 343 ? 21.656 -0.17 -14.805 1 97.25 343 GLU A N 1
ATOM 2721 C CA . GLU A 1 343 ? 20.469 -0.515 -14.008 1 97.25 343 GLU A CA 1
ATOM 2722 C C . GLU A 1 343 ? 19.75 -1.726 -14.586 1 97.25 343 GLU A C 1
ATOM 2724 O O . GLU A 1 343 ? 19.312 -2.604 -13.844 1 97.25 343 GLU A O 1
ATOM 2729 N N . VAL A 1 344 ? 19.594 -1.767 -15.891 1 98.5 344 VAL A N 1
ATOM 2730 C CA . VAL A 1 344 ? 18.938 -2.896 -16.547 1 98.5 344 VAL A CA 1
ATOM 2731 C C . VAL A 1 344 ? 19.75 -4.168 -16.312 1 98.5 344 VAL A C 1
ATOM 2733 O O . VAL A 1 344 ? 19.188 -5.219 -15.992 1 98.5 344 VAL A O 1
ATOM 2736 N N . ASN A 1 345 ? 21.078 -4.031 -16.438 1 98.62 345 ASN A N 1
ATOM 2737 C CA . ASN A 1 345 ? 21.953 -5.176 -16.219 1 98.62 345 ASN A CA 1
ATOM 2738 C C . ASN A 1 345 ? 21.891 -5.664 -14.781 1 98.62 345 ASN A C 1
ATOM 2740 O O . ASN A 1 345 ? 22.016 -6.863 -14.523 1 98.62 345 ASN A O 1
ATOM 2744 N N . PHE A 1 346 ? 21.797 -4.754 -13.844 1 98.56 346 PHE A N 1
ATOM 2745 C CA . PHE A 1 346 ? 21.609 -5.125 -12.445 1 98.56 346 PHE A CA 1
ATOM 2746 C C . PHE A 1 346 ? 20.422 -6.055 -12.281 1 98.56 346 PHE A C 1
ATOM 2748 O O . PHE A 1 346 ? 20.516 -7.098 -11.633 1 98.56 346 PHE A O 1
ATOM 2755 N N . TYR A 1 347 ? 19.25 -5.758 -12.906 1 98.88 347 TYR A N 1
ATOM 2756 C CA . TYR A 1 347 ? 18.047 -6.574 -12.766 1 98.88 347 TYR A CA 1
ATOM 2757 C C . TYR A 1 347 ? 18.188 -7.887 -13.523 1 98.88 347 TYR A C 1
ATOM 2759 O O . TYR A 1 347 ? 17.656 -8.914 -13.102 1 98.88 347 TYR A O 1
ATOM 2767 N N . LEU A 1 348 ? 18.891 -7.871 -14.695 1 98.88 348 LEU A N 1
ATOM 2768 C CA . LEU A 1 348 ? 19.219 -9.125 -15.359 1 98.88 348 LEU A CA 1
ATOM 2769 C C . LEU A 1 348 ? 20.031 -10.031 -14.438 1 98.88 348 LEU A C 1
ATOM 2771 O O . LEU A 1 348 ? 19.781 -11.242 -14.375 1 98.88 348 LEU A O 1
ATOM 2775 N N . TRP A 1 349 ? 20.938 -9.391 -13.727 1 98.88 349 TRP A N 1
ATOM 2776 C CA . TRP A 1 349 ? 21.797 -10.141 -12.812 1 98.88 349 TRP A CA 1
ATOM 2777 C C . TRP A 1 349 ? 21 -10.711 -11.648 1 98.88 349 TRP A C 1
ATOM 2779 O O . TRP A 1 349 ? 21.25 -11.836 -11.203 1 98.88 349 TRP A O 1
ATOM 2789 N N . LEU A 1 350 ? 20.047 -9.977 -11.141 1 98.94 350 LEU A N 1
ATOM 2790 C CA . LEU A 1 350 ? 19.188 -10.492 -10.078 1 98.94 350 LEU A CA 1
ATOM 2791 C C . LEU A 1 350 ? 18.438 -11.734 -10.539 1 98.94 350 LEU A C 1
ATOM 2793 O O . LEU A 1 350 ? 18.312 -12.703 -9.781 1 98.94 350 LEU A O 1
ATOM 2797 N N . GLN A 1 351 ? 17.859 -11.688 -11.766 1 98.88 351 GLN A N 1
ATOM 2798 C CA . GLN A 1 351 ? 17.172 -12.852 -12.305 1 98.88 351 GLN A CA 1
ATOM 2799 C C . GLN A 1 351 ? 18.109 -14.039 -12.43 1 98.88 351 GLN A C 1
ATOM 2801 O O . GLN A 1 351 ? 17.719 -15.18 -12.18 1 98.88 351 GLN A O 1
ATOM 2806 N N . TYR A 1 352 ? 19.391 -13.742 -12.82 1 98.75 352 TYR A N 1
ATOM 2807 C CA . TYR A 1 352 ? 20.406 -14.789 -12.914 1 98.75 352 TYR A CA 1
ATOM 2808 C C . TYR A 1 352 ? 20.656 -15.422 -11.547 1 98.75 352 TYR A C 1
ATOM 2810 O O . TYR A 1 352 ? 20.703 -16.656 -11.43 1 98.75 352 TYR A O 1
ATOM 2818 N N . LEU A 1 353 ? 20.812 -14.555 -10.484 1 98.88 353 LEU A N 1
ATOM 2819 C CA . LEU A 1 353 ? 21.031 -15.047 -9.133 1 98.88 353 LEU A CA 1
ATOM 2820 C C . LEU A 1 353 ? 19.859 -15.914 -8.672 1 98.88 353 LEU A C 1
ATOM 2822 O O . LEU A 1 353 ? 20.062 -16.984 -8.078 1 98.88 353 LEU A O 1
ATOM 2826 N N . ALA A 1 354 ? 18.625 -15.461 -8.914 1 98.88 354 ALA A N 1
ATOM 2827 C CA . ALA A 1 354 ? 17.438 -16.219 -8.531 1 98.88 354 ALA A CA 1
ATOM 2828 C C . ALA A 1 354 ? 17.406 -17.578 -9.219 1 98.88 354 ALA A C 1
ATOM 2830 O O . ALA A 1 354 ? 17.109 -18.594 -8.594 1 98.88 354 ALA A O 1
ATOM 2831 N N . TYR A 1 355 ? 17.734 -17.547 -10.5 1 98.44 355 TYR A N 1
ATOM 2832 C CA . TYR A 1 355 ? 17.766 -18.781 -11.289 1 98.44 355 TYR A CA 1
ATOM 2833 C C . TYR A 1 355 ? 18.781 -19.766 -10.711 1 98.44 355 TYR A C 1
ATOM 2835 O O . TYR A 1 355 ? 18.453 -20.938 -10.492 1 98.44 355 TYR A O 1
ATOM 2843 N N . VAL A 1 356 ? 19.953 -19.297 -10.422 1 98.5 356 VAL A N 1
ATOM 2844 C CA . VAL A 1 356 ? 21.047 -20.172 -9.969 1 98.5 356 VAL A CA 1
ATOM 2845 C C . VAL A 1 356 ? 20.688 -20.766 -8.602 1 98.5 356 VAL A C 1
ATOM 2847 O O . VAL A 1 356 ? 20.922 -21.953 -8.359 1 98.5 356 VAL A O 1
ATOM 2850 N N . GLN A 1 357 ? 20.156 -19.922 -7.766 1 98.75 357 GLN A N 1
ATOM 2851 C CA . GLN A 1 357 ? 19.828 -20.391 -6.418 1 98.75 357 GLN A CA 1
ATOM 2852 C C . GLN A 1 357 ? 18.656 -21.359 -6.438 1 98.75 357 GLN A C 1
ATOM 2854 O O . GLN A 1 357 ? 18.641 -22.328 -5.688 1 98.75 357 GLN A O 1
ATOM 2859 N N . PHE A 1 358 ? 17.656 -21.125 -7.262 1 98.81 358 PHE A N 1
ATOM 2860 C CA . PHE A 1 358 ? 16.531 -22.047 -7.367 1 98.81 358 PHE A CA 1
ATOM 2861 C C . PHE A 1 358 ? 16.969 -23.375 -7.969 1 98.81 358 PHE A C 1
ATOM 2863 O O . PHE A 1 358 ? 16.531 -24.438 -7.531 1 98.81 358 PHE A O 1
ATOM 2870 N N . GLU A 1 359 ? 17.828 -23.297 -8.992 1 98.44 359 GLU A N 1
ATOM 2871 C CA . GLU A 1 359 ? 18.391 -24.5 -9.586 1 98.44 359 GLU A CA 1
ATOM 2872 C C . GLU A 1 359 ? 19.156 -25.312 -8.547 1 98.44 359 GLU A C 1
ATOM 2874 O O . GLU A 1 359 ? 19.109 -26.547 -8.562 1 98.44 359 GLU A O 1
ATOM 2879 N N . ALA A 1 360 ? 19.844 -24.609 -7.688 1 98.69 360 ALA A N 1
ATOM 2880 C CA . ALA A 1 360 ? 20.562 -25.297 -6.617 1 98.69 360 ALA A CA 1
ATOM 2881 C C . ALA A 1 360 ? 19.609 -26.047 -5.699 1 98.69 360 ALA A C 1
ATOM 2883 O O . ALA A 1 360 ? 19.922 -27.141 -5.207 1 98.69 360 ALA A O 1
ATOM 2884 N N . CYS A 1 361 ? 18.469 -25.484 -5.418 1 98.81 361 CYS A N 1
ATOM 2885 C CA . CYS A 1 361 ? 17.438 -26.172 -4.641 1 98.81 361 CYS A CA 1
ATOM 2886 C C . CYS A 1 361 ? 16.969 -27.438 -5.352 1 98.81 361 CYS A C 1
ATOM 2888 O O . CYS A 1 361 ? 16.828 -28.484 -4.727 1 98.81 361 CYS A O 1
ATOM 2890 N N . TRP A 1 362 ? 16.75 -27.328 -6.656 1 98.62 362 TRP A N 1
ATOM 2891 C CA . TRP A 1 362 ? 16.344 -28.484 -7.453 1 98.62 362 TRP A CA 1
ATOM 2892 C C . TRP A 1 362 ? 17.391 -29.594 -7.383 1 98.62 362 TRP A C 1
ATOM 2894 O O . TRP A 1 362 ? 17.062 -30.766 -7.16 1 98.62 362 TRP A O 1
ATOM 2904 N N . GLN A 1 363 ? 18.641 -29.203 -7.5 1 98.56 363 GLN A N 1
ATOM 2905 C CA . GLN A 1 363 ? 19.719 -30.188 -7.449 1 98.56 363 GLN A CA 1
ATOM 2906 C C . GLN A 1 363 ? 19.797 -30.859 -6.078 1 98.56 363 GLN A C 1
ATOM 2908 O O . GLN A 1 363 ? 20.109 -32.031 -5.977 1 98.56 363 GLN A O 1
ATOM 2913 N N . THR A 1 364 ? 19.531 -30.094 -5.086 1 98.62 364 THR A N 1
ATOM 2914 C CA . THR A 1 364 ? 19.484 -30.641 -3.74 1 98.62 364 THR A CA 1
ATOM 2915 C C . THR A 1 364 ? 18.406 -31.719 -3.637 1 98.62 364 THR A C 1
ATOM 2917 O O . THR A 1 364 ? 18.656 -32.812 -3.088 1 98.62 364 THR A O 1
ATOM 2920 N N . SER A 1 365 ? 17.25 -31.484 -4.141 1 98.44 365 SER A N 1
ATOM 2921 C CA . SER A 1 365 ? 16.172 -32.469 -4.117 1 98.44 365 SER A CA 1
ATOM 2922 C C . SER A 1 365 ? 16.562 -33.719 -4.879 1 98.44 365 SER A C 1
ATOM 2924 O O . SER A 1 365 ? 16.266 -34.844 -4.441 1 98.44 365 SER A O 1
ATOM 2926 N N . GLN A 1 366 ? 17.25 -33.562 -6.02 1 97.62 366 GLN A N 1
ATOM 2927 C CA . GLN A 1 366 ? 17.703 -34.688 -6.824 1 97.62 366 GLN A CA 1
ATOM 2928 C C . GLN A 1 366 ? 18.766 -35.5 -6.094 1 97.62 366 GLN A C 1
ATOM 2930 O O . GLN A 1 366 ? 18.812 -36.719 -6.215 1 97.62 366 GLN A O 1
ATOM 2935 N N . GLY A 1 367 ? 19.578 -34.781 -5.391 1 98.12 367 GLY A N 1
ATOM 2936 C CA . GLY A 1 367 ? 20.609 -35.438 -4.602 1 98.12 367 GLY A CA 1
ATOM 2937 C C . GLY A 1 367 ? 20.031 -36.375 -3.551 1 98.12 367 GLY A C 1
ATOM 2938 O O . GLY A 1 367 ? 20.625 -37.438 -3.258 1 98.12 367 GLY A O 1
ATOM 2939 N N . PHE A 1 368 ? 18.953 -36.062 -3.066 1 97.75 368 PHE A N 1
ATOM 2940 C CA . PHE A 1 368 ? 18.297 -36.875 -2.066 1 97.75 368 PHE A CA 1
ATOM 2941 C C . PHE A 1 368 ? 17.328 -37.875 -2.729 1 97.75 368 PHE A C 1
ATOM 2943 O O . PHE A 1 368 ? 16.594 -38.594 -2.043 1 97.75 368 PHE A O 1
ATOM 2950 N N . LYS A 1 369 ? 17.25 -37.906 -4.055 1 96.88 369 LYS A N 1
ATOM 2951 C CA . LYS A 1 369 ? 16.422 -38.781 -4.871 1 96.88 369 LYS A CA 1
ATOM 2952 C C . LYS A 1 369 ? 14.953 -38.688 -4.492 1 96.88 369 LYS A C 1
ATOM 2954 O O . LYS A 1 369 ? 14.266 -39.688 -4.34 1 96.88 369 LYS A O 1
ATOM 2959 N N . MET A 1 370 ? 14.578 -37.5 -4.18 1 97.38 370 MET A N 1
ATOM 2960 C CA . MET A 1 370 ? 13.148 -37.281 -3.982 1 97.38 370 MET A CA 1
ATOM 2961 C C . MET A 1 370 ? 12.367 -37.594 -5.254 1 97.38 370 MET A C 1
ATOM 2963 O O . MET A 1 370 ? 12.703 -37.125 -6.332 1 97.38 370 MET A O 1
ATOM 2967 N N . PRO A 1 371 ? 11.336 -38.375 -5.172 1 96.94 371 PRO A N 1
ATOM 2968 C CA . PRO A 1 371 ? 10.617 -38.781 -6.375 1 96.94 371 PRO A CA 1
ATOM 2969 C C . PRO A 1 371 ? 10.078 -37.625 -7.188 1 96.94 371 PRO A C 1
ATOM 2971 O O . PRO A 1 371 ? 10.055 -37.688 -8.422 1 96.94 371 PRO A O 1
ATOM 2974 N N . ILE A 1 372 ? 9.672 -36.562 -6.539 1 98.06 372 ILE A N 1
ATOM 2975 C CA . ILE A 1 372 ? 9.109 -35.406 -7.227 1 98.06 372 ILE A CA 1
ATOM 2976 C C . ILE A 1 372 ? 10.023 -34.219 -7.035 1 98.06 372 ILE A C 1
ATOM 2978 O O . ILE A 1 372 ? 10.266 -33.438 -7.98 1 98.06 372 ILE A O 1
ATOM 2982 N N . GLY A 1 373 ? 10.578 -34.031 -5.871 1 98.38 373 GLY A N 1
ATOM 2983 C CA . GLY A 1 373 ? 11.469 -32.938 -5.578 1 98.38 373 GLY A CA 1
ATOM 2984 C C . GLY A 1 373 ? 10.742 -31.641 -5.258 1 98.38 373 GLY A C 1
ATOM 2985 O O . GLY A 1 373 ? 10.328 -31.422 -4.117 1 98.38 373 GLY A O 1
ATOM 2986 N N . LEU A 1 374 ? 10.586 -30.797 -6.258 1 98.38 374 LEU A N 1
ATOM 2987 C CA . LEU A 1 374 ? 9.891 -29.516 -6.109 1 98.38 374 LEU A CA 1
ATOM 2988 C C . LEU A 1 374 ? 8.617 -29.5 -6.949 1 98.38 374 LEU A C 1
ATOM 2990 O O . LEU A 1 374 ? 8.602 -30 -8.07 1 98.38 374 LEU A O 1
ATOM 2994 N N . TYR A 1 375 ? 7.652 -29.031 -6.32 1 96.38 375 TYR A N 1
ATOM 2995 C CA . TYR A 1 375 ? 6.438 -28.719 -7.062 1 96.38 375 TYR A CA 1
ATOM 2996 C C . TYR A 1 375 ? 6.246 -27.203 -7.16 1 96.38 375 TYR A C 1
ATOM 2998 O O . TYR A 1 375 ? 6.227 -26.516 -6.141 1 96.38 375 TYR A O 1
ATOM 3006 N N . ARG A 1 376 ? 6.215 -26.547 -8.375 1 98 376 ARG A N 1
ATOM 3007 C CA . ARG A 1 376 ? 5.957 -25.125 -8.609 1 98 376 ARG A CA 1
ATOM 3008 C C . ARG A 1 376 ? 4.469 -24.875 -8.828 1 98 376 ARG A C 1
ATOM 3010 O O . ARG A 1 376 ? 3.727 -25.781 -9.203 1 98 376 ARG A O 1
ATOM 3017 N N . ASP A 1 377 ? 4.059 -23.719 -8.523 1 98.44 377 ASP A N 1
ATOM 3018 C CA . ASP A 1 377 ? 2.664 -23.312 -8.68 1 98.44 377 ASP A CA 1
ATOM 3019 C C . ASP A 1 377 ? 2.52 -22.25 -9.75 1 98.44 377 ASP A C 1
ATOM 3021 O O . ASP A 1 377 ? 3.293 -21.281 -9.781 1 98.44 377 ASP A O 1
ATOM 3025 N N . LEU A 1 378 ? 1.54 -22.453 -10.641 1 98.44 378 LEU A N 1
ATOM 3026 C CA . LEU A 1 378 ? 1.299 -21.531 -11.734 1 98.44 378 LEU A CA 1
ATOM 3027 C C . LEU A 1 378 ? 0.055 -20.688 -11.477 1 98.44 378 LEU A C 1
ATOM 3029 O O . LEU A 1 378 ? -1.056 -21.219 -11.406 1 98.44 378 LEU A O 1
ATOM 3033 N N . ALA A 1 379 ? 0.288 -19.391 -11.352 1 98 379 ALA A N 1
ATOM 3034 C CA . ALA A 1 379 ? -0.837 -18.469 -11.172 1 98 379 ALA A CA 1
ATOM 3035 C C . ALA A 1 379 ? -1.723 -18.438 -12.414 1 98 379 ALA A C 1
ATOM 3037 O O . ALA A 1 379 ? -1.244 -18.656 -13.531 1 98 379 ALA A O 1
ATOM 3038 N N . VAL A 1 380 ? -2.953 -18.094 -12.242 1 95.94 380 VAL A N 1
ATOM 3039 C CA . VAL A 1 380 ? -3.953 -18.109 -13.305 1 95.94 380 VAL A CA 1
ATOM 3040 C C . VAL A 1 380 ? -3.654 -17.016 -14.328 1 95.94 380 VAL A C 1
ATOM 3042 O O . VAL A 1 380 ? -3.955 -17.156 -15.508 1 95.94 380 VAL A O 1
ATOM 3045 N N . GLY A 1 381 ? -3.164 -15.961 -13.852 1 96.12 381 GLY A N 1
ATOM 3046 C CA . GLY A 1 381 ? -2.902 -14.836 -14.734 1 96.12 381 GLY A CA 1
ATOM 3047 C C . GLY A 1 381 ? -1.84 -13.891 -14.195 1 96.12 381 GLY A C 1
ATOM 3048 O O . GLY A 1 381 ? -1.054 -14.266 -13.328 1 96.12 381 GLY A O 1
ATOM 3049 N N . VAL A 1 382 ? -1.754 -12.688 -14.906 1 96.5 382 VAL A N 1
ATOM 3050 C CA . VAL A 1 382 ? -0.808 -11.641 -14.516 1 96.5 382 VAL A CA 1
ATOM 3051 C C . VAL A 1 382 ? -1.557 -10.344 -14.242 1 96.5 382 VAL A C 1
ATOM 3053 O O . VAL A 1 382 ? -2.668 -10.141 -14.734 1 96.5 382 VAL A O 1
ATOM 3056 N N . ALA A 1 383 ? -0.925 -9.539 -13.484 1 92.69 383 ALA A N 1
ATOM 3057 C CA . ALA A 1 383 ? -1.53 -8.25 -13.156 1 92.69 383 ALA A CA 1
ATOM 3058 C C . ALA A 1 383 ? -1.495 -7.309 -14.359 1 92.69 383 ALA A C 1
ATOM 3060 O O . ALA A 1 383 ? -0.624 -7.426 -15.219 1 92.69 383 ALA A O 1
ATOM 3061 N N . GLU A 1 384 ? -2.412 -6.375 -14.367 1 90.38 384 GLU A N 1
ATOM 3062 C CA . GLU A 1 384 ? -2.508 -5.395 -15.445 1 90.38 384 GLU A CA 1
ATOM 3063 C C . GLU A 1 384 ? -1.228 -4.57 -15.562 1 90.38 384 GLU A C 1
ATOM 3065 O O . GLU A 1 384 ? -0.729 -4.34 -16.672 1 90.38 384 GLU A O 1
ATOM 3070 N N . GLY A 1 385 ? -0.679 -4.184 -14.484 1 91.81 385 GLY A N 1
ATOM 3071 C CA . GLY A 1 385 ? 0.451 -3.27 -14.492 1 91.81 385 GLY A CA 1
ATOM 3072 C C . GLY A 1 385 ? 1.792 -3.979 -14.445 1 91.81 385 GLY A C 1
ATOM 3073 O O . GLY A 1 385 ? 2.768 -3.439 -13.922 1 91.81 385 GLY A O 1
ATOM 3074 N N . GLY A 1 386 ? 1.877 -5.156 -14.953 1 95.44 386 GLY A N 1
ATOM 3075 C CA . GLY A 1 386 ? 3.1 -5.938 -14.883 1 95.44 386 GLY A CA 1
ATOM 3076 C C . GLY A 1 386 ? 3.85 -5.992 -16.203 1 95.44 386 GLY A C 1
ATOM 3077 O O . GLY A 1 386 ? 3.412 -5.41 -17.203 1 95.44 386 GLY A O 1
ATOM 3078 N N . SER A 1 387 ? 4.984 -6.637 -16.234 1 97.69 387 SER A N 1
ATOM 3079 C CA . SER A 1 387 ? 5.898 -6.695 -17.375 1 97.69 387 SER A CA 1
ATOM 3080 C C . SER A 1 387 ? 5.273 -7.43 -18.562 1 97.69 387 SER A C 1
ATOM 3082 O O . SER A 1 387 ? 5.473 -7.043 -19.703 1 97.69 387 SER A O 1
ATOM 3084 N N . GLU A 1 388 ? 4.496 -8.508 -18.344 1 97.06 388 GLU A N 1
ATOM 3085 C CA . GLU A 1 388 ? 3.945 -9.297 -19.438 1 97.06 388 GLU A CA 1
ATOM 3086 C C . GLU A 1 388 ? 2.92 -8.492 -20.234 1 97.06 388 GLU A C 1
ATOM 3088 O O . GLU A 1 388 ? 2.934 -8.516 -21.469 1 97.06 388 GLU A O 1
ATOM 3093 N N . THR A 1 389 ? 2.029 -7.77 -19.5 1 96.69 389 THR A N 1
ATOM 3094 C CA . THR A 1 389 ? 1.047 -6.953 -20.219 1 96.69 389 THR A CA 1
ATOM 3095 C C . THR A 1 389 ? 1.716 -5.75 -20.875 1 96.69 389 THR A C 1
ATOM 3097 O O . THR A 1 389 ? 1.24 -5.254 -21.891 1 96.69 389 THR A O 1
ATOM 3100 N N . TRP A 1 390 ? 2.799 -5.293 -20.312 1 97.25 390 TRP A N 1
ATOM 3101 C CA . TRP A 1 390 ? 3.566 -4.168 -20.844 1 97.25 390 TRP A CA 1
ATOM 3102 C C . TRP A 1 390 ? 4.227 -4.535 -22.156 1 97.25 390 TRP A C 1
ATOM 3104 O O . TRP A 1 390 ? 4.227 -3.74 -23.109 1 97.25 390 TRP A O 1
ATOM 3114 N N . CYS A 1 391 ? 4.73 -5.719 -22.281 1 95.25 391 CYS A N 1
ATOM 3115 C CA . CYS A 1 391 ? 5.543 -6.109 -23.422 1 95.25 391 CYS A CA 1
ATOM 3116 C C . CYS A 1 391 ? 4.684 -6.77 -24.5 1 95.25 391 CYS A C 1
ATOM 3118 O O . CYS A 1 391 ? 5.082 -6.84 -25.656 1 95.25 391 CYS A O 1
ATOM 3120 N N . ASP A 1 392 ? 3.51 -7.316 -24.141 1 94.06 392 ASP A N 1
ATOM 3121 C CA . ASP A 1 392 ? 2.67 -8.031 -25.094 1 94.06 392 ASP A CA 1
ATOM 3122 C C . ASP A 1 392 ? 1.207 -7.621 -24.953 1 94.06 392 ASP A C 1
ATOM 3124 O O . ASP A 1 392 ? 0.358 -8.438 -24.609 1 94.06 392 ASP A O 1
ATOM 3128 N N . ARG A 1 393 ? 0.9 -6.559 -25.516 1 91.44 393 ARG A N 1
ATOM 3129 C CA . ARG A 1 393 ? -0.424 -5.969 -25.344 1 91.44 393 ARG A CA 1
ATOM 3130 C C . ARG A 1 393 ? -1.458 -6.688 -26.203 1 91.44 393 ARG A C 1
ATOM 3132 O O . ARG A 1 393 ? -2.65 -6.68 -25.891 1 91.44 393 ARG A O 1
ATOM 3139 N N . GLU A 1 394 ? -0.999 -7.227 -27.188 1 93.06 394 GLU A N 1
ATOM 3140 C CA . GLU A 1 394 ? -1.921 -7.902 -28.094 1 93.06 394 GLU A CA 1
ATOM 3141 C C . GLU A 1 394 ? -2.443 -9.203 -27.484 1 93.06 394 GLU A C 1
ATOM 3143 O O . GLU A 1 394 ? -3.584 -9.594 -27.734 1 93.06 394 GLU A O 1
ATOM 3148 N N . LEU A 1 395 ? -1.675 -9.781 -26.703 1 96.38 395 LEU A N 1
ATOM 3149 C CA . LEU A 1 395 ? -2.012 -11.078 -26.141 1 96.38 395 LEU A CA 1
ATOM 3150 C C . LEU A 1 395 ? -3.041 -10.93 -25.031 1 96.38 395 LEU A C 1
ATOM 3152 O O . LEU A 1 395 ? -3.885 -11.812 -24.828 1 96.38 395 LEU A O 1
ATOM 3156 N N . TYR A 1 396 ? -3.016 -9.812 -24.297 1 96.75 396 TYR A N 1
ATOM 3157 C CA . TYR A 1 396 ? -3.848 -9.648 -23.109 1 96.75 396 TYR A CA 1
ATOM 3158 C C . TYR A 1 396 ? -4.992 -8.68 -23.375 1 96.75 396 TYR A C 1
ATOM 3160 O O . TYR A 1 396 ? -4.801 -7.641 -24 1 96.75 396 TYR A O 1
ATOM 3168 N N . CYS A 1 397 ? -6.164 -9.055 -22.891 1 96.44 397 CYS A N 1
ATOM 3169 C CA . CYS A 1 397 ? -7.344 -8.211 -23.031 1 96.44 397 CYS A CA 1
ATOM 3170 C C . CYS A 1 397 ? -7.461 -7.246 -21.859 1 96.44 397 CYS A C 1
ATOM 3172 O O . CYS A 1 397 ? -8.133 -7.539 -20.875 1 96.44 397 CYS A O 1
ATOM 3174 N N . LEU A 1 398 ? -7.027 -6.047 -22.062 1 92.81 398 LEU A N 1
ATOM 3175 C CA . LEU A 1 398 ? -6.875 -5.086 -20.969 1 92.81 398 LEU A CA 1
ATOM 3176 C C . LEU A 1 398 ? -8.219 -4.492 -20.578 1 92.81 398 LEU A C 1
ATOM 3178 O O . LEU A 1 398 ? -8.359 -3.91 -19.5 1 92.81 398 LEU A O 1
ATOM 3182 N N . LYS A 1 399 ? -9.211 -4.637 -21.391 1 92.88 399 LYS A N 1
ATOM 3183 C CA . LYS A 1 399 ? -10.523 -4.074 -21.094 1 92.88 399 LYS A CA 1
ATOM 3184 C C . LYS A 1 399 ? -11.414 -5.09 -20.391 1 92.88 399 LYS A C 1
ATOM 3186 O O . LYS A 1 399 ? -12.625 -4.895 -20.266 1 92.88 399 LYS A O 1
ATOM 3191 N N . ALA A 1 400 ? -10.805 -6.164 -19.922 1 94.69 400 ALA A N 1
ATOM 3192 C CA . ALA A 1 400 ? -11.492 -7.184 -19.141 1 94.69 400 ALA A CA 1
ATOM 3193 C C . ALA A 1 400 ? -10.609 -7.703 -18.016 1 94.69 400 ALA A C 1
ATOM 3195 O O . ALA A 1 400 ? -9.391 -7.523 -18.047 1 94.69 400 ALA A O 1
ATOM 3196 N N . SER A 1 401 ? -11.195 -8.234 -17.031 1 93.69 401 SER A N 1
ATOM 3197 C CA . SER A 1 401 ? -10.516 -8.922 -15.938 1 93.69 401 SER A CA 1
ATOM 3198 C C . SER A 1 401 ? -11.172 -10.266 -15.648 1 93.69 401 SER A C 1
ATOM 3200 O O . SER A 1 401 ? -12.32 -10.508 -16.031 1 93.69 401 SER A O 1
ATOM 3202 N N . VAL A 1 402 ? -10.406 -11.109 -15.055 1 94.94 402 VAL A N 1
ATOM 3203 C CA . VAL A 1 402 ? -10.93 -12.438 -14.758 1 94.94 402 VAL A CA 1
ATOM 3204 C C . VAL A 1 402 ? -11.344 -12.516 -13.289 1 94.94 402 VAL A C 1
ATOM 3206 O O . VAL A 1 402 ? -10.844 -11.758 -12.453 1 94.94 402 VAL A O 1
ATOM 3209 N N . GLY A 1 403 ? -12.312 -13.359 -12.992 1 91.25 403 GLY A N 1
ATOM 3210 C CA . GLY A 1 403 ? -12.797 -13.594 -11.641 1 91.25 403 GLY A CA 1
ATOM 3211 C C . GLY A 1 403 ? -13.719 -14.789 -11.547 1 91.25 403 GLY A C 1
ATOM 3212 O O . GLY A 1 403 ? -13.508 -15.805 -12.211 1 91.25 403 GLY A O 1
ATOM 3213 N N . ALA A 1 404 ? -14.57 -14.773 -10.539 1 88.88 404 ALA A N 1
ATOM 3214 C CA . ALA A 1 404 ? -15.594 -15.797 -10.312 1 88.88 404 ALA A CA 1
ATOM 3215 C C . ALA A 1 404 ? -16.969 -15.172 -10.094 1 88.88 404 ALA A C 1
ATOM 3217 O O . ALA A 1 404 ? -17.078 -14.117 -9.461 1 88.88 404 ALA A O 1
ATOM 3218 N N . PRO A 1 405 ? -17.969 -15.758 -10.703 1 89.12 405 PRO A N 1
ATOM 3219 C CA . PRO A 1 405 ? -19.328 -15.25 -10.453 1 89.12 405 PRO A CA 1
ATOM 3220 C C . PRO A 1 405 ? -19.797 -15.508 -9.031 1 89.12 405 PRO A C 1
ATOM 3222 O O . PRO A 1 405 ? -19.203 -16.312 -8.305 1 89.12 405 PRO A O 1
ATOM 3225 N N . PRO A 1 406 ? -20.859 -14.766 -8.656 1 80.94 406 PRO A N 1
ATOM 3226 C CA . PRO A 1 406 ? -21.453 -15.07 -7.352 1 80.94 406 PRO A CA 1
ATOM 3227 C C . PRO A 1 406 ? -21.859 -16.531 -7.215 1 80.94 406 PRO A C 1
ATOM 3229 O O . PRO A 1 406 ? -22.359 -17.125 -8.172 1 80.94 406 PRO A O 1
ATOM 3232 N N . ASP A 1 407 ? -21.531 -17.094 -6.059 1 74.56 407 ASP A N 1
ATOM 3233 C CA . ASP A 1 407 ? -21.984 -18.438 -5.703 1 74.56 407 ASP A CA 1
ATOM 3234 C C . ASP A 1 407 ? -22.422 -18.5 -4.246 1 74.56 407 ASP A C 1
ATOM 3236 O O . ASP A 1 407 ? -22.5 -17.469 -3.568 1 74.56 407 ASP A O 1
ATOM 3240 N N . ILE A 1 408 ? -22.859 -19.609 -3.838 1 64.44 408 ILE A N 1
ATOM 3241 C CA . ILE A 1 408 ? -23.469 -19.75 -2.518 1 64.44 408 ILE A CA 1
ATOM 3242 C C . ILE A 1 408 ? -22.438 -19.391 -1.44 1 64.44 408 ILE A C 1
ATOM 3244 O O . ILE A 1 408 ? -22.781 -18.766 -0.433 1 64.44 408 ILE A O 1
ATOM 3248 N N . LEU A 1 409 ? -21.188 -19.734 -1.761 1 64.19 409 LEU A N 1
ATOM 3249 C CA . LEU A 1 409 ? -20.156 -19.516 -0.763 1 64.19 409 LEU A CA 1
ATOM 3250 C C . LEU A 1 409 ? -19.547 -18.125 -0.904 1 64.19 409 LEU A C 1
ATOM 3252 O O . LEU A 1 409 ? -18.906 -17.625 0.023 1 64.19 409 LEU A O 1
ATOM 3256 N N . GLY A 1 410 ? -19.734 -17.516 -2.004 1 70.94 410 GLY A N 1
ATOM 3257 C CA . GLY A 1 410 ? -19.266 -16.172 -2.281 1 70.94 410 GLY A CA 1
ATOM 3258 C C . GLY A 1 410 ? -20.281 -15.312 -3.018 1 70.94 410 GLY A C 1
ATOM 3259 O O . GLY A 1 410 ? -20.141 -15.078 -4.219 1 70.94 410 GLY A O 1
ATOM 3260 N N . PRO A 1 411 ? -21.203 -14.852 -2.174 1 69.75 411 PRO A N 1
ATOM 3261 C CA . PRO A 1 411 ? -22.359 -14.227 -2.805 1 69.75 411 PRO A CA 1
ATOM 3262 C C . PRO A 1 411 ? -22 -12.969 -3.592 1 69.75 411 PRO A C 1
ATOM 3264 O O . PRO A 1 411 ? -22.781 -12.523 -4.445 1 69.75 411 PRO A O 1
ATOM 3267 N N . LEU A 1 412 ? -20.891 -12.438 -3.369 1 73.56 412 LEU A N 1
ATOM 3268 C CA . LEU A 1 412 ? -20.531 -11.219 -4.078 1 73.56 412 LEU A CA 1
ATOM 3269 C C . LEU A 1 412 ? -19.672 -11.523 -5.297 1 73.56 412 LEU A C 1
ATOM 3271 O O . LEU A 1 412 ? -19.453 -10.656 -6.148 1 73.56 412 LEU A O 1
ATOM 3275 N N . GLY A 1 413 ? -19.344 -12.773 -5.508 1 80.19 413 GLY A N 1
ATOM 3276 C CA . GLY A 1 413 ? -18.359 -13.078 -6.535 1 80.19 413 GLY A CA 1
ATOM 3277 C C . GLY A 1 413 ? -17 -12.484 -6.254 1 80.19 413 GLY A C 1
ATOM 3278 O O . GLY A 1 413 ? -16.734 -12.016 -5.141 1 80.19 413 GLY A O 1
ATOM 3279 N N . GLN A 1 414 ? -16.047 -12.672 -7.199 1 83.31 414 GLN A N 1
ATOM 3280 C CA . GLN A 1 414 ? -14.695 -12.156 -7.035 1 83.31 414 GLN A CA 1
ATOM 3281 C C . GLN A 1 414 ? -14.164 -11.594 -8.344 1 83.31 414 GLN A C 1
ATOM 3283 O O . GLN A 1 414 ? -14.43 -12.141 -9.422 1 83.31 414 GLN A O 1
ATOM 3288 N N . ASN A 1 415 ? -13.609 -10.453 -8.258 1 87.88 415 ASN A N 1
ATOM 3289 C CA . ASN A 1 415 ? -12.781 -9.906 -9.32 1 87.88 415 ASN A CA 1
ATOM 3290 C C . ASN A 1 415 ? -11.297 -9.961 -8.961 1 87.88 415 ASN A C 1
ATOM 3292 O O . ASN A 1 415 ? -10.859 -9.312 -8.016 1 87.88 415 ASN A O 1
ATOM 3296 N N . TRP A 1 416 ? -10.539 -10.719 -9.734 1 89.12 416 TRP A N 1
ATOM 3297 C CA . TRP A 1 416 ? -9.141 -10.93 -9.391 1 89.12 416 TRP A CA 1
ATOM 3298 C C . TRP A 1 416 ? -8.258 -9.844 -10 1 89.12 416 TRP A C 1
ATOM 3300 O O . TRP A 1 416 ? -7.062 -9.773 -9.711 1 89.12 416 TRP A O 1
ATOM 3310 N N . GLY A 1 417 ? -8.797 -9.07 -10.891 1 87.94 417 GLY A N 1
ATOM 3311 C CA . GLY A 1 417 ? -8.078 -7.941 -11.461 1 87.94 417 GLY A CA 1
ATOM 3312 C C . GLY A 1 417 ? -7 -8.359 -12.445 1 87.94 417 GLY A C 1
ATOM 3313 O O . GLY A 1 417 ? -6.008 -7.652 -12.625 1 87.94 417 GLY A O 1
ATOM 3314 N N . LEU A 1 418 ? -7.055 -9.469 -13.07 1 94.31 418 LEU A N 1
ATOM 3315 C CA . LEU A 1 418 ? -6.074 -10.008 -14.016 1 94.31 418 LEU A CA 1
ATOM 3316 C C . LEU A 1 418 ? -6.613 -9.969 -15.438 1 94.31 418 LEU A C 1
ATOM 3318 O O . LEU A 1 418 ? -7.617 -10.617 -15.742 1 94.31 418 LEU A O 1
ATOM 3322 N N . PRO A 1 419 ? -5.953 -9.258 -16.312 1 95.56 419 PRO A N 1
ATOM 3323 C CA . PRO A 1 419 ? -6.379 -9.336 -17.703 1 95.56 419 PRO A CA 1
ATOM 3324 C C . PRO A 1 419 ? -6.156 -10.727 -18.312 1 95.56 419 PRO A C 1
ATOM 3326 O O . PRO A 1 419 ? -5.059 -11.273 -18.203 1 95.56 419 PRO A O 1
ATOM 3329 N N . PRO A 1 420 ? -7.141 -11.227 -18.922 1 96.88 420 PRO A N 1
ATOM 3330 C CA . PRO A 1 420 ? -6.988 -12.57 -19.5 1 96.88 420 PRO A CA 1
ATOM 3331 C C . PRO A 1 420 ? -6.227 -12.562 -20.812 1 96.88 420 PRO A C 1
ATOM 3333 O O . PRO A 1 420 ? -6.262 -11.57 -21.547 1 96.88 420 PRO A O 1
ATOM 3336 N N . MET A 1 421 ? -5.512 -13.664 -21.125 1 97.19 421 MET A N 1
ATOM 3337 C CA . MET A 1 421 ? -5.008 -13.875 -22.484 1 97.19 421 MET A CA 1
ATOM 3338 C C . MET A 1 421 ? -6.156 -14.078 -23.453 1 97.19 421 MET A C 1
ATOM 3340 O O . MET A 1 421 ? -7.145 -14.742 -23.141 1 97.19 421 MET A O 1
ATOM 3344 N N . ASP A 1 422 ? -6.035 -13.516 -24.625 1 97.12 422 ASP A N 1
ATOM 3345 C CA . ASP A 1 422 ? -7.023 -13.695 -25.688 1 97.12 422 ASP A CA 1
ATOM 3346 C C . ASP A 1 422 ? -6.918 -15.094 -26.297 1 97.12 422 ASP A C 1
ATOM 3348 O O . ASP A 1 422 ? -5.902 -15.422 -26.922 1 97.12 422 ASP A O 1
ATOM 3352 N N . PRO A 1 423 ? -7.996 -15.898 -26.156 1 96.31 423 PRO A N 1
ATOM 3353 C CA . PRO A 1 423 ? -7.902 -17.266 -26.688 1 96.31 423 PRO A CA 1
ATOM 3354 C C . PRO A 1 423 ? -7.676 -17.281 -28.203 1 96.31 423 PRO A C 1
ATOM 3356 O O . PRO A 1 423 ? -7.043 -18.203 -28.719 1 96.31 423 PRO A O 1
ATOM 3359 N N . HIS A 1 424 ? -8.133 -16.266 -28.922 1 95.5 424 HIS A N 1
ATOM 3360 C CA . HIS A 1 424 ? -7.945 -16.188 -30.359 1 95.5 424 HIS A CA 1
ATOM 3361 C C . HIS A 1 424 ? -6.496 -15.875 -30.719 1 95.5 424 HIS A C 1
ATOM 3363 O O . HIS A 1 424 ? -5.953 -16.406 -31.688 1 95.5 424 HIS A O 1
ATOM 3369 N N . VAL A 1 425 ? -5.91 -15.039 -29.922 1 96.56 425 VAL A N 1
ATOM 3370 C CA . VAL A 1 425 ? -4.516 -14.68 -30.156 1 96.56 425 VAL A CA 1
ATOM 3371 C C . VAL A 1 425 ? -3.613 -15.867 -29.828 1 96.56 425 VAL A C 1
ATOM 3373 O O . VAL A 1 425 ? -2.629 -16.125 -30.516 1 96.56 425 VAL A O 1
ATOM 3376 N N . ILE A 1 426 ? -3.92 -16.594 -28.797 1 97 426 ILE A N 1
ATOM 3377 C CA . ILE A 1 426 ? -3.16 -17.781 -28.422 1 97 426 ILE A CA 1
ATOM 3378 C C . ILE A 1 426 ? -3.141 -18.781 -29.578 1 97 426 ILE A C 1
ATOM 3380 O O . ILE A 1 426 ? -2.086 -19.312 -29.922 1 97 426 ILE A O 1
ATOM 3384 N N . THR A 1 427 ? -4.281 -18.922 -30.172 1 95.56 427 THR A N 1
ATOM 3385 C CA . THR A 1 427 ? -4.41 -19.859 -31.297 1 95.56 427 THR A CA 1
ATOM 3386 C C . THR A 1 427 ? -3.717 -19.328 -32.531 1 95.56 427 THR A C 1
ATOM 3388 O O . THR A 1 427 ? -3.02 -20.062 -33.25 1 95.56 427 THR A O 1
ATOM 3391 N N . ALA A 1 428 ? -3.928 -18.047 -32.75 1 94.44 428 ALA A N 1
ATOM 3392 C CA . ALA A 1 428 ? -3.336 -17.406 -33.938 1 94.44 428 ALA A CA 1
ATOM 3393 C C . ALA A 1 428 ? -1.812 -17.5 -33.875 1 94.44 428 ALA A C 1
ATOM 3395 O O . ALA A 1 428 ? -1.158 -17.547 -34.938 1 94.44 428 ALA A O 1
ATOM 3396 N N . ARG A 1 429 ? -1.324 -17.609 -32.688 1 96.44 429 ARG A N 1
ATOM 3397 C CA . ARG A 1 429 ? 0.124 -17.688 -32.531 1 96.44 429 ARG A CA 1
ATOM 3398 C C . ARG A 1 429 ? 0.573 -19.141 -32.344 1 96.44 429 ARG A C 1
ATOM 3400 O O . ARG A 1 429 ? 1.615 -19.391 -31.719 1 96.44 429 ARG A O 1
ATOM 3407 N N . ALA A 1 430 ? -0.272 -20.016 -32.781 1 97.81 430 ALA A N 1
ATOM 3408 C CA . ALA A 1 430 ? -0.002 -21.438 -32.719 1 97.81 430 ALA A CA 1
ATOM 3409 C C . ALA A 1 430 ? 0.417 -21.875 -31.328 1 97.81 430 ALA A C 1
ATOM 3411 O O . ALA A 1 430 ? 1.319 -22.703 -31.172 1 97.81 430 ALA A O 1
ATOM 3412 N N . TYR A 1 431 ? -0.084 -21.234 -30.297 1 98.12 431 TYR A N 1
ATOM 3413 C CA . TYR A 1 431 ? -0.009 -21.562 -28.875 1 98.12 431 TYR A CA 1
ATOM 3414 C C . TYR A 1 431 ? 1.385 -21.281 -28.328 1 98.12 431 TYR A C 1
ATOM 3416 O O . TYR A 1 431 ? 1.73 -21.75 -27.234 1 98.12 431 TYR A O 1
ATOM 3424 N N . GLN A 1 432 ? 2.207 -20.5 -29.016 1 97.81 432 GLN A N 1
ATOM 3425 C CA . GLN A 1 432 ? 3.572 -20.219 -28.578 1 97.81 432 GLN A CA 1
ATOM 3426 C C . GLN A 1 432 ? 3.592 -19.594 -27.188 1 97.81 432 GLN A C 1
ATOM 3428 O O . GLN A 1 432 ? 4.414 -19.969 -26.359 1 97.81 432 GLN A O 1
ATOM 3433 N N . PRO A 1 433 ? 2.705 -18.562 -26.875 1 97.12 433 PRO A N 1
ATOM 3434 C CA . PRO A 1 433 ? 2.729 -17.984 -25.531 1 97.12 433 PRO A CA 1
ATOM 3435 C C . PRO A 1 433 ? 2.48 -19.031 -24.438 1 97.12 433 PRO A C 1
ATOM 3437 O O . PRO A 1 433 ? 3.107 -18.969 -23.375 1 97.12 433 PRO A O 1
ATOM 3440 N N . PHE A 1 434 ? 1.611 -19.969 -24.672 1 98.06 434 PHE A N 1
ATOM 3441 C CA . PHE A 1 434 ? 1.294 -21.016 -23.703 1 98.06 434 PHE A CA 1
ATOM 3442 C C . PHE A 1 434 ? 2.457 -21.984 -23.562 1 98.06 434 PHE A C 1
ATOM 3444 O O . PHE A 1 434 ? 2.791 -22.406 -22.453 1 98.06 434 PHE A O 1
ATOM 3451 N N . ILE A 1 435 ? 3.078 -22.375 -24.672 1 98.5 435 ILE A N 1
ATOM 3452 C CA . ILE A 1 435 ? 4.23 -23.266 -24.672 1 98.5 435 ILE A CA 1
ATOM 3453 C C . ILE A 1 435 ? 5.359 -22.656 -23.844 1 98.5 435 ILE A C 1
ATOM 3455 O O . ILE A 1 435 ? 5.941 -23.328 -22.984 1 98.5 435 ILE A O 1
ATOM 3459 N N . GLU A 1 436 ? 5.617 -21.391 -24.031 1 97.69 436 GLU A N 1
ATOM 3460 C CA . GLU A 1 436 ? 6.684 -20.703 -23.312 1 97.69 436 GLU A CA 1
ATOM 3461 C C . GLU A 1 436 ? 6.371 -20.609 -21.828 1 97.69 436 GLU A C 1
ATOM 3463 O O . GLU A 1 436 ? 7.27 -20.719 -20.984 1 97.69 436 GLU A O 1
ATOM 3468 N N . LEU A 1 437 ? 5.141 -20.391 -21.547 1 98.06 437 LEU A N 1
ATOM 3469 C CA . LEU A 1 437 ? 4.684 -20.344 -20.156 1 98.06 437 LEU A CA 1
ATOM 3470 C C . LEU A 1 437 ? 4.961 -21.672 -19.453 1 98.06 437 LEU A C 1
ATOM 3472 O O . LEU A 1 437 ? 5.508 -21.688 -18.344 1 98.06 437 LEU A O 1
ATOM 3476 N N . LEU A 1 438 ? 4.582 -22.766 -20.078 1 98.5 438 LEU A N 1
ATOM 3477 C CA . LEU A 1 438 ? 4.785 -24.094 -19.5 1 98.5 438 LEU A CA 1
ATOM 3478 C C . LEU A 1 438 ? 6.273 -24.391 -19.359 1 98.5 438 LEU A C 1
ATOM 3480 O O . LEU A 1 438 ? 6.711 -24.875 -18.312 1 98.5 438 LEU A O 1
ATOM 3484 N N . ARG A 1 439 ? 7.047 -24.078 -20.391 1 97.94 439 ARG A N 1
ATOM 3485 C CA . ARG A 1 439 ? 8.477 -24.375 -20.375 1 97.94 439 ARG A CA 1
ATOM 3486 C C . ARG A 1 439 ? 9.164 -23.641 -19.219 1 97.94 439 ARG A C 1
ATOM 3488 O O . ARG A 1 439 ? 10 -24.219 -18.531 1 97.94 439 ARG A O 1
ATOM 3495 N N . SER A 1 440 ? 8.789 -22.406 -19.031 1 97.38 440 SER A N 1
ATOM 3496 C CA . SER A 1 440 ? 9.398 -21.609 -17.969 1 97.38 440 SER A CA 1
ATOM 3497 C C . SER A 1 440 ? 9.039 -22.156 -16.594 1 97.38 440 SER A C 1
ATOM 3499 O O . SER A 1 440 ? 9.852 -22.109 -15.664 1 97.38 440 SER A O 1
ATOM 3501 N N . ASN A 1 441 ? 7.867 -22.719 -16.422 1 98.31 441 ASN A N 1
ATOM 3502 C CA . ASN A 1 441 ? 7.387 -23.109 -15.102 1 98.31 441 ASN A CA 1
ATOM 3503 C C . ASN A 1 441 ? 7.625 -24.594 -14.828 1 98.31 441 ASN A C 1
ATOM 3505 O O . ASN A 1 441 ? 7.441 -25.062 -13.703 1 98.31 441 ASN A O 1
ATOM 3509 N N . MET A 1 442 ? 8.07 -25.391 -15.867 1 98.38 442 MET A N 1
ATOM 3510 C CA . MET A 1 442 ? 8.352 -26.812 -15.68 1 98.38 442 MET A CA 1
ATOM 3511 C C . MET A 1 442 ? 9.852 -27.062 -15.555 1 98.38 442 MET A C 1
ATOM 3513 O O . MET A 1 442 ? 10.289 -28.203 -15.438 1 98.38 442 MET A O 1
ATOM 3517 N N . THR A 1 443 ? 10.586 -25.922 -15.523 1 95.88 443 THR A N 1
ATOM 3518 C CA . THR A 1 443 ? 12.031 -26 -15.336 1 95.88 443 THR A CA 1
ATOM 3519 C C . THR A 1 443 ? 12.375 -26.141 -13.859 1 95.88 443 THR A C 1
ATOM 3521 O O . THR A 1 443 ? 11.82 -25.422 -13.016 1 95.88 443 THR A O 1
ATOM 3524 N N . SER A 1 444 ? 13.266 -27.062 -13.531 1 97.38 444 SER A N 1
ATOM 3525 C CA . SER A 1 444 ? 13.812 -27.25 -12.188 1 97.38 444 SER A CA 1
ATOM 3526 C C . SER A 1 444 ? 12.727 -27.656 -11.203 1 97.38 444 SER A C 1
ATOM 3528 O O . SER A 1 444 ? 12.633 -27.094 -10.109 1 97.38 444 SER A O 1
ATOM 3530 N N . CYS A 1 445 ? 11.836 -28.547 -11.555 1 98 445 CYS A N 1
ATOM 3531 C CA . CYS A 1 445 ? 10.82 -29.094 -10.664 1 98 445 CYS A CA 1
ATOM 3532 C C . CYS A 1 445 ? 10.273 -30.406 -11.227 1 98 445 CYS A C 1
ATOM 3534 O O . CYS A 1 445 ? 10.414 -30.688 -12.414 1 98 445 CYS A O 1
ATOM 3536 N N . GLY A 1 446 ? 9.664 -31.219 -10.406 1 98.5 446 GLY A N 1
ATOM 3537 C CA . GLY A 1 446 ? 9.102 -32.5 -10.805 1 98.5 446 GLY A CA 1
ATOM 3538 C C . GLY A 1 446 ? 7.59 -32.469 -10.938 1 98.5 446 GLY A C 1
ATOM 3539 O O . GLY A 1 446 ? 6.984 -33.438 -11.414 1 98.5 446 GLY A O 1
ATOM 3540 N N . ALA A 1 447 ? 7.016 -31.375 -10.523 1 98.69 447 ALA A N 1
ATOM 3541 C CA . ALA A 1 447 ? 5.566 -31.234 -10.656 1 98.69 447 ALA A CA 1
ATOM 3542 C C . ALA A 1 447 ? 5.18 -29.766 -10.828 1 98.69 447 ALA A C 1
ATOM 3544 O O . ALA A 1 447 ? 5.871 -28.875 -10.336 1 98.69 447 ALA A O 1
ATOM 3545 N N . LEU A 1 448 ? 4.117 -29.516 -11.586 1 98.56 448 LEU A N 1
ATOM 3546 C CA . LEU A 1 448 ? 3.514 -28.203 -11.758 1 98.56 448 LEU A CA 1
ATOM 3547 C C . LEU A 1 448 ? 2.051 -28.219 -11.328 1 98.56 448 LEU A C 1
ATOM 3549 O O . LEU A 1 448 ? 1.246 -28.984 -11.859 1 98.56 448 LEU A O 1
ATOM 3553 N N . ARG A 1 449 ? 1.777 -27.469 -10.328 1 98.44 449 ARG A N 1
ATOM 3554 C CA . ARG A 1 449 ? 0.385 -27.234 -9.961 1 98.44 449 ARG A CA 1
ATOM 3555 C C . ARG A 1 449 ? -0.187 -26.047 -10.742 1 98.44 449 ARG A C 1
ATOM 3557 O O . ARG A 1 449 ? 0.43 -24.984 -10.805 1 98.44 449 ARG A O 1
ATOM 3564 N N . ILE A 1 450 ? -1.282 -26.266 -11.359 1 98 450 ILE A N 1
ATOM 3565 C CA . ILE A 1 450 ? -1.966 -25.203 -12.086 1 98 450 ILE A CA 1
ATOM 3566 C C . ILE A 1 450 ? -3.139 -24.672 -11.258 1 98 450 ILE A C 1
ATOM 3568 O O . ILE A 1 450 ? -4.129 -25.391 -11.062 1 98 450 ILE A O 1
ATOM 3572 N N . ASP A 1 451 ? -2.982 -23.453 -10.828 1 95.69 451 ASP A N 1
ATOM 3573 C CA . ASP A 1 451 ? -4.07 -22.812 -10.102 1 95.69 451 ASP A CA 1
ATOM 3574 C C . ASP A 1 451 ? -5.293 -22.625 -10.992 1 95.69 451 ASP A C 1
ATOM 3576 O O . ASP A 1 451 ? -5.164 -22.25 -12.164 1 95.69 451 ASP A O 1
ATOM 3580 N N . HIS A 1 452 ? -6.445 -22.922 -10.5 1 93.12 452 HIS A N 1
ATOM 3581 C CA . HIS A 1 452 ? -7.684 -22.766 -11.258 1 93.12 452 HIS A CA 1
ATOM 3582 C C . HIS A 1 452 ? -7.582 -23.438 -12.625 1 93.12 452 HIS A C 1
ATOM 3584 O O . HIS A 1 452 ? -7.781 -22.781 -13.648 1 93.12 452 HIS A O 1
ATOM 3590 N N . VAL A 1 453 ? -7.441 -24.703 -12.625 1 95.25 453 VAL A N 1
ATOM 3591 C CA . VAL A 1 453 ? -7.141 -25.469 -13.828 1 95.25 453 VAL A CA 1
ATOM 3592 C C . VAL A 1 453 ? -8.32 -25.391 -14.797 1 95.25 453 VAL A C 1
ATOM 3594 O O . VAL A 1 453 ? -8.148 -25.609 -16 1 95.25 453 VAL A O 1
ATOM 3597 N N . MET A 1 454 ? -9.477 -25 -14.344 1 93.62 454 MET A N 1
ATOM 3598 C CA . MET A 1 454 ? -10.641 -24.859 -15.219 1 93.62 454 MET A CA 1
ATOM 3599 C C . MET A 1 454 ? -10.422 -23.75 -16.234 1 93.62 454 MET A C 1
ATOM 3601 O O . MET A 1 454 ? -11.148 -23.672 -17.234 1 93.62 454 MET A O 1
ATOM 3605 N N . SER A 1 455 ? -9.414 -22.984 -15.977 1 93.88 455 SER A N 1
ATOM 3606 C CA . SER A 1 455 ? -9.086 -21.906 -16.906 1 93.88 455 SER A CA 1
ATOM 3607 C C . SER A 1 455 ? -8.719 -22.453 -18.281 1 93.88 455 SER A C 1
ATOM 3609 O O . SER A 1 455 ? -8.812 -21.734 -19.281 1 93.88 455 SER A O 1
ATOM 3611 N N . MET A 1 456 ? -8.344 -23.688 -18.344 1 96.19 456 MET A N 1
ATOM 3612 C CA . MET A 1 456 ? -8.039 -24.328 -19.625 1 96.19 456 MET A CA 1
ATOM 3613 C C . MET A 1 456 ? -9.305 -24.5 -20.453 1 96.19 456 MET A C 1
ATOM 3615 O O . MET A 1 456 ? -9.242 -24.594 -21.688 1 96.19 456 MET A O 1
ATOM 3619 N N . LEU A 1 457 ? -10.453 -24.531 -19.781 1 96.69 457 LEU A N 1
ATOM 3620 C CA . LEU A 1 457 ? -11.742 -24.688 -20.438 1 96.69 457 LEU A CA 1
ATOM 3621 C C . LEU A 1 457 ? -12.422 -23.328 -20.625 1 96.69 457 LEU A C 1
ATOM 3623 O O . LEU A 1 457 ? -12.898 -23.016 -21.719 1 96.69 457 LEU A O 1
ATOM 3627 N N . ARG A 1 458 ? -12.469 -22.656 -19.531 1 95.88 458 ARG A N 1
ATOM 3628 C CA . ARG A 1 458 ? -13.141 -21.359 -19.594 1 95.88 458 ARG A CA 1
ATOM 3629 C C . ARG A 1 458 ? -12.727 -20.469 -18.422 1 95.88 458 ARG A C 1
ATOM 3631 O O . ARG A 1 458 ? -12.234 -20.969 -17.406 1 95.88 458 ARG A O 1
ATOM 3638 N N . LEU A 1 459 ? -12.883 -19.188 -18.594 1 96.62 459 LEU A N 1
ATOM 3639 C CA . LEU A 1 459 ? -12.68 -18.188 -17.547 1 96.62 459 LEU A CA 1
ATOM 3640 C C . LEU A 1 459 ? -13.859 -17.219 -17.484 1 96.62 459 LEU A C 1
ATOM 3642 O O . LEU A 1 459 ? -14.477 -16.922 -18.5 1 96.62 459 LEU A O 1
ATOM 3646 N N . TRP A 1 460 ? -14.203 -16.797 -16.266 1 95.69 460 TRP A N 1
ATOM 3647 C CA . TRP A 1 460 ? -15.195 -15.75 -16.078 1 95.69 460 TRP A CA 1
ATOM 3648 C C . TRP A 1 460 ? -14.594 -14.367 -16.328 1 95.69 460 TRP A C 1
ATOM 3650 O O . TRP A 1 460 ? -13.773 -13.891 -15.547 1 95.69 460 TRP A O 1
ATOM 3660 N N . TRP A 1 461 ? -14.977 -13.75 -17.438 1 97.19 461 TRP A N 1
ATOM 3661 C CA . TRP A 1 461 ? -14.477 -12.43 -17.797 1 97.19 461 TRP A CA 1
ATOM 3662 C C . TRP A 1 461 ? -15.422 -11.336 -17.297 1 97.19 461 TRP A C 1
ATOM 3664 O O . TRP A 1 461 ? -16.641 -11.453 -17.438 1 97.19 461 TRP A O 1
ATOM 3674 N N . ILE A 1 462 ? -14.852 -10.336 -16.75 1 94.94 462 ILE A N 1
ATOM 3675 C CA . ILE A 1 462 ? -15.586 -9.164 -16.297 1 94.94 462 ILE A CA 1
ATOM 3676 C C . ILE A 1 462 ? -15.133 -7.93 -17.062 1 94.94 462 ILE A C 1
ATOM 3678 O O . ILE A 1 462 ? -13.953 -7.586 -17.062 1 94.94 462 ILE A O 1
ATOM 3682 N N . PRO A 1 463 ? -16.109 -7.262 -17.766 1 93.62 463 PRO A N 1
ATOM 3683 C CA . PRO A 1 463 ? -15.703 -6.02 -18.422 1 93.62 463 PRO A CA 1
ATOM 3684 C C . PRO A 1 463 ? -15.094 -5.008 -17.453 1 93.62 463 PRO A C 1
ATOM 3686 O O . PRO A 1 463 ? -15.57 -4.875 -16.328 1 93.62 463 PRO A O 1
ATOM 3689 N N . TYR A 1 464 ? -14.117 -4.277 -17.969 1 85.5 464 TYR A N 1
ATOM 3690 C CA . TYR A 1 464 ? -13.438 -3.301 -17.125 1 85.5 464 TYR A CA 1
ATOM 3691 C C . TYR A 1 464 ? -14.422 -2.314 -16.516 1 85.5 464 TYR A C 1
ATOM 3693 O O . TYR A 1 464 ? -15.289 -1.779 -17.219 1 85.5 464 TYR A O 1
ATOM 3701 N N . GLY A 1 465 ? -14.359 -2.062 -15.195 1 77.88 465 GLY A N 1
ATOM 3702 C CA . GLY A 1 465 ? -15.219 -1.103 -14.523 1 77.88 465 GLY A CA 1
ATOM 3703 C C . GLY A 1 465 ? -16.484 -1.729 -13.953 1 77.88 465 GLY A C 1
ATOM 3704 O O . GLY A 1 465 ? -17.188 -1.103 -13.156 1 77.88 465 GLY A O 1
ATOM 3705 N N . GLU A 1 466 ? -16.719 -2.982 -14.273 1 85.69 466 GLU A N 1
ATOM 3706 C CA . GLU A 1 466 ? -17.922 -3.65 -13.797 1 85.69 466 GLU A CA 1
ATOM 3707 C C . GLU A 1 466 ? -17.625 -4.52 -12.578 1 85.69 466 GLU A C 1
ATOM 3709 O O . GLU A 1 466 ? -16.469 -4.754 -12.242 1 85.69 466 GLU A O 1
ATOM 3714 N N . THR A 1 467 ? -18.719 -4.926 -11.875 1 84.25 467 THR A N 1
ATOM 3715 C CA . THR A 1 467 ? -18.609 -5.801 -10.711 1 84.25 467 THR A CA 1
ATOM 3716 C C . THR A 1 467 ? -18.578 -7.266 -11.141 1 84.25 467 THR A C 1
ATOM 3718 O O . THR A 1 467 ? -18.922 -7.594 -12.281 1 84.25 467 THR A O 1
ATOM 3721 N N . ALA A 1 468 ? -18.203 -8.148 -10.219 1 86.56 468 ALA A N 1
ATOM 3722 C CA . ALA A 1 468 ? -17.953 -9.562 -10.492 1 86.56 468 ALA A CA 1
ATOM 3723 C C . ALA A 1 468 ? -19.203 -10.242 -11.016 1 86.56 468 ALA A C 1
ATOM 3725 O O . ALA A 1 468 ? -19.125 -11.242 -11.734 1 86.56 468 ALA A O 1
ATOM 3726 N N . ASP A 1 469 ? -20.344 -9.703 -10.68 1 86.81 469 ASP A N 1
ATOM 3727 C CA . ASP A 1 469 ? -21.594 -10.344 -11.086 1 86.81 469 ASP A CA 1
ATOM 3728 C C . ASP A 1 469 ? -21.938 -10.008 -12.531 1 86.81 469 ASP A C 1
ATOM 3730 O O . ASP A 1 469 ? -22.844 -10.617 -13.125 1 86.81 469 ASP A O 1
ATOM 3734 N N . LYS A 1 470 ? -21.266 -9.141 -13.125 1 90.25 470 LYS A N 1
ATOM 3735 C CA . LYS A 1 470 ? -21.547 -8.688 -14.484 1 90.25 470 LYS A CA 1
ATOM 3736 C C . LYS A 1 470 ? -20.5 -9.211 -15.469 1 90.25 470 LYS A C 1
ATOM 3738 O O . LYS A 1 470 ? -19.938 -8.445 -16.25 1 90.25 470 LYS A O 1
ATOM 3743 N N . GLY A 1 471 ? -20.328 -10.547 -15.469 1 94.88 471 GLY A N 1
ATOM 3744 C CA . GLY A 1 471 ? -19.359 -11.164 -16.359 1 94.88 471 GLY A CA 1
ATOM 3745 C C . GLY A 1 471 ? -19.969 -12.25 -17.234 1 94.88 471 GLY A C 1
ATOM 3746 O O . GLY A 1 471 ? -21.188 -12.367 -17.328 1 94.88 471 GLY A O 1
ATOM 3747 N N . ALA A 1 472 ? -19.156 -12.867 -17.922 1 96.69 472 ALA A N 1
ATOM 3748 C CA . ALA A 1 472 ? -19.516 -14.031 -18.734 1 96.69 472 ALA A CA 1
ATOM 3749 C C . ALA A 1 472 ? -18.344 -14.992 -18.844 1 96.69 472 ALA A C 1
ATOM 3751 O O . ALA A 1 472 ? -17.188 -14.586 -18.797 1 96.69 472 ALA A O 1
ATOM 3752 N N . TYR A 1 473 ? -18.734 -16.281 -19.031 1 96.12 473 TYR A N 1
ATOM 3753 C CA . TYR A 1 473 ? -17.672 -17.266 -19.297 1 96.12 473 TYR A CA 1
ATOM 3754 C C . TYR A 1 473 ? -17.188 -17.156 -20.734 1 96.12 473 TYR A C 1
ATOM 3756 O O . TYR A 1 473 ? -17.984 -17.047 -21.672 1 96.12 473 TYR A O 1
ATOM 3764 N N . VAL A 1 474 ? -15.93 -17.141 -20.922 1 97.44 474 VAL A N 1
ATOM 3765 C CA . VAL A 1 474 ? -15.273 -17.203 -22.219 1 97.44 474 VAL A CA 1
ATOM 3766 C C . VAL A 1 474 ? -14.523 -18.531 -22.344 1 97.44 474 VAL A C 1
ATOM 3768 O O . VAL A 1 474 ? -13.734 -18.891 -21.469 1 97.44 474 VAL A O 1
ATOM 3771 N N . HIS A 1 475 ? -14.711 -19.172 -23.453 1 96.81 475 HIS A N 1
ATOM 3772 C CA . HIS A 1 475 ? -14.164 -20.516 -23.641 1 96.81 475 HIS A CA 1
ATOM 3773 C C . HIS A 1 475 ? -12.758 -20.453 -24.234 1 96.81 475 HIS A C 1
ATOM 3775 O O . HIS A 1 475 ? -12.461 -19.562 -25.047 1 96.81 475 HIS A O 1
ATOM 3781 N N . TYR A 1 476 ? -11.977 -21.453 -23.875 1 97.5 476 TYR A N 1
ATOM 3782 C CA . TYR A 1 476 ? -10.625 -21.688 -24.391 1 97.5 476 TYR A CA 1
ATOM 3783 C C . TYR A 1 476 ? -10.523 -23.047 -25.047 1 97.5 476 TYR A C 1
ATOM 3785 O O . TYR A 1 476 ? -11.344 -23.938 -24.797 1 97.5 476 TYR A O 1
ATOM 3793 N N . PRO A 1 477 ? -9.531 -23.156 -25.953 1 96.69 477 PRO A N 1
ATOM 3794 C CA . PRO A 1 477 ? -9.414 -24.438 -26.656 1 96.69 477 PRO A CA 1
ATOM 3795 C C . PRO A 1 477 ? -8.797 -25.531 -25.781 1 96.69 477 PRO A C 1
ATOM 3797 O O . PRO A 1 477 ? -7.645 -25.922 -26 1 96.69 477 PRO A O 1
ATOM 3800 N N . VAL A 1 478 ? -9.594 -26.109 -24.906 1 97.5 478 VAL A N 1
ATOM 3801 C CA . VAL A 1 478 ? -9.172 -26.969 -23.812 1 97.5 478 VAL A CA 1
ATOM 3802 C C . VAL A 1 478 ? -8.461 -28.203 -24.344 1 97.5 478 VAL A C 1
ATOM 3804 O O . VAL A 1 478 ? -7.457 -28.656 -23.781 1 97.5 478 VAL A O 1
ATOM 3807 N N . ASP A 1 479 ? -8.906 -28.766 -25.438 1 97.44 479 ASP A N 1
ATOM 3808 C CA . ASP A 1 479 ? -8.305 -29.984 -25.953 1 97.44 479 ASP A CA 1
ATOM 3809 C C . ASP A 1 479 ? -6.871 -29.734 -26.438 1 97.44 479 ASP A C 1
ATOM 3811 O O . ASP A 1 479 ? -5.969 -30.516 -26.141 1 97.44 479 ASP A O 1
ATOM 3815 N N . ASP A 1 480 ? -6.738 -28.672 -27.203 1 98.19 480 ASP A N 1
ATOM 3816 C CA . ASP A 1 480 ? -5.402 -28.312 -27.656 1 98.19 480 ASP A CA 1
ATOM 3817 C C . ASP A 1 480 ? -4.484 -27.984 -26.484 1 98.19 480 ASP A C 1
ATOM 3819 O O . ASP A 1 480 ? -3.328 -28.422 -26.453 1 98.19 480 ASP A O 1
ATOM 3823 N N . LEU A 1 481 ? -4.996 -27.25 -25.516 1 98.44 481 LEU A N 1
ATOM 3824 C CA . LEU A 1 481 ? -4.195 -26.828 -24.375 1 98.44 481 LEU A CA 1
ATOM 3825 C C . LEU A 1 481 ? -3.756 -28.047 -23.547 1 98.44 481 LEU A C 1
ATOM 3827 O O . LEU A 1 481 ? -2.604 -28.125 -23.125 1 98.44 481 LEU A O 1
ATOM 3831 N N . LEU A 1 482 ? -4.637 -28.984 -23.328 1 98.38 482 LEU A N 1
ATOM 3832 C CA . LEU A 1 482 ? -4.301 -30.188 -22.562 1 98.38 482 LEU A CA 1
ATOM 3833 C C . LEU A 1 482 ? -3.277 -31.031 -23.312 1 98.38 482 LEU A C 1
ATOM 3835 O O . LEU A 1 482 ? -2.41 -31.656 -22.703 1 98.38 482 LEU A O 1
ATOM 3839 N N . SER A 1 483 ? -3.383 -31.078 -24.656 1 98.44 483 SER A N 1
ATOM 3840 C CA . SER A 1 483 ? -2.412 -31.797 -25.469 1 98.44 483 SER A CA 1
ATOM 3841 C C . SER A 1 483 ? -1.021 -31.188 -25.344 1 98.44 483 SER A C 1
ATOM 3843 O O . SER A 1 483 ? -0.038 -31.906 -25.141 1 98.44 483 SER A O 1
ATOM 3845 N N . ILE A 1 484 ? -0.982 -29.953 -25.469 1 98.75 484 ILE A N 1
ATOM 3846 C CA . ILE A 1 484 ? 0.291 -29.25 -25.359 1 98.75 484 ILE A CA 1
ATOM 3847 C C . ILE A 1 484 ? 0.85 -29.391 -23.953 1 98.75 484 ILE A C 1
ATOM 3849 O O . ILE A 1 484 ? 2.059 -29.562 -23.766 1 98.75 484 ILE A O 1
ATOM 3853 N N . LEU A 1 485 ? -0.045 -29.328 -22.938 1 98.75 485 LEU A N 1
ATOM 3854 C CA . LEU A 1 485 ? 0.343 -29.547 -21.547 1 98.75 485 LEU A CA 1
ATOM 3855 C C . LEU A 1 485 ? 1 -30.922 -21.375 1 98.75 485 LEU A C 1
ATOM 3857 O O . LEU A 1 485 ? 2.045 -31.031 -20.734 1 98.75 485 LEU A O 1
ATOM 3861 N N . ALA A 1 486 ? 0.44 -31.891 -21.984 1 98.69 486 ALA A N 1
ATOM 3862 C CA . ALA A 1 486 ? 0.979 -33.25 -21.891 1 98.69 486 ALA A CA 1
ATOM 3863 C C . ALA A 1 486 ? 2.346 -33.344 -22.562 1 98.69 486 ALA A C 1
ATOM 3865 O O . ALA A 1 486 ? 3.256 -34 -22.047 1 98.69 486 ALA A O 1
ATOM 3866 N N . LEU A 1 487 ? 2.479 -32.719 -23.703 1 98.69 487 LEU A N 1
ATOM 3867 C CA . LEU A 1 487 ? 3.736 -32.75 -24.453 1 98.69 487 LEU A CA 1
ATOM 3868 C C . LEU A 1 487 ? 4.855 -32.094 -23.641 1 98.69 487 LEU A C 1
ATOM 3870 O O . LEU A 1 487 ? 5.926 -32.688 -23.469 1 98.69 487 LEU A O 1
ATOM 3874 N N . GLU A 1 488 ? 4.605 -30.922 -23.109 1 98.75 488 GLU A N 1
ATOM 3875 C CA . GLU A 1 488 ? 5.621 -30.219 -22.328 1 98.75 488 GLU A CA 1
ATOM 3876 C C . GLU A 1 488 ? 5.895 -30.938 -21.016 1 98.75 488 GLU A C 1
ATOM 3878 O O . GLU A 1 488 ? 7.027 -30.938 -20.516 1 98.75 488 GLU A O 1
ATOM 3883 N N . SER A 1 489 ? 4.879 -31.484 -20.391 1 98.69 489 SER A N 1
ATOM 3884 C CA . SER A 1 489 ? 5.027 -32.281 -19.188 1 98.69 489 SER A CA 1
ATOM 3885 C C . SER A 1 489 ? 6.016 -33.438 -19.406 1 98.69 489 SER A C 1
ATOM 3887 O O . SER A 1 489 ? 6.93 -33.625 -18.594 1 98.69 489 SER A O 1
ATOM 3889 N N . LYS A 1 490 ? 5.891 -34.125 -20.469 1 98.12 490 LYS A N 1
ATOM 3890 C CA . LYS A 1 490 ? 6.773 -35.25 -20.781 1 98.12 490 LYS A CA 1
ATOM 3891 C C . LYS A 1 490 ? 8.188 -34.781 -21.094 1 98.12 490 LYS A C 1
ATOM 3893 O O . LYS A 1 490 ? 9.164 -35.375 -20.641 1 98.12 490 LYS A O 1
ATOM 3898 N N . ARG A 1 491 ? 8.227 -33.75 -21.859 1 97.69 491 ARG A N 1
ATOM 3899 C CA . ARG A 1 491 ? 9.523 -33.219 -22.25 1 97.69 491 ARG A CA 1
ATOM 3900 C C . ARG A 1 491 ? 10.336 -32.781 -21.047 1 97.69 491 ARG A C 1
ATOM 3902 O O . ARG A 1 491 ? 11.57 -32.875 -21.047 1 97.69 491 ARG A O 1
ATOM 3909 N N . HIS A 1 492 ? 9.719 -32.375 -19.969 1 97.88 492 HIS A N 1
ATOM 3910 C CA . HIS A 1 492 ? 10.406 -31.844 -18.812 1 97.88 492 HIS A CA 1
ATOM 3911 C C . HIS A 1 492 ? 10.352 -32.812 -17.625 1 97.88 492 HIS A C 1
ATOM 3913 O O . HIS A 1 492 ? 10.797 -32.469 -16.531 1 97.88 492 HIS A O 1
ATOM 3919 N N . ASN A 1 493 ? 9.758 -34 -17.812 1 97.75 493 ASN A N 1
ATOM 3920 C CA . ASN A 1 493 ? 9.57 -34.969 -16.719 1 97.75 493 ASN A CA 1
ATOM 3921 C C . ASN A 1 493 ? 8.938 -34.281 -15.5 1 97.75 493 ASN A C 1
ATOM 3923 O O . ASN A 1 493 ? 9.461 -34.375 -14.391 1 97.75 493 ASN A O 1
ATOM 3927 N N . CYS A 1 494 ? 7.883 -33.594 -15.75 1 98.38 494 CYS A N 1
ATOM 3928 C CA . CYS A 1 494 ? 7.184 -32.781 -14.75 1 98.38 494 CYS A CA 1
ATOM 3929 C C . CYS A 1 494 ? 5.703 -33.156 -14.695 1 98.38 494 CYS A C 1
ATOM 3931 O O . CYS A 1 494 ? 4.957 -32.844 -15.625 1 98.38 494 CYS A O 1
ATOM 3933 N N . MET A 1 495 ? 5.23 -33.812 -13.656 1 98.44 495 MET A N 1
ATOM 3934 C CA . MET A 1 495 ? 3.824 -34.219 -13.578 1 98.44 495 MET A CA 1
ATOM 3935 C C . MET A 1 495 ? 2.945 -32.969 -13.336 1 98.44 495 MET A C 1
ATOM 3937 O O . MET A 1 495 ? 3.449 -31.906 -13 1 98.44 495 MET A O 1
ATOM 3941 N N . VAL A 1 496 ? 1.61 -33.094 -13.516 1 98.56 496 VAL A N 1
ATOM 3942 C CA . VAL A 1 496 ? 0.725 -31.938 -13.461 1 98.56 496 VAL A CA 1
ATOM 3943 C C . VAL A 1 496 ? -0.366 -32.156 -12.422 1 98.56 496 VAL A C 1
ATOM 3945 O O . VAL A 1 496 ? -0.973 -33.25 -12.375 1 98.56 496 VAL A O 1
ATOM 3948 N N . ILE A 1 497 ? -0.531 -31.25 -11.516 1 98.25 497 ILE A N 1
ATOM 3949 C CA . ILE A 1 497 ? -1.625 -31.188 -10.555 1 98.25 497 ILE A CA 1
ATOM 3950 C C . ILE A 1 497 ? -2.547 -30.016 -10.891 1 98.25 497 ILE A C 1
ATOM 3952 O O . ILE A 1 497 ? -2.08 -28.906 -11.125 1 98.25 497 ILE A O 1
ATOM 3956 N N . GLY A 1 498 ? -3.811 -30.234 -11.031 1 97.44 498 GLY A N 1
ATOM 3957 C CA . GLY A 1 498 ? -4.77 -29.188 -11.328 1 97.44 498 GLY A CA 1
ATOM 3958 C C . GLY A 1 498 ? -5.699 -28.875 -10.172 1 97.44 498 GLY A C 1
ATOM 3959 O O . GLY A 1 498 ? -6.336 -29.781 -9.633 1 97.44 498 GLY A O 1
ATOM 3960 N N . GLU A 1 499 ? -5.688 -27.641 -9.742 1 94.19 499 GLU A N 1
ATOM 3961 C CA . GLU A 1 499 ? -6.656 -27.25 -8.727 1 94.19 499 GLU A CA 1
ATOM 3962 C C . GLU A 1 499 ? -8.055 -27.109 -9.312 1 94.19 499 GLU A C 1
ATOM 3964 O O . GLU A 1 499 ? -8.391 -26.062 -9.891 1 94.19 499 GLU A O 1
ATOM 3969 N N . ASP A 1 500 ? -8.828 -28.047 -9.102 1 90.88 500 ASP A N 1
ATOM 3970 C CA . ASP A 1 500 ? -10.195 -28.094 -9.602 1 90.88 500 ASP A CA 1
ATOM 3971 C C . ASP A 1 500 ? -11.203 -27.953 -8.461 1 90.88 500 ASP A C 1
ATOM 3973 O O . ASP A 1 500 ? -12.023 -28.844 -8.234 1 90.88 500 ASP A O 1
ATOM 3977 N N . LEU A 1 501 ? -11.195 -26.812 -7.82 1 82.94 501 LEU A N 1
ATOM 3978 C CA . LEU A 1 501 ? -12.094 -26.516 -6.711 1 82.94 501 LEU A CA 1
ATOM 3979 C C . LEU A 1 501 ? -13.188 -25.531 -7.141 1 82.94 501 LEU A C 1
ATOM 3981 O O . LEU A 1 501 ? -13.086 -24.922 -8.203 1 82.94 501 LEU A O 1
ATOM 3985 N N . GLY A 1 502 ? -14.227 -25.469 -6.438 1 75 502 GLY A N 1
ATOM 3986 C CA . GLY A 1 502 ? -15.359 -24.625 -6.777 1 75 502 GLY A CA 1
ATOM 3987 C C . GLY A 1 502 ? -16.344 -25.297 -7.711 1 75 502 GLY A C 1
ATOM 3988 O O . GLY A 1 502 ? -16.609 -26.5 -7.586 1 75 502 GLY A O 1
ATOM 3989 N N . THR A 1 503 ? -16.953 -24.422 -8.547 1 74.5 503 THR A N 1
ATOM 3990 C CA . THR A 1 503 ? -17.891 -24.969 -9.547 1 74.5 503 THR A CA 1
ATOM 3991 C C . THR A 1 503 ? -17.125 -25.547 -10.727 1 74.5 503 THR A C 1
ATOM 3993 O O . THR A 1 503 ? -16.766 -24.828 -11.664 1 74.5 503 THR A O 1
ATOM 3996 N N . VAL A 1 504 ? -16.969 -26.844 -10.633 1 79.44 504 VAL A N 1
ATOM 3997 C CA . VAL A 1 504 ? -16.219 -27.516 -11.688 1 79.44 504 VAL A CA 1
ATOM 3998 C C . VAL A 1 504 ? -17.188 -28.031 -12.75 1 79.44 504 VAL A C 1
ATOM 4000 O O . VAL A 1 504 ? -18.047 -28.859 -12.469 1 79.44 504 VAL A O 1
ATOM 4003 N N . PRO A 1 505 ? -16.984 -27.531 -13.93 1 84.56 505 PRO A N 1
ATOM 4004 C CA . PRO A 1 505 ? -17.844 -28.062 -14.992 1 84.56 505 PRO A CA 1
ATOM 4005 C C . PRO A 1 505 ? -17.625 -29.562 -15.234 1 84.56 505 PRO A C 1
ATOM 4007 O O . PRO A 1 505 ? -16.484 -30.031 -15.242 1 84.56 505 PRO A O 1
ATOM 4010 N N . VAL A 1 506 ? -18.656 -30.203 -15.516 1 86.38 506 VAL A N 1
ATOM 4011 C CA . VAL A 1 506 ? -18.609 -31.641 -15.711 1 86.38 506 VAL A CA 1
ATOM 4012 C C . VAL A 1 506 ? -17.75 -31.984 -16.922 1 86.38 506 VAL A C 1
ATOM 4014 O O . VAL A 1 506 ? -17.047 -33 -16.938 1 86.38 506 VAL A O 1
ATOM 4017 N N . GLU A 1 507 ? -17.703 -31.062 -17.828 1 88.62 507 GLU A N 1
ATOM 4018 C CA . GLU A 1 507 ? -17.031 -31.266 -19.094 1 88.62 507 GLU A CA 1
ATOM 4019 C C . GLU A 1 507 ? -15.523 -31.453 -18.906 1 88.62 507 GLU A C 1
ATOM 4021 O O . GLU A 1 507 ? -14.875 -32.125 -19.703 1 88.62 507 GLU A O 1
ATOM 4026 N N . ILE A 1 508 ? -14.984 -30.938 -17.859 1 92.06 508 ILE A N 1
ATOM 4027 C CA . ILE A 1 508 ? -13.531 -30.922 -17.781 1 92.06 508 ILE A CA 1
ATOM 4028 C C . ILE A 1 508 ? -13.047 -32.062 -16.875 1 92.06 508 ILE A C 1
ATOM 4030 O O . ILE A 1 508 ? -11.867 -32.406 -16.906 1 92.06 508 ILE A O 1
ATOM 4034 N N . VAL A 1 509 ? -13.883 -32.656 -16.094 1 92.5 509 VAL A N 1
ATOM 4035 C CA . VAL A 1 509 ? -13.5 -33.656 -15.117 1 92.5 509 VAL A CA 1
ATOM 4036 C C . VAL A 1 509 ? -12.859 -34.844 -15.82 1 92.5 509 VAL A C 1
ATOM 4038 O O . VAL A 1 509 ? -11.734 -35.25 -15.492 1 92.5 509 VAL A O 1
ATOM 4041 N N . GLY A 1 510 ? -13.547 -35.344 -16.812 1 94.44 510 GLY A N 1
ATOM 4042 C CA . GLY A 1 510 ? -13.023 -36.469 -17.562 1 94.44 510 GLY A CA 1
ATOM 4043 C C . GLY A 1 510 ? -11.766 -36.125 -18.344 1 94.44 510 GLY A C 1
ATOM 4044 O O . GLY A 1 510 ? -10.852 -36.938 -18.422 1 94.44 510 GLY A O 1
ATOM 4045 N N . LYS A 1 511 ? -11.742 -34.969 -18.891 1 96 511 LYS A N 1
ATOM 4046 C CA . LYS A 1 511 ? -10.594 -34.531 -19.688 1 96 511 LYS A CA 1
ATOM 4047 C C . LYS A 1 511 ? -9.328 -34.469 -18.844 1 96 511 LYS A C 1
ATOM 4049 O O . LYS A 1 511 ? -8.258 -34.844 -19.281 1 96 511 LYS A O 1
ATOM 4054 N N . LEU A 1 512 ? -9.461 -33.938 -17.609 1 96.31 512 LEU A N 1
ATOM 4055 C CA . LEU A 1 512 ? -8.32 -33.844 -16.719 1 96.31 512 LEU A CA 1
ATOM 4056 C C . LEU A 1 512 ? -7.828 -35.25 -16.312 1 96.31 512 LEU A C 1
ATOM 4058 O O . LEU A 1 512 ? -6.629 -35.5 -16.344 1 96.31 512 LEU A O 1
ATOM 4062 N N . ARG A 1 513 ? -8.734 -36.094 -15.992 1 95.94 513 ARG A N 1
ATOM 4063 C CA . ARG A 1 513 ? -8.406 -37.469 -15.609 1 95.94 513 ARG A CA 1
ATOM 4064 C C . ARG A 1 513 ? -7.676 -38.188 -16.734 1 95.94 513 ARG A C 1
ATOM 4066 O O . ARG A 1 513 ? -6.617 -38.781 -16.516 1 95.94 513 ARG A O 1
ATOM 4073 N N . ASP A 1 514 ? -8.188 -38.062 -17.906 1 96.5 514 ASP A N 1
ATOM 4074 C CA . ASP A 1 514 ? -7.66 -38.781 -19.062 1 96.5 514 ASP A CA 1
ATOM 4075 C C . ASP A 1 514 ? -6.309 -38.219 -19.5 1 96.5 514 ASP A C 1
ATOM 4077 O O . ASP A 1 514 ? -5.488 -38.938 -20.078 1 96.5 514 ASP A O 1
ATOM 4081 N N . SER A 1 515 ? -6.062 -37 -19.219 1 97.38 515 SER A N 1
ATOM 4082 C CA . SER A 1 515 ? -4.805 -36.344 -19.594 1 97.38 515 SER A CA 1
ATOM 4083 C C . SER A 1 515 ? -3.734 -36.562 -18.531 1 97.38 515 SER A C 1
ATOM 4085 O O . SER A 1 515 ? -2.596 -36.125 -18.703 1 97.38 515 SER A O 1
ATOM 4087 N N . GLY A 1 516 ? -4.094 -37.188 -17.469 1 97.56 516 GLY A N 1
ATOM 4088 C CA . GLY A 1 516 ? -3.121 -37.5 -16.438 1 97.56 516 GLY A CA 1
ATOM 4089 C C . GLY A 1 516 ? -2.908 -36.344 -15.469 1 97.56 516 GLY A C 1
ATOM 4090 O O . GLY A 1 516 ? -1.888 -36.281 -14.781 1 97.56 516 GLY A O 1
ATOM 4091 N N . VAL A 1 517 ? -3.812 -35.406 -15.406 1 98 517 VAL A N 1
ATOM 4092 C CA . VAL A 1 517 ? -3.742 -34.312 -14.469 1 98 517 VAL A CA 1
ATOM 4093 C C . VAL A 1 517 ? -4.324 -34.719 -13.117 1 98 517 VAL A C 1
ATOM 4095 O O . VAL A 1 517 ? -5.449 -35.219 -13.047 1 98 517 VAL A O 1
ATOM 4098 N N . TYR A 1 518 ? -3.541 -34.594 -12.078 1 98 518 TYR A N 1
ATOM 4099 C CA . TYR A 1 518 ? -3.98 -35 -10.742 1 98 518 TYR A CA 1
ATOM 4100 C C . TYR A 1 518 ? -4.938 -33.969 -10.156 1 98 518 TYR A C 1
ATOM 4102 O O . TYR A 1 518 ? -4.695 -32.781 -10.234 1 98 518 TYR A O 1
ATOM 4110 N N . SER A 1 519 ? -6.004 -34.5 -9.594 1 96.38 519 SER A N 1
ATOM 4111 C CA . SER A 1 519 ? -7.012 -33.625 -8.984 1 96.38 519 SER A CA 1
ATOM 4112 C C . SER A 1 519 ? -6.582 -33.156 -7.598 1 96.38 519 SER A C 1
ATOM 4114 O O . SER A 1 519 ? -5.699 -33.781 -6.984 1 96.38 519 SER A O 1
ATOM 4116 N N . TYR A 1 520 ? -7.164 -32.094 -7.145 1 95.19 520 TYR A N 1
ATOM 4117 C CA . TYR A 1 520 ? -6.938 -31.516 -5.82 1 95.19 520 TYR A CA 1
ATOM 4118 C C . TYR A 1 520 ? -8.109 -31.828 -4.891 1 95.19 520 TYR A C 1
ATOM 4120 O O . TYR A 1 520 ? -9.234 -31.391 -5.137 1 95.19 520 TYR A O 1
ATOM 4128 N N . LYS A 1 521 ? -7.91 -32.594 -3.826 1 96.56 521 LYS A N 1
ATOM 4129 C CA . LYS A 1 521 ? -8.969 -33 -2.896 1 96.56 521 LYS A CA 1
ATOM 4130 C C . LYS A 1 521 ? -8.727 -32.406 -1.51 1 96.56 521 LYS A C 1
ATOM 4132 O O . LYS A 1 521 ? -7.773 -32.781 -0.825 1 96.56 521 LYS A O 1
ATOM 4137 N N . VAL A 1 522 ? -9.609 -31.547 -1.052 1 97 522 VAL A N 1
ATOM 4138 C CA . VAL A 1 522 ? -9.469 -30.844 0.216 1 97 522 VAL A CA 1
ATOM 4139 C C . VAL A 1 522 ? -10.391 -31.469 1.263 1 97 522 VAL A C 1
ATOM 4141 O O . VAL A 1 522 ? -11.578 -31.656 1.018 1 97 522 VAL A O 1
ATOM 4144 N N . LEU A 1 523 ? -9.875 -31.719 2.398 1 97.5 523 LEU A N 1
ATOM 4145 C CA . LEU A 1 523 ? -10.57 -32.406 3.48 1 97.5 523 LEU A CA 1
ATOM 4146 C C . LEU A 1 523 ? -11.922 -31.734 3.752 1 97.5 523 LEU A C 1
ATOM 4148 O O . LEU A 1 523 ? -12.945 -32.438 3.84 1 97.5 523 LEU A O 1
ATOM 4152 N N . TYR A 1 524 ? -11.992 -30.406 3.785 1 94.94 524 TYR A N 1
ATOM 4153 C CA . TYR A 1 524 ? -13.172 -29.641 4.184 1 94.94 524 TYR A CA 1
ATOM 4154 C C . TYR A 1 524 ? -14.328 -29.906 3.23 1 94.94 524 TYR A C 1
ATOM 4156 O O . TYR A 1 524 ? -15.492 -29.688 3.586 1 94.94 524 TYR A O 1
ATOM 4164 N N . PHE A 1 525 ? -14.008 -30.375 2.033 1 92.69 525 PHE A N 1
ATOM 4165 C CA . PHE A 1 525 ? -15.039 -30.453 1.007 1 92.69 525 PHE A CA 1
ATOM 4166 C C . PHE A 1 525 ? -15.422 -31.906 0.737 1 92.69 525 PHE A C 1
ATOM 4168 O O . PHE A 1 525 ? -16.344 -32.188 -0.027 1 92.69 525 PHE A O 1
ATOM 4175 N N . GLU A 1 526 ? -14.766 -32.844 1.342 1 94.62 526 GLU A N 1
ATOM 4176 C CA . GLU A 1 526 ? -14.953 -34.25 1.015 1 94.62 526 GLU A CA 1
ATOM 4177 C C . GLU A 1 526 ? -16.062 -34.875 1.865 1 94.62 526 GLU A C 1
ATOM 4179 O O . GLU A 1 526 ? -15.844 -35.906 2.51 1 94.62 526 GLU A O 1
ATOM 4184 N N . HIS A 1 527 ? -17.219 -34.219 1.878 1 94.56 527 HIS A N 1
ATOM 4185 C CA . HIS A 1 527 ? -18.422 -34.75 2.533 1 94.56 527 HIS A CA 1
ATOM 4186 C C . HIS A 1 527 ? -19.656 -34.5 1.679 1 94.56 527 HIS A C 1
ATOM 4188 O O . HIS A 1 527 ? -19.609 -33.75 0.702 1 94.56 527 HIS A O 1
ATOM 4194 N N . ASP A 1 528 ? -20.734 -35.219 1.957 1 93.19 528 ASP A N 1
ATOM 4195 C CA . ASP A 1 528 ? -21.984 -35.031 1.235 1 93.19 528 ASP A CA 1
ATOM 4196 C C . ASP A 1 528 ? -22.844 -33.969 1.898 1 93.19 528 ASP A C 1
ATOM 4198 O O . ASP A 1 528 ? -22.375 -33.219 2.764 1 93.19 528 ASP A O 1
ATOM 4202 N N . ASP A 1 529 ? -24.078 -33.75 1.449 1 89.94 529 ASP A N 1
ATOM 4203 C CA . ASP A 1 529 ? -24.984 -32.688 1.916 1 89.94 529 ASP A CA 1
ATOM 4204 C C . ASP A 1 529 ? -25.344 -32.906 3.387 1 89.94 529 ASP A C 1
ATOM 4206 O O . ASP A 1 529 ? -25.672 -31.938 4.086 1 89.94 529 ASP A O 1
ATOM 4210 N N . GLU A 1 530 ? -25.281 -34.094 3.811 1 93.5 530 GLU A N 1
ATOM 4211 C CA . GLU A 1 530 ? -25.594 -34.406 5.207 1 93.5 530 GLU A CA 1
ATOM 4212 C C . GLU A 1 530 ? -24.328 -34.344 6.066 1 93.5 530 GLU A C 1
ATOM 4214 O O . GLU A 1 530 ? -24.359 -34.719 7.246 1 93.5 530 GLU A O 1
ATOM 4219 N N . LYS A 1 531 ? -23.172 -33.938 5.527 1 95.12 531 LYS A N 1
ATOM 4220 C CA . LYS A 1 531 ? -21.891 -33.75 6.184 1 95.12 531 LYS A CA 1
ATOM 4221 C C . LYS A 1 531 ? -21.281 -35.094 6.609 1 95.12 531 LYS A C 1
ATOM 4223 O O . LYS A 1 531 ? -20.609 -35.188 7.637 1 95.12 531 LYS A O 1
ATOM 4228 N N . GLN A 1 532 ? -21.688 -36.062 5.906 1 95.38 532 GLN A N 1
ATOM 4229 C CA . GLN A 1 532 ? -20.969 -37.344 6.047 1 95.38 532 GLN A CA 1
ATOM 4230 C C . GLN A 1 532 ? -19.688 -37.344 5.203 1 95.38 532 GLN A C 1
ATOM 4232 O O . GLN A 1 532 ? -19.766 -37.281 3.971 1 95.38 532 GLN A O 1
ATOM 4237 N N . PHE A 1 533 ? -18.578 -37.406 5.875 1 97.5 533 PHE A N 1
ATOM 4238 C CA . PHE A 1 533 ? -17.297 -37.344 5.164 1 97.5 533 PHE A CA 1
ATOM 4239 C C . PHE A 1 533 ? -17.031 -38.656 4.426 1 97.5 533 PHE A C 1
ATOM 4241 O O . PHE A 1 533 ? -17.328 -39.719 4.93 1 97.5 533 PHE A O 1
ATOM 4248 N N . ARG A 1 534 ? -16.438 -38.531 3.275 1 96.88 534 ARG A N 1
ATOM 4249 C CA . ARG A 1 534 ? -16.141 -39.688 2.436 1 96.88 534 ARG A CA 1
ATOM 4250 C C . ARG A 1 534 ? -15.07 -40.562 3.082 1 96.88 534 ARG A C 1
ATOM 4252 O O . ARG A 1 534 ? -14.117 -40.062 3.674 1 96.88 534 ARG A O 1
ATOM 4259 N N . ALA A 1 535 ? -15.273 -41.844 2.877 1 97.31 535 ALA A N 1
ATOM 4260 C CA . ALA A 1 535 ? -14.258 -42.75 3.367 1 97.31 535 ALA A CA 1
ATOM 4261 C C . ALA A 1 535 ? -12.906 -42.469 2.723 1 97.31 535 ALA A C 1
ATOM 4263 O O . ALA A 1 535 ? -12.82 -42.219 1.518 1 97.31 535 ALA A O 1
ATOM 4264 N N . PRO A 1 536 ? -11.828 -42.5 3.512 1 96.94 536 PRO A N 1
ATOM 4265 C CA . PRO A 1 536 ? -10.508 -42.188 2.961 1 96.94 536 PRO A CA 1
ATOM 4266 C C . PRO A 1 536 ? -10.172 -43 1.729 1 96.94 536 PRO A C 1
ATOM 4268 O O . PRO A 1 536 ? -9.664 -42.5 0.737 1 96.94 536 PRO A O 1
ATOM 4271 N N . LYS A 1 537 ? -10.508 -44.219 1.675 1 95.69 537 LYS A N 1
ATOM 4272 C CA . LYS A 1 537 ? -10.148 -45.156 0.603 1 95.69 537 LYS A CA 1
ATOM 4273 C C . LYS A 1 537 ? -10.953 -44.875 -0.661 1 95.69 537 LYS A C 1
ATOM 4275 O O . LYS A 1 537 ? -10.617 -45.344 -1.741 1 95.69 537 LYS A O 1
ATOM 4280 N N . SER A 1 538 ? -11.969 -44.094 -0.486 1 96.75 538 SER A N 1
ATOM 4281 C CA . SER A 1 538 ? -12.844 -43.812 -1.622 1 96.75 538 SER A CA 1
ATOM 4282 C C . SER A 1 538 ? -12.336 -42.625 -2.428 1 96.75 538 SER A C 1
ATOM 4284 O O . SER A 1 538 ? -12.828 -42.344 -3.529 1 96.75 538 SER A O 1
ATOM 4286 N N . TRP A 1 539 ? -11.344 -41.906 -1.917 1 96.94 539 TRP A N 1
ATOM 4287 C CA . TRP A 1 539 ? -10.805 -40.781 -2.658 1 96.94 539 TRP A CA 1
ATOM 4288 C C . TRP A 1 539 ? -10.141 -41.25 -3.953 1 96.94 539 TRP A C 1
ATOM 4290 O O . TRP A 1 539 ? -9.523 -42.312 -3.998 1 96.94 539 TRP A O 1
ATOM 4300 N N . PRO A 1 540 ? -10.281 -40.469 -5.023 1 96.12 540 PRO A N 1
ATOM 4301 C CA . PRO A 1 540 ? -9.656 -40.875 -6.281 1 96.12 540 PRO A CA 1
ATOM 4302 C C . PRO A 1 540 ? -8.141 -41 -6.18 1 96.12 540 PRO A C 1
ATOM 4304 O O . PRO A 1 540 ? -7.492 -40.156 -5.57 1 96.12 540 PRO A O 1
ATOM 4307 N N . LYS A 1 541 ? -7.629 -42.031 -6.777 1 96.94 541 LYS A N 1
ATOM 4308 C CA . LYS A 1 541 ? -6.195 -42.281 -6.727 1 96.94 541 LYS A CA 1
ATOM 4309 C C . LYS A 1 541 ? -5.406 -41.156 -7.395 1 96.94 541 LYS A C 1
ATOM 4311 O O . LYS A 1 541 ? -4.422 -40.656 -6.84 1 96.94 541 LYS A O 1
ATOM 4316 N N . GLN A 1 542 ? -5.832 -40.719 -8.602 1 97.5 542 GLN A N 1
ATOM 4317 C CA . GLN A 1 542 ? -5.16 -39.656 -9.352 1 97.5 542 GLN A CA 1
ATOM 4318 C C . GLN A 1 542 ? -5.484 -38.281 -8.773 1 97.5 542 GLN A C 1
ATOM 4320 O O . GLN A 1 542 ? -6.09 -37.438 -9.445 1 97.5 542 GLN A O 1
ATOM 4325 N N . SER A 1 543 ? -5.039 -38.125 -7.539 1 97.81 543 SER A N 1
ATOM 4326 C CA . SER A 1 543 ? -5.332 -36.875 -6.855 1 97.81 543 SER A CA 1
ATOM 4327 C C . SER A 1 543 ? -4.312 -36.594 -5.754 1 97.81 543 SER A C 1
ATOM 4329 O O . SER A 1 543 ? -3.484 -37.438 -5.438 1 97.81 543 SER A O 1
ATOM 4331 N N . MET A 1 544 ? -4.301 -35.375 -5.324 1 98.06 544 MET A N 1
ATOM 4332 C CA . MET A 1 544 ? -3.559 -34.938 -4.145 1 98.06 544 MET A CA 1
ATOM 4333 C C . MET A 1 544 ? -4.508 -34.594 -3.006 1 98.06 544 MET A C 1
ATOM 4335 O O . MET A 1 544 ? -5.371 -33.719 -3.164 1 98.06 544 MET A O 1
ATOM 4339 N N . ALA A 1 545 ? -4.367 -35.25 -1.899 1 98.19 545 ALA A N 1
ATOM 4340 C CA . ALA A 1 545 ? -5.148 -34.969 -0.703 1 98.19 545 ALA A CA 1
ATOM 4341 C C . ALA A 1 545 ? -4.473 -33.875 0.137 1 98.19 545 ALA A C 1
ATOM 4343 O O . ALA A 1 545 ? -3.258 -33.906 0.348 1 98.19 545 ALA A O 1
ATOM 4344 N N . VAL A 1 546 ? -5.188 -32.875 0.531 1 97.94 546 VAL A N 1
ATOM 4345 C CA . VAL A 1 546 ? -4.711 -31.844 1.436 1 97.94 546 VAL A CA 1
ATOM 4346 C C . VAL A 1 546 ? -5.77 -31.547 2.494 1 97.94 546 VAL A C 1
ATOM 4348 O O . VAL A 1 546 ? -6.957 -31.828 2.287 1 97.94 546 VAL A O 1
ATOM 4351 N N . ALA A 1 547 ? -5.324 -31.078 3.635 1 96.75 547 ALA A N 1
ATOM 4352 C CA . ALA A 1 547 ? -6.285 -30.672 4.66 1 96.75 547 ALA A CA 1
ATOM 4353 C C . ALA A 1 547 ? -6.984 -29.375 4.285 1 96.75 547 ALA A C 1
ATOM 4355 O O . ALA A 1 547 ? -8.18 -29.203 4.543 1 96.75 547 ALA A O 1
ATOM 4356 N N . THR A 1 548 ? -6.203 -28.516 3.797 1 95.44 548 THR A N 1
ATOM 4357 C CA . THR A 1 548 ? -6.633 -27.156 3.479 1 95.44 548 THR A CA 1
ATOM 4358 C C . THR A 1 548 ? -5.77 -26.562 2.371 1 95.44 548 THR A C 1
ATOM 4360 O O . THR A 1 548 ? -4.945 -27.25 1.777 1 95.44 548 THR A O 1
ATOM 4363 N N . THR A 1 549 ? -6.059 -25.312 1.964 1 94.81 549 THR A N 1
ATOM 4364 C CA . THR A 1 549 ? -5.262 -24.547 1.002 1 94.81 549 THR A CA 1
ATOM 4365 C C . THR A 1 549 ? -4.926 -23.172 1.544 1 94.81 549 THR A C 1
ATOM 4367 O O . THR A 1 549 ? -5.281 -22.828 2.676 1 94.81 549 THR A O 1
ATOM 4370 N N . HIS A 1 550 ? -4.195 -22.391 0.763 1 95.06 550 HIS A N 1
ATOM 4371 C CA . HIS A 1 550 ? -3.816 -21.031 1.161 1 95.06 550 HIS A CA 1
ATOM 4372 C C . HIS A 1 550 ? -5.027 -20.109 1.181 1 95.06 550 HIS A C 1
ATOM 4374 O O . HIS A 1 550 ? -4.965 -19.016 1.741 1 95.06 550 HIS A O 1
ATOM 4380 N N . ASP A 1 551 ? -6.203 -20.5 0.673 1 92.69 551 ASP A N 1
ATOM 4381 C CA . ASP A 1 551 ? -7.406 -19.688 0.636 1 92.69 551 ASP A CA 1
ATOM 4382 C C . ASP A 1 551 ? -8.383 -20.094 1.742 1 92.69 551 ASP A C 1
ATOM 4384 O O . ASP A 1 551 ? -9.477 -19.531 1.845 1 92.69 551 ASP A O 1
ATOM 4388 N N . LEU A 1 552 ? -8.078 -21.062 2.514 1 94.19 552 LEU A N 1
ATOM 4389 C CA . LEU A 1 552 ? -8.961 -21.641 3.529 1 94.19 552 LEU A CA 1
ATOM 4390 C C . LEU A 1 552 ? -8.32 -21.547 4.91 1 94.19 552 LEU A C 1
ATOM 4392 O O . LEU A 1 552 ? -7.102 -21.375 5.027 1 94.19 552 LEU A O 1
ATOM 4396 N N . PRO A 1 553 ? -9.148 -21.656 5.969 1 94.94 553 PRO A N 1
ATOM 4397 C CA . PRO A 1 553 ? -8.57 -21.656 7.312 1 94.94 553 PRO A CA 1
ATOM 4398 C C . PRO A 1 553 ? -7.672 -22.859 7.57 1 94.94 553 PRO A C 1
ATOM 4400 O O . PRO A 1 553 ? -7.859 -23.906 6.957 1 94.94 553 PRO A O 1
ATOM 4403 N N . THR A 1 554 ? -6.695 -22.734 8.422 1 96.62 554 THR A N 1
ATOM 4404 C CA . THR A 1 554 ? -5.93 -23.875 8.922 1 96.62 554 THR A CA 1
ATOM 4405 C C . THR A 1 554 ? -6.836 -24.844 9.672 1 96.62 554 THR A C 1
ATOM 4407 O O . THR A 1 554 ? -8.016 -24.562 9.891 1 96.62 554 THR A O 1
ATOM 4410 N N . LEU A 1 555 ? -6.281 -26 10.055 1 97.69 555 LEU A N 1
ATOM 4411 C CA . LEU A 1 555 ? -7.074 -26.969 10.812 1 97.69 555 LEU A CA 1
ATOM 4412 C C . LEU A 1 555 ? -7.613 -26.328 12.094 1 97.69 555 LEU A C 1
ATOM 4414 O O . LEU A 1 555 ? -8.797 -26.469 12.406 1 97.69 555 LEU A O 1
ATOM 4418 N N . ARG A 1 556 ? -6.777 -25.609 12.797 1 96.31 556 ARG A N 1
ATOM 4419 C CA . ARG A 1 556 ? -7.195 -24.953 14.039 1 96.31 556 ARG A CA 1
ATOM 4420 C C . ARG A 1 556 ? -8.203 -23.844 13.758 1 96.31 556 ARG A C 1
ATOM 4422 O O . ARG A 1 556 ? -9.203 -23.703 14.461 1 96.31 556 ARG A O 1
ATOM 4429 N N . GLY A 1 557 ? -7.879 -23.016 12.742 1 94.56 557 GLY A N 1
ATOM 4430 C CA . GLY A 1 557 ? -8.805 -21.953 12.375 1 94.56 557 GLY A CA 1
ATOM 4431 C C . GLY A 1 557 ? -10.188 -22.469 12.008 1 94.56 557 GLY A C 1
ATOM 4432 O O . GLY A 1 557 ? -11.195 -21.859 12.367 1 94.56 557 GLY A O 1
ATOM 4433 N N . TYR A 1 558 ? -10.227 -23.578 11.328 1 95.94 558 TYR A N 1
ATOM 4434 C CA . TYR A 1 558 ? -11.477 -24.203 10.922 1 95.94 558 TYR A CA 1
ATOM 4435 C C . TYR A 1 558 ? -12.242 -24.719 12.133 1 95.94 558 TYR A C 1
ATOM 4437 O O . TYR A 1 558 ? -13.438 -24.438 12.289 1 95.94 558 TYR A O 1
ATOM 4445 N N . TRP A 1 559 ? -11.586 -25.422 12.969 1 96.75 559 TRP A N 1
ATOM 4446 C CA . TRP A 1 559 ? -12.234 -26.109 14.086 1 96.75 559 TRP A CA 1
ATOM 4447 C C . TRP A 1 559 ? -12.742 -25.109 15.109 1 96.75 559 TRP A C 1
ATOM 4449 O O . TRP A 1 559 ? -13.828 -25.281 15.672 1 96.75 559 TRP A O 1
ATOM 4459 N N . GLU A 1 560 ? -12.008 -24.031 15.289 1 93.31 560 GLU A N 1
ATOM 4460 C CA . GLU A 1 560 ? -12.367 -23.047 16.297 1 93.31 560 GLU A CA 1
ATOM 4461 C C . GLU A 1 560 ? -13.273 -21.969 15.711 1 93.31 560 GLU A C 1
ATOM 4463 O O . GLU A 1 560 ? -13.711 -21.062 16.422 1 93.31 560 GLU A O 1
ATOM 4468 N N . ARG A 1 561 ? -13.57 -22 14.492 1 91.06 561 ARG A N 1
ATOM 4469 C CA . ARG A 1 561 ? -14.469 -21.109 13.766 1 91.06 561 ARG A CA 1
ATOM 4470 C C . ARG A 1 561 ? -13.961 -19.672 13.797 1 91.06 561 ARG A C 1
ATOM 4472 O O . ARG A 1 561 ? -14.758 -18.734 13.805 1 91.06 561 ARG A O 1
ATOM 4479 N N . GLY A 1 562 ? -12.703 -19.484 14.039 1 87.94 562 GLY A N 1
ATOM 4480 C CA . GLY A 1 562 ? -12.086 -18.156 14.039 1 87.94 562 GLY A CA 1
ATOM 4481 C C . GLY A 1 562 ? -12.195 -17.453 12.703 1 87.94 562 GLY A C 1
ATOM 4482 O O . GLY A 1 562 ? -12.258 -16.219 12.656 1 87.94 562 GLY A O 1
ATOM 4483 N N . ASP A 1 563 ? -12.188 -18.219 11.664 1 89.88 563 ASP A N 1
ATOM 4484 C CA . ASP A 1 563 ? -12.281 -17.672 10.312 1 89.88 563 ASP A CA 1
ATOM 4485 C C . ASP A 1 563 ? -13.625 -16.969 10.102 1 89.88 563 ASP A C 1
ATOM 4487 O O . ASP A 1 563 ? -13.688 -15.93 9.438 1 89.88 563 ASP A O 1
ATOM 4491 N N . LEU A 1 564 ? -14.688 -17.453 10.711 1 90.25 564 LEU A N 1
ATOM 4492 C CA . LEU A 1 564 ? -16.016 -16.828 10.57 1 90.25 564 LEU A CA 1
ATOM 4493 C C . LEU A 1 564 ? -16.078 -15.516 11.336 1 90.25 564 LEU A C 1
ATOM 4495 O O . LEU A 1 564 ? -16.609 -14.531 10.828 1 90.25 564 LEU A O 1
ATOM 4499 N N . THR A 1 565 ? -15.5 -15.555 12.484 1 88 565 THR A N 1
ATOM 4500 C CA . THR A 1 565 ? -15.453 -14.328 13.281 1 88 565 THR A CA 1
ATOM 4501 C C . THR A 1 565 ? -14.625 -13.258 12.578 1 88 565 THR A C 1
ATOM 4503 O O . THR A 1 565 ? -15.016 -12.086 12.547 1 88 565 THR A O 1
ATOM 4506 N N . LEU A 1 566 ? -13.547 -13.656 12.117 1 90.69 566 LEU A N 1
ATOM 4507 C CA . LEU A 1 566 ? -12.688 -12.758 11.359 1 90.69 566 LEU A CA 1
ATOM 4508 C C . LEU A 1 566 ? -13.414 -12.219 10.133 1 90.69 566 LEU A C 1
ATOM 4510 O O . LEU A 1 566 ? -13.312 -11.031 9.82 1 90.69 566 LEU A O 1
ATOM 4514 N N . GLY A 1 567 ? -14.125 -13.094 9.438 1 89.19 567 GLY A N 1
ATOM 4515 C CA . GLY A 1 567 ? -14.891 -12.664 8.281 1 89.19 567 GLY A CA 1
ATOM 4516 C C . GLY A 1 567 ? -15.898 -11.578 8.609 1 89.19 567 GLY A C 1
ATOM 4517 O O . GLY A 1 567 ? -16.109 -10.656 7.812 1 89.19 567 GLY A O 1
ATOM 4518 N N . LYS A 1 568 ? -16.5 -11.688 9.75 1 87.94 568 LYS A N 1
ATOM 4519 C CA . LYS A 1 568 ? -17.438 -10.664 10.211 1 87.94 568 LYS A CA 1
ATOM 4520 C C . LYS A 1 568 ? -16.719 -9.32 10.391 1 87.94 568 LYS A C 1
ATOM 4522 O O . LYS A 1 568 ? -17.203 -8.289 9.914 1 87.94 568 LYS A O 1
ATOM 4527 N N . THR A 1 569 ? -15.633 -9.359 11.008 1 90.12 569 THR A N 1
ATOM 4528 C CA . THR A 1 569 ? -14.836 -8.164 11.266 1 90.12 569 THR A CA 1
ATOM 4529 C C . THR A 1 569 ? -14.391 -7.516 9.961 1 90.12 569 THR A C 1
ATOM 4531 O O . THR A 1 569 ? -14.328 -6.289 9.859 1 90.12 569 THR A O 1
ATOM 4534 N N . LEU A 1 570 ? -14.141 -8.359 8.969 1 88.88 570 LEU A N 1
ATOM 4535 C CA . LEU A 1 570 ? -13.602 -7.887 7.695 1 88.88 570 LEU A CA 1
ATOM 4536 C C . LEU A 1 570 ? -14.734 -7.457 6.758 1 88.88 570 LEU A C 1
ATOM 4538 O O . LEU A 1 570 ? -14.477 -6.953 5.664 1 88.88 570 LEU A O 1
ATOM 4542 N N . GLY A 1 571 ? -15.984 -7.695 7.152 1 82.06 571 GLY A N 1
ATOM 4543 C CA . GLY A 1 571 ? -17.125 -7.293 6.355 1 82.06 571 GLY A CA 1
ATOM 4544 C C . GLY A 1 571 ? -17.391 -8.211 5.172 1 82.06 571 GLY A C 1
ATOM 4545 O O . GLY A 1 571 ? -17.844 -7.758 4.117 1 82.06 571 GLY A O 1
ATOM 4546 N N . LEU A 1 572 ? -17.094 -9.422 5.281 1 81.94 572 LEU A N 1
ATOM 4547 C CA . LEU A 1 572 ? -17.172 -10.367 4.172 1 81.94 572 LEU A CA 1
ATOM 4548 C C . LEU A 1 572 ? -18.609 -10.859 3.99 1 81.94 572 LEU A C 1
ATOM 4550 O O . LEU A 1 572 ? -18.938 -11.445 2.957 1 81.94 572 LEU A O 1
ATOM 4554 N N . TYR A 1 573 ? -19.453 -10.703 5.016 1 81.5 573 TYR A N 1
ATOM 4555 C CA . TYR A 1 573 ? -20.812 -11.234 4.965 1 81.5 573 TYR A CA 1
ATOM 4556 C C . TYR A 1 573 ? -21.828 -10.117 4.738 1 81.5 573 TYR A C 1
ATOM 4558 O O . TYR A 1 573 ? -21.75 -9.062 5.379 1 81.5 573 TYR A O 1
ATOM 4566 N N . PRO A 1 574 ? -22.797 -10.414 3.852 1 74.88 574 PRO A N 1
ATOM 4567 C CA . PRO A 1 574 ? -23.797 -9.383 3.57 1 74.88 574 PRO A CA 1
ATOM 4568 C C . PRO A 1 574 ? -24.703 -9.094 4.766 1 74.88 574 PRO A C 1
ATOM 4570 O O . PRO A 1 574 ? -25.141 -7.961 4.945 1 74.88 574 PRO A O 1
ATOM 4573 N N . ASP A 1 575 ? -25.109 -10.172 5.508 1 78.81 575 ASP A N 1
ATOM 4574 C CA . ASP A 1 575 ? -26 -9.961 6.645 1 78.81 575 ASP A CA 1
ATOM 4575 C C . ASP A 1 575 ? -25.719 -10.977 7.754 1 78.81 575 ASP A C 1
ATOM 4577 O O . ASP A 1 575 ? -24.938 -11.906 7.57 1 78.81 575 ASP A O 1
ATOM 4581 N N . GLU A 1 576 ? -26.375 -10.688 8.812 1 81.75 576 GLU A N 1
ATOM 4582 C CA . GLU A 1 576 ? -26.172 -11.492 10.008 1 81.75 576 GLU A CA 1
ATOM 4583 C C . GLU A 1 576 ? -26.797 -12.883 9.859 1 81.75 576 GLU A C 1
ATOM 4585 O O . GLU A 1 576 ? -26.328 -13.852 10.461 1 81.75 576 GLU A O 1
ATOM 4590 N N . GLU A 1 577 ? -27.812 -12.945 9.094 1 84.5 577 GLU A N 1
ATOM 4591 C CA . GLU A 1 577 ? -28.484 -14.219 8.867 1 84.5 577 GLU A CA 1
ATOM 4592 C C . GLU A 1 577 ? -27.547 -15.211 8.172 1 84.5 577 GLU A C 1
ATOM 4594 O O . GLU A 1 577 ? -27.5 -16.391 8.539 1 84.5 577 GLU A O 1
ATOM 4599 N N . MET A 1 578 ? -26.859 -14.758 7.27 1 83.56 578 MET A N 1
ATOM 4600 C CA . MET A 1 578 ? -25.906 -15.609 6.562 1 83.56 578 MET A CA 1
ATOM 4601 C C . MET A 1 578 ? -24.812 -16.109 7.5 1 83.56 578 MET A C 1
ATOM 4603 O O . MET A 1 578 ? -24.422 -17.266 7.438 1 83.56 578 MET A O 1
ATOM 4607 N N . LEU A 1 579 ? -24.344 -15.273 8.289 1 86.38 579 LEU A N 1
ATOM 4608 C CA . LEU A 1 579 ? -23.297 -15.648 9.234 1 86.38 579 LEU A CA 1
ATOM 4609 C C . LEU A 1 579 ? -23.797 -16.734 10.195 1 86.38 579 LEU A C 1
ATOM 4611 O O . LEU A 1 579 ? -23.062 -17.672 10.492 1 86.38 579 LEU A O 1
ATOM 4615 N N . THR A 1 580 ? -24.984 -16.578 10.68 1 90.88 580 THR A N 1
ATOM 4616 C CA . THR A 1 580 ? -25.578 -17.578 11.57 1 90.88 580 THR A CA 1
ATOM 4617 C C . THR A 1 580 ? -25.672 -18.938 10.875 1 90.88 580 THR A C 1
ATOM 4619 O O . THR A 1 580 ? -25.375 -19.969 11.477 1 90.88 580 THR A O 1
ATOM 4622 N N . GLU A 1 581 ? -26.047 -18.891 9.664 1 89.44 581 GLU A N 1
ATOM 4623 C CA . GLU A 1 581 ? -26.141 -20.125 8.883 1 89.44 581 GLU A CA 1
ATOM 4624 C C . GLU A 1 581 ? -24.766 -20.766 8.695 1 89.44 581 GLU A C 1
ATOM 4626 O O . GLU A 1 581 ? -24.641 -22 8.727 1 89.44 581 GLU A O 1
ATOM 4631 N N . LEU A 1 582 ? -23.828 -19.984 8.461 1 89.81 582 LEU A N 1
ATOM 4632 C CA . LEU A 1 582 ? -22.469 -20.484 8.281 1 89.81 582 LEU A CA 1
ATOM 4633 C C . LEU A 1 582 ? -21.953 -21.141 9.555 1 89.81 582 LEU A C 1
ATOM 4635 O O . LEU A 1 582 ? -21.297 -22.172 9.5 1 89.81 582 LEU A O 1
ATOM 4639 N N . TYR A 1 583 ? -22.266 -20.578 10.688 1 92.12 583 TYR A N 1
ATOM 4640 C CA . TYR A 1 583 ? -21.875 -21.172 11.961 1 92.12 583 TYR A CA 1
ATOM 4641 C C . TYR A 1 583 ? -22.547 -22.516 12.172 1 92.12 583 TYR A C 1
ATOM 4643 O O . TYR A 1 583 ? -21.922 -23.469 12.648 1 92.12 583 TYR A O 1
ATOM 4651 N N . GLN A 1 584 ? -23.797 -22.578 11.859 1 94.06 584 GLN A N 1
ATOM 4652 C CA . GLN A 1 584 ? -24.547 -23.828 12.008 1 94.06 584 GLN A CA 1
ATOM 4653 C C . GLN A 1 584 ? -24 -24.906 11.078 1 94.06 584 GLN A C 1
ATOM 4655 O O . GLN A 1 584 ? -23.859 -26.062 11.484 1 94.06 584 GLN A O 1
ATOM 4660 N N . ASP A 1 585 ? -23.766 -24.547 9.906 1 93.38 585 ASP A N 1
ATOM 4661 C CA . ASP A 1 585 ? -23.203 -25.484 8.938 1 93.38 585 ASP A CA 1
ATOM 4662 C C . ASP A 1 585 ? -21.844 -26 9.406 1 93.38 585 ASP A C 1
ATOM 4664 O O . ASP A 1 585 ? -21.562 -27.188 9.289 1 93.38 585 ASP A O 1
ATOM 4668 N N . ARG A 1 586 ? -21.031 -25.094 9.914 1 95 586 ARG A N 1
ATOM 4669 C CA . ARG A 1 586 ? -19.703 -25.469 10.422 1 95 586 ARG A CA 1
ATOM 4670 C C . ARG A 1 586 ? -19.828 -26.469 11.57 1 95 586 ARG A C 1
ATOM 4672 O O . ARG A 1 586 ? -19.047 -27.422 11.664 1 95 586 ARG A O 1
ATOM 4679 N N . GLU A 1 587 ? -20.781 -26.281 12.406 1 96.19 587 GLU A N 1
ATOM 4680 C CA . GLU A 1 587 ? -20.984 -27.188 13.539 1 96.19 587 GLU A CA 1
ATOM 4681 C C . GLU A 1 587 ? -21.359 -28.594 13.055 1 96.19 587 GLU A C 1
ATOM 4683 O O . GLU A 1 587 ? -20.859 -29.578 13.602 1 96.19 587 GLU A O 1
ATOM 4688 N N . ARG A 1 588 ? -22.172 -28.609 12.094 1 96.88 588 ARG A N 1
ATOM 4689 C CA . ARG A 1 588 ? -22.562 -29.906 11.523 1 96.88 588 ARG A CA 1
ATOM 4690 C C . ARG A 1 588 ? -21.359 -30.578 10.844 1 96.88 588 ARG A C 1
ATOM 4692 O O . ARG A 1 588 ? -21.172 -31.781 10.984 1 96.88 588 ARG A O 1
ATOM 4699 N N . ALA A 1 589 ? -20.625 -29.844 10.117 1 96.69 589 ALA A N 1
ATOM 4700 C CA . ALA A 1 589 ? -19.453 -30.375 9.422 1 96.69 589 ALA A CA 1
ATOM 4701 C C . ALA A 1 589 ? -18.422 -30.891 10.414 1 96.69 589 ALA A C 1
ATOM 4703 O O . ALA A 1 589 ? -17.812 -31.953 10.195 1 96.69 589 ALA A O 1
ATOM 4704 N N . LYS A 1 590 ? -18.219 -30.172 11.477 1 97.56 590 LYS A N 1
ATOM 4705 C CA . LYS A 1 590 ? -17.297 -30.609 12.523 1 97.56 590 LYS A CA 1
ATOM 4706 C C . LYS A 1 590 ? -17.734 -31.938 13.125 1 97.56 590 LYS A C 1
ATOM 4708 O O . LYS A 1 590 ? -16.906 -32.812 13.336 1 97.56 590 LYS A O 1
ATOM 4713 N N . GLN A 1 591 ? -19.016 -32 13.422 1 97.94 591 GLN A N 1
ATOM 4714 C CA . GLN A 1 591 ? -19.531 -33.25 14 1 97.94 591 GLN A CA 1
ATOM 4715 C C . GLN A 1 591 ? -19.359 -34.406 13.023 1 97.94 591 GLN A C 1
ATOM 4717 O O . GLN A 1 591 ? -18.969 -35.5 13.422 1 97.94 591 GLN A O 1
ATOM 4722 N N . GLY A 1 592 ? -19.719 -34.125 11.766 1 98.12 592 GLY A N 1
ATOM 4723 C CA . GLY A 1 592 ? -19.516 -35.156 10.75 1 98.12 592 GLY A CA 1
ATOM 4724 C C . GLY A 1 592 ? -18.078 -35.625 10.641 1 98.12 592 GLY A C 1
ATOM 4725 O O . GLY A 1 592 ? -17.812 -36.812 10.484 1 98.12 592 GLY A O 1
ATOM 4726 N N . LEU A 1 593 ? -17.188 -34.719 10.695 1 98.12 593 LEU A N 1
ATOM 4727 C CA . LEU A 1 593 ? -15.758 -35.031 10.625 1 98.12 593 LEU A CA 1
ATOM 4728 C C . LEU A 1 593 ? -15.328 -35.844 11.836 1 98.12 593 LEU A C 1
ATOM 4730 O O . LEU A 1 593 ? -14.617 -36.844 11.688 1 98.12 593 LEU A O 1
ATOM 4734 N N . LEU A 1 594 ? -15.742 -35.406 13.016 1 98 594 LEU A N 1
ATOM 4735 C CA . LEU A 1 594 ? -15.406 -36.125 14.242 1 98 594 LEU A CA 1
ATOM 4736 C C . LEU A 1 594 ? -15.906 -37.562 14.188 1 98 594 LEU A C 1
ATOM 4738 O O . LEU A 1 594 ? -15.188 -38.5 14.555 1 98 594 LEU A O 1
ATOM 4742 N N . ASP A 1 595 ? -17.141 -37.719 13.734 1 97.94 595 ASP A N 1
ATOM 4743 C CA . ASP A 1 595 ? -17.719 -39.062 13.594 1 97.94 595 ASP A CA 1
ATOM 4744 C C . ASP A 1 595 ? -16.875 -39.938 12.656 1 97.94 595 ASP A C 1
ATOM 4746 O O . ASP A 1 595 ? -16.609 -41.094 12.953 1 97.94 595 ASP A O 1
ATOM 4750 N N . SER A 1 596 ? -16.484 -39.375 11.586 1 97.62 596 SER A N 1
ATOM 4751 C CA . SER A 1 596 ? -15.688 -40.125 10.602 1 97.62 596 SER A CA 1
ATOM 4752 C C . SER A 1 596 ? -14.312 -40.469 11.148 1 97.62 596 SER A C 1
ATOM 4754 O O . SER A 1 596 ? -13.781 -41.531 10.867 1 97.62 596 SER A O 1
ATOM 4756 N N . LEU A 1 597 ? -13.703 -39.562 11.891 1 97.94 597 LEU A N 1
ATOM 4757 C CA . LEU A 1 597 ? -12.406 -39.844 12.5 1 97.94 597 LEU A CA 1
ATOM 4758 C C . LEU A 1 597 ? -12.484 -41.031 13.43 1 97.94 597 LEU A C 1
ATOM 4760 O O . LEU A 1 597 ? -11.562 -41.844 13.484 1 97.94 597 LEU A O 1
ATOM 4764 N N . HIS A 1 598 ? -13.594 -41.094 14.164 1 97.5 598 HIS A N 1
ATOM 4765 C CA . HIS A 1 598 ? -13.812 -42.25 15.023 1 97.5 598 HIS A CA 1
ATOM 4766 C C . HIS A 1 598 ? -14.07 -43.5 14.195 1 97.5 598 HIS A C 1
ATOM 4768 O O . HIS A 1 598 ? -13.5 -44.562 14.484 1 97.5 598 HIS A O 1
ATOM 4774 N N . GLU A 1 599 ? -14.914 -43.344 13.234 1 97.19 599 GLU A N 1
ATOM 4775 C CA . GLU A 1 599 ? -15.32 -44.5 12.406 1 97.19 599 GLU A CA 1
ATOM 4776 C C . GLU A 1 599 ? -14.117 -45.156 11.742 1 97.19 599 GLU A C 1
ATOM 4778 O O . GLU A 1 599 ? -14.047 -46.375 11.656 1 97.19 599 GLU A O 1
ATOM 4783 N N . TYR A 1 600 ? -13.156 -44.375 11.328 1 96.56 600 TYR A N 1
ATOM 4784 C CA . TYR A 1 600 ? -12.047 -44.906 10.555 1 96.56 600 TYR A CA 1
ATOM 4785 C C . TYR A 1 600 ? -10.789 -45.031 11.406 1 96.56 600 TYR A C 1
ATOM 4787 O O . TYR A 1 600 ? -9.68 -45.156 10.875 1 96.56 600 TYR A O 1
ATOM 4795 N N . GLY A 1 601 ? -10.922 -44.875 12.703 1 95.69 601 GLY A N 1
ATOM 4796 C CA . GLY A 1 601 ? -9.875 -45.188 13.656 1 95.69 601 GLY A CA 1
ATOM 4797 C C . GLY A 1 601 ? -8.75 -44.188 13.672 1 95.69 601 GLY A C 1
ATOM 4798 O O . GLY A 1 601 ? -7.598 -44.531 13.945 1 95.69 601 GLY A O 1
ATOM 4799 N N . CYS A 1 602 ? -9.031 -42.969 13.344 1 96.94 602 CYS A N 1
ATOM 4800 C CA . CYS A 1 602 ? -8 -41.938 13.297 1 96.94 602 CYS A CA 1
ATOM 4801 C C . CYS A 1 602 ? -7.836 -41.281 14.656 1 96.94 602 CYS A C 1
ATOM 4803 O O . CYS A 1 602 ? -6.898 -40.5 14.867 1 96.94 602 CYS A O 1
ATOM 4805 N N . LEU A 1 603 ? -8.75 -41.594 15.609 1 96.69 603 LEU A N 1
ATOM 4806 C CA . LEU A 1 603 ? -8.695 -41.031 16.969 1 96.69 603 LEU A CA 1
ATOM 4807 C C . LEU A 1 603 ? -8.703 -42.188 18 1 96.69 603 LEU A C 1
ATOM 4809 O O . LEU A 1 603 ? -9.242 -43.25 17.734 1 96.69 603 LEU A O 1
ATOM 4813 N N . PRO A 1 604 ? -8.133 -41.812 19.172 1 95.12 604 PRO A N 1
ATOM 4814 C CA . PRO A 1 604 ? -8.32 -42.781 20.266 1 95.12 604 PRO A CA 1
ATOM 4815 C C . PRO A 1 604 ? -9.781 -42.938 20.672 1 95.12 604 PRO A C 1
ATOM 4817 O O . PRO A 1 604 ? -10.539 -41.969 20.641 1 95.12 604 PRO A O 1
ATOM 4820 N N . LYS A 1 605 ? -10.086 -44.062 21.219 1 92.69 605 LYS A N 1
ATOM 4821 C CA . LYS A 1 605 ? -11.461 -44.344 21.609 1 92.69 605 LYS A CA 1
ATOM 4822 C C . LYS A 1 605 ? -11.922 -43.438 22.734 1 92.69 605 LYS A C 1
ATOM 4824 O O . LYS A 1 605 ? -13.102 -43.094 22.812 1 92.69 605 LYS A O 1
ATOM 4829 N N . ARG A 1 606 ? -11.031 -42.938 23.453 1 92.31 606 ARG A N 1
ATOM 4830 C CA . ARG A 1 606 ? -11.344 -42.125 24.625 1 92.31 606 ARG A CA 1
ATOM 4831 C C . ARG A 1 606 ? -11.609 -40.688 24.219 1 92.31 606 ARG A C 1
ATOM 4833 O O . ARG A 1 606 ? -12.133 -39.906 25.016 1 92.31 606 ARG A O 1
ATOM 4840 N N . ALA A 1 607 ? -11.25 -40.344 22.984 1 92.69 607 ALA A N 1
ATOM 4841 C CA . ALA A 1 607 ? -11.477 -38.969 22.531 1 92.69 607 ALA A CA 1
ATOM 4842 C C . ALA A 1 607 ? -12.961 -38.625 22.531 1 92.69 607 ALA A C 1
ATOM 4844 O O . ALA A 1 607 ? -13.805 -39.5 22.344 1 92.69 607 ALA A O 1
ATOM 4845 N N . GLY A 1 608 ? -13.273 -37.375 22.75 1 93 608 GLY A N 1
ATOM 4846 C CA . GLY A 1 608 ? -14.648 -36.906 22.812 1 93 608 GLY A CA 1
ATOM 4847 C C . GLY A 1 608 ? -15.438 -37.219 21.547 1 93 608 GLY A C 1
ATOM 4848 O O . GLY A 1 608 ? -14.867 -37.375 20.469 1 93 608 GLY A O 1
ATOM 4849 N N . HIS A 1 609 ? -16.812 -37.188 21.719 1 95.88 609 HIS A N 1
ATOM 4850 C CA . HIS A 1 609 ? -17.688 -37.531 20.609 1 95.88 609 HIS A CA 1
ATOM 4851 C C . HIS A 1 609 ? -18.609 -36.375 20.234 1 95.88 609 HIS A C 1
ATOM 4853 O O . HIS A 1 609 ? -19.406 -36.469 19.312 1 95.88 609 HIS A O 1
ATOM 4859 N N . LYS A 1 610 ? -18.422 -35.312 20.969 1 96.75 610 LYS A N 1
ATOM 4860 C CA . LYS A 1 610 ? -19.219 -34.125 20.688 1 96.75 610 LYS A CA 1
ATOM 4861 C C . LYS A 1 610 ? -18.328 -32.938 20.266 1 96.75 610 LYS A C 1
ATOM 4863 O O . LYS A 1 610 ? -17.703 -32.312 21.109 1 96.75 610 LYS A O 1
ATOM 4868 N N . ALA A 1 611 ? -18.391 -32.594 19.016 1 96.62 611 ALA A N 1
ATOM 4869 C CA . ALA A 1 611 ? -17.5 -31.609 18.422 1 96.62 611 ALA A CA 1
ATOM 4870 C C . ALA A 1 611 ? -17.688 -30.25 19.094 1 96.62 611 ALA A C 1
ATOM 4872 O O . ALA A 1 611 ? -16.719 -29.5 19.266 1 96.62 611 ALA A O 1
ATOM 4873 N N . SER A 1 612 ? -18.938 -29.875 19.453 1 94.12 612 SER A N 1
ATOM 4874 C CA . SER A 1 612 ? -19.266 -28.562 20 1 94.12 612 SER A CA 1
ATOM 4875 C C . SER A 1 612 ? -18.578 -28.312 21.344 1 94.12 612 SER A C 1
ATOM 4877 O O . SER A 1 612 ? -18.391 -27.172 21.75 1 94.12 612 SER A O 1
ATOM 4879 N N . LEU A 1 613 ? -18.141 -29.359 21.953 1 93.88 613 LEU A N 1
ATOM 4880 C CA . LEU A 1 613 ? -17.547 -29.25 23.281 1 93.88 613 LEU A CA 1
ATOM 4881 C C . LEU A 1 613 ? -16.047 -29.5 23.219 1 93.88 613 LEU A C 1
ATOM 4883 O O . LEU A 1 613 ? -15.375 -29.562 24.266 1 93.88 613 LEU A O 1
ATOM 4887 N N . MET A 1 614 ? -15.586 -29.641 22.047 1 93.88 614 MET A N 1
ATOM 4888 C CA . MET A 1 614 ? -14.18 -30 21.906 1 93.88 614 MET A CA 1
ATOM 4889 C C . MET A 1 614 ? -13.383 -28.844 21.297 1 93.88 614 MET A C 1
ATOM 4891 O O . MET A 1 614 ? -13.719 -28.359 20.219 1 93.88 614 MET A O 1
ATOM 4895 N N . ALA A 1 615 ? -12.383 -28.422 22 1 93.19 615 ALA A N 1
ATOM 4896 C CA . ALA A 1 615 ? -11.406 -27.516 21.422 1 93.19 615 ALA A CA 1
ATOM 4897 C C . ALA A 1 615 ? -10.398 -28.266 20.547 1 93.19 615 ALA A C 1
ATOM 4899 O O . ALA A 1 615 ? -10.297 -29.5 20.625 1 93.19 615 ALA A O 1
ATOM 4900 N N . MET A 1 616 ? -9.711 -27.531 19.672 1 95.31 616 MET A N 1
ATOM 4901 C CA . MET A 1 616 ? -8.641 -28.156 18.922 1 95.31 616 MET A CA 1
ATOM 4902 C C . MET A 1 616 ? -7.52 -28.625 19.828 1 95.31 616 MET A C 1
ATOM 4904 O O . MET A 1 616 ? -7.055 -27.859 20.688 1 95.31 616 MET A O 1
ATOM 4908 N N . THR A 1 617 ? -7.188 -29.844 19.781 1 95.06 617 THR A N 1
ATOM 4909 C CA . THR A 1 617 ? -6.066 -30.422 20.516 1 95.06 617 THR A CA 1
ATOM 4910 C C . THR A 1 617 ? -5.047 -31.031 19.562 1 95.06 617 THR A C 1
ATOM 4912 O O . THR A 1 617 ? -5.328 -31.203 18.375 1 95.06 617 THR A O 1
ATOM 4915 N N . GLY A 1 618 ? -3.889 -31.328 20.109 1 95.38 618 GLY A N 1
ATOM 4916 C CA . GLY A 1 618 ? -2.902 -32.031 19.312 1 95.38 618 GLY A CA 1
ATOM 4917 C C . GLY A 1 618 ? -3.402 -33.375 18.797 1 95.38 618 GLY A C 1
ATOM 4918 O O . GLY A 1 618 ? -3.1 -33.781 17.672 1 95.38 618 GLY A O 1
ATOM 4919 N N . THR A 1 619 ? -4.184 -34.031 19.609 1 96.31 619 THR A N 1
ATOM 4920 C CA . THR A 1 619 ? -4.738 -35.344 19.266 1 96.31 619 THR A CA 1
ATOM 4921 C C . THR A 1 619 ? -5.723 -35.219 18.094 1 96.31 619 THR A C 1
ATOM 4923 O O . THR A 1 619 ? -5.684 -36 17.156 1 96.31 619 THR A O 1
ATOM 4926 N N . LEU A 1 620 ? -6.559 -34.25 18.219 1 97.44 620 LEU A N 1
ATOM 4927 C CA . LEU A 1 620 ? -7.539 -34.062 17.156 1 97.44 620 LEU A CA 1
ATOM 4928 C C . LEU A 1 620 ? -6.855 -33.625 15.867 1 97.44 620 LEU A C 1
ATOM 4930 O O . LEU A 1 620 ? -7.215 -34.094 14.789 1 97.44 620 LEU A O 1
ATOM 4934 N N . ASN A 1 621 ? -5.902 -32.719 15.961 1 97.81 621 ASN A N 1
ATOM 4935 C CA . ASN A 1 621 ? -5.109 -32.281 14.82 1 97.81 621 ASN A CA 1
ATOM 4936 C C . ASN A 1 621 ? -4.434 -33.469 14.125 1 97.81 621 ASN A C 1
ATOM 4938 O O . ASN A 1 621 ? -4.543 -33.625 12.906 1 97.81 621 ASN A O 1
ATOM 4942 N N . ARG A 1 622 ? -3.803 -34.281 14.875 1 97.62 622 ARG A N 1
ATOM 4943 C CA . ARG A 1 622 ? -3.152 -35.469 14.344 1 97.62 622 ARG A CA 1
ATOM 4944 C C . ARG A 1 622 ? -4.168 -36.406 13.703 1 97.62 622 ARG A C 1
ATOM 4946 O O . ARG A 1 622 ? -3.904 -37 12.648 1 97.62 622 ARG A O 1
ATOM 4953 N N . GLY A 1 623 ? -5.293 -36.594 14.375 1 98 623 GLY A N 1
ATOM 4954 C CA . GLY A 1 623 ? -6.344 -37.438 13.828 1 98 623 GLY A CA 1
ATOM 4955 C C . GLY A 1 623 ? -6.801 -37 12.445 1 98 623 GLY A C 1
ATOM 4956 O O . GLY A 1 623 ? -7.004 -37.844 11.562 1 98 623 GLY A O 1
ATOM 4957 N N . MET A 1 624 ? -6.98 -35.719 12.25 1 98.25 624 MET A N 1
ATOM 4958 C CA . MET A 1 624 ? -7.395 -35.188 10.953 1 98.25 624 MET A CA 1
ATOM 4959 C C . MET A 1 624 ? -6.328 -35.438 9.891 1 98.25 624 MET A C 1
ATOM 4961 O O . MET A 1 624 ? -6.652 -35.781 8.75 1 98.25 624 MET A O 1
ATOM 4965 N N . GLN A 1 625 ? -5.086 -35.25 10.25 1 98.31 625 GLN A N 1
ATOM 4966 C CA . GLN A 1 625 ? -3.99 -35.469 9.312 1 98.31 625 GLN A CA 1
ATOM 4967 C C . GLN A 1 625 ? -3.822 -36.969 9 1 98.31 625 GLN A C 1
ATOM 4969 O O . GLN A 1 625 ? -3.48 -37.344 7.875 1 98.31 625 GLN A O 1
ATOM 4974 N N . ARG A 1 626 ? -4.078 -37.906 10 1 97.94 626 ARG A N 1
ATOM 4975 C CA . ARG A 1 626 ? -4.105 -39.344 9.758 1 97.94 626 ARG A CA 1
ATOM 4976 C C . ARG A 1 626 ? -5.184 -39.688 8.734 1 97.94 626 ARG A C 1
ATOM 4978 O O . ARG A 1 626 ? -4.961 -40.531 7.867 1 97.94 626 ARG A O 1
ATOM 4985 N N . TYR A 1 627 ? -6.305 -39.031 8.906 1 98.06 627 TYR A N 1
ATOM 4986 C CA . TYR A 1 627 ? -7.445 -39.281 8.031 1 98.06 627 TYR A CA 1
ATOM 4987 C C . TYR A 1 627 ? -7.07 -39.062 6.57 1 98.06 627 TYR A C 1
ATOM 4989 O O . TYR A 1 627 ? -7.352 -39.875 5.707 1 98.06 627 TYR A O 1
ATOM 4997 N N . ILE A 1 628 ? -6.402 -37.969 6.227 1 97.88 628 ILE A N 1
ATOM 4998 C CA . ILE A 1 628 ? -6.043 -37.656 4.848 1 97.88 628 ILE A CA 1
ATOM 4999 C C . ILE A 1 628 ? -4.832 -38.5 4.43 1 97.88 628 ILE A C 1
ATOM 5001 O O . ILE A 1 628 ? -4.684 -38.844 3.256 1 97.88 628 ILE A O 1
ATOM 5005 N N . ALA A 1 629 ? -3.961 -38.844 5.352 1 98 629 ALA A N 1
ATOM 5006 C CA . ALA A 1 629 ? -2.834 -39.719 5.047 1 98 629 ALA A CA 1
ATOM 5007 C C . ALA A 1 629 ? -3.316 -41.094 4.598 1 98 629 ALA A C 1
ATOM 5009 O O . ALA A 1 629 ? -2.666 -41.75 3.783 1 98 629 ALA A O 1
ATOM 5010 N N . ASP A 1 630 ? -4.461 -41.531 5.137 1 97.5 630 ASP A N 1
ATOM 5011 C CA . ASP A 1 630 ? -5.02 -42.844 4.836 1 97.5 630 ASP A CA 1
ATOM 5012 C C . ASP A 1 630 ? -5.824 -42.812 3.537 1 97.5 630 ASP A C 1
ATOM 5014 O O . ASP A 1 630 ? -6.301 -43.844 3.076 1 97.5 630 ASP A O 1
ATOM 5018 N N . SER A 1 631 ? -5.973 -41.656 2.959 1 97.19 631 SER A N 1
ATOM 5019 C CA . SER A 1 631 ? -6.766 -41.531 1.735 1 97.19 631 SER A CA 1
ATOM 5020 C C . SER A 1 631 ? -6.133 -42.344 0.604 1 97.19 631 SER A C 1
ATOM 5022 O O . SER A 1 631 ? -4.949 -42.688 0.656 1 97.19 631 SER A O 1
ATOM 5024 N N . ASN A 1 632 ? -6.973 -42.656 -0.401 1 97.12 632 ASN A N 1
ATOM 5025 C CA . ASN A 1 632 ? -6.516 -43.406 -1.567 1 97.12 632 ASN A CA 1
ATOM 5026 C C . ASN A 1 632 ? -5.754 -42.5 -2.543 1 97.12 632 ASN A C 1
ATOM 5028 O O . ASN A 1 632 ? -5.238 -42.969 -3.555 1 97.12 632 ASN A O 1
ATOM 5032 N N . SER A 1 633 ? -5.629 -41.219 -2.283 1 97.88 633 SER A N 1
ATOM 5033 C CA . SER A 1 633 ? -4.918 -40.281 -3.154 1 97.88 633 SER A CA 1
ATOM 5034 C C . SER A 1 633 ? -3.439 -40.656 -3.262 1 97.88 633 SER A C 1
ATOM 5036 O O . SER A 1 633 ? -2.809 -41 -2.264 1 97.88 633 SER A O 1
ATOM 5038 N N . ALA A 1 634 ? -2.918 -40.562 -4.465 1 98 634 ALA A N 1
ATOM 5039 C CA . ALA A 1 634 ? -1.517 -40.906 -4.691 1 98 634 ALA A CA 1
ATOM 5040 C C . ALA A 1 634 ? -0.59 -39.906 -4.008 1 98 634 ALA A C 1
ATOM 5042 O O . ALA A 1 634 ? 0.511 -40.25 -3.582 1 98 634 ALA A O 1
ATOM 5043 N N . LEU A 1 635 ? -1.012 -38.688 -3.912 1 98.38 635 LEU A N 1
ATOM 5044 C CA . LEU A 1 635 ? -0.209 -37.625 -3.324 1 98.38 635 LEU A CA 1
ATOM 5045 C C . LEU A 1 635 ? -0.867 -37.094 -2.061 1 98.38 635 LEU A C 1
ATOM 5047 O O . LEU A 1 635 ? -2.094 -37 -1.981 1 98.38 635 LEU A O 1
ATOM 5051 N N . LEU A 1 636 ? -0.029 -36.75 -1.082 1 98.5 636 LEU A N 1
ATOM 5052 C CA . LEU A 1 636 ? -0.453 -36.125 0.158 1 98.5 636 LEU A CA 1
ATOM 5053 C C . LEU A 1 636 ? 0.334 -34.844 0.402 1 98.5 636 LEU A C 1
ATOM 5055 O O . LEU A 1 636 ? 1.566 -34.875 0.455 1 98.5 636 LEU A O 1
ATOM 5059 N N . GLY A 1 637 ? -0.381 -33.719 0.421 1 98.38 637 GLY A N 1
ATOM 5060 C CA . GLY A 1 637 ? 0.231 -32.469 0.774 1 98.38 637 GLY A CA 1
ATOM 5061 C C . GLY A 1 637 ? -0.039 -32.031 2.209 1 98.38 637 GLY A C 1
ATOM 5062 O O . GLY A 1 637 ? -1.195 -31.922 2.617 1 98.38 637 GLY A O 1
ATOM 5063 N N . LEU A 1 638 ? 1.021 -31.859 2.984 1 98.31 638 LEU A N 1
ATOM 5064 C CA . LEU A 1 638 ? 0.923 -31.406 4.371 1 98.31 638 LEU A CA 1
ATOM 5065 C C . LEU A 1 638 ? 1.387 -29.969 4.512 1 98.31 638 LEU A C 1
ATOM 5067 O O . LEU A 1 638 ? 2.309 -29.531 3.816 1 98.31 638 LEU A O 1
ATOM 5071 N N . GLN A 1 639 ? 0.784 -29.234 5.395 1 97.56 639 GLN A N 1
ATOM 5072 C CA . GLN A 1 639 ? 1.159 -27.844 5.602 1 97.56 639 GLN A CA 1
ATOM 5073 C C . GLN A 1 639 ? 1.848 -27.641 6.949 1 97.56 639 GLN A C 1
ATOM 5075 O O . GLN A 1 639 ? 1.311 -28.031 7.988 1 97.56 639 GLN A O 1
ATOM 5080 N N . PRO A 1 640 ? 2.959 -26.938 7 1 97.94 640 PRO A N 1
ATOM 5081 C CA . PRO A 1 640 ? 3.662 -26.703 8.258 1 97.94 640 PRO A CA 1
ATOM 5082 C C . PRO A 1 640 ? 2.803 -25.953 9.281 1 97.94 640 PRO A C 1
ATOM 5084 O O . PRO A 1 640 ? 2.959 -26.141 10.484 1 97.94 640 PRO A O 1
ATOM 5087 N N . GLU A 1 641 ? 1.887 -25.141 8.844 1 97.5 641 GLU A N 1
ATOM 5088 C CA . GLU A 1 641 ? 0.986 -24.438 9.75 1 97.5 641 GLU A CA 1
ATOM 5089 C C . GLU A 1 641 ? 0.234 -25.406 10.648 1 97.5 641 GLU A C 1
ATOM 5091 O O . GLU A 1 641 ? -0.005 -25.109 11.828 1 97.5 641 GLU A O 1
ATOM 5096 N N . ASP A 1 642 ? -0.094 -26.531 10.078 1 97.62 642 ASP A N 1
ATOM 5097 C CA . ASP A 1 642 ? -0.861 -27.531 10.82 1 97.62 642 ASP A CA 1
ATOM 5098 C C . ASP A 1 642 ? 0.051 -28.375 11.703 1 97.62 642 ASP A C 1
ATOM 5100 O O . ASP A 1 642 ? -0.383 -28.891 12.734 1 97.62 642 ASP A O 1
ATOM 5104 N N . TRP A 1 643 ? 1.385 -28.5 11.281 1 97.94 643 TRP A N 1
ATOM 5105 C CA . TRP A 1 643 ? 2.342 -29.141 12.172 1 97.94 643 TRP A CA 1
ATOM 5106 C C . TRP A 1 643 ? 2.486 -28.344 13.469 1 97.94 643 TRP A C 1
ATOM 5108 O O . TRP A 1 643 ? 2.658 -28.938 14.547 1 97.94 643 TRP A O 1
ATOM 5118 N N . LEU A 1 644 ? 2.367 -27 13.289 1 97.44 644 LEU A N 1
ATOM 5119 C CA . LEU A 1 644 ? 2.688 -26.062 14.367 1 97.44 644 LEU A CA 1
ATOM 5120 C C . LEU A 1 644 ? 1.425 -25.625 15.102 1 97.44 644 LEU A C 1
ATOM 5122 O O . LEU A 1 644 ? 1.496 -24.859 16.062 1 97.44 644 LEU A O 1
ATOM 5126 N N . GLY A 1 645 ? 0.291 -26.047 14.633 1 96.5 645 GLY A N 1
ATOM 5127 C CA . GLY A 1 645 ? -0.97 -25.703 15.266 1 96.5 645 GLY A CA 1
ATOM 5128 C C . GLY A 1 645 ? -1.334 -24.234 15.117 1 96.5 645 GLY A C 1
ATOM 5129 O O . GLY A 1 645 ? -1.917 -23.641 16.031 1 96.5 645 GLY A O 1
ATOM 5130 N N . MET A 1 646 ? -0.97 -23.625 14.047 1 95.69 646 MET A N 1
ATOM 5131 C CA . MET A 1 646 ? -1.253 -22.219 13.82 1 95.69 646 MET A CA 1
ATOM 5132 C C . MET A 1 646 ? -2.715 -22 13.438 1 95.69 646 MET A C 1
ATOM 5134 O O . MET A 1 646 ? -3.303 -22.828 12.742 1 95.69 646 MET A O 1
ATOM 5138 N N . ALA A 1 647 ? -3.295 -20.891 13.805 1 93.75 647 ALA A N 1
ATOM 5139 C CA . ALA A 1 647 ? -4.703 -20.625 13.531 1 93.75 647 ALA A CA 1
ATOM 5140 C C . ALA A 1 647 ? -4.859 -19.609 12.398 1 93.75 647 ALA A C 1
ATOM 5142 O O . ALA A 1 647 ? -5.836 -19.656 11.648 1 93.75 647 ALA A O 1
ATOM 5143 N N . GLU A 1 648 ? -3.902 -18.656 12.258 1 91.94 648 GLU A N 1
ATOM 5144 C CA . GLU A 1 648 ? -4.023 -17.531 11.336 1 91.94 648 GLU A CA 1
ATOM 5145 C C . GLU A 1 648 ? -3.92 -18 9.883 1 91.94 648 GLU A C 1
ATOM 5147 O O . GLU A 1 648 ? -2.998 -18.734 9.523 1 91.94 648 GLU A O 1
ATOM 5152 N N . PRO A 1 649 ? -4.875 -17.625 9.062 1 93.88 649 PRO A N 1
ATOM 5153 C CA . PRO A 1 649 ? -4.809 -18.016 7.652 1 93.88 649 PRO A CA 1
ATOM 5154 C C . PRO A 1 649 ? -3.734 -17.266 6.875 1 93.88 649 PRO A C 1
ATOM 5156 O O . PRO A 1 649 ? -3.279 -16.203 7.312 1 93.88 649 PRO A O 1
ATOM 5159 N N . VAL A 1 650 ? -3.332 -17.828 5.727 1 95.38 650 VAL A N 1
ATOM 5160 C CA . VAL A 1 650 ? -2.363 -17.234 4.812 1 95.38 650 VAL A CA 1
ATOM 5161 C C . VAL A 1 650 ? -3.023 -16.109 4.023 1 95.38 650 VAL A C 1
ATOM 5163 O O . VAL A 1 650 ? -2.434 -15.039 3.84 1 95.38 650 VAL A O 1
ATOM 5166 N N . ASN A 1 651 ? -4.172 -16.359 3.553 1 94.38 651 ASN A N 1
ATOM 5167 C CA . ASN A 1 651 ? -4.938 -15.484 2.68 1 94.38 651 ASN A CA 1
ATOM 5168 C C . ASN A 1 651 ? -6.438 -15.594 2.951 1 94.38 651 ASN A C 1
ATOM 5170 O O . ASN A 1 651 ? -6.934 -16.672 3.283 1 94.38 651 ASN A O 1
ATOM 5174 N N . ILE A 1 652 ? -7.082 -14.469 2.898 1 91.44 652 ILE A N 1
ATOM 5175 C CA . ILE A 1 652 ? -8.539 -14.438 2.967 1 91.44 652 ILE A CA 1
ATOM 5176 C C . ILE A 1 652 ? -9.102 -13.852 1.677 1 91.44 652 ILE A C 1
ATOM 5178 O O . ILE A 1 652 ? -9.141 -12.633 1.509 1 91.44 652 ILE A O 1
ATOM 5182 N N . PRO A 1 653 ? -9.602 -14.727 0.786 1 86.06 653 PRO A N 1
ATOM 5183 C CA . PRO A 1 653 ? -10.148 -14.234 -0.478 1 86.06 653 PRO A CA 1
ATOM 5184 C C . PRO A 1 653 ? -11.195 -13.141 -0.279 1 86.06 653 PRO A C 1
ATOM 5186 O O . PRO A 1 653 ? -11.992 -13.203 0.658 1 86.06 653 PRO A O 1
ATOM 5189 N N . GLY A 1 654 ? -11.234 -12.18 -1.166 1 80.12 654 GLY A N 1
ATOM 5190 C CA . GLY A 1 654 ? -12.211 -11.102 -1.1 1 80.12 654 GLY A CA 1
ATOM 5191 C C . GLY A 1 654 ? -11.727 -9.914 -0.289 1 80.12 654 GLY A C 1
ATOM 5192 O O . GLY A 1 654 ? -12.453 -8.922 -0.14 1 80.12 654 GLY A O 1
ATOM 5193 N N . THR A 1 655 ? -10.5 -10.008 0.294 1 84.69 655 THR A N 1
ATOM 5194 C CA . THR A 1 655 ? -9.945 -8.906 1.067 1 84.69 655 THR A CA 1
ATOM 5195 C C . THR A 1 655 ? -8.734 -8.305 0.363 1 84.69 655 THR A C 1
ATOM 5197 O O . THR A 1 655 ? -8.109 -8.953 -0.479 1 84.69 655 THR A O 1
ATOM 5200 N N . SER A 1 656 ? -8.516 -7.016 0.604 1 82.75 656 SER A N 1
ATOM 5201 C CA . SER A 1 656 ? -7.348 -6.297 0.113 1 82.75 656 SER A CA 1
ATOM 5202 C C . SER A 1 656 ? -6.48 -5.797 1.265 1 82.75 656 SER A C 1
ATOM 5204 O O . SER A 1 656 ? -5.688 -6.559 1.824 1 82.75 656 SER A O 1
ATOM 5206 N N . TYR A 1 657 ? -6.816 -4.617 1.779 1 81.06 657 TYR A N 1
ATOM 5207 C CA . TYR A 1 657 ? -6.043 -4.062 2.883 1 81.06 657 TYR A CA 1
ATOM 5208 C C . TYR A 1 657 ? -6.562 -4.57 4.223 1 81.06 657 TYR A C 1
ATOM 5210 O O . TYR A 1 657 ? -5.875 -4.465 5.242 1 81.06 657 TYR A O 1
ATOM 5218 N N . GLN A 1 658 ? -7.734 -5.18 4.211 1 87.56 658 GLN A N 1
ATOM 5219 C CA . GLN A 1 658 ? -8.422 -5.516 5.449 1 87.56 658 GLN A CA 1
ATOM 5220 C C . GLN A 1 658 ? -7.688 -6.613 6.211 1 87.56 658 GLN A C 1
ATOM 5222 O O . GLN A 1 658 ? -7.754 -6.676 7.441 1 87.56 658 GLN A O 1
ATOM 5227 N N . TYR A 1 659 ? -7.09 -7.453 5.422 1 92.25 659 TYR A N 1
ATOM 5228 C CA . TYR A 1 659 ? -6.27 -8.508 6.016 1 92.25 659 TYR A CA 1
ATOM 5229 C C . TYR A 1 659 ? -4.863 -8.492 5.434 1 92.25 659 TYR A C 1
ATOM 5231 O O . TYR A 1 659 ? -4.664 -8.117 4.277 1 92.25 659 TYR A O 1
ATOM 5239 N N . LYS A 1 660 ? -3.875 -8.852 6.289 1 93.25 660 LYS A N 1
ATOM 5240 C CA . LYS A 1 660 ? -2.48 -8.906 5.863 1 93.25 660 LYS A CA 1
ATOM 5241 C C . LYS A 1 660 ? -2.199 -10.18 5.074 1 93.25 660 LYS A C 1
ATOM 5243 O O . LYS A 1 660 ? -1.405 -11.023 5.504 1 93.25 660 LYS A O 1
ATOM 5248 N N . ASN A 1 661 ? -2.775 -10.25 3.848 1 95.44 661 ASN A N 1
ATOM 5249 C CA . ASN A 1 661 ? -2.629 -11.43 3.002 1 95.44 661 ASN A CA 1
ATOM 5250 C C . ASN A 1 661 ? -1.175 -11.648 2.598 1 95.44 661 ASN A C 1
ATOM 5252 O O . ASN A 1 661 ? -0.441 -10.688 2.354 1 95.44 661 ASN A O 1
ATOM 5256 N N . TRP A 1 662 ? -0.74 -12.945 2.588 1 97.44 662 TRP A N 1
ATOM 5257 C CA . TRP A 1 662 ? 0.535 -13.398 2.039 1 97.44 662 TRP A CA 1
ATOM 5258 C C . TRP A 1 662 ? 1.703 -12.828 2.838 1 97.44 662 TRP A C 1
ATOM 5260 O O . TRP A 1 662 ? 2.773 -12.562 2.285 1 97.44 662 TRP A O 1
ATOM 5270 N N . ARG A 1 663 ? 1.479 -12.531 4.113 1 97.25 663 ARG A N 1
ATOM 5271 C CA . ARG A 1 663 ? 2.521 -11.898 4.91 1 97.25 663 ARG A CA 1
ATOM 5272 C C . ARG A 1 663 ? 2.826 -12.719 6.164 1 97.25 663 ARG A C 1
ATOM 5274 O O . ARG A 1 663 ? 3.877 -12.547 6.781 1 97.25 663 ARG A O 1
ATOM 5281 N N . ARG A 1 664 ? 1.919 -13.562 6.621 1 96.06 664 ARG A N 1
ATOM 5282 C CA . ARG A 1 664 ? 2.072 -14.305 7.863 1 96.06 664 ARG A CA 1
ATOM 5283 C C . ARG A 1 664 ? 3.256 -15.266 7.785 1 96.06 664 ARG A C 1
ATOM 5285 O O . ARG A 1 664 ? 3.371 -16.047 6.836 1 96.06 664 ARG A O 1
ATOM 5292 N N . LYS A 1 665 ? 4.121 -15.188 8.773 1 97.69 665 LYS A N 1
ATOM 5293 C CA . LYS A 1 665 ? 5.234 -16.125 8.867 1 97.69 665 LYS A CA 1
ATOM 5294 C C . LYS A 1 665 ? 4.867 -17.344 9.727 1 97.69 665 LYS A C 1
ATOM 5296 O O . LYS A 1 665 ? 3.846 -17.328 10.414 1 97.69 665 LYS A O 1
ATOM 5301 N N . LEU A 1 666 ? 5.684 -18.375 9.586 1 98.12 666 LEU A N 1
ATOM 5302 C CA . LEU A 1 666 ? 5.543 -19.484 10.531 1 98.12 666 LEU A CA 1
ATOM 5303 C C . LEU A 1 666 ? 5.895 -19.031 11.945 1 98.12 666 LEU A C 1
ATOM 5305 O O . LEU A 1 666 ? 6.688 -18.094 12.125 1 98.12 666 LEU A O 1
ATOM 5309 N N . SER A 1 667 ? 5.332 -19.656 12.945 1 96.75 667 SER A N 1
ATOM 5310 C CA . SER A 1 667 ? 5.488 -19.234 14.328 1 96.75 667 SER A CA 1
ATOM 5311 C C . SER A 1 667 ? 6.863 -19.594 14.867 1 96.75 667 SER A C 1
ATOM 5313 O O . SER A 1 667 ? 7.289 -19.078 15.898 1 96.75 667 SER A O 1
ATOM 5315 N N . THR A 1 668 ? 7.523 -20.531 14.133 1 96.75 668 THR A N 1
ATOM 5316 C CA . THR A 1 668 ? 8.836 -20.953 14.602 1 96.75 668 THR A CA 1
ATOM 5317 C C . THR A 1 668 ? 9.82 -21.047 13.445 1 96.75 668 THR A C 1
ATOM 5319 O O . THR A 1 668 ? 9.422 -21.047 12.281 1 96.75 668 THR A O 1
ATOM 5322 N N . SER A 1 669 ? 11.086 -21.078 13.758 1 97.69 669 SER A N 1
ATOM 5323 C CA . SER A 1 669 ? 12.133 -21.219 12.75 1 97.69 669 SER A CA 1
ATOM 5324 C C . SER A 1 669 ? 12.219 -22.641 12.227 1 97.69 669 SER A C 1
ATOM 5326 O O . SER A 1 669 ? 11.703 -23.578 12.852 1 97.69 669 SER A O 1
ATOM 5328 N N . LEU A 1 670 ? 12.852 -22.828 11.047 1 97.44 670 LEU A N 1
ATOM 5329 C CA . LEU A 1 670 ? 13.102 -24.141 10.469 1 97.44 670 LEU A CA 1
ATOM 5330 C C . LEU A 1 670 ? 13.828 -25.047 11.461 1 97.44 670 LEU A C 1
ATOM 5332 O O . LEU A 1 670 ? 13.461 -26.219 11.633 1 97.44 670 LEU A O 1
ATOM 5336 N N . GLU A 1 671 ? 14.844 -24.469 12.109 1 97.38 671 GLU A N 1
ATOM 5337 C CA . GLU A 1 671 ? 15.664 -25.219 13.062 1 97.38 671 GLU A CA 1
ATOM 5338 C C . GLU A 1 671 ? 14.82 -25.719 14.227 1 97.38 671 GLU A C 1
ATOM 5340 O O . GLU A 1 671 ? 14.883 -26.906 14.578 1 97.38 671 GLU A O 1
ATOM 5345 N N . ALA A 1 672 ? 14.031 -24.844 14.719 1 97.94 672 ALA A N 1
ATOM 5346 C CA . ALA A 1 672 ? 13.195 -25.188 15.875 1 97.94 672 ALA A CA 1
ATOM 5347 C C . ALA A 1 672 ? 12.086 -26.156 15.469 1 97.94 672 ALA A C 1
ATOM 5349 O O . ALA A 1 672 ? 11.75 -27.078 16.219 1 97.94 672 ALA A O 1
ATOM 5350 N N . MET A 1 673 ? 11.516 -25.984 14.336 1 98.12 673 MET A N 1
ATOM 5351 C CA . MET A 1 673 ? 10.414 -26.812 13.852 1 98.12 673 MET A CA 1
ATOM 5352 C C . MET A 1 673 ? 10.859 -28.266 13.68 1 98.12 673 MET A C 1
ATOM 5354 O O . MET A 1 673 ? 10.195 -29.188 14.164 1 98.12 673 MET A O 1
ATOM 5358 N N . PHE A 1 674 ? 12.008 -28.5 13.086 1 98 674 PHE A N 1
ATOM 5359 C CA . PHE A 1 674 ? 12.445 -29.859 12.781 1 98 674 PHE A CA 1
ATOM 5360 C C . PHE A 1 674 ? 13.203 -30.469 13.961 1 98 674 PHE A C 1
ATOM 5362 O O . PHE A 1 674 ? 13.555 -31.656 13.938 1 98 674 PHE A O 1
ATOM 5369 N N . ALA A 1 675 ? 13.414 -29.656 14.992 1 97.75 675 ALA A N 1
ATOM 5370 C CA . ALA A 1 675 ? 13.945 -30.188 16.25 1 97.75 675 ALA A CA 1
ATOM 5371 C C . ALA A 1 675 ? 12.812 -30.562 17.203 1 97.75 675 ALA A C 1
ATOM 5373 O O . ALA A 1 675 ? 13.031 -31.266 18.188 1 97.75 675 ALA A O 1
ATOM 5374 N N . ASP A 1 676 ? 11.68 -30.156 16.891 1 97.88 676 ASP A N 1
ATOM 5375 C CA . ASP A 1 676 ? 10.523 -30.375 17.766 1 97.88 676 ASP A CA 1
ATOM 5376 C C . ASP A 1 676 ? 10.094 -31.844 17.75 1 97.88 676 ASP A C 1
ATOM 5378 O O . ASP A 1 676 ? 9.797 -32.375 16.688 1 97.88 676 ASP A O 1
ATOM 5382 N N . GLU A 1 677 ? 9.922 -32.438 18.875 1 97.44 677 GLU A N 1
ATOM 5383 C CA . GLU A 1 677 ? 9.609 -33.875 18.984 1 97.44 677 GLU A CA 1
ATOM 5384 C C . GLU A 1 677 ? 8.188 -34.156 18.516 1 97.44 677 GLU A C 1
ATOM 5386 O O . GLU A 1 677 ? 7.934 -35.188 17.906 1 97.44 677 GLU A O 1
ATOM 5391 N N . GLU A 1 678 ? 7.336 -33.312 18.844 1 96.88 678 GLU A N 1
ATOM 5392 C CA . GLU A 1 678 ? 5.945 -33.531 18.453 1 96.88 678 GLU A CA 1
ATOM 5393 C C . GLU A 1 678 ? 5.777 -33.469 16.938 1 96.88 678 GLU A C 1
ATOM 5395 O O . GLU A 1 678 ? 5.012 -34.25 16.359 1 96.88 678 GLU A O 1
ATOM 5400 N N . VAL A 1 679 ? 6.477 -32.562 16.297 1 97.81 679 VAL A N 1
ATOM 5401 C CA . VAL A 1 679 ? 6.453 -32.438 14.844 1 97.81 679 VAL A CA 1
ATOM 5402 C C . VAL A 1 679 ? 7.047 -33.719 14.227 1 97.81 679 VAL A C 1
ATOM 5404 O O . VAL A 1 679 ? 6.488 -34.25 13.273 1 97.81 679 VAL A O 1
ATOM 5407 N N . ASN A 1 680 ? 8.133 -34.188 14.766 1 98.12 680 ASN A N 1
ATOM 5408 C CA . ASN A 1 680 ? 8.781 -35.375 14.234 1 98.12 680 ASN A CA 1
ATOM 5409 C C . ASN A 1 680 ? 7.922 -36.625 14.43 1 98.12 680 ASN A C 1
ATOM 5411 O O . ASN A 1 680 ? 7.859 -37.5 13.555 1 98.12 680 ASN A O 1
ATOM 5415 N N . LYS A 1 681 ? 7.273 -36.688 15.555 1 97.81 681 LYS A N 1
ATOM 5416 C CA . LYS A 1 681 ? 6.355 -37.812 15.789 1 97.81 681 LYS A CA 1
ATOM 5417 C C . LYS A 1 681 ? 5.207 -37.781 14.789 1 97.81 681 LYS A C 1
ATOM 5419 O O . LYS A 1 681 ? 4.805 -38.844 14.289 1 97.81 681 LYS A O 1
ATOM 5424 N N . LEU A 1 682 ? 4.699 -36.688 14.578 1 98.06 682 LEU A N 1
ATOM 5425 C CA . LEU A 1 682 ? 3.613 -36.531 13.617 1 98.06 682 LEU A CA 1
ATOM 5426 C C . LEU A 1 682 ? 4.059 -36.969 12.227 1 98.06 682 LEU A C 1
ATOM 5428 O O . LEU A 1 682 ? 3.387 -37.781 11.578 1 98.06 682 LEU A O 1
ATOM 5432 N N . LEU A 1 683 ? 5.188 -36.469 11.75 1 98.19 683 LEU A N 1
ATOM 5433 C CA . LEU A 1 683 ? 5.672 -36.781 10.406 1 98.19 683 LEU A CA 1
ATOM 5434 C C . LEU A 1 683 ? 6.012 -38.25 10.258 1 98.19 683 LEU A C 1
ATOM 5436 O O . LEU A 1 683 ? 5.746 -38.844 9.211 1 98.19 683 LEU A O 1
ATOM 5440 N N . LYS A 1 684 ? 6.574 -38.781 11.273 1 98 684 LYS A N 1
ATOM 5441 C CA . LYS A 1 684 ? 6.887 -40.219 11.258 1 98 684 LYS A CA 1
ATOM 5442 C C . LYS A 1 684 ? 5.617 -41.062 11.148 1 98 684 LYS A C 1
ATOM 5444 O O . LYS A 1 684 ? 5.574 -42.031 10.406 1 98 684 LYS A O 1
ATOM 5449 N N . ASP A 1 685 ? 4.691 -40.656 11.906 1 97.75 685 ASP A N 1
ATOM 5450 C CA . ASP A 1 685 ? 3.408 -41.344 11.891 1 97.75 685 ASP A CA 1
ATOM 5451 C C . ASP A 1 685 ? 2.766 -41.281 10.508 1 97.75 685 ASP A C 1
ATOM 5453 O O . ASP A 1 685 ? 2.316 -42.312 9.984 1 97.75 685 ASP A O 1
ATOM 5457 N N . LEU A 1 686 ? 2.676 -40.156 9.93 1 97.88 686 LEU A N 1
ATOM 5458 C CA . LEU A 1 686 ? 2.045 -39.969 8.625 1 97.88 686 LEU A CA 1
ATOM 5459 C C . LEU A 1 686 ? 2.838 -40.656 7.535 1 97.88 686 LEU A C 1
ATOM 5461 O O . LEU A 1 686 ? 2.254 -41.25 6.609 1 97.88 686 LEU A O 1
ATOM 5465 N N . ASP A 1 687 ? 4.188 -40.594 7.645 1 97.44 687 ASP A N 1
ATOM 5466 C CA . ASP A 1 687 ? 5.039 -41.312 6.699 1 97.44 687 ASP A CA 1
ATOM 5467 C C . ASP A 1 687 ? 4.766 -42.812 6.738 1 97.44 687 ASP A C 1
ATOM 5469 O O . ASP A 1 687 ? 4.652 -43.469 5.695 1 97.44 687 ASP A O 1
ATOM 5473 N N . LYS A 1 688 ? 4.637 -43.375 7.91 1 96.69 688 LYS A N 1
ATOM 5474 C CA . LYS A 1 688 ? 4.363 -44.781 8.086 1 96.69 688 LYS A CA 1
ATOM 5475 C C . LYS A 1 688 ? 3 -45.156 7.516 1 96.69 688 LYS A C 1
ATOM 5477 O O . LYS A 1 688 ? 2.85 -46.219 6.883 1 96.69 688 LYS A O 1
ATOM 5482 N N . ARG A 1 689 ? 2.096 -44.312 7.742 1 95.25 689 ARG A N 1
ATOM 5483 C CA . ARG A 1 689 ? 0.74 -44.594 7.273 1 95.25 689 ARG A CA 1
ATOM 5484 C C . ARG A 1 689 ? 0.673 -44.562 5.75 1 95.25 689 ARG A C 1
ATOM 5486 O O . ARG A 1 689 ? -0.065 -45.344 5.148 1 95.25 689 ARG A O 1
ATOM 5493 N N . ARG A 1 690 ? 1.419 -43.719 5.121 1 94 690 ARG A N 1
ATOM 5494 C CA . ARG A 1 690 ? 1.435 -43.625 3.664 1 94 690 ARG A CA 1
ATOM 5495 C C . ARG A 1 690 ? 2.107 -44.844 3.041 1 94 690 ARG A C 1
ATOM 5497 O O . ARG A 1 690 ? 1.767 -45.25 1.928 1 94 690 ARG A O 1
ATOM 5504 N N . LYS A 1 691 ? 2.996 -45.406 3.738 1 88.44 691 LYS A N 1
ATOM 5505 C CA . LYS A 1 691 ? 3.771 -46.531 3.203 1 88.44 691 LYS A CA 1
ATOM 5506 C C . LYS A 1 691 ? 3.064 -47.844 3.445 1 88.44 691 LYS A C 1
ATOM 5508 O O . LYS A 1 691 ? 3.424 -48.875 2.852 1 88.44 691 LYS A O 1
ATOM 5513 N N . LYS A 1 692 ? 2.131 -47.75 4.371 1 77.69 692 LYS A N 1
ATOM 5514 C CA . LYS A 1 692 ? 1.393 -48.969 4.637 1 77.69 692 LYS A CA 1
ATOM 5515 C C . LYS A 1 692 ? 0.467 -49.312 3.475 1 77.69 692 LYS A C 1
ATOM 5517 O O . LYS A 1 692 ? -0.192 -48.438 2.914 1 77.69 692 LYS A O 1
ATOM 5522 N N . LYS A 1 693 ? 0.79 -50.594 2.742 1 60.06 693 LYS A N 1
ATOM 5523 C CA . LYS A 1 693 ? -0.006 -51.125 1.64 1 60.06 693 LYS A CA 1
ATOM 5524 C C . LYS A 1 693 ? -1.41 -51.5 2.107 1 60.06 693 LYS A C 1
ATOM 5526 O O . LYS A 1 693 ? -1.584 -52.031 3.213 1 60.06 693 LYS A O 1
ATOM 5531 N N . MET B 1 1 ? 3.539 29.969 -29.656 1 53.5 1 MET B N 1
ATOM 5532 C CA . MET B 1 1 ? 3.549 31.344 -29.172 1 53.5 1 MET B CA 1
ATOM 5533 C C . MET B 1 1 ? 4.953 31.938 -29.234 1 53.5 1 MET B C 1
ATOM 5535 O O . MET B 1 1 ? 5.941 31.219 -29.047 1 53.5 1 MET B O 1
ATOM 5539 N N . ASP B 1 2 ? 5.199 33.031 -29.672 1 73.06 2 ASP B N 1
ATOM 5540 C CA . ASP B 1 2 ? 6.461 33.75 -29.688 1 73.06 2 ASP B CA 1
ATOM 5541 C C . ASP B 1 2 ? 7.059 33.812 -28.281 1 73.06 2 ASP B C 1
ATOM 5543 O O . ASP B 1 2 ? 6.332 33.906 -27.297 1 73.06 2 ASP B O 1
ATOM 5547 N N . SER B 1 3 ? 8.383 33.531 -28.156 1 78.19 3 SER B N 1
ATOM 5548 C CA . SER B 1 3 ? 9.102 33.438 -26.891 1 78.19 3 SER B CA 1
ATOM 5549 C C . SER B 1 3 ? 8.789 34.625 -25.984 1 78.19 3 SER B C 1
ATOM 5551 O O . SER B 1 3 ? 8.547 34.469 -24.797 1 78.19 3 SER B O 1
ATOM 5553 N N . LYS B 1 4 ? 8.68 35.812 -26.641 1 82.44 4 LYS B N 1
ATOM 5554 C CA . LYS B 1 4 ? 8.414 37.031 -25.875 1 82.44 4 LYS B CA 1
ATOM 5555 C C . LYS B 1 4 ? 6.98 37.031 -25.344 1 82.44 4 LYS B C 1
ATOM 5557 O O . LYS B 1 4 ? 6.734 37.469 -24.219 1 82.44 4 LYS B O 1
ATOM 5562 N N . ARG B 1 5 ? 6.109 36.562 -26.016 1 87.19 5 ARG B N 1
ATOM 5563 C CA . ARG B 1 5 ? 4.707 36.531 -25.641 1 87.19 5 ARG B CA 1
ATOM 5564 C C . ARG B 1 5 ? 4.492 35.531 -24.5 1 87.19 5 ARG B C 1
ATOM 5566 O O . ARG B 1 5 ? 3.729 35.781 -23.562 1 87.19 5 ARG B O 1
ATOM 5573 N N . LEU B 1 6 ? 5.137 34.469 -24.578 1 91.75 6 LEU B N 1
ATOM 5574 C CA . LEU B 1 6 ? 5.047 33.438 -23.547 1 91.75 6 LEU B CA 1
ATOM 5575 C C . LEU B 1 6 ? 5.602 33.938 -22.219 1 91.75 6 LEU B C 1
ATOM 5577 O O . LEU B 1 6 ? 5.012 33.719 -21.172 1 91.75 6 LEU B O 1
ATOM 5581 N N . ASP B 1 7 ? 6.637 34.688 -22.297 1 92.62 7 ASP B N 1
ATOM 5582 C CA . ASP B 1 7 ? 7.266 35.219 -21.094 1 92.62 7 ASP B CA 1
ATOM 5583 C C . ASP B 1 7 ? 6.355 36.219 -20.391 1 92.62 7 ASP B C 1
ATOM 5585 O O . ASP B 1 7 ? 6.242 36.219 -19.172 1 92.62 7 ASP B O 1
ATOM 5589 N N . ASN B 1 8 ? 5.789 37.031 -21.188 1 91.75 8 ASN B N 1
ATOM 5590 C CA . ASN B 1 8 ? 4.883 38.031 -20.625 1 91.75 8 ASN B CA 1
ATOM 5591 C C . ASN B 1 8 ? 3.656 37.375 -19.984 1 91.75 8 ASN B C 1
ATOM 5593 O O . ASN B 1 8 ? 3.219 37.781 -18.906 1 91.75 8 ASN B O 1
ATOM 5597 N N . ALA B 1 9 ? 3.152 36.469 -20.703 1 92.12 9 ALA B N 1
ATOM 5598 C CA . ALA B 1 9 ? 1.99 35.75 -20.172 1 92.12 9 ALA B CA 1
ATOM 5599 C C . ALA B 1 9 ? 2.324 35.031 -18.875 1 92.12 9 ALA B C 1
ATOM 5601 O O . ALA B 1 9 ? 1.512 35.031 -17.938 1 92.12 9 ALA B O 1
ATOM 5602 N N . ALA B 1 10 ? 3.484 34.406 -18.828 1 94.19 10 ALA B N 1
ATOM 5603 C CA . ALA B 1 10 ? 3.934 33.719 -17.625 1 94.19 10 ALA B CA 1
ATOM 5604 C C . ALA B 1 10 ? 4.109 34.688 -16.453 1 94.19 10 ALA B C 1
ATOM 5606 O O . ALA B 1 10 ? 3.678 34.406 -15.336 1 94.19 10 ALA B O 1
ATOM 5607 N N . LEU B 1 11 ? 4.656 35.75 -16.719 1 93 11 LEU B N 1
ATOM 5608 C CA . LEU B 1 11 ? 4.879 36.75 -15.695 1 93 11 LEU B CA 1
ATOM 5609 C C . LEU B 1 11 ? 3.553 37.281 -15.156 1 93 11 LEU B C 1
ATOM 5611 O O . LEU B 1 11 ? 3.396 37.469 -13.945 1 93 11 LEU B O 1
ATOM 5615 N N . GLU B 1 12 ? 2.691 37.531 -16.016 1 91.5 12 GLU B N 1
ATOM 5616 C CA . GLU B 1 12 ? 1.377 38.031 -15.633 1 91.5 12 GLU B CA 1
ATOM 5617 C C . GLU B 1 12 ? 0.624 37.031 -14.789 1 91.5 12 GLU B C 1
ATOM 5619 O O . GLU B 1 12 ? -0.161 37.375 -13.914 1 91.5 12 GLU B O 1
ATOM 5624 N N . ALA B 1 13 ? 0.915 35.812 -15.047 1 94.31 13 ALA B N 1
ATOM 5625 C CA . ALA B 1 13 ? 0.245 34.719 -14.336 1 94.31 13 ALA B CA 1
ATOM 5626 C C . ALA B 1 13 ? 0.919 34.438 -13 1 94.31 13 ALA B C 1
ATOM 5628 O O . ALA B 1 13 ? 0.426 33.656 -12.203 1 94.31 13 ALA B O 1
ATOM 5629 N N . GLY B 1 14 ? 1.991 35.125 -12.75 1 95.12 14 GLY B N 1
ATOM 5630 C CA . GLY B 1 14 ? 2.68 34.969 -11.477 1 95.12 14 GLY B CA 1
ATOM 5631 C C . GLY B 1 14 ? 3.793 33.938 -11.523 1 95.12 14 GLY B C 1
ATOM 5632 O O . GLY B 1 14 ? 4.355 33.594 -10.484 1 95.12 14 GLY B O 1
ATOM 5633 N N . ILE B 1 15 ? 4.145 33.406 -12.711 1 96.75 15 ILE B N 1
ATOM 5634 C CA . ILE B 1 15 ? 5.215 32.406 -12.852 1 96.75 15 ILE B CA 1
ATOM 5635 C C . ILE B 1 15 ? 6.566 33.125 -12.914 1 96.75 15 ILE B C 1
ATOM 5637 O O . ILE B 1 15 ? 6.793 33.969 -13.797 1 96.75 15 ILE B O 1
ATOM 5641 N N . SER B 1 16 ? 7.434 32.781 -11.992 1 95.5 16 SER B N 1
ATOM 5642 C CA . SER B 1 16 ? 8.758 33.375 -11.953 1 95.5 16 SER B CA 1
ATOM 5643 C C . SER B 1 16 ? 9.586 33 -13.172 1 95.5 16 SER B C 1
ATOM 5645 O O . SER B 1 16 ? 9.562 31.859 -13.609 1 95.5 16 SER B O 1
ATOM 5647 N N . PRO B 1 17 ? 10.273 33.938 -13.719 1 93.88 17 PRO B N 1
ATOM 5648 C CA . PRO B 1 17 ? 11.086 33.656 -14.906 1 93.88 17 PRO B CA 1
ATOM 5649 C C . PRO B 1 17 ? 12.367 32.906 -14.578 1 93.88 17 PRO B C 1
ATOM 5651 O O . PRO B 1 17 ? 12.953 32.25 -15.453 1 93.88 17 PRO B O 1
ATOM 5654 N N . ASN B 1 18 ? 12.82 33.094 -13.352 1 92.5 18 ASN B N 1
ATOM 5655 C CA . ASN B 1 18 ? 14.062 32.469 -12.906 1 92.5 18 ASN B CA 1
ATOM 5656 C C . ASN B 1 18 ? 13.977 32 -11.453 1 92.5 18 ASN B C 1
ATOM 5658 O O . ASN B 1 18 ? 13.023 32.344 -10.75 1 92.5 18 ASN B O 1
ATOM 5662 N N . TYR B 1 19 ? 14.891 31.172 -11.047 1 89.31 19 TYR B N 1
ATOM 5663 C CA . TYR B 1 19 ? 15.078 30.781 -9.656 1 89.31 19 TYR B CA 1
ATOM 5664 C C . TYR B 1 19 ? 16.547 30.562 -9.344 1 89.31 19 TYR B C 1
ATOM 5666 O O . TYR B 1 19 ? 17.391 30.578 -10.242 1 89.31 19 TYR B O 1
ATOM 5674 N N . ILE B 1 20 ? 16.922 30.5 -8.133 1 83.5 20 ILE B N 1
ATOM 5675 C CA . ILE B 1 20 ? 18.297 30.234 -7.711 1 83.5 20 ILE B CA 1
ATOM 5676 C C . ILE B 1 20 ? 18.484 28.719 -7.555 1 83.5 20 ILE B C 1
ATOM 5678 O O . ILE B 1 20 ? 17.828 28.094 -6.727 1 83.5 20 ILE B O 1
ATOM 5682 N N . ASN B 1 21 ? 19.328 28.172 -8.305 1 79.31 21 ASN B N 1
ATOM 5683 C CA . ASN B 1 21 ? 19.516 26.719 -8.32 1 79.31 21 ASN B CA 1
ATOM 5684 C C . ASN B 1 21 ? 20.422 26.266 -7.18 1 79.31 21 ASN B C 1
ATOM 5686 O O . ASN B 1 21 ? 20.781 27.062 -6.309 1 79.31 21 ASN B O 1
ATOM 5690 N N . ALA B 1 22 ? 20.672 24.969 -7.059 1 73.38 22 ALA B N 1
ATOM 5691 C CA . ALA B 1 22 ? 21.391 24.328 -5.973 1 73.38 22 ALA B CA 1
ATOM 5692 C C . ALA B 1 22 ? 22.812 24.891 -5.852 1 73.38 22 ALA B C 1
ATOM 5694 O O . ALA B 1 22 ? 23.422 24.797 -4.789 1 73.38 22 ALA B O 1
ATOM 5695 N N . HIS B 1 23 ? 23.25 25.547 -6.918 1 74.19 23 HIS B N 1
ATOM 5696 C CA . HIS B 1 23 ? 24.594 26.094 -6.93 1 74.19 23 HIS B CA 1
ATOM 5697 C C . HIS B 1 23 ? 24.594 27.578 -6.582 1 74.19 23 HIS B C 1
ATOM 5699 O O . HIS B 1 23 ? 25.609 28.266 -6.695 1 74.19 23 HIS B O 1
ATOM 5705 N N . GLY B 1 24 ? 23.5 28.094 -6.203 1 76.5 24 GLY B N 1
ATOM 5706 C CA . GLY B 1 24 ? 23.375 29.484 -5.824 1 76.5 24 GLY B CA 1
ATOM 5707 C C . GLY B 1 24 ? 23.328 30.438 -7.012 1 76.5 24 GLY B C 1
ATOM 5708 O O . GLY B 1 24 ? 23.547 31.641 -6.863 1 76.5 24 GLY B O 1
ATOM 5709 N N . LYS B 1 25 ? 23.062 29.844 -8.156 1 84 25 LYS B N 1
ATOM 5710 C CA . LYS B 1 25 ? 23.062 30.656 -9.375 1 84 25 LYS B CA 1
ATOM 5711 C C . LYS B 1 25 ? 21.641 30.797 -9.93 1 84 25 LYS B C 1
ATOM 5713 O O . LYS B 1 25 ? 20.828 29.859 -9.828 1 84 25 LYS B O 1
ATOM 5718 N N . PRO B 1 26 ? 21.453 31.938 -10.484 1 88.5 26 PRO B N 1
ATOM 5719 C CA . PRO B 1 26 ? 20.156 32.094 -11.133 1 88.5 26 PRO B CA 1
ATOM 5720 C C . PRO B 1 26 ? 20 31.203 -12.367 1 88.5 26 PRO B C 1
ATOM 5722 O O . PRO B 1 26 ? 20.938 31.062 -13.156 1 88.5 26 PRO B O 1
ATOM 5725 N N . GLN B 1 27 ? 18.969 30.578 -12.461 1 90.94 27 GLN B N 1
ATOM 5726 C CA . GLN B 1 27 ? 18.641 29.703 -13.586 1 90.94 27 GLN B CA 1
ATOM 5727 C C . GLN B 1 27 ? 17.297 30.078 -14.203 1 90.94 27 GLN B C 1
ATOM 5729 O O . GLN B 1 27 ? 16.312 30.25 -13.484 1 90.94 27 GLN B O 1
ATOM 5734 N N . ALA B 1 28 ? 17.297 30.172 -15.578 1 93 28 ALA B N 1
ATOM 5735 C CA . ALA B 1 28 ? 16.078 30.516 -16.281 1 93 28 ALA B CA 1
ATOM 5736 C C . ALA B 1 28 ? 15.133 29.312 -16.359 1 93 28 ALA B C 1
ATOM 5738 O O . ALA B 1 28 ? 15.578 28.172 -16.516 1 93 28 ALA B O 1
ATOM 5739 N N . ILE B 1 29 ? 13.852 29.609 -16.312 1 95.25 29 ILE B N 1
ATOM 5740 C CA . ILE B 1 29 ? 12.844 28.578 -16.484 1 95.25 29 ILE B CA 1
ATOM 5741 C C . ILE B 1 29 ? 12.625 28.297 -17.969 1 95.25 29 ILE B C 1
ATOM 5743 O O . ILE B 1 29 ? 12.359 29.219 -18.75 1 95.25 29 ILE B O 1
ATOM 5747 N N . PRO B 1 30 ? 12.68 27.094 -18.344 1 94.25 30 PRO B N 1
ATOM 5748 C CA . PRO B 1 30 ? 12.508 26.766 -19.766 1 94.25 30 PRO B CA 1
ATOM 5749 C C . PRO B 1 30 ? 11.109 27.094 -20.281 1 94.25 30 PRO B C 1
ATOM 5751 O O . PRO B 1 30 ? 10.141 27.062 -19.531 1 94.25 30 PRO B O 1
ATOM 5754 N N . ALA B 1 31 ? 11.023 27.328 -21.609 1 94.44 31 ALA B N 1
ATOM 5755 C CA . ALA B 1 31 ? 9.773 27.719 -22.266 1 94.44 31 ALA B CA 1
ATOM 5756 C C . ALA B 1 31 ? 8.711 26.641 -22.109 1 94.44 31 ALA B C 1
ATOM 5758 O O . ALA B 1 31 ? 7.535 26.938 -21.891 1 94.44 31 ALA B O 1
ATOM 5759 N N . ASP B 1 32 ? 9.18 25.484 -22.156 1 93.44 32 ASP B N 1
ATOM 5760 C CA . ASP B 1 32 ? 8.242 24.359 -22.047 1 93.44 32 ASP B CA 1
ATOM 5761 C C . ASP B 1 32 ? 7.594 24.328 -20.672 1 93.44 32 ASP B C 1
ATOM 5763 O O . ASP B 1 32 ? 6.387 24.094 -20.547 1 93.44 32 ASP B O 1
ATOM 5767 N N . THR B 1 33 ? 8.336 24.547 -19.656 1 95.44 33 THR B N 1
ATOM 5768 C CA . THR B 1 33 ? 7.824 24.562 -18.297 1 95.44 33 THR B CA 1
ATOM 5769 C C . THR B 1 33 ? 6.82 25.688 -18.109 1 95.44 33 THR B C 1
ATOM 5771 O O . THR B 1 33 ? 5.75 25.484 -17.531 1 95.44 33 THR B O 1
ATOM 5774 N N . LYS B 1 34 ? 7.152 26.828 -18.656 1 95.19 34 LYS B N 1
ATOM 5775 C CA . LYS B 1 34 ? 6.25 27.969 -18.578 1 95.19 34 LYS B CA 1
ATOM 5776 C C . LYS B 1 34 ? 4.918 27.672 -19.25 1 95.19 34 LYS B C 1
ATOM 5778 O O . LYS B 1 34 ? 3.854 27.953 -18.703 1 95.19 34 LYS B O 1
ATOM 5783 N N . GLN B 1 35 ? 5.023 27.125 -20.406 1 94.75 35 GLN B N 1
ATOM 5784 C CA . GLN B 1 35 ? 3.824 26.828 -21.188 1 94.75 35 GLN B CA 1
ATOM 5785 C C . GLN B 1 35 ? 2.936 25.828 -20.469 1 94.75 35 GLN B C 1
ATOM 5787 O O . GLN B 1 35 ? 1.722 26.016 -20.359 1 94.75 35 GLN B O 1
ATOM 5792 N N . ARG B 1 36 ? 3.533 24.812 -19.906 1 94.94 36 ARG B N 1
ATOM 5793 C CA . ARG B 1 36 ? 2.783 23.75 -19.234 1 94.94 36 ARG B CA 1
ATOM 5794 C C . ARG B 1 36 ? 2.154 24.266 -17.938 1 94.94 36 ARG B C 1
ATOM 5796 O O . ARG B 1 36 ? 1.039 23.859 -17.594 1 94.94 36 ARG B O 1
ATOM 5803 N N . LEU B 1 37 ? 2.859 25.078 -17.266 1 96.44 37 LEU B N 1
ATOM 5804 C CA . LEU B 1 37 ? 2.305 25.641 -16.031 1 96.44 37 LEU B CA 1
ATOM 5805 C C . LEU B 1 37 ? 1.159 26.594 -16.328 1 96.44 37 LEU B C 1
ATOM 5807 O O . LEU B 1 37 ? 0.175 26.656 -15.594 1 96.44 37 LEU B O 1
ATOM 5811 N N . LEU B 1 38 ? 1.281 27.328 -17.453 1 94.75 38 LEU B N 1
ATOM 5812 C CA . LEU B 1 38 ? 0.189 28.203 -17.875 1 94.75 38 LEU B CA 1
ATOM 5813 C C . LEU B 1 38 ? -1.055 27.375 -18.203 1 94.75 38 LEU B C 1
ATOM 5815 O O . LEU B 1 38 ? -2.172 27.781 -17.859 1 94.75 38 LEU B O 1
ATOM 5819 N N . GLU B 1 39 ? -0.771 26.297 -18.797 1 93.81 39 GLU B N 1
ATOM 5820 C CA . GLU B 1 39 ? -1.874 25.422 -19.188 1 93.81 39 GLU B CA 1
ATOM 5821 C C . GLU B 1 39 ? -2.533 24.781 -17.953 1 93.81 39 GLU B C 1
ATOM 5823 O O . GLU B 1 39 ? -3.713 24.438 -18 1 93.81 39 GLU B O 1
ATOM 5828 N N . ALA B 1 40 ? -1.772 24.641 -16.922 1 94.38 40 ALA B N 1
ATOM 5829 C CA . ALA B 1 40 ? -2.285 24.016 -15.695 1 94.38 40 ALA B CA 1
ATOM 5830 C C . ALA B 1 40 ? -3.213 24.984 -14.953 1 94.38 40 ALA B C 1
ATOM 5832 O O . ALA B 1 40 ? -4.059 24.547 -14.164 1 94.38 40 ALA B O 1
ATOM 5833 N N . MET B 1 41 ? -3.074 26.234 -15.242 1 93.81 41 MET B N 1
ATOM 5834 C CA . MET B 1 41 ? -3.885 27.25 -14.578 1 93.81 41 MET B CA 1
ATOM 5835 C C . MET B 1 41 ? -5.258 27.359 -15.227 1 93.81 41 MET B C 1
ATOM 5837 O O . MET B 1 41 ? -5.438 26.969 -16.375 1 93.81 41 MET B O 1
ATOM 5841 N N . SER B 1 42 ? -6.203 27.75 -14.43 1 81 42 SER B N 1
ATOM 5842 C CA . SER B 1 42 ? -7.555 27.953 -14.945 1 81 42 SER B CA 1
ATOM 5843 C C . SER B 1 42 ? -7.574 29.031 -16.016 1 81 42 SER B C 1
ATOM 5845 O O . SER B 1 42 ? -7.078 30.141 -15.812 1 81 42 SER B O 1
ATOM 5847 N N . ARG B 1 43 ? -8.039 28.703 -17.234 1 68.38 43 ARG B N 1
ATOM 5848 C CA . ARG B 1 43 ? -8.102 29.594 -18.391 1 68.38 43 ARG B CA 1
ATOM 5849 C C . ARG B 1 43 ? -9.031 30.781 -18.109 1 68.38 43 ARG B C 1
ATOM 5851 O O . ARG B 1 43 ? -8.766 31.891 -18.547 1 68.38 43 ARG B O 1
ATOM 5858 N N . THR B 1 44 ? -10.031 30.531 -17.516 1 54.91 44 THR B N 1
ATOM 5859 C CA . THR B 1 44 ? -11.023 31.562 -17.25 1 54.91 44 THR B CA 1
ATOM 5860 C C . THR B 1 44 ? -10.477 32.594 -16.281 1 54.91 44 THR B C 1
ATOM 5862 O O . THR B 1 44 ? -10.711 33.812 -16.438 1 54.91 44 THR B O 1
ATOM 5865 N N . ALA B 1 45 ? -9.711 32.219 -15.398 1 52 45 ALA B N 1
ATOM 5866 C CA . ALA B 1 45 ? -9.266 33.125 -14.344 1 52 45 ALA B CA 1
ATOM 5867 C C . ALA B 1 45 ? -7.996 33.875 -14.75 1 52 45 ALA B C 1
ATOM 5869 O O . ALA B 1 45 ? -7.75 34.969 -14.289 1 52 45 ALA B O 1
ATOM 5870 N N . ALA B 1 46 ? -7.09 33.25 -15.664 1 53 46 ALA B N 1
ATOM 5871 C CA . ALA B 1 46 ? -5.805 33.844 -16.016 1 53 46 ALA B CA 1
ATOM 5872 C C . ALA B 1 46 ? -5.965 34.875 -17.125 1 53 46 ALA B C 1
ATOM 5874 O O . ALA B 1 46 ? -5.23 35.875 -17.156 1 53 46 ALA B O 1
ATOM 5875 N N . VAL B 1 47 ? -6.766 34.656 -18.438 1 52.69 47 VAL B N 1
ATOM 5876 C CA . VAL B 1 47 ? -6.805 35.406 -19.672 1 52.69 47 VAL B CA 1
ATOM 5877 C C . VAL B 1 47 ? -7.918 36.469 -19.609 1 52.69 47 VAL B C 1
ATOM 5879 O O . VAL B 1 47 ? -8.117 37.25 -20.547 1 52.69 47 VAL B O 1
ATOM 5882 N N . LYS B 1 48 ? -8.914 36.344 -18.938 1 44.81 48 LYS B N 1
ATOM 5883 C CA . LYS B 1 48 ? -9.953 37.344 -19.203 1 44.81 48 LYS B CA 1
ATOM 5884 C C . LYS B 1 48 ? -9.352 38.75 -19.281 1 44.81 48 LYS B C 1
ATOM 5886 O O . LYS B 1 48 ? -8.688 39.188 -18.344 1 44.81 48 LYS B O 1
ATOM 5891 N N . LYS B 1 49 ? -9.164 39.094 -20.422 1 45.31 49 LYS B N 1
ATOM 5892 C CA . LYS B 1 49 ? -9.156 40.531 -20.5 1 45.31 49 LYS B CA 1
ATOM 5893 C C . LYS B 1 49 ? -10.156 41.156 -19.516 1 45.31 49 LYS B C 1
ATOM 5895 O O . LYS B 1 49 ? -11.359 40.875 -19.609 1 45.31 49 LYS B O 1
ATOM 5900 N N . VAL B 1 50 ? -9.812 41.281 -18.375 1 42.62 50 VAL B N 1
ATOM 5901 C CA . VAL B 1 50 ? -10.633 41.875 -17.328 1 42.62 50 VAL B CA 1
ATOM 5902 C C . VAL B 1 50 ? -11.656 42.844 -17.938 1 42.62 50 VAL B C 1
ATOM 5904 O O . VAL B 1 50 ? -11.289 43.844 -18.516 1 42.62 50 VAL B O 1
ATOM 5907 N N . ALA B 1 51 ? -12.648 42.469 -18.672 1 51.72 51 ALA B N 1
ATOM 5908 C CA . ALA B 1 51 ? -13.695 43.469 -18.75 1 51.72 51 ALA B CA 1
ATOM 5909 C C . ALA B 1 51 ? -13.594 44.469 -17.594 1 51.72 51 ALA B C 1
ATOM 5911 O O . ALA B 1 51 ? -13.531 44.062 -16.422 1 51.72 51 ALA B O 1
ATOM 5912 N N . VAL B 1 52 ? -12.945 45.5 -17.938 1 65.44 52 VAL B N 1
ATOM 5913 C CA . VAL B 1 52 ? -12.609 46.562 -16.984 1 65.44 52 VAL B CA 1
ATOM 5914 C C . VAL B 1 52 ? -13.805 46.844 -16.078 1 65.44 52 VAL B C 1
ATOM 5916 O O . VAL B 1 52 ? -14.82 47.375 -16.547 1 65.44 52 VAL B O 1
ATOM 5919 N N . THR B 1 53 ? -14.031 45.969 -15.07 1 86.12 53 THR B N 1
ATOM 5920 C CA . THR B 1 53 ? -15.023 46.312 -14.062 1 86.12 53 THR B CA 1
ATOM 5921 C C . THR B 1 53 ? -14.602 47.531 -13.281 1 86.12 53 THR B C 1
ATOM 5923 O O . THR B 1 53 ? -13.406 47.812 -13.148 1 86.12 53 THR B O 1
ATOM 5926 N N . PRO B 1 54 ? -15.633 48.25 -13 1 91.88 54 PRO B N 1
ATOM 5927 C CA . PRO B 1 54 ? -15.281 49.5 -12.297 1 91.88 54 PRO B CA 1
ATOM 5928 C C . PRO B 1 54 ? -14.562 49.25 -10.977 1 91.88 54 PRO B C 1
ATOM 5930 O O . PRO B 1 54 ? -13.789 50.094 -10.508 1 91.88 54 PRO B O 1
ATOM 5933 N N . VAL B 1 55 ? -14.852 48.188 -10.336 1 93.62 55 VAL B N 1
ATOM 5934 C CA . VAL B 1 55 ? -14.234 47.812 -9.062 1 93.62 55 VAL B CA 1
ATOM 5935 C C . VAL B 1 55 ? -13.82 46.344 -9.078 1 93.62 55 VAL B C 1
ATOM 5937 O O . VAL B 1 55 ? -14.484 45.531 -9.695 1 93.62 55 VAL B O 1
ATOM 5940 N N . PRO B 1 56 ? -12.648 46.125 -8.461 1 93.19 56 PRO B N 1
ATOM 5941 C CA . PRO B 1 56 ? -12.273 44.688 -8.375 1 93.19 56 PRO B CA 1
ATOM 5942 C C . PRO B 1 56 ? -13.234 43.875 -7.523 1 93.19 56 PRO B C 1
ATOM 5944 O O . PRO B 1 56 ? -14.07 44.438 -6.809 1 93.19 56 PRO B O 1
ATOM 5947 N N . ASN B 1 57 ? -13.172 42.625 -7.672 1 94.12 57 ASN B N 1
ATOM 5948 C CA . ASN B 1 57 ? -14.102 41.781 -6.945 1 94.12 57 ASN B CA 1
ATOM 5949 C C . ASN B 1 57 ? -13.773 41.719 -5.457 1 94.12 57 ASN B C 1
ATOM 5951 O O . ASN B 1 57 ? -14.609 41.312 -4.648 1 94.12 57 ASN B O 1
ATOM 5955 N N . VAL B 1 58 ? -12.531 42.156 -5.059 1 97.38 58 VAL B N 1
ATOM 5956 C CA . VAL B 1 58 ? -12.148 42.125 -3.65 1 97.38 58 VAL B CA 1
ATOM 5957 C C . VAL B 1 58 ? -11.133 43.25 -3.377 1 97.38 58 VAL B C 1
ATOM 5959 O O . VAL B 1 58 ? -10.266 43.5 -4.207 1 97.38 58 VAL B O 1
ATOM 5962 N N . LEU B 1 59 ? -11.289 43.906 -2.32 1 96.62 59 LEU B N 1
ATOM 5963 C CA . LEU B 1 59 ? -10.352 44.875 -1.779 1 96.62 59 LEU B CA 1
ATOM 5964 C C . LEU B 1 59 ? -9.977 44.531 -0.343 1 96.62 59 LEU B C 1
ATOM 5966 O O . LEU B 1 59 ? -10.844 44.188 0.469 1 96.62 59 LEU B O 1
ATOM 5970 N N . VAL B 1 60 ? -8.688 44.562 -0.027 1 97.81 60 VAL B N 1
ATOM 5971 C CA . VAL B 1 60 ? -8.211 44.25 1.313 1 97.81 60 VAL B CA 1
ATOM 5972 C C . VAL B 1 60 ? -7.504 45.469 1.913 1 97.81 60 VAL B C 1
ATOM 5974 O O . VAL B 1 60 ? -6.605 46.031 1.294 1 97.81 60 VAL B O 1
ATOM 5977 N N . PHE B 1 61 ? -7.934 45.844 3.062 1 96.75 61 PHE B N 1
ATOM 5978 C CA . PHE B 1 61 ? -7.359 47 3.752 1 96.75 61 PHE B CA 1
ATOM 5979 C C . PHE B 1 61 ? -6.914 46.625 5.16 1 96.75 61 PHE B C 1
ATOM 5981 O O . PHE B 1 61 ? -7.355 45.625 5.707 1 96.75 61 PHE B O 1
ATOM 5988 N N . THR B 1 62 ? -6.047 47.406 5.703 1 95.69 62 THR B N 1
ATOM 5989 C CA . THR B 1 62 ? -5.652 47.281 7.102 1 95.69 62 THR B CA 1
ATOM 5990 C C . THR B 1 62 ? -6.434 48.281 7.973 1 95.69 62 THR B C 1
ATOM 5992 O O . THR B 1 62 ? -6.582 49.438 7.617 1 95.69 62 THR B O 1
ATOM 5995 N N . SER B 1 63 ? -6.898 47.781 9.023 1 94.69 63 SER B N 1
ATOM 5996 C CA . SER B 1 63 ? -7.648 48.625 9.945 1 94.69 63 SER B CA 1
ATOM 5997 C C . SER B 1 63 ? -6.828 49.844 10.375 1 94.69 63 SER B C 1
ATOM 5999 O O . SER B 1 63 ? -5.629 49.75 10.641 1 94.69 63 SER B O 1
ATOM 6001 N N . GLY B 1 64 ? -7.473 50.969 10.359 1 88.5 64 GLY B N 1
ATOM 6002 C CA . GLY B 1 64 ? -6.816 52.188 10.812 1 88.5 64 GLY B CA 1
ATOM 6003 C C . GLY B 1 64 ? -6.168 52.969 9.68 1 88.5 64 GLY B C 1
ATOM 6004 O O . GLY B 1 64 ? -5.684 54.094 9.891 1 88.5 64 GLY B O 1
ATOM 6005 N N . THR B 1 65 ? -6.129 52.375 8.57 1 89.69 65 THR B N 1
ATOM 6006 C CA . THR B 1 65 ? -5.562 53.094 7.43 1 89.69 65 THR B CA 1
ATOM 6007 C C . THR B 1 65 ? -6.668 53.656 6.535 1 89.69 65 THR B C 1
ATOM 6009 O O . THR B 1 65 ? -7.84 53.281 6.695 1 89.69 65 THR B O 1
ATOM 6012 N N . ARG B 1 66 ? -6.227 54.562 5.668 1 90.19 66 ARG B N 1
ATOM 6013 C CA . ARG B 1 66 ? -7.18 55.094 4.703 1 90.19 66 ARG B CA 1
ATOM 6014 C C . ARG B 1 66 ? -7.633 54.031 3.715 1 90.19 66 ARG B C 1
ATOM 6016 O O . ARG B 1 66 ? -6.812 53.281 3.17 1 90.19 66 ARG B O 1
ATOM 6023 N N . MET B 1 67 ? -8.906 53.938 3.551 1 93.62 67 MET B N 1
ATOM 6024 C CA . MET B 1 67 ? -9.492 52.938 2.666 1 93.62 67 MET B CA 1
ATOM 6025 C C . MET B 1 67 ? -10.094 53.594 1.429 1 93.62 67 MET B C 1
ATOM 6027 O O . MET B 1 67 ? -11.195 54.156 1.49 1 93.62 67 MET B O 1
ATOM 6031 N N . ALA B 1 68 ? -9.32 53.469 0.409 1 93 68 ALA B N 1
ATOM 6032 C CA . ALA B 1 68 ? -9.789 54.094 -0.821 1 93 68 ALA B CA 1
ATOM 6033 C C . ALA B 1 68 ? -9.469 53.25 -2.039 1 93 68 ALA B C 1
ATOM 6035 O O . ALA B 1 68 ? -8.57 52.406 -1.993 1 93 68 ALA B O 1
ATOM 6036 N N . THR B 1 69 ? -10.312 53.375 -2.994 1 93.19 69 THR B N 1
ATOM 6037 C CA . THR B 1 69 ? -10.086 52.719 -4.277 1 93.19 69 THR B CA 1
ATOM 6038 C C . THR B 1 69 ? -10.492 53.625 -5.43 1 93.19 69 THR B C 1
ATOM 6040 O O . THR B 1 69 ? -11.195 54.625 -5.227 1 93.19 69 THR B O 1
ATOM 6043 N N . VAL B 1 70 ? -9.961 53.344 -6.613 1 93.19 70 VAL B N 1
ATOM 6044 C CA . VAL B 1 70 ? -10.328 54.125 -7.801 1 93.19 70 VAL B CA 1
ATOM 6045 C C . VAL B 1 70 ? -11.312 53.312 -8.648 1 93.19 70 VAL B C 1
ATOM 6047 O O . VAL B 1 70 ? -11.086 52.125 -8.93 1 93.19 70 VAL B O 1
ATOM 6050 N N . LEU B 1 71 ? -12.375 53.938 -8.961 1 93.19 71 LEU B N 1
ATOM 6051 C CA . LEU B 1 71 ? -13.352 53.281 -9.836 1 93.19 71 LEU B CA 1
ATOM 6052 C C . LEU B 1 71 ? -12.945 53.438 -11.297 1 93.19 71 LEU B C 1
ATOM 6054 O O . LEU B 1 71 ? -12.703 54.531 -11.781 1 93.19 71 LEU B O 1
ATOM 6058 N N . GLU B 1 72 ? -12.914 52.375 -11.93 1 91.88 72 GLU B N 1
ATOM 6059 C CA . GLU B 1 72 ? -12.57 52.375 -13.352 1 91.88 72 GLU B CA 1
ATOM 6060 C C . GLU B 1 72 ? -13.805 52.625 -14.211 1 91.88 72 GLU B C 1
ATOM 6062 O O . GLU B 1 72 ? -14.93 52.625 -13.719 1 91.88 72 GLU B O 1
ATOM 6067 N N . GLY B 1 73 ? -13.484 53 -15.43 1 90.06 73 GLY B N 1
ATOM 6068 C CA . GLY B 1 73 ? -14.57 53.219 -16.375 1 90.06 73 GLY B CA 1
ATOM 6069 C C . GLY B 1 73 ? -14.906 54.688 -16.562 1 90.06 73 GLY B C 1
ATOM 6070 O O . GLY B 1 73 ? -14.008 55.531 -16.562 1 90.06 73 GLY B O 1
ATOM 6071 N N . ASN B 1 74 ? -16.266 54.938 -16.891 1 90.44 74 ASN B N 1
ATOM 6072 C CA . ASN B 1 74 ? -16.688 56.281 -17.172 1 90.44 74 ASN B CA 1
ATOM 6073 C C . ASN B 1 74 ? -18.047 56.594 -16.516 1 90.44 74 ASN B C 1
ATOM 6075 O O . ASN B 1 74 ? -18.844 55.688 -16.281 1 90.44 74 ASN B O 1
ATOM 6079 N N . GLY B 1 75 ? -18.188 57.875 -16.234 1 91.12 75 GLY B N 1
ATOM 6080 C CA . GLY B 1 75 ? -19.484 58.312 -15.742 1 91.12 75 GLY B CA 1
ATOM 6081 C C . GLY B 1 75 ? -19.578 58.344 -14.234 1 91.12 75 GLY B C 1
ATOM 6082 O O . GLY B 1 75 ? -18.547 58.406 -13.547 1 91.12 75 GLY B O 1
ATOM 6083 N N . ASP B 1 76 ? -20.797 58.469 -13.852 1 93.62 76 ASP B N 1
ATOM 6084 C CA . ASP B 1 76 ? -21.094 58.562 -12.43 1 93.62 76 ASP B CA 1
ATOM 6085 C C . ASP B 1 76 ? -21.625 57.219 -11.898 1 93.62 76 ASP B C 1
ATOM 6087 O O . ASP B 1 76 ? -22.453 56.594 -12.547 1 93.62 76 ASP B O 1
ATOM 6091 N N . TYR B 1 77 ? -21.031 56.812 -10.719 1 95.69 77 TYR B N 1
ATOM 6092 C CA . TYR B 1 77 ? -21.469 55.594 -10.086 1 95.69 77 TYR B CA 1
ATOM 6093 C C . TYR B 1 77 ? -22.172 55.875 -8.758 1 95.69 77 TYR B C 1
ATOM 6095 O O . TYR B 1 77 ? -21.812 56.812 -8.055 1 95.69 77 TYR B O 1
ATOM 6103 N N . SER B 1 78 ? -23.219 55.094 -8.453 1 95.75 78 SER B N 1
ATOM 6104 C CA . SER B 1 78 ? -23.703 54.969 -7.086 1 95.75 78 SER B CA 1
ATOM 6105 C C . SER B 1 78 ? -23.094 53.75 -6.391 1 95.75 78 SER B C 1
ATOM 6107 O O . SER B 1 78 ? -22.766 52.75 -7.035 1 95.75 78 SER B O 1
ATOM 6109 N N . TRP B 1 79 ? -22.828 53.938 -5.117 1 95.56 79 TRP B N 1
ATOM 6110 C CA . TRP B 1 79 ? -22.266 52.812 -4.395 1 95.56 79 TRP B CA 1
ATOM 6111 C C . TRP B 1 79 ? -22.984 52.625 -3.059 1 95.56 79 TRP B C 1
ATOM 6113 O O . TRP B 1 79 ? -23.516 53.562 -2.482 1 95.56 79 TRP B O 1
ATOM 6123 N N . GLN B 1 80 ? -23.078 51.406 -2.621 1 96.31 80 GLN B N 1
ATOM 6124 C CA . GLN B 1 80 ? -23.641 50.969 -1.336 1 96.31 80 GLN B CA 1
ATOM 6125 C C . GLN B 1 80 ? -22.719 49.969 -0.647 1 96.31 80 GLN B C 1
ATOM 6127 O O . GLN B 1 80 ? -22.359 48.938 -1.227 1 96.31 80 GLN B O 1
ATOM 6132 N N . LEU B 1 81 ? -22.234 50.406 0.529 1 97 81 LEU B N 1
ATOM 6133 C CA . LEU B 1 81 ? -21.422 49.531 1.356 1 97 81 LEU B CA 1
ATOM 6134 C C . LEU B 1 81 ? -22.25 48.938 2.506 1 97 81 LEU B C 1
ATOM 6136 O O . LEU B 1 81 ? -22.844 49.719 3.289 1 97 81 LEU B O 1
ATOM 6140 N N . THR B 1 82 ? -22.422 47.688 2.543 1 97.31 82 THR B N 1
ATOM 6141 C CA . THR B 1 82 ? -23.047 47 3.666 1 97.31 82 THR B CA 1
ATOM 6142 C C . THR B 1 82 ? -22 46.312 4.543 1 97.31 82 THR B C 1
ATOM 6144 O O . THR B 1 82 ? -21.281 45.438 4.082 1 97.31 82 THR B O 1
ATOM 6147 N N . THR B 1 83 ? -21.859 46.781 5.754 1 96.69 83 THR B N 1
ATOM 6148 C CA . THR B 1 83 ? -20.891 46.188 6.664 1 96.69 83 THR B CA 1
ATOM 6149 C C . THR B 1 83 ? -21.297 44.75 7.047 1 96.69 83 THR B C 1
ATOM 6151 O O . THR B 1 83 ? -22.453 44.375 6.852 1 96.69 83 THR B O 1
ATOM 6154 N N . GLU B 1 84 ? -20.312 44 7.566 1 96.62 84 GLU B N 1
ATOM 6155 C CA . GLU B 1 84 ? -20.594 42.656 8.016 1 96.62 84 GLU B CA 1
ATOM 6156 C C . GLU B 1 84 ? -21.703 42.625 9.062 1 96.62 84 GLU B C 1
ATOM 6158 O O . GLU B 1 84 ? -22.484 41.688 9.133 1 96.62 84 GLU B O 1
ATOM 6163 N N . GLY B 1 85 ? -21.875 43.688 9.781 1 94.44 85 GLY B N 1
ATOM 6164 C CA . GLY B 1 85 ? -22.891 43.781 10.812 1 94.44 85 GLY B CA 1
ATOM 6165 C C . GLY B 1 85 ? -24.234 44.281 10.273 1 94.44 85 GLY B C 1
ATOM 6166 O O . GLY B 1 85 ? -25.203 44.406 11.023 1 94.44 85 GLY B O 1
ATOM 6167 N N . GLY B 1 86 ? -24.25 44.719 9.023 1 94.12 86 GLY B N 1
ATOM 6168 C CA . GLY B 1 86 ? -25.531 45.062 8.414 1 94.12 86 GLY B CA 1
ATOM 6169 C C . GLY B 1 86 ? -25.703 46.562 8.203 1 94.12 86 GLY B C 1
ATOM 6170 O O . GLY B 1 86 ? -26.672 47 7.57 1 94.12 86 GLY B O 1
ATOM 6171 N N . LYS B 1 87 ? -24.797 47.375 8.703 1 95.19 87 LYS B N 1
ATOM 6172 C CA . LYS B 1 87 ? -24.891 48.812 8.516 1 95.19 87 LYS B CA 1
ATOM 6173 C C . LYS B 1 87 ? -24.625 49.188 7.059 1 95.19 87 LYS B C 1
ATOM 6175 O O . LYS B 1 87 ? -23.734 48.625 6.418 1 95.19 87 LYS B O 1
ATOM 6180 N N . GLN B 1 88 ? -25.328 50.156 6.602 1 95.69 88 GLN B N 1
ATOM 6181 C CA . GLN B 1 88 ? -25.219 50.531 5.199 1 95.69 88 GLN B CA 1
ATOM 6182 C C . GLN B 1 88 ? -24.656 51.938 5.062 1 95.69 88 GLN B C 1
ATOM 6184 O O . GLN B 1 88 ? -24.969 52.844 5.867 1 95.69 88 GLN B O 1
ATOM 6189 N N . HIS B 1 89 ? -23.828 52.125 4.184 1 95.38 89 HIS B N 1
ATOM 6190 C CA . HIS B 1 89 ? -23.312 53.406 3.719 1 95.38 89 HIS B CA 1
ATOM 6191 C C . HIS B 1 89 ? -23.531 53.562 2.221 1 95.38 89 HIS B C 1
ATOM 6193 O O . HIS B 1 89 ? -23.438 52.594 1.459 1 95.38 89 HIS B O 1
ATOM 6199 N N . LYS B 1 90 ? -23.875 54.688 1.794 1 94.44 90 LYS B N 1
ATOM 6200 C CA . LYS B 1 90 ? -24.156 54.938 0.381 1 94.44 90 LYS B CA 1
ATOM 6201 C C . LYS B 1 90 ? -23.531 56.219 -0.094 1 94.44 90 LYS B C 1
ATOM 6203 O O . LYS B 1 90 ? -23.234 57.125 0.714 1 94.44 90 LYS B O 1
ATOM 6208 N N . GLY B 1 91 ? -23.328 56.281 -1.326 1 93.38 91 GLY B N 1
ATOM 6209 C CA . GLY B 1 91 ? -22.797 57.469 -1.919 1 93.38 91 GLY B CA 1
ATOM 6210 C C . GLY B 1 91 ? -22.656 57.406 -3.428 1 93.38 91 GLY B C 1
ATOM 6211 O O . GLY B 1 91 ? -23.266 56.531 -4.066 1 93.38 91 GLY B O 1
ATOM 6212 N N . HIS B 1 92 ? -22.047 58.469 -3.941 1 93.88 92 HIS B N 1
ATOM 6213 C CA . HIS B 1 92 ? -21.75 58.562 -5.367 1 93.88 92 HIS B CA 1
ATOM 6214 C C . HIS B 1 92 ? -20.281 58.875 -5.609 1 93.88 92 HIS B C 1
ATOM 6216 O O . HIS B 1 92 ? -19.609 59.438 -4.754 1 93.88 92 HIS B O 1
ATOM 6222 N N . ALA B 1 93 ? -19.828 58.344 -6.676 1 93.25 93 ALA B N 1
ATOM 6223 C CA . ALA B 1 93 ? -18.453 58.594 -7.059 1 93.25 93 ALA B CA 1
ATOM 6224 C C . ALA B 1 93 ? -18.297 58.625 -8.578 1 93.25 93 ALA B C 1
ATOM 6226 O O . ALA B 1 93 ? -18.984 57.875 -9.281 1 93.25 93 ALA B O 1
ATOM 6227 N N . LEU B 1 94 ? -17.344 59.438 -9.031 1 93.12 94 LEU B N 1
ATOM 6228 C CA . LEU B 1 94 ? -17.078 59.531 -10.461 1 93.12 94 LEU B CA 1
ATOM 6229 C C . LEU B 1 94 ? -15.992 58.531 -10.883 1 93.12 94 LEU B C 1
ATOM 6231 O O . LEU B 1 94 ? -15.023 58.312 -10.148 1 93.12 94 LEU B O 1
ATOM 6235 N N . ALA B 1 95 ? -16.172 58.062 -12.055 1 92.56 95 ALA B N 1
ATOM 6236 C CA . ALA B 1 95 ? -15.133 57.219 -12.625 1 92.56 95 ALA B CA 1
ATOM 6237 C C . ALA B 1 95 ? -13.789 57.969 -12.648 1 92.56 95 ALA B C 1
ATOM 6239 O O . ALA B 1 95 ? -13.734 59.156 -12.93 1 92.56 95 ALA B O 1
ATOM 6240 N N . GLY B 1 96 ? -12.828 57.219 -12.32 1 91.06 96 GLY B N 1
ATOM 6241 C CA . GLY B 1 96 ? -11.492 57.781 -12.352 1 91.06 96 GLY B CA 1
ATOM 6242 C C . GLY B 1 96 ? -11.125 58.531 -11.078 1 91.06 96 GLY B C 1
ATOM 6243 O O . GLY B 1 96 ? -9.969 58.906 -10.883 1 91.06 96 GLY B O 1
ATOM 6244 N N . LYS B 1 97 ? -12.078 58.75 -10.266 1 89.25 97 LYS B N 1
ATOM 6245 C CA . LYS B 1 97 ? -11.812 59.438 -9 1 89.25 97 LYS B CA 1
ATOM 6246 C C . LYS B 1 97 ? -11.727 58.438 -7.852 1 89.25 97 LYS B C 1
ATOM 6248 O O . LYS B 1 97 ? -12.203 57.312 -7.969 1 89.25 97 LYS B O 1
ATOM 6253 N N . LYS B 1 98 ? -11.188 58.938 -6.832 1 90.12 98 LYS B N 1
ATOM 6254 C CA . LYS B 1 98 ? -11.016 58.125 -5.641 1 90.12 98 LYS B CA 1
ATOM 6255 C C . LYS B 1 98 ? -12.32 58 -4.859 1 90.12 98 LYS B C 1
ATOM 6257 O O . LYS B 1 98 ? -12.953 59.031 -4.555 1 90.12 98 LYS B O 1
ATOM 6262 N N . LEU B 1 99 ? -12.734 56.844 -4.699 1 92.19 99 LEU B N 1
ATOM 6263 C CA . LEU B 1 99 ? -13.812 56.531 -3.758 1 92.19 99 LEU B CA 1
ATOM 6264 C C . LEU B 1 99 ? -13.25 56.219 -2.373 1 92.19 99 LEU B C 1
ATOM 6266 O O . LEU B 1 99 ? -12.539 55.25 -2.191 1 92.19 99 LEU B O 1
ATOM 6270 N N . THR B 1 100 ? -13.539 57.031 -1.476 1 91.81 100 THR B N 1
ATOM 6271 C CA . THR B 1 100 ? -13.078 56.844 -0.103 1 91.81 100 THR B CA 1
ATOM 6272 C C . THR B 1 100 ? -14.172 56.188 0.736 1 91.81 100 THR B C 1
ATOM 6274 O O . THR B 1 100 ? -15.266 56.719 0.894 1 91.81 100 THR B O 1
ATOM 6277 N N . LEU B 1 101 ? -13.844 55.094 1.271 1 91.44 101 LEU B N 1
ATOM 6278 C CA . LEU B 1 101 ? -14.758 54.375 2.156 1 91.44 101 LEU B CA 1
ATOM 6279 C C . LEU B 1 101 ? -14.688 54.938 3.574 1 91.44 101 LEU B C 1
ATOM 6281 O O . LEU B 1 101 ? -13.727 55.625 3.932 1 91.44 101 LEU B O 1
ATOM 6285 N N . PRO B 1 102 ? -15.75 54.656 4.336 1 86.12 102 PRO B N 1
ATOM 6286 C CA . PRO B 1 102 ? -15.711 55.125 5.719 1 86.12 102 PRO B CA 1
ATOM 6287 C C . PRO B 1 102 ? -14.5 54.594 6.488 1 86.12 102 PRO B C 1
ATOM 6289 O O . PRO B 1 102 ? -14.188 53.406 6.418 1 86.12 102 PRO B O 1
ATOM 6292 N N . THR B 1 103 ? -13.805 55.438 7.16 1 75.88 103 THR B N 1
ATOM 6293 C CA . THR B 1 103 ? -12.586 55.094 7.871 1 75.88 103 THR B CA 1
ATOM 6294 C C . THR B 1 103 ? -12.898 54.25 9.102 1 75.88 103 THR B C 1
ATOM 6296 O O . THR B 1 103 ? -12.039 53.5 9.594 1 75.88 103 THR B O 1
ATOM 6299 N N . ALA B 1 104 ? -14 54.312 9.562 1 84.25 104 ALA B N 1
ATOM 6300 C CA . ALA B 1 104 ? -14.305 53.656 10.828 1 84.25 104 ALA B CA 1
ATOM 6301 C C . ALA B 1 104 ? -14.945 52.312 10.594 1 84.25 104 ALA B C 1
ATOM 6303 O O . ALA B 1 104 ? -15.688 51.812 11.445 1 84.25 104 ALA B O 1
ATOM 6304 N N . LEU B 1 105 ? -14.531 51.781 9.5 1 92.19 105 LEU B N 1
ATOM 6305 C CA . LEU B 1 105 ? -15.086 50.438 9.289 1 92.19 105 LEU B CA 1
ATOM 6306 C C . LEU B 1 105 ? -14.477 49.438 10.273 1 92.19 105 LEU B C 1
ATOM 6308 O O . LEU B 1 105 ? -13.258 49.438 10.492 1 92.19 105 LEU B O 1
ATOM 6312 N N . ALA B 1 106 ? -15.312 48.625 10.828 1 94.62 106 ALA B N 1
ATOM 6313 C CA . ALA B 1 106 ? -14.852 47.594 11.734 1 94.62 106 ALA B CA 1
ATOM 6314 C C . ALA B 1 106 ? -14.078 46.5 10.977 1 94.62 106 ALA B C 1
ATOM 6316 O O . ALA B 1 106 ? -14.305 46.312 9.781 1 94.62 106 ALA B O 1
ATOM 6317 N N . GLU B 1 107 ? -13.117 45.844 11.68 1 97.06 107 GLU B N 1
ATOM 6318 C CA . GLU B 1 107 ? -12.484 44.656 11.109 1 97.06 107 GLU B CA 1
ATOM 6319 C C . GLU B 1 107 ? -13.531 43.594 10.703 1 97.06 107 GLU B C 1
ATOM 6321 O O . GLU B 1 107 ? -14.492 43.375 11.43 1 97.06 107 GLU B O 1
ATOM 6326 N N . GLY B 1 108 ? -13.367 43.062 9.516 1 98 108 GLY B N 1
ATOM 6327 C CA . GLY B 1 108 ? -14.328 42.094 9.062 1 98 108 GLY B CA 1
ATOM 6328 C C . GLY B 1 108 ? -14.492 42.031 7.555 1 98 108 GLY B C 1
ATOM 6329 O O . GLY B 1 108 ? -13.609 42.5 6.82 1 98 108 GLY B O 1
ATOM 6330 N N . TYR B 1 109 ? -15.547 41.312 7.141 1 98.25 109 TYR B N 1
ATOM 6331 C CA . TYR B 1 109 ? -15.891 41.156 5.734 1 98.25 109 TYR B CA 1
ATOM 6332 C C . TYR B 1 109 ? -17.125 41.969 5.375 1 98.25 109 TYR B C 1
ATOM 6334 O O . TYR B 1 109 ? -18.219 41.719 5.891 1 98.25 109 TYR B O 1
ATOM 6342 N N . HIS B 1 110 ? -16.938 42.906 4.484 1 97.62 110 HIS B N 1
ATOM 6343 C CA . HIS B 1 110 ? -18.016 43.781 4.066 1 97.62 110 HIS B CA 1
ATOM 6344 C C . HIS B 1 110 ? -18.312 43.625 2.58 1 97.62 110 HIS B C 1
ATOM 6346 O O . HIS B 1 110 ? -17.562 43 1.855 1 97.62 110 HIS B O 1
ATOM 6352 N N . ASP B 1 111 ? -19.469 44.25 2.184 1 97.38 111 ASP B N 1
ATOM 6353 C CA . ASP B 1 111 ? -19.891 44.125 0.792 1 97.38 111 ASP B CA 1
ATOM 6354 C C . ASP B 1 111 ? -20.125 45.5 0.167 1 97.38 111 ASP B C 1
ATOM 6356 O O . ASP B 1 111 ? -20.922 46.281 0.673 1 97.38 111 ASP B O 1
ATOM 6360 N N . LEU B 1 112 ? -19.453 45.719 -0.903 1 97 112 LEU B N 1
ATOM 6361 C CA . LEU B 1 112 ? -19.609 46.969 -1.67 1 97 112 LEU B CA 1
ATOM 6362 C C . LEU B 1 112 ? -20.281 46.688 -3.006 1 97 112 LEU B C 1
ATOM 6364 O O . LEU B 1 112 ? -19.859 45.781 -3.75 1 97 112 LEU B O 1
ATOM 6368 N N . THR B 1 113 ? -21.344 47.312 -3.24 1 96.31 113 THR B N 1
ATOM 6369 C CA . THR B 1 113 ? -22 47.281 -4.535 1 96.31 113 THR B CA 1
ATOM 6370 C C . THR B 1 113 ? -21.875 48.625 -5.258 1 96.31 113 THR B C 1
ATOM 6372 O O . THR B 1 113 ? -22.219 49.656 -4.711 1 96.31 113 THR B O 1
ATOM 6375 N N . VAL B 1 114 ? -21.328 48.562 -6.434 1 95.56 114 VAL B N 1
ATOM 6376 C CA . VAL B 1 114 ? -21.234 49.719 -7.309 1 95.56 114 VAL B CA 1
ATOM 6377 C C . VAL B 1 114 ? -22.234 49.594 -8.453 1 95.56 114 VAL B C 1
ATOM 6379 O O . VAL B 1 114 ? -22.328 48.531 -9.078 1 95.56 114 VAL B O 1
ATOM 6382 N N . SER B 1 115 ? -22.969 50.625 -8.641 1 95.81 115 SER B N 1
ATOM 6383 C CA . SER B 1 115 ? -24.047 50.531 -9.625 1 95.81 115 SER B CA 1
ATOM 6384 C C . SER B 1 115 ? -23.984 51.719 -10.602 1 95.81 115 SER B C 1
ATOM 6386 O O . SER B 1 115 ? -23.609 52.812 -10.227 1 95.81 115 SER B O 1
ATOM 6388 N N . GLN B 1 116 ? -24.281 51.438 -11.805 1 94.25 116 GLN B N 1
ATOM 6389 C CA . GLN B 1 116 ? -24.5 52.438 -12.859 1 94.25 116 GLN B CA 1
ATOM 6390 C C . GLN B 1 116 ? -25.641 52.031 -13.781 1 94.25 116 GLN B C 1
ATOM 6392 O O . GLN B 1 116 ? -25.594 50.969 -14.414 1 94.25 116 GLN B O 1
ATOM 6397 N N . ASN B 1 117 ? -26.656 52.875 -13.859 1 89.94 117 ASN B N 1
ATOM 6398 C CA . ASN B 1 117 ? -27.859 52.531 -14.609 1 89.94 117 ASN B CA 1
ATOM 6399 C C . ASN B 1 117 ? -28.422 51.188 -14.164 1 89.94 117 ASN B C 1
ATOM 6401 O O . ASN B 1 117 ? -28.688 50.969 -12.984 1 89.94 117 ASN B O 1
ATOM 6405 N N . GLU B 1 118 ? -28.359 50.156 -15.031 1 91 118 GLU B N 1
ATOM 6406 C CA . GLU B 1 118 ? -28.953 48.875 -14.703 1 91 118 GLU B CA 1
ATOM 6407 C C . GLU B 1 118 ? -27.875 47.844 -14.398 1 91 118 GLU B C 1
ATOM 6409 O O . GLU B 1 118 ? -28.172 46.688 -14.086 1 91 118 GLU B O 1
ATOM 6414 N N . GLN B 1 119 ? -26.672 48.312 -14.328 1 94.12 119 GLN B N 1
ATOM 6415 C CA . GLN B 1 119 ? -25.578 47.375 -14.086 1 94.12 119 GLN B CA 1
ATOM 6416 C C . GLN B 1 119 ? -25.094 47.438 -12.641 1 94.12 119 GLN B C 1
ATOM 6418 O O . GLN B 1 119 ? -25.031 48.531 -12.062 1 94.12 119 GLN B O 1
ATOM 6423 N N . HIS B 1 120 ? -24.797 46.281 -12.047 1 95.31 120 HIS B N 1
ATOM 6424 C CA . HIS B 1 120 ? -24.297 46.188 -10.688 1 95.31 120 HIS B CA 1
ATOM 6425 C C . HIS B 1 120 ? -23.016 45.344 -10.625 1 95.31 120 HIS B C 1
ATOM 6427 O O . HIS B 1 120 ? -22.906 44.344 -11.328 1 95.31 120 HIS B O 1
ATOM 6433 N N . TRP B 1 121 ? -22.078 45.812 -9.852 1 95 121 TRP B N 1
ATOM 6434 C CA . TRP B 1 121 ? -20.844 45.094 -9.609 1 95 121 TRP B CA 1
ATOM 6435 C C . TRP B 1 121 ? -20.594 44.906 -8.117 1 95 121 TRP B C 1
ATOM 6437 O O . TRP B 1 121 ? -20.781 45.844 -7.336 1 95 121 TRP B O 1
ATOM 6447 N N . GLN B 1 122 ? -20.25 43.781 -7.789 1 95.75 122 GLN B N 1
ATOM 6448 C CA . GLN B 1 122 ? -20.047 43.438 -6.387 1 95.75 122 GLN B CA 1
ATOM 6449 C C . GLN B 1 122 ? -18.547 43.344 -6.062 1 95.75 122 GLN B C 1
ATOM 6451 O O . GLN B 1 122 ? -17.75 42.875 -6.879 1 95.75 122 GLN B O 1
ATOM 6456 N N . CYS B 1 123 ? -18.219 43.875 -4.828 1 96.81 123 CYS B N 1
ATOM 6457 C CA . CYS B 1 123 ? -16.844 43.844 -4.316 1 96.81 123 CYS B CA 1
ATOM 6458 C C . CYS B 1 123 ? -16.828 43.5 -2.832 1 96.81 123 CYS B C 1
ATOM 6460 O O . CYS B 1 123 ? -17.453 44.188 -2.021 1 96.81 123 CYS B O 1
ATOM 6462 N N . ARG B 1 124 ? -16.109 42.438 -2.467 1 98.06 124 ARG B N 1
ATOM 6463 C CA . ARG B 1 124 ? -15.859 42.188 -1.053 1 98.06 124 ARG B CA 1
ATOM 6464 C C . ARG B 1 124 ? -14.797 43.125 -0.495 1 98.06 124 ARG B C 1
ATOM 6466 O O . ARG B 1 124 ? -13.711 43.25 -1.066 1 98.06 124 ARG B O 1
ATOM 6473 N N . VAL B 1 125 ? -15.148 43.781 0.536 1 97.56 125 VAL B N 1
ATOM 6474 C CA . VAL B 1 125 ? -14.188 44.625 1.226 1 97.56 125 VAL B CA 1
ATOM 6475 C C . VAL B 1 125 ? -13.75 43.969 2.529 1 97.56 125 VAL B C 1
ATOM 6477 O O . VAL B 1 125 ? -14.555 43.781 3.439 1 97.56 125 VAL B O 1
ATOM 6480 N N . ILE B 1 126 ? -12.492 43.688 2.623 1 98.44 126 ILE B N 1
ATOM 6481 C CA . ILE B 1 126 ? -11.938 43.031 3.801 1 98.44 126 ILE B CA 1
ATOM 6482 C C . ILE B 1 126 ? -11.102 44.031 4.605 1 98.44 126 ILE B C 1
ATOM 6484 O O . ILE B 1 126 ? -10.156 44.625 4.078 1 98.44 126 ILE B O 1
ATOM 6488 N N . VAL B 1 127 ? -11.469 44.25 5.801 1 97.94 127 VAL B N 1
ATOM 6489 C CA . VAL B 1 127 ? -10.695 45.062 6.715 1 97.94 127 VAL B CA 1
ATOM 6490 C C . VAL B 1 127 ? -10.039 44.188 7.781 1 97.94 127 VAL B C 1
ATOM 6492 O O . VAL B 1 127 ? -10.734 43.562 8.594 1 97.94 127 VAL B O 1
ATOM 6495 N N . ALA B 1 128 ? -8.742 44.156 7.766 1 98.25 128 ALA B N 1
ATOM 6496 C CA . ALA B 1 128 ? -8.008 43.25 8.617 1 98.25 128 ALA B CA 1
ATOM 6497 C C . ALA B 1 128 ? -7.129 44 9.617 1 98.25 128 ALA B C 1
ATOM 6499 O O . ALA B 1 128 ? -6.723 45.125 9.367 1 98.25 128 ALA B O 1
ATOM 6500 N N . PRO B 1 129 ? -6.902 43.406 10.797 1 98 129 PRO B N 1
ATOM 6501 C CA . PRO B 1 129 ? -5.906 43.969 11.703 1 98 129 PRO B CA 1
ATOM 6502 C C . PRO B 1 129 ? -4.48 43.875 11.156 1 98 129 PRO B C 1
ATOM 6504 O O . PRO B 1 129 ? -4.23 43.094 10.227 1 98 129 PRO B O 1
ATOM 6507 N N . LYS B 1 130 ? -3.602 44.562 11.781 1 96.12 130 LYS B N 1
ATOM 6508 C CA . LYS B 1 130 ? -2.217 44.594 11.32 1 96.12 130 LYS B CA 1
ATOM 6509 C C . LYS B 1 130 ? -1.483 43.312 11.695 1 96.12 130 LYS B C 1
ATOM 6511 O O . LYS B 1 130 ? -0.582 42.875 10.977 1 96.12 130 LYS B O 1
ATOM 6516 N N . ARG B 1 131 ? -1.928 42.781 12.844 1 97.38 131 ARG B N 1
ATOM 6517 C CA . ARG B 1 131 ? -1.177 41.656 13.367 1 97.38 131 ARG B CA 1
ATOM 6518 C C . ARG B 1 131 ? -2.113 40.531 13.797 1 97.38 131 ARG B C 1
ATOM 6520 O O . ARG B 1 131 ? -3.256 40.781 14.188 1 97.38 131 ARG B O 1
ATOM 6527 N N . CYS B 1 132 ? -1.572 39.312 13.828 1 98.5 132 CYS B N 1
ATOM 6528 C CA . CYS B 1 132 ? -2.281 38.125 14.336 1 98.5 132 CYS B CA 1
ATOM 6529 C C . CYS B 1 132 ? -2.443 38.219 15.852 1 98.5 132 CYS B C 1
ATOM 6531 O O . CYS B 1 132 ? -1.728 38.969 16.516 1 98.5 132 CYS B O 1
ATOM 6533 N N . TYR B 1 133 ? -3.379 37.406 16.266 1 98.12 133 TYR B N 1
ATOM 6534 C CA . TYR B 1 133 ? -3.65 37.281 17.688 1 98.12 133 TYR B CA 1
ATOM 6535 C C . TYR B 1 133 ? -2.453 36.656 18.422 1 98.12 133 TYR B C 1
ATOM 6537 O O . TYR B 1 133 ? -1.748 35.812 17.875 1 98.12 133 TYR B O 1
ATOM 6545 N N . GLU B 1 134 ? -2.148 37.156 19.578 1 96.88 134 GLU B N 1
ATOM 6546 C CA . GLU B 1 134 ? -1.183 36.562 20.516 1 96.88 134 GLU B CA 1
ATOM 6547 C C . GLU B 1 134 ? -1.807 36.344 21.891 1 96.88 134 GLU B C 1
ATOM 6549 O O . GLU B 1 134 ? -2.6 37.156 22.359 1 96.88 134 GLU B O 1
ATOM 6554 N N . SER B 1 135 ? -1.442 35.312 22.516 1 94.88 135 SER B N 1
ATOM 6555 C CA . SER B 1 135 ? -1.995 35 23.844 1 94.88 135 SER B CA 1
ATOM 6556 C C . SER B 1 135 ? -1.578 36.031 24.859 1 94.88 135 SER B C 1
ATOM 6558 O O . SER B 1 135 ? -0.505 36.625 24.75 1 94.88 135 SER B O 1
ATOM 6560 N N . ASP B 1 136 ? -2.373 36.188 25.922 1 94.88 136 ASP B N 1
ATOM 6561 C CA . ASP B 1 136 ? -2.1 37.188 26.984 1 94.88 136 ASP B CA 1
ATOM 6562 C C . ASP B 1 136 ? -0.771 36.875 27.672 1 94.88 136 ASP B C 1
ATOM 6564 O O . ASP B 1 136 ? -0.029 37.781 28.031 1 94.88 136 ASP B O 1
ATOM 6568 N N . ALA B 1 137 ? -0.547 35.656 27.797 1 95.44 137 ALA B N 1
ATOM 6569 C CA . ALA B 1 137 ? 0.693 35.219 28.438 1 95.44 137 ALA B CA 1
ATOM 6570 C C . ALA B 1 137 ? 1.911 35.719 27.656 1 95.44 137 ALA B C 1
ATOM 6572 O O . ALA B 1 137 ? 2.898 36.156 28.25 1 95.44 137 ALA B O 1
ATOM 6573 N N . LEU B 1 138 ? 1.838 35.656 26.422 1 95.81 138 LEU B N 1
ATOM 6574 C CA . LEU B 1 138 ? 2.943 36.094 25.578 1 95.81 138 LEU B CA 1
ATOM 6575 C C . LEU B 1 138 ? 3.08 37.625 25.594 1 95.81 138 LEU B C 1
ATOM 6577 O O . LEU B 1 138 ? 4.191 38.156 25.562 1 95.81 138 LEU B O 1
ATOM 6581 N N . LEU B 1 139 ? 1.936 38.281 25.656 1 94.19 139 LEU B N 1
ATOM 6582 C CA . LEU B 1 139 ? 1.944 39.75 25.719 1 94.19 139 LEU B CA 1
ATOM 6583 C C . LEU B 1 139 ? 2.551 40.219 27.031 1 94.19 139 LEU B C 1
ATOM 6585 O O . LEU B 1 139 ? 3.088 41.344 27.094 1 94.19 139 LEU B O 1
ATOM 6589 N N . ARG B 1 140 ? 2.545 39.344 27.984 1 95.06 140 ARG B N 1
ATOM 6590 C CA . ARG B 1 140 ? 3.162 39.656 29.281 1 95.06 140 ARG B CA 1
ATOM 6591 C C . ARG B 1 140 ? 4.609 39.156 29.312 1 95.06 140 ARG B C 1
ATOM 6593 O O . ARG B 1 140 ? 5.195 39.062 30.391 1 95.06 140 ARG B O 1
ATOM 6600 N N . ASP B 1 141 ? 5.109 38.75 28.25 1 93.56 141 ASP B N 1
ATOM 6601 C CA . ASP B 1 141 ? 6.5 38.344 28.062 1 93.56 141 ASP B CA 1
ATOM 6602 C C . ASP B 1 141 ? 6.812 37.031 28.797 1 93.56 141 ASP B C 1
ATOM 6604 O O . ASP B 1 141 ? 7.938 36.844 29.25 1 93.56 141 ASP B O 1
ATOM 6608 N N . GLU B 1 142 ? 5.77 36.219 28.969 1 94.81 142 GLU B N 1
ATOM 6609 C CA . GLU B 1 142 ? 6 34.906 29.531 1 94.81 142 GLU B CA 1
ATOM 6610 C C . GLU B 1 142 ? 6.582 33.969 28.484 1 94.81 142 GLU B C 1
ATOM 6612 O O . GLU B 1 142 ? 6.301 34.094 27.281 1 94.81 142 GLU B O 1
ATOM 6617 N N . LYS B 1 143 ? 7.426 33.031 28.938 1 96.19 143 LYS B N 1
ATOM 6618 C CA . LYS B 1 143 ? 7.984 32 28.078 1 96.19 143 LYS B CA 1
ATOM 6619 C C . LYS B 1 143 ? 7.246 30.688 28.25 1 96.19 143 LYS B C 1
ATOM 6621 O O . LYS B 1 143 ? 7.211 30.125 29.359 1 96.19 143 LYS B O 1
ATOM 6626 N N . LEU B 1 144 ? 6.676 30.234 27.219 1 97.56 144 LEU B N 1
ATOM 6627 C CA . LEU B 1 144 ? 5.789 29.078 27.281 1 97.56 144 LEU B CA 1
ATOM 6628 C C . LEU B 1 144 ? 6.438 27.859 26.641 1 97.56 144 LEU B C 1
ATOM 6630 O O . LEU B 1 144 ? 7.195 27.984 25.672 1 97.56 144 LEU B O 1
ATOM 6634 N N . TRP B 1 145 ? 6.18 26.641 27.203 1 98.12 145 TRP B N 1
ATOM 6635 C CA . TRP B 1 145 ? 6.625 25.422 26.547 1 98.12 145 TRP B CA 1
ATOM 6636 C C . TRP B 1 145 ? 5.457 24.453 26.359 1 98.12 145 TRP B C 1
ATOM 6638 O O . TRP B 1 145 ? 4.414 24.594 27 1 98.12 145 TRP B O 1
ATOM 6648 N N . GLY B 1 146 ? 5.504 23.625 25.406 1 98.38 146 GLY B N 1
ATOM 6649 C CA . GLY B 1 146 ? 4.543 22.562 25.156 1 98.38 146 GLY B CA 1
ATOM 6650 C C . GLY B 1 146 ? 5.168 21.328 24.531 1 98.38 146 GLY B C 1
ATOM 6651 O O . GLY B 1 146 ? 6.375 21.297 24.281 1 98.38 146 GLY B O 1
ATOM 6652 N N . ALA B 1 147 ? 4.375 20.266 24.422 1 98.44 147 ALA B N 1
ATOM 6653 C CA . ALA B 1 147 ? 4.805 19.031 23.797 1 98.44 147 ALA B CA 1
ATOM 6654 C C . ALA B 1 147 ? 4.352 18.953 22.344 1 98.44 147 ALA B C 1
ATOM 6656 O O . ALA B 1 147 ? 3.172 19.141 22.031 1 98.44 147 ALA B O 1
ATOM 6657 N N . CYS B 1 148 ? 5.293 18.797 21.453 1 98.06 148 CYS B N 1
ATOM 6658 C CA . CYS B 1 148 ? 4.969 18.531 20.047 1 98.06 148 CYS B CA 1
ATOM 6659 C C . CYS B 1 148 ? 4.812 17.031 19.797 1 98.06 148 CYS B C 1
ATOM 6661 O O . CYS B 1 148 ? 5.785 16.281 19.891 1 98.06 148 CYS B O 1
ATOM 6663 N N . VAL B 1 149 ? 3.596 16.656 19.375 1 97.25 149 VAL B N 1
ATOM 6664 C CA . VAL B 1 149 ? 3.262 15.242 19.359 1 97.25 149 VAL B CA 1
ATOM 6665 C C . VAL B 1 149 ? 2.652 14.859 18.016 1 97.25 149 VAL B C 1
ATOM 6667 O O . VAL B 1 149 ? 1.817 15.586 17.469 1 97.25 149 VAL B O 1
ATOM 6670 N N . GLN B 1 150 ? 3.211 13.789 17.391 1 98 150 GLN B N 1
ATOM 6671 C CA . GLN B 1 150 ? 2.398 13.078 16.422 1 98 150 GLN B CA 1
ATOM 6672 C C . GLN B 1 150 ? 1.333 12.227 17.094 1 98 150 GLN B C 1
ATOM 6674 O O . GLN B 1 150 ? 1.647 11.195 17.703 1 98 150 GLN B O 1
ATOM 6679 N N . LEU B 1 151 ? 0.173 12.547 16.953 1 98.75 151 LEU B N 1
ATOM 6680 C CA . LEU B 1 151 ? -0.89 11.977 17.781 1 98.75 151 LEU B CA 1
ATOM 6681 C C . LEU B 1 151 ? -0.909 10.453 17.672 1 98.75 151 LEU B C 1
ATOM 6683 O O . LEU B 1 151 ? -1.037 9.758 18.672 1 98.75 151 LEU B O 1
ATOM 6687 N N . TYR B 1 152 ? -0.762 9.906 16.484 1 98.62 152 TYR B N 1
ATOM 6688 C CA . TYR B 1 152 ? -0.871 8.469 16.234 1 98.62 152 TYR B CA 1
ATOM 6689 C C . TYR B 1 152 ? 0.202 7.703 17 1 98.62 152 TYR B C 1
ATOM 6691 O O . TYR B 1 152 ? 0.095 6.484 17.172 1 98.62 152 TYR B O 1
ATOM 6699 N N . THR B 1 153 ? 1.248 8.344 17.484 1 98.5 153 THR B N 1
ATOM 6700 C CA . THR B 1 153 ? 2.391 7.672 18.094 1 98.5 153 THR B CA 1
ATOM 6701 C C . THR B 1 153 ? 2.078 7.266 19.516 1 98.5 153 THR B C 1
ATOM 6703 O O . THR B 1 153 ? 2.795 6.457 20.109 1 98.5 153 THR B O 1
ATOM 6706 N N . LEU B 1 154 ? 1.086 7.832 20.078 1 98.69 154 LEU B N 1
ATOM 6707 C CA . LEU B 1 154 ? 0.815 7.637 21.5 1 98.69 154 LEU B CA 1
ATOM 6708 C C . LEU B 1 154 ? 0.379 6.203 21.781 1 98.69 154 LEU B C 1
ATOM 6710 O O . LEU B 1 154 ? -0.364 5.613 21 1 98.69 154 LEU B O 1
ATOM 6714 N N . ARG B 1 155 ? 0.884 5.688 22.875 1 97.88 155 ARG B N 1
ATOM 6715 C CA . ARG B 1 155 ? 0.512 4.371 23.391 1 97.88 155 ARG B CA 1
ATOM 6716 C C . ARG B 1 155 ? -0.254 4.492 24.703 1 97.88 155 ARG B C 1
ATOM 6718 O O . ARG B 1 155 ? 0.016 5.387 25.5 1 97.88 155 ARG B O 1
ATOM 6725 N N . SER B 1 156 ? -1.172 3.672 24.844 1 97.31 156 SER B N 1
ATOM 6726 C CA . SER B 1 156 ? -1.868 3.541 26.125 1 97.31 156 SER B CA 1
ATOM 6727 C C . SER B 1 156 ? -2.484 2.156 26.281 1 97.31 156 SER B C 1
ATOM 6729 O O . SER B 1 156 ? -2.518 1.376 25.328 1 97.31 156 SER B O 1
ATOM 6731 N N . ALA B 1 157 ? -2.934 1.839 27.469 1 94.19 157 ALA B N 1
ATOM 6732 C CA . ALA B 1 157 ? -3.596 0.562 27.719 1 94.19 157 ALA B CA 1
ATOM 6733 C C . ALA B 1 157 ? -5.004 0.546 27.141 1 94.19 157 ALA B C 1
ATOM 6735 O O . ALA B 1 157 ? -5.629 -0.512 27.047 1 94.19 157 ALA B O 1
ATOM 6736 N N . HIS B 1 158 ? -5.387 1.633 26.594 1 93.56 158 HIS B N 1
ATOM 6737 C CA . HIS B 1 158 ? -6.797 1.768 26.25 1 93.56 158 HIS B CA 1
ATOM 6738 C C . HIS B 1 158 ? -6.984 1.841 24.734 1 93.56 158 HIS B C 1
ATOM 6740 O O . HIS B 1 158 ? -8.023 1.433 24.219 1 93.56 158 HIS B O 1
ATOM 6746 N N . ASN B 1 159 ? -5.988 2.424 24.047 1 95.75 159 ASN B N 1
ATOM 6747 C CA . ASN B 1 159 ? -6.254 2.699 22.641 1 95.75 159 ASN B CA 1
ATOM 6748 C C . ASN B 1 159 ? -6.191 1.427 21.797 1 95.75 159 ASN B C 1
ATOM 6750 O O . ASN B 1 159 ? -5.895 0.349 22.312 1 95.75 159 ASN B O 1
ATOM 6754 N N . TRP B 1 160 ? -6.707 1.501 20.625 1 97.81 160 TRP B N 1
ATOM 6755 C CA . TRP B 1 160 ? -6.852 0.351 19.734 1 97.81 160 TRP B CA 1
ATOM 6756 C C . TRP B 1 160 ? -5.695 0.274 18.75 1 97.81 160 TRP B C 1
ATOM 6758 O O . TRP B 1 160 ? -5.91 0.086 17.547 1 97.81 160 TRP B O 1
ATOM 6768 N N . GLY B 1 161 ? -4.445 0.537 19.25 1 98.19 161 GLY B N 1
ATOM 6769 C CA . GLY B 1 161 ? -3.25 0.362 18.438 1 98.19 161 GLY B CA 1
ATOM 6770 C C . GLY B 1 161 ? -2.783 1.646 17.781 1 98.19 161 GLY B C 1
ATOM 6771 O O . GLY B 1 161 ? -1.798 1.647 17.031 1 98.19 161 GLY B O 1
ATOM 6772 N N . ILE B 1 162 ? -3.41 2.771 17.984 1 98.69 162 ILE B N 1
ATOM 6773 C CA . ILE B 1 162 ? -3.074 4.098 17.484 1 98.69 162 ILE B CA 1
ATOM 6774 C C . ILE B 1 162 ? -3.457 5.156 18.516 1 98.69 162 ILE B C 1
ATOM 6776 O O . ILE B 1 162 ? -4.484 5.027 19.188 1 98.69 162 ILE B O 1
ATOM 6780 N N . GLY B 1 163 ? -2.553 6.176 18.672 1 98.81 163 GLY B N 1
ATOM 6781 C CA . GLY B 1 163 ? -2.986 7.297 19.5 1 98.81 163 GLY B CA 1
ATOM 6782 C C . GLY B 1 163 ? -4.227 7.984 18.953 1 98.81 163 GLY B C 1
ATOM 6783 O O . GLY B 1 163 ? -4.348 8.211 17.75 1 98.81 163 GLY B O 1
ATOM 6784 N N . ASP B 1 164 ? -5.164 8.234 19.844 1 98.75 164 ASP B N 1
ATOM 6785 C CA . ASP B 1 164 ? -6.426 8.836 19.422 1 98.75 164 ASP B CA 1
ATOM 6786 C C . ASP B 1 164 ? -6.836 9.969 20.359 1 98.75 164 ASP B C 1
ATOM 6788 O O . ASP B 1 164 ? -6.023 10.453 21.141 1 98.75 164 ASP B O 1
ATOM 6792 N N . PHE B 1 165 ? -8.039 10.508 20.203 1 98.81 165 PHE B N 1
ATOM 6793 C CA . PHE B 1 165 ? -8.453 11.703 20.938 1 98.81 165 PHE B CA 1
ATOM 6794 C C . PHE B 1 165 ? -8.586 11.398 22.438 1 98.81 165 PHE B C 1
ATOM 6796 O O . PHE B 1 165 ? -8.445 12.297 23.266 1 98.81 165 PHE B O 1
ATOM 6803 N N . GLY B 1 166 ? -8.883 10.133 22.781 1 98.69 166 GLY B N 1
ATOM 6804 C CA . GLY B 1 166 ? -8.828 9.758 24.188 1 98.69 166 GLY B CA 1
ATOM 6805 C C . GLY B 1 166 ? -7.438 9.891 24.781 1 98.69 166 GLY B C 1
ATOM 6806 O O . GLY B 1 166 ? -7.277 10.367 25.906 1 98.69 166 GLY B O 1
ATOM 6807 N N . ASP B 1 167 ? -6.488 9.445 24.047 1 98.81 167 ASP B N 1
ATOM 6808 C CA . ASP B 1 167 ? -5.102 9.562 24.484 1 98.81 167 ASP B CA 1
ATOM 6809 C C . ASP B 1 167 ? -4.676 11.023 24.578 1 98.81 167 ASP B C 1
ATOM 6811 O O . ASP B 1 167 ? -3.941 11.406 25.484 1 98.81 167 ASP B O 1
ATOM 6815 N N . LEU B 1 168 ? -5.074 11.797 23.578 1 98.81 168 LEU B N 1
ATOM 6816 C CA . LEU B 1 168 ? -4.773 13.219 23.594 1 98.81 168 LEU B CA 1
ATOM 6817 C C . LEU B 1 168 ? -5.328 13.883 24.844 1 98.81 168 LEU B C 1
ATOM 6819 O O . LEU B 1 168 ? -4.637 14.672 25.5 1 98.81 168 LEU B O 1
ATOM 6823 N N . GLN B 1 169 ? -6.539 13.57 25.172 1 98.62 169 GLN B N 1
ATOM 6824 C CA . GLN B 1 169 ? -7.176 14.148 26.344 1 98.62 169 GLN B CA 1
ATOM 6825 C C . GLN B 1 169 ? -6.402 13.805 27.609 1 98.62 169 GLN B C 1
ATOM 6827 O O . GLN B 1 169 ? -6.184 14.672 28.469 1 98.62 169 GLN B O 1
ATOM 6832 N N . ARG B 1 170 ? -6.008 12.586 27.734 1 98.25 170 ARG B N 1
ATOM 6833 C CA . ARG B 1 170 ? -5.242 12.148 28.891 1 98.25 170 ARG B CA 1
ATOM 6834 C C . ARG B 1 170 ? -3.887 12.844 28.938 1 98.25 170 ARG B C 1
ATOM 6836 O O . ARG B 1 170 ? -3.436 13.258 30.016 1 98.25 170 ARG B O 1
ATOM 6843 N N . MET B 1 171 ? -3.273 12.992 27.812 1 98.69 171 MET B N 1
ATOM 6844 C CA . MET B 1 171 ? -1.951 13.617 27.781 1 98.69 171 MET B CA 1
ATOM 6845 C C . MET B 1 171 ? -2.037 15.094 28.141 1 98.69 171 MET B C 1
ATOM 6847 O O . MET B 1 171 ? -1.122 15.648 28.75 1 98.69 171 MET B O 1
ATOM 6851 N N . LEU B 1 172 ? -3.105 15.742 27.703 1 98.69 172 LEU B N 1
ATOM 6852 C CA . LEU B 1 172 ? -3.303 17.156 28.031 1 98.69 172 LEU B CA 1
ATOM 6853 C C . LEU B 1 172 ? -3.256 17.375 29.531 1 98.69 172 LEU B C 1
ATOM 6855 O O . LEU B 1 172 ? -2.623 18.328 30.016 1 98.69 172 LEU B O 1
ATOM 6859 N N . VAL B 1 173 ? -3.879 16.484 30.281 1 98.5 173 VAL B N 1
ATOM 6860 C CA . VAL B 1 173 ? -3.902 16.578 31.734 1 98.5 173 VAL B CA 1
ATOM 6861 C C . VAL B 1 173 ? -2.484 16.438 32.281 1 98.5 173 VAL B C 1
ATOM 6863 O O . VAL B 1 173 ? -2.059 17.234 33.125 1 98.5 173 VAL B O 1
ATOM 6866 N N . ASP B 1 174 ? -1.781 15.5 31.781 1 98.38 174 ASP B N 1
ATOM 6867 C CA . ASP B 1 174 ? -0.43 15.211 32.25 1 98.38 174 ASP B CA 1
ATOM 6868 C C . ASP B 1 174 ? 0.514 16.375 31.953 1 98.38 174 ASP B C 1
ATOM 6870 O O . ASP B 1 174 ? 1.348 16.734 32.781 1 98.38 174 ASP B O 1
ATOM 6874 N N . VAL B 1 175 ? 0.441 16.938 30.781 1 98.5 175 VAL B N 1
ATOM 6875 C CA . VAL B 1 175 ? 1.3 18.047 30.359 1 98.5 175 VAL B CA 1
ATOM 6876 C C . VAL B 1 175 ? 0.957 19.297 31.172 1 98.5 175 VAL B C 1
ATOM 6878 O O . VAL B 1 175 ? 1.851 20 31.641 1 98.5 175 VAL B O 1
ATOM 6881 N N . ALA B 1 176 ? -0.336 19.547 31.375 1 98.38 176 ALA B N 1
ATOM 6882 C CA . ALA B 1 176 ? -0.792 20.719 32.125 1 98.38 176 ALA B CA 1
ATOM 6883 C C . ALA B 1 176 ? -0.298 20.672 33.562 1 98.38 176 ALA B C 1
ATOM 6885 O O . ALA B 1 176 ? 0.168 21.688 34.094 1 98.38 176 ALA B O 1
ATOM 6886 N N . LYS B 1 177 ? -0.358 19.547 34.156 1 97.75 177 LYS B N 1
ATOM 6887 C CA . LYS B 1 177 ? 0.043 19.375 35.562 1 97.75 177 LYS B CA 1
ATOM 6888 C C . LYS B 1 177 ? 1.535 19.641 35.75 1 97.75 177 LYS B C 1
ATOM 6890 O O . LYS B 1 177 ? 1.989 19.953 36.844 1 97.75 177 LYS B O 1
ATOM 6895 N N . ARG B 1 178 ? 2.23 19.609 34.719 1 97.38 178 ARG B N 1
ATOM 6896 C CA . ARG B 1 178 ? 3.68 19.75 34.781 1 97.38 178 ARG B CA 1
ATOM 6897 C C . ARG B 1 178 ? 4.121 21.125 34.281 1 97.38 178 ARG B C 1
ATOM 6899 O O . ARG B 1 178 ? 5.316 21.359 34.094 1 97.38 178 ARG B O 1
ATOM 6906 N N . GLY B 1 179 ? 3.154 21.984 34 1 96.75 179 GLY B N 1
ATOM 6907 C CA . GLY B 1 179 ? 3.449 23.359 33.656 1 96.75 179 GLY B CA 1
ATOM 6908 C C . GLY B 1 179 ? 3.414 23.609 32.156 1 96.75 179 GLY B C 1
ATOM 6909 O O . GLY B 1 179 ? 3.633 24.734 31.703 1 96.75 179 GLY B O 1
ATOM 6910 N N . GLY B 1 180 ? 3.139 22.578 31.391 1 97.94 180 GLY B N 1
ATOM 6911 C CA . GLY B 1 180 ? 3.059 22.75 29.953 1 97.94 180 GLY B CA 1
ATOM 6912 C C . GLY B 1 180 ? 1.891 23.609 29.5 1 97.94 180 GLY B C 1
ATOM 6913 O O . GLY B 1 180 ? 0.807 23.547 30.094 1 97.94 180 GLY B O 1
ATOM 6914 N N . SER B 1 181 ? 2.111 24.406 28.469 1 98.25 181 SER B N 1
ATOM 6915 C CA . SER B 1 181 ? 1.121 25.391 28.047 1 98.25 181 SER B CA 1
ATOM 6916 C C . SER B 1 181 ? 0.34 24.906 26.828 1 98.25 181 SER B C 1
ATOM 6918 O O . SER B 1 181 ? -0.711 25.453 26.5 1 98.25 181 SER B O 1
ATOM 6920 N N . PHE B 1 182 ? 0.892 23.891 26.141 1 98.62 182 PHE B N 1
ATOM 6921 C CA . PHE B 1 182 ? 0.19 23.438 24.938 1 98.62 182 PHE B CA 1
ATOM 6922 C C . PHE B 1 182 ? 0.666 22.047 24.531 1 98.62 182 PHE B C 1
ATOM 6924 O O . PHE B 1 182 ? 1.707 21.578 24.984 1 98.62 182 PHE B O 1
ATOM 6931 N N . ILE B 1 183 ? -0.115 21.359 23.781 1 98.81 183 ILE B N 1
ATOM 6932 C CA . ILE B 1 183 ? 0.286 20.219 22.953 1 98.81 183 ILE B CA 1
ATOM 6933 C C . ILE B 1 183 ? 0.146 20.578 21.484 1 98.81 183 ILE B C 1
ATOM 6935 O O . ILE B 1 183 ? -0.925 20.984 21.031 1 98.81 183 ILE B O 1
ATOM 6939 N N . GLY B 1 184 ? 1.282 20.578 20.781 1 98.5 184 GLY B N 1
ATOM 6940 C CA . GLY B 1 184 ? 1.26 20.734 19.328 1 98.5 184 GLY B CA 1
ATOM 6941 C C . GLY B 1 184 ? 1.099 19.438 18.578 1 98.5 184 GLY B C 1
ATOM 6942 O O . GLY B 1 184 ? 1.858 18.484 18.812 1 98.5 184 GLY B O 1
ATOM 6943 N N . LEU B 1 185 ? 0.124 19.406 17.672 1 98.5 185 LEU B N 1
ATOM 6944 C CA . LEU B 1 185 ? -0.223 18.156 16.984 1 98.5 185 LEU B CA 1
ATOM 6945 C C . LEU B 1 185 ? 0.303 18.172 15.547 1 98.5 185 LEU B C 1
ATOM 6947 O O . LEU B 1 185 ? 0.498 19.234 14.953 1 98.5 185 LEU B O 1
ATOM 6951 N N . ASN B 1 186 ? 0.566 16.922 15.016 1 98.25 186 ASN B N 1
ATOM 6952 C CA . ASN B 1 186 ? 0.58 16.781 13.562 1 98.25 186 ASN B CA 1
ATOM 6953 C C . ASN B 1 186 ? -0.771 17.141 12.953 1 98.25 186 ASN B C 1
ATOM 6955 O O . ASN B 1 186 ? -1.771 17.25 13.672 1 98.25 186 ASN B O 1
ATOM 6959 N N . PRO B 1 187 ? -0.803 17.344 11.602 1 98.44 187 PRO B N 1
ATOM 6960 C CA . PRO B 1 187 ? -2.123 17.578 11.016 1 98.44 187 PRO B CA 1
ATOM 6961 C C . PRO B 1 187 ? -3.109 16.453 11.312 1 98.44 187 PRO B C 1
ATOM 6963 O O . PRO B 1 187 ? -2.787 15.281 11.109 1 98.44 187 PRO B O 1
ATOM 6966 N N . ILE B 1 188 ? -4.227 16.766 11.758 1 98.56 188 ILE B N 1
ATOM 6967 C CA . ILE B 1 188 ? -5.246 15.766 12.039 1 98.56 188 ILE B CA 1
ATOM 6968 C C . ILE B 1 188 ? -6.328 15.812 10.961 1 98.56 188 ILE B C 1
ATOM 6970 O O . ILE B 1 188 ? -7.504 15.562 11.242 1 98.56 188 ILE B O 1
ATOM 6974 N N . HIS B 1 189 ? -5.938 16.188 9.766 1 98.62 189 HIS B N 1
ATOM 6975 C CA . HIS B 1 189 ? -6.801 16.297 8.594 1 98.62 189 HIS B CA 1
ATOM 6976 C C . HIS B 1 189 ? -7.406 14.953 8.227 1 98.62 189 HIS B C 1
ATOM 6978 O O . HIS B 1 189 ? -6.836 13.906 8.547 1 98.62 189 HIS B O 1
ATOM 6984 N N . ALA B 1 190 ? -8.539 15.055 7.531 1 98.62 190 ALA B N 1
ATOM 6985 C CA . ALA B 1 190 ? -9.148 13.844 6.992 1 98.62 190 ALA B CA 1
ATOM 6986 C C . ALA B 1 190 ? -8.227 13.172 5.977 1 98.62 190 ALA B C 1
ATOM 6988 O O . ALA B 1 190 ? -7.723 13.82 5.059 1 98.62 190 ALA B O 1
ATOM 6989 N N . LEU B 1 191 ? -8 11.914 6.207 1 98.06 191 LEU B N 1
ATOM 6990 C CA . LEU B 1 191 ? -7.27 11.117 5.223 1 98.06 191 LEU B CA 1
ATOM 6991 C C . LEU B 1 191 ? -8.219 10.219 4.438 1 98.06 191 LEU B C 1
ATOM 6993 O O . LEU B 1 191 ? -9.211 10.695 3.879 1 98.06 191 LEU B O 1
ATOM 6997 N N . TYR B 1 192 ? -7.93 8.875 4.336 1 96.81 192 TYR B N 1
ATOM 6998 C CA . TYR B 1 192 ? -8.711 7.969 3.504 1 96.81 192 TYR B CA 1
ATOM 6999 C C . TYR B 1 192 ? -9.07 6.703 4.273 1 96.81 192 TYR B C 1
ATOM 7001 O O . TYR B 1 192 ? -8.336 5.715 4.242 1 96.81 192 TYR B O 1
ATOM 7009 N N . PRO B 1 193 ? -10.305 6.637 4.832 1 96.69 193 PRO B N 1
ATOM 7010 C CA . PRO B 1 193 ? -10.68 5.422 5.559 1 96.69 193 PRO B CA 1
ATOM 7011 C C . PRO B 1 193 ? -10.617 4.168 4.684 1 96.69 193 PRO B C 1
ATOM 7013 O O . PRO B 1 193 ? -10.328 3.078 5.184 1 96.69 193 PRO B O 1
ATOM 7016 N N . ALA B 1 194 ? -10.828 4.328 3.395 1 95.31 194 ALA B N 1
ATOM 7017 C CA . ALA B 1 194 ? -10.859 3.186 2.484 1 95.31 194 ALA B CA 1
ATOM 7018 C C . ALA B 1 194 ? -9.469 2.881 1.935 1 95.31 194 ALA B C 1
ATOM 7020 O O . ALA B 1 194 ? -9.289 1.934 1.165 1 95.31 194 ALA B O 1
ATOM 7021 N N . ASN B 1 195 ? -8.484 3.623 2.238 1 94 195 ASN B N 1
ATOM 7022 C CA . ASN B 1 195 ? -7.078 3.434 1.91 1 94 195 ASN B CA 1
ATOM 7023 C C . ASN B 1 195 ? -6.176 3.797 3.084 1 94 195 ASN B C 1
ATOM 7025 O O . ASN B 1 195 ? -5.375 4.73 2.992 1 94 195 ASN B O 1
ATOM 7029 N N . PRO B 1 196 ? -6.203 2.98 4.102 1 95.12 196 PRO B N 1
ATOM 7030 C CA . PRO B 1 196 ? -5.598 3.373 5.375 1 95.12 196 PRO B CA 1
ATOM 7031 C C . PRO B 1 196 ? -4.074 3.473 5.297 1 95.12 196 PRO B C 1
ATOM 7033 O O . PRO B 1 196 ? -3.455 4.148 6.125 1 95.12 196 PRO B O 1
ATOM 7036 N N . GLU B 1 197 ? -3.447 2.871 4.301 1 93.12 197 GLU B N 1
ATOM 7037 C CA . GLU B 1 197 ? -1.992 2.893 4.195 1 93.12 197 GLU B CA 1
ATOM 7038 C C . GLU B 1 197 ? -1.498 4.23 3.654 1 93.12 197 GLU B C 1
ATOM 7040 O O . GLU B 1 197 ? -0.307 4.539 3.738 1 93.12 197 GLU B O 1
ATOM 7045 N N . SER B 1 198 ? -2.357 4.988 3.039 1 93.06 198 SER B N 1
ATOM 7046 C CA . SER B 1 198 ? -2.037 6.387 2.766 1 93.06 198 SER B CA 1
ATOM 7047 C C . SER B 1 198 ? -2.098 7.227 4.035 1 93.06 198 SER B C 1
ATOM 7049 O O . SER B 1 198 ? -3.031 8.008 4.227 1 93.06 198 SER B O 1
ATOM 7051 N N . ALA B 1 199 ? -1.008 7.113 4.773 1 95.12 199 ALA B N 1
ATOM 7052 C CA . ALA B 1 199 ? -1.087 7.512 6.176 1 95.12 199 ALA B CA 1
ATOM 7053 C C . ALA B 1 199 ? -0.415 8.859 6.402 1 95.12 199 ALA B C 1
ATOM 7055 O O . ALA B 1 199 ? -0.434 9.391 7.512 1 95.12 199 ALA B O 1
ATOM 7056 N N . SER B 1 200 ? 0.152 9.508 5.391 1 95.56 200 SER B N 1
ATOM 7057 C CA . SER B 1 200 ? 0.823 10.789 5.602 1 95.56 200 SER B CA 1
ATOM 7058 C C . SER B 1 200 ? -0.168 11.867 6.023 1 95.56 200 SER B C 1
ATOM 7060 O O . SER B 1 200 ? -1.111 12.172 5.289 1 95.56 200 SER B O 1
ATOM 7062 N N . PRO B 1 201 ? 0.07 12.469 7.188 1 97.5 201 PRO B N 1
ATOM 7063 C CA . PRO B 1 201 ? -0.826 13.555 7.594 1 97.5 201 PRO B CA 1
ATOM 7064 C C . PRO B 1 201 ? -0.693 14.789 6.707 1 97.5 201 PRO B C 1
ATOM 7066 O O . PRO B 1 201 ? -1.526 15.695 6.781 1 97.5 201 PRO B O 1
ATOM 7069 N N . TYR B 1 202 ? 0.309 14.844 5.844 1 96.69 202 TYR B N 1
ATOM 7070 C CA . TYR B 1 202 ? 0.57 16.016 5.023 1 96.69 202 TYR B CA 1
ATOM 7071 C C . TYR B 1 202 ? 0.108 15.797 3.586 1 96.69 202 TYR B C 1
ATOM 7073 O O . TYR B 1 202 ? 0.365 16.625 2.709 1 96.69 202 TYR B O 1
ATOM 7081 N N . SER B 1 203 ? -0.55 14.68 3.338 1 95.5 203 SER B N 1
ATOM 7082 C CA . SER B 1 203 ? -1.223 14.398 2.074 1 95.5 203 SER B CA 1
ATOM 7083 C C . SER B 1 203 ? -2.686 14.031 2.297 1 95.5 203 SER B C 1
ATOM 7085 O O . SER B 1 203 ? -3.125 12.945 1.901 1 95.5 203 SER B O 1
ATOM 7087 N N . PRO B 1 204 ? -3.416 14.945 2.797 1 97.69 204 PRO B N 1
ATOM 7088 C CA . PRO B 1 204 ? -4.781 14.648 3.229 1 97.69 204 PRO B CA 1
ATOM 7089 C C . PRO B 1 204 ? -5.785 14.672 2.074 1 97.69 204 PRO B C 1
ATOM 7091 O O . PRO B 1 204 ? -5.5 15.242 1.018 1 97.69 204 PRO B O 1
ATOM 7094 N N . SER B 1 205 ? -6.938 14.008 2.338 1 97.62 205 SER B N 1
ATOM 7095 C CA . SER B 1 205 ? -8.109 14.109 1.475 1 97.62 205 SER B CA 1
ATOM 7096 C C . SER B 1 205 ? -8.781 15.477 1.604 1 97.62 205 SER B C 1
ATOM 7098 O O . SER B 1 205 ? -9.305 16 0.627 1 97.62 205 SER B O 1
ATOM 7100 N N . SER B 1 206 ? -8.742 15.93 2.805 1 98.12 206 SER B N 1
ATOM 7101 C CA . SER B 1 206 ? -9.32 17.234 3.109 1 98.12 206 SER B CA 1
ATOM 7102 C C . SER B 1 206 ? -8.617 17.891 4.293 1 98.12 206 SER B C 1
ATOM 7104 O O . SER B 1 206 ? -8.32 17.219 5.289 1 98.12 206 SER B O 1
ATOM 7106 N N . ARG B 1 207 ? -8.367 19.156 4.141 1 98.06 207 ARG B N 1
ATOM 7107 C CA . ARG B 1 207 ? -7.766 19.922 5.234 1 98.06 207 ARG B CA 1
ATOM 7108 C C . ARG B 1 207 ? -8.844 20.547 6.121 1 98.06 207 ARG B C 1
ATOM 7110 O O . ARG B 1 207 ? -8.539 21.078 7.191 1 98.06 207 ARG B O 1
ATOM 7117 N N . ARG B 1 208 ? -10.062 20.422 5.711 1 97.56 208 ARG B N 1
ATOM 7118 C CA . ARG B 1 208 ? -11.148 21.078 6.434 1 97.56 208 ARG B CA 1
ATOM 7119 C C . ARG B 1 208 ? -11.742 20.172 7.496 1 97.56 208 ARG B C 1
ATOM 7121 O O . ARG B 1 208 ? -12.32 20.641 8.477 1 97.56 208 ARG B O 1
ATOM 7128 N N . TRP B 1 209 ? -11.602 18.906 7.262 1 98.38 209 TRP B N 1
ATOM 7129 C CA . TRP B 1 209 ? -12.266 17.969 8.156 1 98.38 209 TRP B CA 1
ATOM 7130 C C . TRP B 1 209 ? -11.258 17.062 8.836 1 98.38 209 TRP B C 1
ATOM 7132 O O . TRP B 1 209 ? -10.047 17.188 8.625 1 98.38 209 TRP B O 1
ATOM 7142 N N . LEU B 1 210 ? -11.789 16.141 9.695 1 98.75 210 LEU B N 1
ATOM 7143 C CA . LEU B 1 210 ? -10.898 15.484 10.648 1 98.75 210 LEU B CA 1
ATOM 7144 C C . LEU B 1 210 ? -10.648 14.031 10.242 1 98.75 210 LEU B C 1
ATOM 7146 O O . LEU B 1 210 ? -11.484 13.422 9.57 1 98.75 210 LEU B O 1
ATOM 7150 N N . ASN B 1 211 ? -9.516 13.516 10.555 1 98.75 211 ASN B N 1
ATOM 7151 C CA . ASN B 1 211 ? -9.195 12.102 10.391 1 98.75 211 ASN B CA 1
ATOM 7152 C C . ASN B 1 211 ? -9.984 11.234 11.367 1 98.75 211 ASN B C 1
ATOM 7154 O O . ASN B 1 211 ? -9.742 11.258 12.57 1 98.75 211 ASN B O 1
ATOM 7158 N N . VAL B 1 212 ? -10.836 10.406 10.922 1 98.75 212 VAL B N 1
ATOM 7159 C CA . VAL B 1 212 ? -11.789 9.68 11.758 1 98.75 212 VAL B CA 1
ATOM 7160 C C . VAL B 1 212 ? -11.086 8.523 12.469 1 98.75 212 VAL B C 1
ATOM 7162 O O . VAL B 1 212 ? -11.633 7.945 13.414 1 98.75 212 VAL B O 1
ATOM 7165 N N . ILE B 1 213 ? -9.852 8.203 12.055 1 98.69 213 ILE B N 1
ATOM 7166 C CA . ILE B 1 213 ? -9.125 7.105 12.688 1 98.69 213 ILE B CA 1
ATOM 7167 C C . ILE B 1 213 ? -8.781 7.48 14.125 1 98.69 213 ILE B C 1
ATOM 7169 O O . ILE B 1 213 ? -8.5 6.605 14.953 1 98.69 213 ILE B O 1
ATOM 7173 N N . TYR B 1 214 ? -8.836 8.797 14.5 1 98.81 214 TYR B N 1
ATOM 7174 C CA . TYR B 1 214 ? -8.445 9.273 15.82 1 98.81 214 TYR B CA 1
ATOM 7175 C C . TYR B 1 214 ? -9.602 9.18 16.797 1 98.81 214 TYR B C 1
ATOM 7177 O O . TYR B 1 214 ? -9.453 9.523 17.984 1 98.81 214 TYR B O 1
ATOM 7185 N N . ILE B 1 215 ? -10.758 8.703 16.375 1 98.88 215 ILE B N 1
ATOM 7186 C CA . ILE B 1 215 ? -11.891 8.508 17.266 1 98.88 215 ILE B CA 1
ATOM 7187 C C . ILE B 1 215 ? -11.539 7.461 18.328 1 98.88 215 ILE B C 1
ATOM 7189 O O . ILE B 1 215 ? -11.031 6.387 18 1 98.88 215 ILE B O 1
ATOM 7193 N N . ASP B 1 216 ? -11.727 7.805 19.516 1 98.88 216 ASP B N 1
ATOM 7194 C CA . ASP B 1 216 ? -11.68 6.844 20.609 1 98.88 216 ASP B CA 1
ATOM 7195 C C . ASP B 1 216 ? -12.969 6.039 20.703 1 98.88 216 ASP B C 1
ATOM 7197 O O . ASP B 1 216 ? -13.961 6.504 21.266 1 98.88 216 ASP B O 1
ATOM 7201 N N . VAL B 1 217 ? -12.93 4.812 20.203 1 98.75 217 VAL B N 1
ATOM 7202 C CA . VAL B 1 217 ? -14.117 3.984 20.047 1 98.75 217 VAL B CA 1
ATOM 7203 C C . VAL B 1 217 ? -14.711 3.684 21.422 1 98.75 217 VAL B C 1
ATOM 7205 O O . VAL B 1 217 ? -15.938 3.658 21.594 1 98.75 217 VAL B O 1
ATOM 7208 N N . ASN B 1 218 ? -13.875 3.523 22.438 1 97.88 218 ASN B N 1
ATOM 7209 C CA . ASN B 1 218 ? -14.328 3.186 23.781 1 97.88 218 ASN B CA 1
ATOM 7210 C C . ASN B 1 218 ? -15.078 4.344 24.422 1 97.88 218 ASN B C 1
ATOM 7212 O O . ASN B 1 218 ? -15.781 4.16 25.422 1 97.88 218 ASN B O 1
ATOM 7216 N N . ALA B 1 219 ? -14.961 5.516 23.859 1 98.25 219 ALA B N 1
ATOM 7217 C CA . ALA B 1 219 ? -15.633 6.688 24.422 1 98.25 219 ALA B CA 1
ATOM 7218 C C . ALA B 1 219 ? -16.938 6.984 23.656 1 98.25 219 ALA B C 1
ATOM 7220 O O . ALA B 1 219 ? -17.578 8 23.906 1 98.25 219 ALA B O 1
ATOM 7221 N N . VAL B 1 220 ? -17.312 6.168 22.734 1 98.69 220 VAL B N 1
ATOM 7222 C CA . VAL B 1 220 ? -18.562 6.32 22 1 98.69 220 VAL B CA 1
ATOM 7223 C C . VAL B 1 220 ? -19.688 5.633 22.75 1 98.69 220 VAL B C 1
ATOM 7225 O O . VAL B 1 220 ? -19.688 4.406 22.906 1 98.69 220 VAL B O 1
ATOM 7228 N N . ASP B 1 221 ? -20.703 6.352 23.219 1 97.81 221 ASP B N 1
ATOM 7229 C CA . ASP B 1 221 ? -21.797 5.844 24.031 1 97.81 221 ASP B CA 1
ATOM 7230 C C . ASP B 1 221 ? -22.5 4.676 23.344 1 97.81 221 ASP B C 1
ATOM 7232 O O . ASP B 1 221 ? -22.781 3.65 23.969 1 97.81 221 ASP B O 1
ATOM 7236 N N . ASP B 1 222 ? -22.734 4.793 22.094 1 98.44 222 ASP B N 1
ATOM 7237 C CA . ASP B 1 222 ? -23.5 3.797 21.359 1 98.44 222 ASP B CA 1
ATOM 7238 C C . ASP B 1 222 ? -22.703 2.516 21.156 1 98.44 222 ASP B C 1
ATOM 7240 O O . ASP B 1 222 ? -23.266 1.448 20.922 1 98.44 222 ASP B O 1
ATOM 7244 N N . PHE B 1 2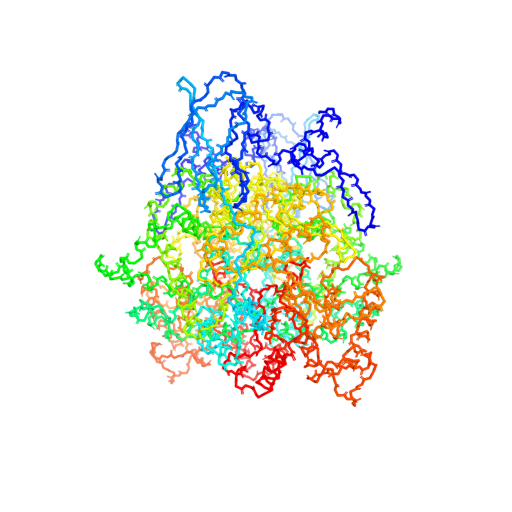23 ? -21.391 2.574 21.172 1 98.38 223 PHE B N 1
ATOM 7245 C CA . PHE B 1 223 ? -20.562 1.367 21.188 1 98.38 223 PHE B CA 1
ATOM 7246 C C . PHE B 1 223 ? -20.781 0.589 22.484 1 98.38 223 PHE B C 1
ATOM 7248 O O . PHE B 1 223 ? -20.938 -0.633 22.453 1 98.38 223 PHE B O 1
ATOM 7255 N N . LEU B 1 224 ? -20.844 1.288 23.594 1 97.62 224 LEU B N 1
ATOM 7256 C CA . LEU B 1 224 ? -21.031 0.679 24.906 1 97.62 224 LEU B CA 1
ATOM 7257 C C . LEU B 1 224 ? -22.438 0.123 25.047 1 97.62 224 LEU B C 1
ATOM 7259 O O . LEU B 1 224 ? -22.641 -0.894 25.719 1 97.62 224 LEU B O 1
ATOM 7263 N N . LEU B 1 225 ? -23.375 0.764 24.422 1 97.62 225 LEU B N 1
ATOM 7264 C CA . LEU B 1 225 ? -24.781 0.408 24.594 1 97.62 225 LEU B CA 1
ATOM 7265 C C . LEU B 1 225 ? -25.172 -0.707 23.625 1 97.62 225 LEU B C 1
ATOM 7267 O O . LEU B 1 225 ? -26.219 -1.338 23.797 1 97.62 225 LEU B O 1
ATOM 7271 N N . SER B 1 226 ? -24.391 -0.937 22.594 1 97.81 226 SER B N 1
ATOM 7272 C CA . SER B 1 226 ? -24.688 -1.956 21.594 1 97.81 226 SER B CA 1
ATOM 7273 C C . SER B 1 226 ? -24.297 -3.346 22.078 1 97.81 226 SER B C 1
ATOM 7275 O O . SER B 1 226 ? -23.109 -3.65 22.219 1 97.81 226 SER B O 1
ATOM 7277 N N . ASP B 1 227 ? -25.281 -4.238 22.25 1 96.56 227 ASP B N 1
ATOM 7278 C CA . ASP B 1 227 ? -25 -5.617 22.641 1 96.56 227 ASP B CA 1
ATOM 7279 C C . ASP B 1 227 ? -24.172 -6.332 21.578 1 96.56 227 ASP B C 1
ATOM 7281 O O . ASP B 1 227 ? -23.234 -7.062 21.906 1 96.56 227 ASP B O 1
ATOM 7285 N N . GLU B 1 228 ? -24.531 -6.07 20.375 1 93.5 228 GLU B N 1
ATOM 7286 C CA . GLU B 1 228 ? -23.797 -6.668 19.266 1 93.5 228 GLU B CA 1
ATOM 7287 C C . GLU B 1 228 ? -22.328 -6.277 19.297 1 93.5 228 GLU B C 1
ATOM 7289 O O . GLU B 1 228 ? -21.453 -7.129 19.141 1 93.5 228 GLU B O 1
ATOM 7294 N N . ALA B 1 229 ? -22.078 -4.977 19.469 1 96.44 229 ALA B N 1
ATOM 7295 C CA . ALA B 1 229 ? -20.703 -4.477 19.484 1 96.44 229 ALA B CA 1
ATOM 7296 C C . ALA B 1 229 ? -19.922 -5.035 20.672 1 96.44 229 ALA B C 1
ATOM 7298 O O . ALA B 1 229 ? -18.75 -5.41 20.547 1 96.44 229 ALA B O 1
ATOM 7299 N N . GLN B 1 230 ? -20.594 -5.129 21.797 1 97.06 230 GLN B N 1
ATOM 7300 C CA . GLN B 1 230 ? -19.953 -5.629 23 1 97.06 230 GLN B CA 1
ATOM 7301 C C . GLN B 1 230 ? -19.641 -7.117 22.875 1 97.06 230 GLN B C 1
ATOM 7303 O O . GLN B 1 230 ? -18.562 -7.566 23.297 1 97.06 230 GLN B O 1
ATOM 7308 N N . ASP B 1 231 ? -20.531 -7.871 22.328 1 94.25 231 ASP B N 1
ATOM 7309 C CA . ASP B 1 231 ? -20.297 -9.297 22.094 1 94.25 231 ASP B CA 1
ATOM 7310 C C . ASP B 1 231 ? -19.109 -9.508 21.172 1 94.25 231 ASP B C 1
ATOM 7312 O O . ASP B 1 231 ? -18.234 -10.344 21.438 1 94.25 231 ASP B O 1
ATOM 7316 N N . TRP B 1 232 ? -19.109 -8.758 20.062 1 93.19 232 TRP B N 1
ATOM 7317 C CA . TRP B 1 232 ? -18.016 -8.82 19.094 1 93.19 232 TRP B CA 1
ATOM 7318 C C . TRP B 1 232 ? -16.688 -8.469 19.75 1 93.19 232 TRP B C 1
ATOM 7320 O O . TRP B 1 232 ? -15.688 -9.164 19.547 1 93.19 232 TRP B O 1
ATOM 7330 N N . TRP B 1 233 ? -16.672 -7.43 20.547 1 95.38 233 TRP B N 1
ATOM 7331 C CA . TRP B 1 233 ? -15.477 -6.906 21.203 1 95.38 233 TRP B CA 1
ATOM 7332 C C . TRP B 1 233 ? -14.875 -7.941 22.141 1 95.38 233 TRP B C 1
ATOM 7334 O O . TRP B 1 233 ? -13.648 -8.031 22.266 1 95.38 233 TRP B O 1
ATOM 7344 N N . LYS B 1 234 ? -15.68 -8.773 22.719 1 94.31 234 LYS B N 1
ATOM 7345 C CA . LYS B 1 234 ? -15.242 -9.719 23.734 1 94.31 234 LYS B CA 1
ATOM 7346 C C . LYS B 1 234 ? -14.773 -11.023 23.094 1 94.31 234 LYS B C 1
ATOM 7348 O O . LYS B 1 234 ? -14.125 -11.844 23.75 1 94.31 234 LYS B O 1
ATOM 7353 N N . MET B 1 235 ? -15.039 -11.164 21.875 1 90.75 235 MET B N 1
ATOM 7354 C CA . MET B 1 235 ? -14.633 -12.391 21.203 1 90.75 235 MET B CA 1
ATOM 7355 C C . MET B 1 235 ? -13.109 -12.547 21.219 1 90.75 235 MET B C 1
ATOM 7357 O O . MET B 1 235 ? -12.383 -11.562 21.078 1 90.75 235 MET B O 1
ATOM 7361 N N . PRO B 1 236 ? -12.625 -13.773 21.391 1 88.81 236 PRO B N 1
ATOM 7362 C CA . PRO B 1 236 ? -11.18 -14.016 21.5 1 88.81 236 PRO B CA 1
ATOM 7363 C C . PRO B 1 236 ? -10.398 -13.523 20.281 1 88.81 236 PRO B C 1
ATOM 7365 O O . PRO B 1 236 ? -9.328 -12.922 20.438 1 88.81 236 PRO B O 1
ATOM 7368 N N . VAL B 1 237 ? -10.93 -13.727 19.141 1 87.75 237 VAL B N 1
ATOM 7369 C CA . VAL B 1 237 ? -10.242 -13.328 17.922 1 87.75 237 VAL B CA 1
ATOM 7370 C C . VAL B 1 237 ? -10.102 -11.805 17.875 1 87.75 237 VAL B C 1
ATOM 7372 O O . VAL B 1 237 ? -9.047 -11.281 17.516 1 87.75 237 VAL B O 1
ATOM 7375 N N . THR B 1 238 ? -11.148 -11.094 18.234 1 93.12 238 THR B N 1
ATOM 7376 C CA . THR B 1 238 ? -11.125 -9.633 18.25 1 93.12 238 THR B CA 1
ATOM 7377 C C . THR B 1 238 ? -10.109 -9.125 19.266 1 93.12 238 THR B C 1
ATOM 7379 O O . THR B 1 238 ? -9.305 -8.242 18.953 1 93.12 238 THR B O 1
ATOM 7382 N N . GLN B 1 239 ? -10.141 -9.742 20.422 1 94.56 239 GLN B N 1
ATOM 7383 C CA . GLN B 1 239 ? -9.219 -9.344 21.469 1 94.56 239 GLN B CA 1
ATOM 7384 C C . GLN B 1 239 ? -7.77 -9.625 21.078 1 94.56 239 GLN B C 1
ATOM 7386 O O . GLN B 1 239 ? -6.871 -8.836 21.375 1 94.56 239 GLN B O 1
ATOM 7391 N N . GLN B 1 240 ? -7.609 -10.711 20.453 1 91.81 240 GLN B N 1
ATOM 7392 C CA . GLN B 1 240 ? -6.266 -11.047 19.984 1 91.81 240 GLN B CA 1
ATOM 7393 C C . GLN B 1 240 ? -5.77 -10.023 18.969 1 91.81 240 GLN B C 1
ATOM 7395 O O . GLN B 1 240 ? -4.629 -9.562 19.047 1 91.81 240 GLN B O 1
ATOM 7400 N N . MET B 1 241 ? -6.617 -9.68 18.016 1 92.62 241 MET B N 1
ATOM 7401 C CA . MET B 1 241 ? -6.266 -8.68 17.016 1 92.62 241 MET B CA 1
ATOM 7402 C C . MET B 1 241 ? -5.941 -7.344 17.672 1 92.62 241 MET B C 1
ATOM 7404 O O . MET B 1 241 ? -4.957 -6.691 17.312 1 92.62 241 MET B O 1
ATOM 7408 N N . LEU B 1 242 ? -6.727 -6.926 18.609 1 96.19 242 LEU B N 1
ATOM 7409 C CA . LEU B 1 242 ? -6.531 -5.664 19.312 1 96.19 242 LEU B CA 1
ATOM 7410 C C . LEU B 1 242 ? -5.203 -5.664 20.062 1 96.19 242 LEU B C 1
ATOM 7412 O O . LEU B 1 242 ? -4.469 -4.676 20.031 1 96.19 242 LEU B O 1
ATOM 7416 N N . ASN B 1 243 ? -4.934 -6.734 20.734 1 95.94 243 ASN B N 1
ATOM 7417 C CA . ASN B 1 243 ? -3.682 -6.836 21.484 1 95.94 243 ASN B CA 1
ATOM 7418 C C . ASN B 1 243 ? -2.471 -6.777 20.562 1 95.94 243 ASN B C 1
ATOM 7420 O O . ASN B 1 243 ? -1.466 -6.141 20.875 1 95.94 243 ASN B O 1
ATOM 7424 N N . GLU B 1 244 ? -2.609 -7.406 19.453 1 92.88 244 GLU B N 1
ATOM 7425 C CA . GLU B 1 244 ? -1.513 -7.426 18.484 1 92.88 244 GLU B CA 1
ATOM 7426 C C . GLU B 1 244 ? -1.21 -6.023 17.969 1 92.88 244 GLU B C 1
ATOM 7428 O O . GLU B 1 244 ? -0.047 -5.621 17.891 1 92.88 244 GLU B O 1
ATOM 7433 N N . VAL B 1 245 ? -2.244 -5.301 17.547 1 96.44 245 VAL B N 1
ATOM 7434 C CA . VAL B 1 245 ? -2.012 -3.969 17 1 96.44 245 VAL B CA 1
ATOM 7435 C C . VAL B 1 245 ? -1.546 -3.025 18.094 1 96.44 245 VAL B C 1
ATOM 7437 O O . VAL B 1 245 ? -0.756 -2.111 17.859 1 96.44 245 VAL B O 1
ATOM 7440 N N . ARG B 1 246 ? -1.972 -3.203 19.328 1 96.44 246 ARG B N 1
ATOM 7441 C CA . ARG B 1 246 ? -1.527 -2.381 20.438 1 96.44 246 ARG B CA 1
ATOM 7442 C C . ARG B 1 246 ? -0.048 -2.605 20.734 1 96.44 246 ARG B C 1
ATOM 7444 O O . ARG B 1 246 ? 0.69 -1.653 21 1 96.44 246 ARG B O 1
ATOM 7451 N N . ASP B 1 247 ? 0.361 -3.82 20.625 1 94.06 247 ASP B N 1
ATOM 7452 C CA . ASP B 1 247 ? 1.723 -4.195 21 1 94.06 247 ASP B CA 1
ATOM 7453 C C . ASP B 1 247 ? 2.703 -3.895 19.875 1 94.06 247 ASP B C 1
ATOM 7455 O O . ASP B 1 247 ? 3.912 -3.805 20.094 1 94.06 247 ASP B O 1
ATOM 7459 N N . ALA B 1 248 ? 2.166 -3.738 18.719 1 93.56 248 ALA B N 1
ATOM 7460 C CA . ALA B 1 248 ? 3.035 -3.512 17.562 1 93.56 248 ALA B CA 1
ATOM 7461 C C . ALA B 1 248 ? 3.865 -2.244 17.75 1 93.56 248 ALA B C 1
ATOM 7463 O O . ALA B 1 248 ? 3.398 -1.27 18.344 1 93.56 248 ALA B O 1
ATOM 7464 N N . GLN B 1 249 ? 5.145 -2.197 17.203 1 93.44 249 GLN B N 1
ATOM 7465 C CA . GLN B 1 249 ? 6.047 -1.057 17.297 1 93.44 249 GLN B CA 1
ATOM 7466 C C . GLN B 1 249 ? 5.66 0.047 16.328 1 93.44 249 GLN B C 1
ATOM 7468 O O . GLN B 1 249 ? 5.969 1.22 16.547 1 93.44 249 GLN B O 1
ATOM 7473 N N . TRP B 1 250 ? 5.098 -0.353 15.234 1 95.25 250 TRP B N 1
ATOM 7474 C CA . TRP B 1 250 ? 4.617 0.565 14.203 1 95.25 250 TRP B CA 1
ATOM 7475 C C . TRP B 1 250 ? 3.096 0.5 14.086 1 95.25 250 TRP B C 1
ATOM 7477 O O . TRP B 1 250 ? 2.5 -0.566 14.25 1 95.25 250 TRP B O 1
ATOM 7487 N N . VAL B 1 251 ? 2.475 1.594 13.781 1 97.75 251 VAL B N 1
ATOM 7488 C CA . VAL B 1 251 ? 1.026 1.608 13.609 1 97.75 251 VAL B CA 1
ATOM 7489 C C . VAL B 1 251 ? 0.645 0.746 12.406 1 97.75 251 VAL B C 1
ATOM 7491 O O . VAL B 1 251 ? 1.162 0.942 11.305 1 97.75 251 VAL B O 1
ATOM 7494 N N . ASP B 1 252 ? -0.231 -0.251 12.68 1 96.62 252 ASP B N 1
ATOM 7495 C CA . ASP B 1 252 ? -0.862 -1.034 11.625 1 96.62 252 ASP B CA 1
ATOM 7496 C C . ASP B 1 252 ? -2.166 -0.385 11.164 1 96.62 252 ASP B C 1
ATOM 7498 O O . ASP B 1 252 ? -3.252 -0.826 11.539 1 96.62 252 ASP B O 1
ATOM 7502 N N . TYR B 1 253 ? -2.047 0.595 10.273 1 97.75 253 TYR B N 1
ATOM 7503 C CA . TYR B 1 253 ? -3.186 1.424 9.898 1 97.75 253 TYR B CA 1
ATOM 7504 C C . TYR B 1 253 ? -4.316 0.571 9.336 1 97.75 253 TYR B C 1
ATOM 7506 O O . TYR B 1 253 ? -5.492 0.826 9.609 1 97.75 253 TYR B O 1
ATOM 7514 N N . ALA B 1 254 ? -4.027 -0.372 8.555 1 95.31 254 ALA B N 1
ATOM 7515 C CA . ALA B 1 254 ? -5.043 -1.215 7.926 1 95.31 254 ALA B CA 1
ATOM 7516 C C . ALA B 1 254 ? -5.871 -1.949 8.977 1 95.31 254 ALA B C 1
ATOM 7518 O O . ALA B 1 254 ? -7.102 -1.829 9 1 95.31 254 ALA B O 1
ATOM 7519 N N . THR B 1 255 ? -5.188 -2.709 9.836 1 96.25 255 THR B N 1
ATOM 7520 C CA . THR B 1 255 ? -5.891 -3.506 10.828 1 96.25 255 THR B CA 1
ATOM 7521 C C . THR B 1 255 ? -6.637 -2.607 11.812 1 96.25 255 THR B C 1
ATOM 7523 O O . THR B 1 255 ? -7.77 -2.908 12.203 1 96.25 255 THR B O 1
ATOM 7526 N N . VAL B 1 256 ? -5.988 -1.512 12.172 1 98.19 256 VAL B N 1
ATOM 7527 C CA . VAL B 1 256 ? -6.617 -0.567 13.094 1 98.19 256 VAL B CA 1
ATOM 7528 C C . VAL B 1 256 ? -7.902 -0.019 12.469 1 98.19 256 VAL B C 1
ATOM 7530 O O . VAL B 1 256 ? -8.938 0.047 13.133 1 98.19 256 VAL B O 1
ATOM 7533 N N . THR B 1 257 ? -7.793 0.393 11.242 1 98.06 257 THR B N 1
ATOM 7534 C CA . THR B 1 257 ? -8.953 0.944 10.555 1 98.06 257 THR B CA 1
ATOM 7535 C C . THR B 1 257 ? -10.078 -0.091 10.469 1 98.06 257 THR B C 1
ATOM 7537 O O . THR B 1 257 ? -11.242 0.224 10.719 1 98.06 257 THR B O 1
ATOM 7540 N N . VAL B 1 258 ? -9.781 -1.325 10.195 1 96.19 258 VAL B N 1
ATOM 7541 C CA . VAL B 1 258 ? -10.758 -2.404 10.078 1 96.19 258 VAL B CA 1
ATOM 7542 C C . VAL B 1 258 ? -11.469 -2.611 11.414 1 96.19 258 VAL B C 1
ATOM 7544 O O . VAL B 1 258 ? -12.703 -2.707 11.461 1 96.19 258 VAL B O 1
ATOM 7547 N N . LEU B 1 259 ? -10.688 -2.67 12.453 1 97.44 259 LEU B N 1
ATOM 7548 C CA . LEU B 1 259 ? -11.25 -2.883 13.781 1 97.44 259 LEU B CA 1
ATOM 7549 C C . LEU B 1 259 ? -12.148 -1.719 14.188 1 97.44 259 LEU B C 1
ATOM 7551 O O . LEU B 1 259 ? -13.281 -1.929 14.625 1 97.44 259 LEU B O 1
ATOM 7555 N N . LYS B 1 260 ? -11.648 -0.521 14.016 1 98.5 260 LYS B N 1
ATOM 7556 C CA . LYS B 1 260 ? -12.414 0.647 14.445 1 98.5 260 LYS B CA 1
ATOM 7557 C C . LYS B 1 260 ? -13.672 0.819 13.609 1 98.5 260 LYS B C 1
ATOM 7559 O O . LYS B 1 260 ? -14.75 1.1 14.141 1 98.5 260 LYS B O 1
ATOM 7564 N N . ILE B 1 261 ? -13.586 0.695 12.32 1 97.94 261 ILE B N 1
ATOM 7565 C CA . ILE B 1 261 ? -14.742 0.873 11.445 1 97.94 261 ILE B CA 1
ATOM 7566 C C . ILE B 1 261 ? -15.781 -0.199 11.75 1 97.94 261 ILE B C 1
ATOM 7568 O O . ILE B 1 261 ? -16.984 0.083 11.773 1 97.94 261 ILE B O 1
ATOM 7572 N N . ALA B 1 262 ? -15.344 -1.462 11.992 1 96.19 262 ALA B N 1
ATOM 7573 C CA . ALA B 1 262 ? -16.281 -2.523 12.359 1 96.19 262 ALA B CA 1
ATOM 7574 C C . ALA B 1 262 ? -17.047 -2.168 13.633 1 96.19 262 ALA B C 1
ATOM 7576 O O . ALA B 1 262 ? -18.266 -2.293 13.68 1 96.19 262 ALA B O 1
ATOM 7577 N N . ALA B 1 263 ? -16.328 -1.748 14.609 1 98.25 263 ALA B N 1
ATOM 7578 C CA . ALA B 1 263 ? -16.922 -1.358 15.875 1 98.25 263 ALA B CA 1
ATOM 7579 C C . ALA B 1 263 ? -17.891 -0.189 15.695 1 98.25 263 ALA B C 1
ATOM 7581 O O . ALA B 1 263 ? -19 -0.198 16.234 1 98.25 263 ALA B O 1
ATOM 7582 N N . LEU B 1 264 ? -17.469 0.785 14.969 1 98.69 264 LEU B N 1
ATOM 7583 C CA . LEU B 1 264 ? -18.25 2 14.797 1 98.69 264 LEU B CA 1
ATOM 7584 C C . LEU B 1 264 ? -19.5 1.726 13.961 1 98.69 264 LEU B C 1
ATOM 7586 O O . LEU B 1 264 ? -20.547 2.352 14.164 1 98.69 264 LEU B O 1
ATOM 7590 N N . ARG B 1 265 ? -19.406 0.78 13.008 1 97.31 265 ARG B N 1
ATOM 7591 C CA . ARG B 1 265 ? -20.594 0.397 12.25 1 97.31 265 ARG B CA 1
ATOM 7592 C C . ARG B 1 265 ? -21.641 -0.229 13.156 1 97.31 265 ARG B C 1
ATOM 7594 O O . ARG B 1 265 ? -22.844 0.047 13.016 1 97.31 265 ARG B O 1
ATOM 7601 N N . MET B 1 266 ? -21.234 -1.097 14.055 1 96.88 266 MET B N 1
ATOM 7602 C CA . MET B 1 266 ? -22.172 -1.674 15.016 1 96.88 266 MET B CA 1
ATOM 7603 C C . MET B 1 266 ? -22.734 -0.601 15.945 1 96.88 266 MET B C 1
ATOM 7605 O O . MET B 1 266 ? -23.922 -0.625 16.297 1 96.88 266 MET B O 1
ATOM 7609 N N . ALA B 1 267 ? -21.891 0.382 16.344 1 98.62 267 ALA B N 1
ATOM 7610 C CA . ALA B 1 267 ? -22.328 1.508 17.156 1 98.62 267 ALA B CA 1
ATOM 7611 C C . ALA B 1 267 ? -23.344 2.369 16.391 1 98.62 267 ALA B C 1
ATOM 7613 O O . ALA B 1 267 ? -24.297 2.889 16.969 1 98.62 267 ALA B O 1
ATOM 7614 N N . TRP B 1 268 ? -23.094 2.547 15.141 1 98.5 268 TRP B N 1
ATOM 7615 C CA . TRP B 1 268 ? -23.984 3.332 14.289 1 98.5 268 TRP B CA 1
ATOM 7616 C C . TRP B 1 268 ? -25.375 2.725 14.258 1 98.5 268 TRP B C 1
ATOM 7618 O O . TRP B 1 268 ? -26.375 3.447 14.32 1 98.5 268 TRP B O 1
ATOM 7628 N N . LYS B 1 269 ? -25.453 1.37 14.133 1 96.5 269 LYS B N 1
ATOM 7629 C CA . LYS B 1 269 ? -26.75 0.686 14.188 1 96.5 269 LYS B CA 1
ATOM 7630 C C . LYS B 1 269 ? -27.5 1.03 15.469 1 96.5 269 LYS B C 1
ATOM 7632 O O . LYS B 1 269 ? -28.703 1.267 15.445 1 96.5 269 LYS B O 1
ATOM 7637 N N . GLN B 1 270 ? -26.781 1.04 16.562 1 97.81 270 GLN B N 1
ATOM 7638 C CA . GLN B 1 270 ? -27.375 1.397 17.844 1 97.81 270 GLN B CA 1
ATOM 7639 C C . GLN B 1 270 ? -27.828 2.855 17.859 1 97.81 270 GLN B C 1
ATOM 7641 O O . GLN B 1 270 ? -28.938 3.162 18.297 1 97.81 270 GLN B O 1
ATOM 7646 N N . PHE B 1 271 ? -27.016 3.811 17.344 1 98.5 271 PHE B N 1
ATOM 7647 C CA . PHE B 1 271 ? -27.328 5.234 17.297 1 98.5 271 PHE B CA 1
ATOM 7648 C C . PHE B 1 271 ? -28.578 5.477 16.453 1 98.5 271 PHE B C 1
ATOM 7650 O O . PHE B 1 271 ? -29.406 6.316 16.797 1 98.5 271 PHE B O 1
ATOM 7657 N N . SER B 1 272 ? -28.641 4.746 15.359 1 97.06 272 SER B N 1
ATOM 7658 C CA . SER B 1 272 ? -29.734 4.926 14.398 1 97.06 272 SER B CA 1
ATOM 7659 C C . SER B 1 272 ? -31.078 4.535 15.008 1 97.06 272 SER B C 1
ATOM 7661 O O . SER B 1 272 ? -32.125 4.883 14.469 1 97.06 272 SER B O 1
ATOM 7663 N N . ARG B 1 273 ? -31.062 3.877 16.141 1 96.44 273 ARG B N 1
ATOM 7664 C CA . ARG B 1 273 ? -32.281 3.471 16.812 1 96.44 273 ARG B CA 1
ATOM 7665 C C . ARG B 1 273 ? -32.781 4.574 17.734 1 96.44 273 ARG B C 1
ATOM 7667 O O . ARG B 1 273 ? -33.938 4.535 18.188 1 96.44 273 ARG B O 1
ATOM 7674 N N . ARG B 1 274 ? -32 5.566 17.922 1 96.5 274 ARG B N 1
ATOM 7675 C CA . ARG B 1 274 ? -32.406 6.664 18.797 1 96.5 274 ARG B CA 1
ATOM 7676 C C . ARG B 1 274 ? -33.562 7.457 18.172 1 96.5 274 ARG B C 1
ATOM 7678 O O . ARG B 1 274 ? -33.656 7.566 16.953 1 96.5 274 ARG B O 1
ATOM 7685 N N . GLY B 1 275 ? -34.375 8.062 19.078 1 95.12 275 GLY B N 1
ATOM 7686 C CA . GLY B 1 275 ? -35.469 8.891 18.609 1 95.12 275 GLY B CA 1
ATOM 7687 C C . GLY B 1 275 ? -35 10.242 18.094 1 95.12 275 GLY B C 1
ATOM 7688 O O . GLY B 1 275 ? -33.969 10.75 18.484 1 95.12 275 GLY B O 1
ATOM 7689 N N . ALA B 1 276 ? -35.75 10.859 17.281 1 93.31 276 ALA B N 1
ATOM 7690 C CA . ALA B 1 276 ? -35.406 12.133 16.641 1 93.31 276 ALA B CA 1
ATOM 7691 C C . ALA B 1 276 ? -35.219 13.234 17.672 1 93.31 276 ALA B C 1
ATOM 7693 O O . ALA B 1 276 ? -34.531 14.219 17.422 1 93.31 276 ALA B O 1
ATOM 7694 N N . ARG B 1 277 ? -35.812 13.07 18.906 1 93.81 277 ARG B N 1
ATOM 7695 C CA . ARG B 1 277 ? -35.75 14.117 19.922 1 93.81 277 ARG B CA 1
ATOM 7696 C C . ARG B 1 277 ? -34.594 13.867 20.8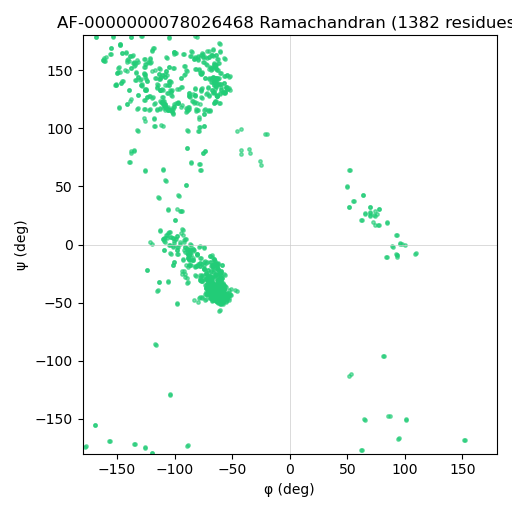91 1 93.81 277 ARG B C 1
ATOM 7698 O O . ARG B 1 277 ? -34.344 14.695 21.766 1 93.81 277 ARG B O 1
ATOM 7705 N N . ASP B 1 278 ? -33.906 12.805 20.625 1 96.81 278 ASP B N 1
ATOM 7706 C CA . ASP B 1 278 ? -32.719 12.523 21.438 1 96.81 278 ASP B CA 1
ATOM 7707 C C . ASP B 1 278 ? -31.656 13.609 21.266 1 96.81 278 ASP B C 1
ATOM 7709 O O . ASP B 1 278 ? -31.406 14.086 20.156 1 96.81 278 ASP B O 1
ATOM 7713 N N . GLU B 1 279 ? -31.047 14.047 22.375 1 96.75 279 GLU B N 1
ATOM 7714 C CA . GLU B 1 279 ? -30.109 15.172 22.375 1 96.75 279 GLU B CA 1
ATOM 7715 C C . GLU B 1 279 ? -28.938 14.906 21.438 1 96.75 279 GLU B C 1
ATOM 7717 O O . GLU B 1 279 ? -28.422 15.828 20.797 1 96.75 279 GLU B O 1
ATOM 7722 N N . HIS B 1 280 ? -28.438 13.68 21.438 1 96 280 HIS B N 1
ATOM 7723 C CA . HIS B 1 280 ? -27.328 13.328 20.562 1 96 280 HIS B CA 1
ATOM 7724 C C . HIS B 1 280 ? -27.719 13.406 19.094 1 96 280 HIS B C 1
ATOM 7726 O O . HIS B 1 280 ? -26.922 13.812 18.25 1 96 280 HIS B O 1
ATOM 7732 N N . VAL B 1 281 ? -28.891 13 18.766 1 97.88 281 VAL B N 1
ATOM 7733 C CA . VAL B 1 281 ? -29.391 13.039 17.391 1 97.88 281 VAL B CA 1
ATOM 7734 C C . VAL B 1 281 ? -29.578 14.492 16.953 1 97.88 281 VAL B C 1
ATOM 7736 O O . VAL B 1 281 ? -29.219 14.859 15.828 1 97.88 281 VAL B O 1
ATOM 7739 N N . VAL B 1 282 ? -30.094 15.328 17.812 1 98.12 282 VAL B N 1
ATOM 7740 C CA . VAL B 1 282 ? -30.297 16.734 17.516 1 98.12 282 VAL B CA 1
ATOM 7741 C C . VAL B 1 282 ? -28.953 17.422 17.266 1 98.12 282 VAL B C 1
ATOM 7743 O O . VAL B 1 282 ? -28.797 18.188 16.328 1 98.12 282 VAL B O 1
ATOM 7746 N N . ALA B 1 283 ? -28.016 17.141 18.141 1 98.19 283 ALA B N 1
ATOM 7747 C CA . ALA B 1 283 ? -26.688 17.719 18 1 98.19 283 ALA B CA 1
ATOM 7748 C C . ALA B 1 283 ? -26.016 17.266 16.703 1 98.19 283 ALA B C 1
ATOM 7750 O O . ALA B 1 283 ? -25.344 18.062 16.047 1 98.19 283 ALA B O 1
ATOM 7751 N N . PHE B 1 284 ? -26.266 16.031 16.406 1 98.31 284 PHE B N 1
ATOM 7752 C CA . PHE B 1 284 ? -25.734 15.477 15.172 1 98.31 284 PHE B CA 1
ATOM 7753 C C . PHE B 1 284 ? -26.328 16.172 13.961 1 98.31 284 PHE B C 1
ATOM 7755 O O . PHE B 1 284 ? -25.609 16.578 13.039 1 98.31 284 PHE B O 1
ATOM 7762 N N . GLN B 1 285 ? -27.531 16.328 13.922 1 98.12 285 GLN B N 1
ATOM 7763 C CA . GLN B 1 285 ? -28.203 17 12.812 1 98.12 285 GLN B CA 1
ATOM 7764 C C . GLN B 1 285 ? -27.766 18.453 12.68 1 98.12 285 GLN B C 1
ATOM 7766 O O . GLN B 1 285 ? -27.594 18.953 11.562 1 98.12 285 GLN B O 1
ATOM 7771 N N . LYS B 1 286 ? -27.594 19.109 13.773 1 98.38 286 LYS B N 1
ATOM 7772 C CA . LYS B 1 286 ? -27.094 20.484 13.758 1 98.38 286 LYS B CA 1
ATOM 7773 C C . LYS B 1 286 ? -25.688 20.547 13.148 1 98.38 286 LYS B C 1
ATOM 7775 O O . LYS B 1 286 ? -25.406 21.422 12.336 1 98.38 286 LYS B O 1
ATOM 7780 N N . PHE B 1 287 ? -24.812 19.625 13.594 1 98 287 PHE B N 1
ATOM 7781 C CA . PHE B 1 287 ? -23.469 19.531 13.055 1 98 287 PHE B CA 1
ATOM 7782 C C . PHE B 1 287 ? -23.5 19.375 11.539 1 98 287 PHE B C 1
ATOM 7784 O O . PHE B 1 287 ? -22.734 20.031 10.828 1 98 287 PHE B O 1
ATOM 7791 N N . VAL B 1 288 ? -24.328 18.484 11.047 1 98.38 288 VAL B N 1
ATOM 7792 C CA . VAL B 1 288 ? -24.438 18.203 9.617 1 98.38 288 VAL B CA 1
ATOM 7793 C C . VAL B 1 288 ? -24.906 19.453 8.883 1 98.38 288 VAL B C 1
ATOM 7795 O O . VAL B 1 288 ? -24.375 19.812 7.832 1 98.38 288 VAL B O 1
ATOM 7798 N N . HIS B 1 289 ? -25.859 20.109 9.453 1 97.88 289 HIS B N 1
ATOM 7799 C CA . HIS B 1 289 ? -26.391 21.328 8.836 1 97.88 289 HIS B CA 1
ATOM 7800 C C . HIS B 1 289 ? -25.344 22.422 8.766 1 97.88 289 HIS B C 1
ATOM 7802 O O . HIS B 1 289 ? -25.172 23.047 7.719 1 97.88 289 HIS B O 1
ATOM 7808 N N . GLU B 1 290 ? -24.641 22.609 9.758 1 97 290 GLU B N 1
ATOM 7809 C CA . GLU B 1 290 ? -23.625 23.656 9.836 1 97 290 GLU B CA 1
ATOM 7810 C C . GLU B 1 290 ? -22.422 23.328 8.953 1 97 290 GLU B C 1
ATOM 7812 O O . GLU B 1 290 ? -21.766 24.219 8.43 1 97 290 GLU B O 1
ATOM 7817 N N . GLY B 1 291 ? -22.172 22.078 8.844 1 96.81 291 GLY B N 1
ATOM 7818 C CA . GLY B 1 291 ? -21.062 21.656 8.008 1 96.81 291 GLY B CA 1
ATOM 7819 C C . GLY B 1 291 ? -21.312 21.891 6.527 1 96.81 291 GLY B C 1
ATOM 7820 O O . GLY B 1 291 ? -20.359 21.984 5.746 1 96.81 291 GLY B O 1
ATOM 7821 N N . GLY B 1 292 ? -22.562 21.891 6.137 1 96.44 292 GLY B N 1
ATOM 7822 C CA . GLY B 1 292 ? -22.969 22.234 4.785 1 96.44 292 GLY B CA 1
ATOM 7823 C C . GLY B 1 292 ? -22.453 21.266 3.738 1 96.44 292 GLY B C 1
ATOM 7824 O O . GLY B 1 292 ? -22.266 20.094 4.023 1 96.44 292 GLY B O 1
ATOM 7825 N N . ASP B 1 293 ? -22.234 21.781 2.523 1 95.44 293 ASP B N 1
ATOM 7826 C CA . ASP B 1 293 ? -21.859 20.969 1.367 1 95.44 293 ASP B CA 1
ATOM 7827 C C . ASP B 1 293 ? -20.469 20.375 1.543 1 95.44 293 ASP B C 1
ATOM 7829 O O . ASP B 1 293 ? -20.234 19.234 1.14 1 95.44 293 ASP B O 1
ATOM 7833 N N . SER B 1 294 ? -19.641 21.156 2.121 1 96.19 294 SER B N 1
ATOM 7834 C CA . SER B 1 294 ? -18.266 20.703 2.301 1 96.19 294 SER B CA 1
ATOM 7835 C C . SER B 1 294 ? -18.219 19.422 3.113 1 96.19 294 SER B C 1
ATOM 7837 O O . SER B 1 294 ? -17.531 18.469 2.734 1 96.19 294 SER B O 1
ATOM 7839 N N . LEU B 1 295 ? -18.953 19.375 4.246 1 98.19 295 LEU B N 1
ATOM 7840 C CA . LEU B 1 295 ? -19.016 18.172 5.078 1 98.19 295 LEU B CA 1
ATOM 7841 C C . LEU B 1 295 ? -19.703 17.031 4.332 1 98.19 295 LEU B C 1
ATOM 7843 O O . LEU B 1 295 ? -19.25 15.883 4.387 1 98.19 295 LEU B O 1
ATOM 7847 N N . TYR B 1 296 ? -20.797 17.359 3.676 1 97.94 296 TYR B N 1
ATOM 7848 C CA . TYR B 1 296 ? -21.578 16.344 2.963 1 97.94 296 TYR B CA 1
ATOM 7849 C C . TYR B 1 296 ? -20.719 15.656 1.907 1 97.94 296 TYR B C 1
ATOM 7851 O O . TYR B 1 296 ? -20.734 14.43 1.8 1 97.94 296 TYR B O 1
ATOM 7859 N N . TYR B 1 297 ? -19.984 16.406 1.175 1 96.94 297 TYR B N 1
ATOM 7860 C CA . TYR B 1 297 ? -19.188 15.82 0.101 1 96.94 297 TYR B CA 1
ATOM 7861 C C . TYR B 1 297 ? -18 15.055 0.66 1 96.94 297 TYR B C 1
ATOM 7863 O O . TYR B 1 297 ? -17.531 14.078 0.057 1 96.94 297 TYR B O 1
ATOM 7871 N N . GLN B 1 298 ? -17.484 15.469 1.814 1 98.12 298 GLN B N 1
ATOM 7872 C CA . GLN B 1 298 ? -16.469 14.656 2.477 1 98.12 298 GLN B CA 1
ATOM 7873 C C . GLN B 1 298 ? -17.016 13.273 2.816 1 98.12 298 GLN B C 1
ATOM 7875 O O . GLN B 1 298 ? -16.359 12.258 2.564 1 98.12 298 GLN B O 1
ATOM 7880 N N . ALA B 1 299 ? -18.203 13.25 3.359 1 98.62 299 ALA B N 1
ATOM 7881 C CA . ALA B 1 299 ? -18.828 11.992 3.734 1 98.62 299 ALA B CA 1
ATOM 7882 C C . ALA B 1 299 ? -19.172 11.156 2.5 1 98.62 299 ALA B C 1
ATOM 7884 O O . ALA B 1 299 ? -18.953 9.945 2.486 1 98.62 299 ALA B O 1
ATOM 7885 N N . ALA B 1 300 ? -19.703 11.82 1.486 1 98.5 300 ALA B N 1
ATOM 7886 C CA . ALA B 1 300 ? -20.031 11.141 0.235 1 98.5 300 ALA B CA 1
ATOM 7887 C C . ALA B 1 300 ? -18.797 10.539 -0.405 1 98.5 300 ALA B C 1
ATOM 7889 O O . ALA B 1 300 ? -18.828 9.414 -0.922 1 98.5 300 ALA B O 1
ATOM 7890 N N . PHE B 1 301 ? -17.734 11.281 -0.41 1 98.5 301 PHE B N 1
ATOM 7891 C CA . PHE B 1 301 ? -16.469 10.797 -0.958 1 98.5 301 PHE B CA 1
ATOM 7892 C C . PHE B 1 301 ? -16.016 9.539 -0.234 1 98.5 301 PHE B C 1
ATOM 7894 O O . PHE B 1 301 ? -15.641 8.547 -0.87 1 98.5 301 PHE B O 1
ATOM 7901 N N . ASP B 1 302 ? -16 9.57 1.07 1 98.5 302 ASP B N 1
ATOM 7902 C CA . ASP B 1 302 ? -15.539 8.422 1.851 1 98.5 302 ASP B CA 1
ATOM 7903 C C . ASP B 1 302 ? -16.406 7.195 1.596 1 98.5 302 ASP B C 1
ATOM 7905 O O . ASP B 1 302 ? -15.898 6.082 1.479 1 98.5 302 ASP B O 1
ATOM 7909 N N . ALA B 1 303 ? -17.719 7.391 1.532 1 98.12 303 ALA B N 1
ATOM 7910 C CA . ALA B 1 303 ? -18.641 6.293 1.255 1 98.12 303 ALA B CA 1
ATOM 7911 C C . ALA B 1 303 ? -18.375 5.695 -0.124 1 98.12 303 ALA B C 1
ATOM 7913 O O . ALA B 1 303 ? -18.297 4.473 -0.269 1 98.12 303 ALA B O 1
ATOM 7914 N N . LEU B 1 304 ? -18.266 6.551 -1.078 1 97.19 304 LEU B N 1
ATOM 7915 C CA . LEU B 1 304 ? -18.031 6.117 -2.453 1 97.19 304 LEU B CA 1
ATOM 7916 C C . LEU B 1 304 ? -16.672 5.426 -2.582 1 97.19 304 LEU B C 1
ATOM 7918 O O . LEU B 1 304 ? -16.562 4.422 -3.289 1 97.19 304 LEU B O 1
ATOM 7922 N N . HIS B 1 305 ? -15.672 6.027 -1.957 1 96.56 305 HIS B N 1
ATOM 7923 C CA . HIS B 1 305 ? -14.344 5.438 -1.98 1 96.56 305 HIS B CA 1
ATOM 7924 C C . HIS B 1 305 ? -14.352 4.02 -1.423 1 96.56 305 HIS B C 1
ATOM 7926 O O . HIS B 1 305 ? -13.742 3.115 -1.997 1 96.56 305 HIS B O 1
ATOM 7932 N N . ALA B 1 306 ? -15.031 3.812 -0.321 1 94.69 306 ALA B N 1
ATOM 7933 C CA . ALA B 1 306 ? -15.141 2.484 0.278 1 94.69 306 ALA B CA 1
ATOM 7934 C C . ALA B 1 306 ? -15.781 1.498 -0.694 1 94.69 306 ALA B C 1
ATOM 7936 O O . ALA B 1 306 ? -15.336 0.354 -0.81 1 94.69 306 ALA B O 1
ATOM 7937 N N . TYR B 1 307 ? -16.766 1.943 -1.328 1 90.12 307 TYR B N 1
ATOM 7938 C CA . TYR B 1 307 ? -17.469 1.111 -2.303 1 90.12 307 TYR B CA 1
ATOM 7939 C C . TYR B 1 307 ? -16.547 0.77 -3.477 1 90.12 307 TYR B C 1
ATOM 7941 O O . TYR B 1 307 ? -16.531 -0.373 -3.941 1 90.12 307 TYR B O 1
ATOM 7949 N N . GLN B 1 308 ? -15.805 1.755 -3.984 1 90.12 308 GLN B N 1
ATOM 7950 C CA . GLN B 1 308 ? -14.945 1.568 -5.145 1 90.12 308 GLN B CA 1
ATOM 7951 C C . GLN B 1 308 ? -13.805 0.601 -4.836 1 90.12 308 GLN B C 1
ATOM 7953 O O . GLN B 1 308 ? -13.484 -0.267 -5.648 1 90.12 308 GLN B O 1
ATOM 7958 N N . VAL B 1 309 ? -13.227 0.713 -3.703 1 88.38 309 VAL B N 1
ATOM 7959 C CA . VAL B 1 309 ? -12.094 -0.123 -3.332 1 88.38 309 VAL B CA 1
ATOM 7960 C C . VAL B 1 309 ? -12.555 -1.563 -3.125 1 88.38 309 VAL B C 1
ATOM 7962 O O . VAL B 1 309 ? -11.82 -2.508 -3.428 1 88.38 309 VAL B O 1
ATOM 7965 N N . LYS B 1 310 ? -13.734 -1.726 -2.578 1 81.25 310 LYS B N 1
ATOM 7966 C CA . LYS B 1 310 ? -14.297 -3.064 -2.418 1 81.25 310 LYS B CA 1
ATOM 7967 C C . LYS B 1 310 ? -14.406 -3.777 -3.762 1 81.25 310 LYS B C 1
ATOM 7969 O O . LYS B 1 310 ? -14.242 -4.996 -3.84 1 81.25 310 LYS B O 1
ATOM 7974 N N . GLU B 1 311 ? -14.688 -3.01 -4.746 1 77.31 311 GLU B N 1
ATOM 7975 C CA . GLU B 1 311 ? -14.828 -3.559 -6.09 1 77.31 311 GLU B CA 1
ATOM 7976 C C . GLU B 1 311 ? -13.461 -3.82 -6.723 1 77.31 311 GLU B C 1
ATOM 7978 O O . GLU B 1 311 ? -13.281 -4.816 -7.426 1 77.31 311 GLU B O 1
ATOM 7983 N N . ASP B 1 312 ? -12.617 -2.846 -6.57 1 79 312 ASP B N 1
ATOM 7984 C CA . ASP B 1 312 ? -11.273 -2.902 -7.148 1 79 312 ASP B CA 1
ATOM 7985 C C . ASP B 1 312 ? -10.273 -2.145 -6.281 1 79 312 ASP B C 1
ATOM 7987 O O . ASP B 1 312 ? -10.336 -0.917 -6.18 1 79 312 ASP B O 1
ATOM 7991 N N . GLU B 1 313 ? -9.336 -2.832 -5.797 1 77.69 313 GLU B N 1
ATOM 7992 C CA . GLU B 1 313 ? -8.359 -2.236 -4.891 1 77.69 313 GLU B CA 1
ATOM 7993 C C . GLU B 1 313 ? -7.496 -1.204 -5.605 1 77.69 313 GLU B C 1
ATOM 7995 O O . GLU B 1 313 ? -6.898 -0.335 -4.965 1 77.69 313 GLU B O 1
ATOM 8000 N N . MET B 1 314 ? -7.418 -1.215 -6.871 1 75.19 314 MET B N 1
ATOM 8001 C CA . MET B 1 314 ? -6.586 -0.299 -7.645 1 75.19 314 MET B CA 1
ATOM 8002 C C . MET B 1 314 ? -7.27 1.055 -7.805 1 75.19 314 MET B C 1
ATOM 8004 O O . MET B 1 314 ? -6.652 2.016 -8.266 1 75.19 314 MET B O 1
ATOM 8008 N N . ARG B 1 315 ? -8.555 1.121 -7.371 1 85.69 315 ARG B N 1
ATOM 8009 C CA . ARG B 1 315 ? -9.289 2.381 -7.418 1 85.69 315 ARG B CA 1
ATOM 8010 C C . ARG B 1 315 ? -9.023 3.219 -6.172 1 85.69 315 ARG B C 1
ATOM 8012 O O . ARG B 1 315 ? -9.938 3.508 -5.402 1 85.69 315 ARG B O 1
ATOM 8019 N N . TRP B 1 316 ? -7.812 3.764 -6.055 1 84.69 316 TRP B N 1
ATOM 8020 C CA . TRP B 1 316 ? -7.246 4.398 -4.867 1 84.69 316 TRP B CA 1
ATOM 8021 C C . TRP B 1 316 ? -7.867 5.77 -4.637 1 84.69 316 TRP B C 1
ATOM 8023 O O . TRP B 1 316 ? -7.766 6.328 -3.541 1 84.69 316 TRP B O 1
ATOM 8033 N N . GLY B 1 317 ? -8.445 6.371 -5.637 1 91.31 317 GLY B N 1
ATOM 8034 C CA . GLY B 1 317 ? -9.016 7.711 -5.621 1 91.31 317 GLY B CA 1
ATOM 8035 C C . GLY B 1 317 ? -9.852 8.016 -6.848 1 91.31 317 GLY B C 1
ATOM 8036 O O . GLY B 1 317 ? -9.938 7.199 -7.77 1 91.31 317 GLY B O 1
ATOM 8037 N N . TRP B 1 318 ? -10.445 9.195 -6.93 1 93.88 318 TRP B N 1
ATOM 8038 C CA . TRP B 1 318 ? -11.477 9.516 -7.91 1 93.88 318 TRP B CA 1
ATOM 8039 C C . TRP B 1 318 ? -10.898 9.539 -9.32 1 93.88 318 TRP B C 1
ATOM 8041 O O . TRP B 1 318 ? -11.609 9.266 -10.297 1 93.88 318 TRP B O 1
ATOM 8051 N N . PRO B 1 319 ? -9.594 9.883 -9.484 1 89.25 319 PRO B N 1
ATOM 8052 C CA . PRO B 1 319 ? -9.07 9.906 -10.852 1 89.25 319 PRO B CA 1
ATOM 8053 C C . PRO B 1 319 ? -9.156 8.547 -11.539 1 89.25 319 PRO B C 1
ATOM 8055 O O . PRO B 1 319 ? -9.141 8.469 -12.773 1 89.25 319 PRO B O 1
ATOM 8058 N N . VAL B 1 320 ? -9.211 7.465 -10.812 1 86.12 320 VAL B N 1
ATOM 8059 C CA . VAL B 1 320 ? -9.227 6.133 -11.406 1 86.12 320 VAL B CA 1
ATOM 8060 C C . VAL B 1 320 ? -10.578 5.473 -11.164 1 86.12 320 VAL B C 1
ATOM 8062 O O . VAL B 1 320 ? -10.727 4.262 -11.352 1 86.12 320 VAL B O 1
ATOM 8065 N N . TRP B 1 321 ? -11.57 6.242 -10.703 1 90.81 321 TRP B N 1
ATOM 8066 C CA . TRP B 1 321 ? -12.93 5.734 -10.578 1 90.81 321 TRP B CA 1
ATOM 8067 C C . TRP B 1 321 ? -13.609 5.684 -11.945 1 90.81 321 TRP B C 1
ATOM 8069 O O . TRP B 1 321 ? -13.148 6.305 -12.898 1 90.81 321 TRP B O 1
ATOM 8079 N N . PRO B 1 322 ? -14.734 4.906 -12.039 1 86.94 322 PRO B N 1
ATOM 8080 C CA . PRO B 1 322 ? -15.555 5.027 -13.25 1 86.94 322 PRO B CA 1
ATOM 8081 C C . PRO B 1 322 ? -15.977 6.465 -13.531 1 86.94 322 PRO B C 1
ATOM 8083 O O . PRO B 1 322 ? -16.234 7.234 -12.602 1 86.94 322 PRO B O 1
ATOM 8086 N N . GLU B 1 323 ? -16.094 6.871 -14.727 1 89.56 323 GLU B N 1
ATOM 8087 C CA . GLU B 1 323 ? -16.25 8.242 -15.203 1 89.56 323 GLU B CA 1
ATOM 8088 C C . GLU B 1 323 ? -17.406 8.945 -14.492 1 89.56 323 GLU B C 1
ATOM 8090 O O . GLU B 1 323 ? -17.281 10.109 -14.102 1 89.56 323 GLU B O 1
ATOM 8095 N N . GLY B 1 324 ? -18.484 8.312 -14.297 1 93.44 324 GLY B N 1
ATOM 8096 C CA . GLY B 1 324 ? -19.656 8.914 -13.688 1 93.44 324 GLY B CA 1
ATOM 8097 C C . GLY B 1 324 ? -19.422 9.344 -12.25 1 93.44 324 GLY B C 1
ATOM 8098 O O . GLY B 1 324 ? -20.156 10.195 -11.727 1 93.44 324 GLY B O 1
ATOM 8099 N N . PHE B 1 325 ? -18.344 8.844 -11.625 1 95.62 325 PHE B N 1
ATOM 8100 C CA . PHE B 1 325 ? -18.125 9.117 -10.211 1 95.62 325 PHE B CA 1
ATOM 8101 C C . PHE B 1 325 ? -16.938 10.047 -10.023 1 95.62 325 PHE B C 1
ATOM 8103 O O . PHE B 1 325 ? -16.562 10.383 -8.898 1 95.62 325 PHE B O 1
ATOM 8110 N N . ARG B 1 326 ? -16.344 10.555 -11.078 1 95.19 326 ARG B N 1
ATOM 8111 C CA . ARG B 1 326 ? -15.094 11.305 -10.992 1 95.19 326 ARG B CA 1
ATOM 8112 C C . ARG B 1 326 ? -15.352 12.766 -10.656 1 95.19 326 ARG B C 1
ATOM 8114 O O . ARG B 1 326 ? -14.43 13.508 -10.305 1 95.19 326 ARG B O 1
ATOM 8121 N N . ASP B 1 327 ? -16.609 13.18 -10.773 1 95.56 327 ASP B N 1
ATOM 8122 C CA . ASP B 1 327 ? -17.031 14.516 -10.375 1 95.56 327 ASP B CA 1
ATOM 8123 C C . ASP B 1 327 ? -18.141 14.445 -9.32 1 95.56 327 ASP B C 1
ATOM 8125 O O . ASP B 1 327 ? -19.156 13.781 -9.531 1 95.56 327 ASP B O 1
ATOM 8129 N N . ALA B 1 328 ? -17.938 15.125 -8.266 1 96.5 328 ALA B N 1
ATOM 8130 C CA . ALA B 1 328 ? -18.859 15.078 -7.133 1 96.5 328 ALA B CA 1
ATOM 8131 C C . ALA B 1 328 ? -20.266 15.523 -7.543 1 96.5 328 ALA B C 1
ATOM 8133 O O . ALA B 1 328 ? -21.25 15.141 -6.91 1 96.5 328 ALA B O 1
ATOM 8134 N N . HIS B 1 329 ? -20.391 16.297 -8.625 1 95.75 329 HIS B N 1
ATOM 8135 C CA . HIS B 1 329 ? -21.656 16.922 -8.984 1 95.75 329 HIS B CA 1
ATOM 8136 C C . HIS B 1 329 ? -22.359 16.156 -10.086 1 95.75 329 HIS B C 1
ATOM 8138 O O . HIS B 1 329 ? -23.453 16.547 -10.523 1 95.75 329 HIS B O 1
ATOM 8144 N N . ASN B 1 330 ? -21.781 15.062 -10.492 1 96.31 330 ASN B N 1
ATOM 8145 C CA . ASN B 1 330 ? -22.422 14.234 -11.5 1 96.31 330 ASN B CA 1
ATOM 8146 C C . ASN B 1 330 ? -23.688 13.57 -10.961 1 96.31 330 ASN B C 1
ATOM 8148 O O . ASN B 1 330 ? -23.797 13.32 -9.766 1 96.31 330 ASN B O 1
ATOM 8152 N N . PRO B 1 331 ? -24.609 13.297 -11.852 1 97 331 PRO B N 1
ATOM 8153 C CA . PRO B 1 331 ? -25.859 12.641 -11.438 1 97 331 PRO B CA 1
ATOM 8154 C C . PRO B 1 331 ? -25.625 11.258 -10.836 1 97 331 PRO B C 1
ATOM 8156 O O . PRO B 1 331 ? -26.375 10.844 -9.938 1 97 331 PRO B O 1
ATOM 8159 N N . GLU B 1 332 ? -24.672 10.523 -11.312 1 95.62 332 GLU B N 1
ATOM 8160 C CA . GLU B 1 332 ? -24.359 9.195 -10.789 1 95.62 332 GLU B CA 1
ATOM 8161 C C . GLU B 1 332 ? -24 9.258 -9.305 1 95.62 332 GLU B C 1
ATOM 8163 O O . GLU B 1 332 ? -24.344 8.352 -8.539 1 95.62 332 GLU B O 1
ATOM 8168 N N . VAL B 1 333 ? -23.297 10.312 -8.945 1 97.31 333 VAL B N 1
ATOM 8169 C CA . VAL B 1 333 ? -22.922 10.484 -7.547 1 97.31 333 VAL B CA 1
ATOM 8170 C C . VAL B 1 333 ? -24.156 10.758 -6.699 1 97.31 333 VAL B C 1
ATOM 8172 O O . VAL B 1 333 ? -24.312 10.203 -5.609 1 97.31 333 VAL B O 1
ATOM 8175 N N . LYS B 1 334 ? -25.016 11.617 -7.188 1 97.19 334 LYS B N 1
ATOM 8176 C CA . LYS B 1 334 ? -26.25 11.906 -6.484 1 97.19 334 LYS B CA 1
ATOM 8177 C C . LYS B 1 334 ? -27.094 10.648 -6.293 1 97.19 334 LYS B C 1
ATOM 8179 O O . LYS B 1 334 ? -27.672 10.43 -5.223 1 97.19 334 LYS B O 1
ATOM 8184 N N . GLU B 1 335 ? -27.188 9.883 -7.332 1 97.25 335 GLU B N 1
ATOM 8185 C CA . GLU B 1 335 ? -27.922 8.625 -7.266 1 97.25 335 GLU B CA 1
ATOM 8186 C C . GLU B 1 335 ? -27.297 7.684 -6.23 1 97.25 335 GLU B C 1
ATOM 8188 O O . GLU B 1 335 ? -28.016 7.066 -5.441 1 97.25 335 GLU B O 1
ATOM 8193 N N . PHE B 1 336 ? -26.078 7.586 -6.234 1 96.38 336 PHE B N 1
ATOM 8194 C CA . PHE B 1 336 ? -25.375 6.766 -5.254 1 96.38 336 PHE B CA 1
ATOM 8195 C C . PHE B 1 336 ? -25.703 7.219 -3.838 1 96.38 336 PHE B C 1
ATOM 8197 O O . PHE B 1 336 ? -26 6.398 -2.969 1 96.38 336 PHE B O 1
ATOM 8204 N N . CYS B 1 337 ? -25.547 8.555 -3.605 1 97.69 337 CYS B N 1
ATOM 8205 C CA . CYS B 1 337 ? -25.781 9.109 -2.275 1 97.69 337 CYS B CA 1
ATOM 8206 C C . CYS B 1 337 ? -27.203 8.82 -1.802 1 97.69 337 CYS B C 1
ATOM 8208 O O . CYS B 1 337 ? -27.422 8.578 -0.614 1 97.69 337 CYS B O 1
ATOM 8210 N N . THR B 1 338 ? -28.109 8.797 -2.762 1 97.44 338 THR B N 1
ATOM 8211 C CA . THR B 1 338 ? -29.5 8.5 -2.42 1 97.44 338 THR B CA 1
ATOM 8212 C C . THR B 1 338 ? -29.672 7.016 -2.102 1 97.44 338 THR B C 1
ATOM 8214 O O . THR B 1 338 ? -30.266 6.66 -1.086 1 97.44 338 THR B O 1
ATOM 8217 N N . GLU B 1 339 ? -29.156 6.215 -2.916 1 96.19 339 GLU B N 1
ATOM 8218 C CA . GLU B 1 339 ? -29.266 4.766 -2.762 1 96.19 339 GLU B CA 1
ATOM 8219 C C . GLU B 1 339 ? -28.547 4.285 -1.509 1 96.19 339 GLU B C 1
ATOM 8221 O O . GLU B 1 339 ? -28.969 3.322 -0.87 1 96.19 339 GLU B O 1
ATOM 8226 N N . HIS B 1 340 ? -27.469 4.926 -1.226 1 96.62 340 HIS B N 1
ATOM 8227 C CA . HIS B 1 340 ? -26.641 4.527 -0.095 1 96.62 340 HIS B CA 1
ATOM 8228 C C . HIS B 1 340 ? -26.641 5.602 0.988 1 96.62 340 HIS B C 1
ATOM 8230 O O . HIS B 1 340 ? -25.578 5.914 1.547 1 96.62 340 HIS B O 1
ATOM 8236 N N . SER B 1 341 ? -27.75 6.168 1.207 1 97.56 341 SER B N 1
ATOM 8237 C CA . SER B 1 341 ? -27.875 7.27 2.156 1 97.56 341 SER B CA 1
ATOM 8238 C C . SER B 1 341 ? -27.406 6.852 3.549 1 97.56 341 SER B C 1
ATOM 8240 O O . SER B 1 341 ? -26.828 7.656 4.281 1 97.56 341 SER B O 1
ATOM 8242 N N . ASP B 1 342 ? -27.625 5.605 3.934 1 97.31 342 ASP B N 1
ATOM 8243 C CA . ASP B 1 342 ? -27.203 5.125 5.246 1 97.31 342 ASP B CA 1
ATOM 8244 C C . ASP B 1 342 ? -25.688 5.145 5.379 1 97.31 342 ASP B C 1
ATOM 8246 O O . ASP B 1 342 ? -25.156 5.5 6.43 1 97.31 342 ASP B O 1
ATOM 8250 N N . GLU B 1 343 ? -25.031 4.73 4.34 1 97.19 343 GLU B N 1
ATOM 8251 C CA . GLU B 1 343 ? -23.562 4.734 4.328 1 97.19 343 GLU B CA 1
ATOM 8252 C C . GLU B 1 343 ? -23.016 6.156 4.414 1 97.19 343 GLU B C 1
ATOM 8254 O O . GLU B 1 343 ? -22.047 6.41 5.125 1 97.19 343 GLU B O 1
ATOM 8259 N N . VAL B 1 344 ? -23.594 7.078 3.678 1 98.5 344 VAL B N 1
ATOM 8260 C CA . VAL B 1 344 ? -23.188 8.477 3.717 1 98.5 344 VAL B CA 1
ATOM 8261 C C . VAL B 1 344 ? -23.391 9.039 5.121 1 98.5 344 VAL B C 1
ATOM 8263 O O . VAL B 1 344 ? -22.516 9.711 5.664 1 98.5 344 VAL B O 1
ATOM 8266 N N . ASN B 1 345 ? -24.547 8.711 5.699 1 98.56 345 ASN B N 1
ATOM 8267 C CA . ASN B 1 345 ? -24.859 9.18 7.047 1 98.56 345 ASN B CA 1
ATOM 8268 C C . ASN B 1 345 ? -23.891 8.609 8.078 1 98.56 345 ASN B C 1
ATOM 8270 O O . ASN B 1 345 ? -23.562 9.266 9.062 1 98.56 345 ASN B O 1
ATOM 8274 N N . PHE B 1 346 ? -23.516 7.367 7.91 1 98.56 346 PHE B N 1
ATOM 8275 C CA . PHE B 1 346 ? -22.516 6.766 8.781 1 98.56 346 PHE B CA 1
ATOM 8276 C C . PHE B 1 346 ? -21.234 7.609 8.812 1 98.56 346 PHE B C 1
ATOM 8278 O O . PHE B 1 346 ? -20.719 7.906 9.883 1 98.56 346 PHE B O 1
ATOM 8285 N N . TYR B 1 347 ? -20.734 8.078 7.637 1 98.88 347 TYR B N 1
ATOM 8286 C CA . TYR B 1 347 ? -19.5 8.852 7.582 1 98.88 347 TYR B CA 1
ATOM 8287 C C . TYR B 1 347 ? -19.719 10.258 8.125 1 98.88 347 TYR B C 1
ATOM 8289 O O . TYR B 1 347 ? -18.812 10.852 8.719 1 98.88 347 TYR B O 1
ATOM 8297 N N . LEU B 1 348 ? -20.922 10.844 7.898 1 98.88 348 LEU B N 1
ATOM 8298 C CA . LEU B 1 348 ? -21.25 12.102 8.555 1 98.88 348 LEU B CA 1
ATOM 8299 C C . LEU B 1 348 ? -21.172 11.961 10.07 1 98.88 348 LEU B C 1
ATOM 8301 O O . LEU B 1 348 ? -20.656 12.852 10.758 1 98.88 348 LEU B O 1
ATOM 8305 N N . TRP B 1 349 ? -21.656 10.82 10.531 1 98.88 349 TRP B N 1
ATOM 8306 C CA . TRP B 1 349 ? -21.656 10.562 11.969 1 98.88 349 TRP B CA 1
ATOM 8307 C C . TRP B 1 349 ? -20.234 10.398 12.5 1 98.88 349 TRP B C 1
ATOM 8309 O O . TRP B 1 349 ? -19.922 10.852 13.602 1 98.88 349 TRP B O 1
ATOM 8319 N N . LEU B 1 350 ? -19.375 9.766 11.75 1 98.94 350 LEU B N 1
ATOM 8320 C CA . LEU B 1 350 ? -17.969 9.641 12.156 1 98.94 350 LEU B CA 1
ATOM 8321 C C . LEU B 1 350 ? -17.328 11.016 12.312 1 98.94 350 LEU B C 1
ATOM 8323 O O . LEU B 1 350 ? -16.578 11.25 13.266 1 98.94 350 LEU B O 1
ATOM 8327 N N . GLN B 1 351 ? -17.562 11.922 11.336 1 98.88 351 GLN B N 1
ATOM 8328 C CA . GLN B 1 351 ? -17.031 13.273 11.43 1 98.88 351 GLN B CA 1
ATOM 8329 C C . GLN B 1 351 ? -17.578 13.992 12.664 1 98.88 351 GLN B C 1
ATOM 8331 O O . GLN B 1 351 ? -16.844 14.734 13.328 1 98.88 351 GLN B O 1
ATOM 8336 N N . TYR B 1 352 ? -18.875 13.727 12.977 1 98.75 352 TYR B N 1
ATOM 8337 C CA . TYR B 1 352 ? -19.484 14.297 14.172 1 98.75 352 TYR B CA 1
ATOM 8338 C C . TYR B 1 352 ? -18.781 13.805 15.438 1 98.75 352 TYR B C 1
ATOM 8340 O O . TYR B 1 352 ? -18.469 14.594 16.328 1 98.75 352 TYR B O 1
ATOM 8348 N N . LEU B 1 353 ? -18.531 12.453 15.492 1 98.88 353 LEU B N 1
ATOM 8349 C CA . LEU B 1 353 ? -17.844 11.867 16.641 1 98.88 353 LEU B CA 1
ATOM 8350 C C . LEU B 1 353 ? -16.453 12.469 16.797 1 98.88 353 LEU B C 1
ATOM 8352 O O . LEU B 1 353 ? -16.031 12.797 17.922 1 98.88 353 LEU B O 1
ATOM 8356 N N . ALA B 1 354 ? -15.703 12.586 15.695 1 98.88 354 ALA B N 1
ATOM 8357 C CA . ALA B 1 354 ? -14.367 13.164 15.734 1 98.88 354 ALA B CA 1
ATOM 8358 C C . ALA B 1 354 ? -14.398 14.602 16.25 1 98.88 354 ALA B C 1
ATOM 8360 O O . ALA B 1 354 ? -13.57 14.992 17.078 1 98.88 354 ALA B O 1
ATOM 8361 N N . TYR B 1 355 ? -15.367 15.344 15.75 1 98.44 355 TYR B N 1
ATOM 8362 C CA . TYR B 1 355 ? -15.531 16.734 16.172 1 98.44 355 TYR B CA 1
ATOM 8363 C C . TYR B 1 355 ? -15.789 16.828 17.672 1 98.44 355 TYR B C 1
ATOM 8365 O O . TYR B 1 355 ? -15.133 17.594 18.359 1 98.44 355 TYR B O 1
ATOM 8373 N N . VAL B 1 356 ? -16.688 16.016 18.172 1 98.5 356 VAL B N 1
ATOM 8374 C CA . VAL B 1 356 ? -17.094 16.078 19.562 1 98.5 356 VAL B CA 1
ATOM 8375 C C . VAL B 1 356 ? -15.914 15.703 20.469 1 98.5 356 VAL B C 1
ATOM 8377 O O . VAL B 1 356 ? -15.672 16.344 21.484 1 98.5 356 VAL B O 1
ATOM 8380 N N . GLN B 1 357 ? -15.219 14.688 20.047 1 98.75 357 GLN B N 1
ATOM 8381 C CA . GLN B 1 357 ? -14.109 14.219 20.875 1 98.75 357 GLN B CA 1
ATOM 8382 C C . GLN B 1 357 ? -12.945 15.211 20.844 1 98.75 357 GLN B C 1
ATOM 8384 O O . GLN B 1 357 ? -12.289 15.43 21.859 1 98.75 357 GLN B O 1
ATOM 8389 N N . PHE B 1 358 ? -12.664 15.82 19.719 1 98.81 358 PHE B N 1
ATOM 8390 C CA . PHE B 1 358 ? -11.602 16.828 19.641 1 98.81 358 PHE B CA 1
ATOM 8391 C C . PHE B 1 358 ? -11.969 18.062 20.438 1 98.81 358 PHE B C 1
ATOM 8393 O O . PHE B 1 358 ? -11.125 18.641 21.125 1 98.81 358 PHE B O 1
ATOM 8400 N N . GLU B 1 359 ? -13.242 18.469 20.344 1 98.44 359 GLU B N 1
ATOM 8401 C CA . GLU B 1 359 ? -13.734 19.578 21.141 1 98.44 359 GLU B CA 1
ATOM 8402 C C . GLU B 1 359 ? -13.578 19.297 22.625 1 98.44 359 GLU B C 1
ATOM 8404 O O . GLU B 1 359 ? -13.25 20.203 23.406 1 98.44 359 GLU B O 1
ATOM 8409 N N . ALA B 1 360 ? -13.812 18.078 23 1 98.69 360 ALA B N 1
ATOM 8410 C CA . ALA B 1 360 ? -13.633 17.703 24.391 1 98.69 360 ALA B CA 1
ATOM 8411 C C . ALA B 1 360 ? -12.18 17.875 24.828 1 98.69 360 ALA B C 1
ATOM 8413 O O . ALA B 1 360 ? -11.906 18.25 25.969 1 98.69 360 ALA B O 1
ATOM 8414 N N . CYS B 1 361 ? -11.25 17.547 23.969 1 98.81 361 CYS B N 1
ATOM 8415 C CA . CYS B 1 361 ? -9.844 17.781 24.25 1 98.81 361 CYS B CA 1
ATOM 8416 C C . CYS B 1 361 ? -9.562 19.266 24.453 1 98.81 361 CYS B C 1
ATOM 8418 O O . CYS B 1 361 ? -8.844 19.641 25.375 1 98.81 361 CYS B O 1
ATOM 8420 N N . TRP B 1 362 ? -10.117 20.094 23.594 1 98.62 362 TRP B N 1
ATOM 8421 C CA . TRP B 1 362 ? -9.961 21.547 23.703 1 98.62 362 TRP B CA 1
ATOM 8422 C C . TRP B 1 362 ? -10.5 22.031 25.047 1 98.62 362 TRP B C 1
ATOM 8424 O O . TRP B 1 362 ? -9.836 22.812 25.734 1 98.62 362 TRP B O 1
ATOM 8434 N N . GLN B 1 363 ? -11.641 21.547 25.422 1 98.56 363 GLN B N 1
ATOM 8435 C CA . GLN B 1 363 ? -12.25 21.953 26.688 1 98.56 363 GLN B CA 1
ATOM 8436 C C . GLN B 1 363 ? -11.398 21.531 27.875 1 98.56 363 GLN B C 1
ATOM 8438 O O . GLN B 1 363 ? -11.305 22.234 28.875 1 98.56 363 GLN B O 1
ATOM 8443 N N . THR B 1 364 ? -10.812 20.391 27.734 1 98.62 364 THR B N 1
ATOM 8444 C CA . THR B 1 364 ? -9.898 19.922 28.781 1 98.62 364 THR B CA 1
ATOM 8445 C C . THR B 1 364 ? -8.727 20.891 28.938 1 98.62 364 THR B C 1
ATOM 8447 O O . THR B 1 364 ? -8.359 21.25 30.062 1 98.62 364 THR B O 1
ATOM 8450 N N . SER B 1 365 ? -8.148 21.312 27.875 1 98.44 365 SER B N 1
ATOM 8451 C CA . SER B 1 365 ? -7.039 22.266 27.938 1 98.44 365 SER B CA 1
ATOM 8452 C C . SER B 1 365 ? -7.469 23.578 28.578 1 98.44 365 SER B C 1
ATOM 8454 O O . SER B 1 365 ? -6.723 24.156 29.359 1 98.44 365 SER B O 1
ATOM 8456 N N . GLN B 1 366 ? -8.688 24.031 28.266 1 97.62 366 GLN B N 1
ATOM 8457 C CA . GLN B 1 366 ? -9.219 25.266 28.828 1 97.62 366 GLN B CA 1
ATOM 8458 C C . GLN B 1 366 ? -9.477 25.109 30.328 1 97.62 366 GLN B C 1
ATOM 8460 O O . GLN B 1 366 ? -9.281 26.062 31.094 1 97.62 366 GLN B O 1
ATOM 8465 N N . GLY B 1 367 ? -9.906 23.953 30.672 1 98.12 367 GLY B N 1
ATOM 8466 C CA . GLY B 1 367 ? -10.133 23.672 32.062 1 98.12 367 GLY B CA 1
ATOM 8467 C C . GLY B 1 367 ? -8.875 23.797 32.906 1 98.12 367 GLY B C 1
ATOM 8468 O O . GLY B 1 367 ? -8.93 24.219 34.062 1 98.12 367 GLY B O 1
ATOM 8469 N N . PHE B 1 368 ? -7.82 23.5 32.375 1 97.81 368 PHE B N 1
ATOM 8470 C CA . PHE B 1 368 ? -6.539 23.594 33.062 1 97.81 368 PHE B CA 1
ATOM 8471 C C . PHE B 1 368 ? -5.902 24.969 32.812 1 97.81 368 PHE B C 1
ATOM 8473 O O . PHE B 1 368 ? -4.766 25.203 33.25 1 97.81 368 PHE B O 1
ATOM 8480 N N . LYS B 1 369 ? -6.559 25.875 32.125 1 96.88 369 LYS B N 1
ATOM 8481 C CA . LYS B 1 369 ? -6.141 27.25 31.828 1 96.88 369 LYS B CA 1
ATOM 8482 C C . LYS B 1 369 ? -4.781 27.266 31.141 1 96.88 369 LYS B C 1
ATOM 8484 O O . LYS B 1 369 ? -3.908 28.062 31.5 1 96.88 369 LYS B O 1
ATOM 8489 N N . MET B 1 370 ? -4.594 26.297 30.312 1 97.44 370 MET B N 1
ATOM 8490 C CA . MET B 1 370 ? -3.393 26.359 29.469 1 97.44 370 MET B CA 1
ATOM 8491 C C . MET B 1 370 ? -3.398 27.609 28.594 1 97.44 370 MET B C 1
ATOM 8493 O O . MET B 1 370 ? -4.379 27.875 27.906 1 97.44 370 MET B O 1
ATOM 8497 N N . PRO B 1 371 ? -2.352 28.344 28.562 1 96.94 371 PRO B N 1
ATOM 8498 C CA . PRO B 1 371 ? -2.338 29.609 27.828 1 96.94 371 PRO B CA 1
ATOM 8499 C C . PRO B 1 371 ? -2.645 29.422 26.328 1 96.94 371 PRO B C 1
ATOM 8501 O O . PRO B 1 371 ? -3.297 30.281 25.719 1 96.94 371 PRO B O 1
ATOM 8504 N N . ILE B 1 372 ? -2.203 28.359 25.766 1 98.06 372 ILE B N 1
ATOM 8505 C CA . ILE B 1 372 ? -2.414 28.109 24.344 1 98.06 372 ILE B CA 1
ATOM 8506 C C . ILE B 1 372 ? -3.328 26.891 24.156 1 98.06 372 ILE B C 1
ATOM 8508 O O . ILE B 1 372 ? -4.223 26.906 23.312 1 98.06 372 ILE B O 1
ATOM 8512 N N . GLY B 1 373 ? -3.158 25.875 24.969 1 98.38 373 GLY B N 1
ATOM 8513 C CA . GLY B 1 373 ? -3.975 24.672 24.891 1 98.38 373 GLY B CA 1
ATOM 8514 C C . GLY B 1 373 ? -3.523 23.703 23.812 1 98.38 373 GLY B C 1
ATOM 8515 O O . GLY B 1 373 ? -2.615 22.906 24.031 1 98.38 373 GLY B O 1
ATOM 8516 N N . LEU B 1 374 ? -4.152 23.797 22.641 1 98.38 374 LEU B N 1
ATOM 8517 C CA . LEU B 1 374 ? -3.82 22.953 21.5 1 98.38 374 LEU B CA 1
ATOM 8518 C C . LEU B 1 374 ? -3.275 23.781 20.359 1 98.38 374 LEU B C 1
ATOM 8520 O O . LEU B 1 374 ? -3.764 24.891 20.094 1 98.38 374 LEU B O 1
ATOM 8524 N N . TYR B 1 375 ? -2.262 23.281 19.844 1 96.38 375 TYR B N 1
ATOM 8525 C CA . TYR B 1 375 ? -1.802 23.828 18.578 1 96.38 375 TYR B CA 1
ATOM 8526 C C . TYR B 1 375 ? -2.061 22.844 17.438 1 96.38 375 TYR B C 1
ATOM 8528 O O . TYR B 1 375 ? -1.669 21.672 17.516 1 96.38 375 TYR B O 1
ATOM 8536 N N . ARG B 1 376 ? -2.854 23.172 16.344 1 98 376 ARG B N 1
ATOM 8537 C CA . ARG B 1 376 ? -3.115 22.359 15.164 1 98 376 ARG B CA 1
ATOM 8538 C C . ARG B 1 376 ? -2.113 22.672 14.055 1 98 376 ARG B C 1
ATOM 8540 O O . ARG B 1 376 ? -1.512 23.75 14.039 1 98 376 ARG B O 1
ATOM 8547 N N . ASP B 1 377 ? -1.89 21.75 13.234 1 98.44 377 ASP B N 1
ATOM 8548 C CA . ASP B 1 377 ? -0.96 21.891 12.117 1 98.44 377 ASP B CA 1
ATOM 8549 C C . ASP B 1 377 ? -1.698 21.859 10.781 1 98.44 377 ASP B C 1
ATOM 8551 O O . ASP B 1 377 ? -2.566 21 10.57 1 98.44 377 ASP B O 1
ATOM 8555 N N . LEU B 1 378 ? -1.36 22.812 9.922 1 98.5 378 LEU B N 1
ATOM 8556 C CA . LEU B 1 378 ? -1.997 22.922 8.609 1 98.5 378 LEU B CA 1
ATOM 8557 C C . LEU B 1 378 ? -1.06 22.453 7.508 1 98.5 378 LEU B C 1
ATOM 8559 O O . LEU B 1 378 ? -0.008 23.047 7.277 1 98.5 378 LEU B O 1
ATOM 8563 N N . ALA B 1 379 ? -1.486 21.375 6.848 1 98 379 ALA B N 1
ATOM 8564 C CA . ALA B 1 379 ? -0.708 20.875 5.723 1 98 379 ALA B CA 1
ATOM 8565 C C . ALA B 1 379 ? -0.695 21.875 4.57 1 98 379 ALA B C 1
ATOM 8567 O O . ALA B 1 379 ? -1.646 22.641 4.395 1 98 379 ALA B O 1
ATOM 8568 N N . VAL B 1 380 ? 0.297 21.797 3.752 1 96 380 VAL B N 1
ATOM 8569 C CA . VAL B 1 380 ? 0.513 22.75 2.666 1 96 380 VAL B CA 1
ATOM 8570 C C . VAL B 1 380 ? -0.548 22.547 1.586 1 96 380 VAL B C 1
ATOM 8572 O O . VAL B 1 380 ? -0.93 23.5 0.899 1 96 380 VAL B O 1
ATOM 8575 N N . GLY B 1 381 ? -0.924 21.375 1.409 1 96.12 381 GLY B N 1
ATOM 8576 C CA . GLY B 1 381 ? -1.889 21.078 0.362 1 96.12 381 GLY B CA 1
ATOM 8577 C C . GLY B 1 381 ? -2.666 19.797 0.61 1 96.12 381 GLY B C 1
ATOM 8578 O O . GLY B 1 381 ? -2.721 19.312 1.74 1 96.12 381 GLY B O 1
ATOM 8579 N N . VAL B 1 382 ? -3.414 19.359 -0.491 1 96.56 382 VAL B N 1
ATOM 8580 C CA . VAL B 1 382 ? -4.207 18.141 -0.449 1 96.56 382 VAL B CA 1
ATOM 8581 C C . VAL B 1 382 ? -3.766 17.203 -1.572 1 96.56 382 VAL B C 1
ATOM 8583 O O . VAL B 1 382 ? -3.197 17.641 -2.572 1 96.56 382 VAL B O 1
ATOM 8586 N N . ALA B 1 383 ? -4.047 15.977 -1.351 1 92.75 383 ALA B N 1
ATOM 8587 C CA . ALA B 1 383 ? -3.697 14.977 -2.359 1 92.75 383 ALA B CA 1
ATOM 8588 C C . ALA B 1 383 ? -4.609 15.086 -3.576 1 92.75 383 ALA B C 1
ATOM 8590 O O . ALA B 1 383 ? -5.754 15.531 -3.465 1 92.75 383 ALA B O 1
ATOM 8591 N N . GLU B 1 384 ? -4.105 14.641 -4.699 1 90.5 384 GLU B N 1
ATOM 8592 C CA . GLU B 1 384 ? -4.859 14.664 -5.949 1 90.5 384 GLU B CA 1
ATOM 8593 C C . GLU B 1 384 ? -6.141 13.844 -5.836 1 90.5 384 GLU B C 1
ATOM 8595 O O . GLU B 1 384 ? -7.207 14.281 -6.273 1 90.5 384 GLU B O 1
ATOM 8600 N N . GLY B 1 385 ? -6.062 12.734 -5.242 1 91.94 385 GLY B N 1
ATOM 8601 C CA . GLY B 1 385 ? -7.188 11.812 -5.215 1 91.94 385 GLY B CA 1
ATOM 8602 C C . GLY B 1 385 ? -8.062 11.969 -3.984 1 91.94 385 GLY B C 1
ATOM 8603 O O . GLY B 1 385 ? -8.672 11.008 -3.52 1 91.94 385 GLY B O 1
ATOM 8604 N N . GLY B 1 386 ? -8.133 13.117 -3.43 1 95.5 386 GLY B N 1
ATOM 8605 C CA . GLY B 1 386 ? -8.883 13.344 -2.205 1 95.5 386 GLY B CA 1
ATOM 8606 C C . GLY B 1 386 ? -10.195 14.062 -2.436 1 95.5 386 GLY B C 1
ATOM 8607 O O . GLY B 1 386 ? -10.539 14.398 -3.572 1 95.5 386 GLY B O 1
ATOM 8608 N N . SER B 1 387 ? -10.969 14.289 -1.399 1 97.69 387 SER B N 1
ATOM 8609 C CA . SER B 1 387 ? -12.312 14.852 -1.442 1 97.69 387 SER B CA 1
ATOM 8610 C C . SER B 1 387 ? -12.297 16.297 -1.921 1 97.69 387 SER B C 1
ATOM 8612 O O . SER B 1 387 ? -13.188 16.719 -2.66 1 97.69 387 SER B O 1
ATOM 8614 N N . GLU B 1 388 ? -11.297 17.125 -1.541 1 97.06 388 GLU B N 1
ATOM 8615 C CA . GLU B 1 388 ? -11.281 18.531 -1.898 1 97.06 388 GLU B CA 1
ATOM 8616 C C . GLU B 1 388 ? -11.094 18.719 -3.402 1 97.06 388 GLU B C 1
ATOM 8618 O O . GLU B 1 388 ? -11.781 19.531 -4.02 1 97.06 388 GLU B O 1
ATOM 8623 N N . THR B 1 389 ? -10.156 17.938 -3.986 1 96.69 389 THR B N 1
ATOM 8624 C CA . THR B 1 389 ? -9.961 18.047 -5.426 1 96.69 389 THR B CA 1
ATOM 8625 C C . THR B 1 389 ? -11.141 17.453 -6.184 1 96.69 389 THR B C 1
ATOM 8627 O O . THR B 1 389 ? -11.445 17.875 -7.301 1 96.69 389 THR B O 1
ATOM 8630 N N . TRP B 1 390 ? -11.805 16.5 -5.594 1 97.31 390 TRP B N 1
ATOM 8631 C CA . TRP B 1 390 ? -12.977 15.852 -6.172 1 97.31 390 TRP B CA 1
ATOM 8632 C C . TRP B 1 390 ? -14.148 16.828 -6.25 1 97.31 390 TRP B C 1
ATOM 8634 O O . TRP B 1 390 ? -14.867 16.875 -7.254 1 97.31 390 TRP B O 1
ATOM 8644 N N . CYS B 1 391 ? -14.336 17.609 -5.258 1 95.25 391 CYS B N 1
ATOM 8645 C CA . CYS B 1 391 ? -15.523 18.453 -5.148 1 95.25 391 CYS B CA 1
ATOM 8646 C C . CYS B 1 391 ? -15.273 19.828 -5.75 1 95.25 391 CYS B C 1
ATOM 8648 O O . CYS B 1 391 ? -16.219 20.547 -6.086 1 95.25 391 CYS B O 1
ATOM 8650 N N . ASP B 1 392 ? -14.008 20.281 -5.852 1 93.94 392 ASP B N 1
ATOM 8651 C CA . ASP B 1 392 ? -13.703 21.609 -6.348 1 93.94 392 ASP B CA 1
ATOM 8652 C C . ASP B 1 392 ? -12.547 21.578 -7.352 1 93.94 392 ASP B C 1
ATOM 8654 O O . ASP B 1 392 ? -11.477 22.141 -7.098 1 93.94 392 ASP B O 1
ATOM 8658 N N . ARG B 1 393 ? -12.859 21.25 -8.5 1 91.31 393 ARG B N 1
ATOM 8659 C CA . ARG B 1 393 ? -11.844 21.031 -9.531 1 91.31 393 ARG B CA 1
ATOM 8660 C C . ARG B 1 393 ? -11.32 22.344 -10.07 1 91.31 393 ARG B C 1
ATOM 8662 O O . ARG B 1 393 ? -10.188 22.422 -10.555 1 91.31 393 ARG B O 1
ATOM 8669 N N . GLU B 1 394 ? -12.094 23.266 -9.992 1 92.94 394 GLU B N 1
ATOM 8670 C CA . GLU B 1 394 ? -11.703 24.562 -10.531 1 92.94 394 GLU B CA 1
ATOM 8671 C C . GLU B 1 394 ? -10.641 25.234 -9.656 1 92.94 394 GLU B C 1
ATOM 8673 O O . GLU B 1 394 ? -9.773 25.953 -10.164 1 92.94 394 GLU B O 1
ATOM 8678 N N . LEU B 1 395 ? -10.688 24.953 -8.453 1 96.31 395 LEU B N 1
ATOM 8679 C CA . LEU B 1 395 ? -9.797 25.594 -7.492 1 96.31 395 LEU B CA 1
ATOM 8680 C C . LEU B 1 395 ? -8.391 25.016 -7.578 1 96.31 395 LEU B C 1
ATOM 8682 O O . LEU B 1 395 ? -7.402 25.719 -7.367 1 96.31 395 LEU B O 1
ATOM 8686 N N . TYR B 1 396 ? -8.273 23.734 -7.934 1 96.75 396 TYR B N 1
ATOM 8687 C CA . TYR B 1 396 ? -6.988 23.047 -7.883 1 96.75 396 TYR B CA 1
ATOM 8688 C C . TYR B 1 396 ? -6.449 22.797 -9.289 1 96.75 396 TYR B C 1
ATOM 8690 O O . TYR B 1 396 ? -7.203 22.406 -10.188 1 96.75 396 TYR B O 1
ATOM 8698 N N . CYS B 1 397 ? -5.164 23.031 -9.445 1 96.5 397 CYS B N 1
ATOM 8699 C CA . CYS B 1 397 ? -4.5 22.797 -10.719 1 96.5 397 CYS B CA 1
ATOM 8700 C C . CYS B 1 397 ? -3.992 21.359 -10.812 1 96.5 397 CYS B C 1
ATOM 8702 O O . CYS B 1 397 ? -2.836 21.078 -10.484 1 96.5 397 CYS B O 1
ATOM 8704 N N . LEU B 1 398 ? -4.738 20.516 -11.453 1 92.88 398 LEU B N 1
ATOM 8705 C CA . LEU B 1 398 ? -4.492 19.078 -11.43 1 92.88 398 LEU B CA 1
ATOM 8706 C C . LEU B 1 398 ? -3.34 18.719 -12.359 1 92.88 398 LEU B C 1
ATOM 8708 O O . LEU B 1 398 ? -2.771 17.625 -12.258 1 92.88 398 LEU B O 1
ATOM 8712 N N . LYS B 1 399 ? -2.955 19.578 -13.234 1 92.94 399 LYS B N 1
ATOM 8713 C CA . LYS B 1 399 ? -1.876 19.297 -14.172 1 92.94 399 LYS B CA 1
ATOM 8714 C C . LYS B 1 399 ? -0.532 19.781 -13.633 1 92.94 399 LYS B C 1
ATOM 8716 O O . LYS B 1 399 ? 0.454 19.844 -14.367 1 92.94 399 LYS B O 1
ATOM 8721 N N . ALA B 1 400 ? -0.514 20.109 -12.367 1 94.75 400 ALA B N 1
ATOM 8722 C CA . ALA B 1 400 ? 0.714 20.5 -11.672 1 94.75 400 ALA B CA 1
ATOM 8723 C C . ALA B 1 400 ? 0.755 19.906 -10.266 1 94.75 400 ALA B C 1
ATOM 8725 O O . ALA B 1 400 ? -0.276 19.5 -9.719 1 94.75 400 ALA B O 1
ATOM 8726 N N . SER B 1 401 ? 1.894 19.797 -9.727 1 93.69 401 SER B N 1
ATOM 8727 C CA . SER B 1 401 ? 2.119 19.422 -8.336 1 93.69 401 SER B CA 1
ATOM 8728 C C . SER B 1 401 ? 3.121 20.359 -7.668 1 93.69 401 SER B C 1
ATOM 8730 O O . SER B 1 401 ? 3.875 21.047 -8.344 1 93.69 401 SER B O 1
ATOM 8732 N N . VAL B 1 402 ? 3.041 20.375 -6.387 1 95 402 VAL B N 1
ATOM 8733 C CA . VAL B 1 402 ? 3.939 21.266 -5.652 1 95 402 VAL B CA 1
ATOM 8734 C C . VAL B 1 402 ? 5.098 20.453 -5.074 1 95 402 VAL B C 1
ATOM 8736 O O . VAL B 1 402 ? 4.977 19.25 -4.859 1 95 402 VAL B O 1
ATOM 8739 N N . GLY B 1 403 ? 6.23 21.094 -4.906 1 91.31 403 GLY B N 1
ATOM 8740 C CA . GLY B 1 403 ? 7.422 20.5 -4.316 1 91.31 403 GLY B CA 1
ATOM 8741 C C . GLY B 1 403 ? 8.5 21.516 -3.998 1 91.31 403 GLY B C 1
ATOM 8742 O O . GLY B 1 403 ? 8.203 22.625 -3.566 1 91.31 403 GLY B O 1
ATOM 8743 N N . ALA B 1 404 ? 9.734 21.047 -3.947 1 89 404 ALA B N 1
ATOM 8744 C CA . ALA B 1 404 ? 10.914 21.875 -3.727 1 89 404 ALA B CA 1
ATOM 8745 C C . ALA B 1 404 ? 11.984 21.609 -4.781 1 89 404 ALA B C 1
ATOM 8747 O O . ALA B 1 404 ? 12.172 20.469 -5.199 1 89 404 ALA B O 1
ATOM 8748 N N . PRO B 1 405 ? 12.594 22.672 -5.273 1 89.19 405 PRO B N 1
ATOM 8749 C CA . PRO B 1 405 ? 13.695 22.469 -6.223 1 89.19 405 PRO B CA 1
ATOM 8750 C C . PRO B 1 405 ? 14.922 21.828 -5.578 1 89.19 405 PRO B C 1
ATOM 8752 O O . PRO B 1 405 ? 15.031 21.781 -4.352 1 89.19 405 PRO B O 1
ATOM 8755 N N . PRO B 1 406 ? 15.797 21.297 -6.453 1 81.31 406 PRO B N 1
ATOM 8756 C CA . PRO B 1 406 ? 17.062 20.812 -5.91 1 81.31 406 PRO B CA 1
ATOM 8757 C C . PRO B 1 406 ? 17.812 21.859 -5.113 1 81.31 406 PRO B C 1
ATOM 8759 O O . PRO B 1 406 ? 17.828 23.047 -5.492 1 81.31 406 PRO B O 1
ATOM 8762 N N . ASP B 1 407 ? 18.328 21.422 -3.961 1 74.94 407 ASP B N 1
ATOM 8763 C CA . ASP B 1 407 ? 19.203 22.266 -3.146 1 74.94 407 ASP B CA 1
ATOM 8764 C C . ASP B 1 407 ? 20.391 21.453 -2.604 1 74.94 407 ASP B C 1
ATOM 8766 O O . ASP B 1 407 ? 20.562 20.297 -2.967 1 74.94 407 ASP B O 1
ATOM 8770 N N . ILE B 1 408 ? 21.219 22.078 -1.919 1 64.62 408 ILE B N 1
ATOM 8771 C CA . ILE B 1 408 ? 22.469 21.469 -1.478 1 64.62 408 ILE B CA 1
ATOM 8772 C C . ILE B 1 408 ? 22.156 20.266 -0.585 1 64.62 408 ILE B C 1
ATOM 8774 O O . ILE B 1 408 ? 22.844 19.234 -0.658 1 64.62 408 ILE B O 1
ATOM 8778 N N . LEU B 1 409 ? 21.078 20.422 0.159 1 64.25 409 LEU B N 1
ATOM 8779 C CA . LEU B 1 409 ? 20.734 19.375 1.108 1 64.25 409 LEU B CA 1
ATOM 8780 C C . LEU B 1 409 ? 19.844 18.312 0.461 1 64.25 409 LEU B C 1
ATOM 8782 O O . LEU B 1 409 ? 19.719 17.203 0.964 1 64.25 409 LEU B O 1
ATOM 8786 N N . GLY B 1 410 ? 19.234 18.656 -0.608 1 71.31 410 GLY B N 1
ATOM 8787 C CA . GLY B 1 410 ? 18.391 17.75 -1.369 1 71.31 410 GLY B CA 1
ATOM 8788 C C . GLY B 1 410 ? 18.594 17.875 -2.869 1 71.31 410 GLY B C 1
ATOM 8789 O O . GLY B 1 410 ? 17.766 18.453 -3.57 1 71.31 410 GLY B O 1
ATOM 8790 N N . PRO B 1 411 ? 19.672 17.203 -3.246 1 70.19 411 PRO B N 1
ATOM 8791 C CA . PRO B 1 411 ? 20.094 17.438 -4.625 1 70.19 411 PRO B CA 1
ATOM 8792 C C . PRO B 1 411 ? 19.062 16.969 -5.652 1 70.19 411 PRO B C 1
ATOM 8794 O O . PRO B 1 411 ? 19.109 17.391 -6.812 1 70.19 411 PRO B O 1
ATOM 8797 N N . LEU B 1 412 ? 18.172 16.188 -5.258 1 73.75 412 LEU B N 1
ATOM 8798 C CA . LEU B 1 412 ? 17.203 15.688 -6.23 1 73.75 412 LEU B CA 1
ATOM 8799 C C . LEU B 1 412 ? 15.914 16.5 -6.176 1 73.75 412 LEU B C 1
ATOM 8801 O O . LEU B 1 412 ? 15.07 16.391 -7.066 1 73.75 412 LEU B O 1
ATOM 8805 N N . GLY B 1 413 ? 15.836 17.453 -5.293 1 80.25 413 GLY B N 1
ATOM 8806 C CA . GLY B 1 413 ? 14.562 18.109 -5.078 1 80.25 413 GLY B CA 1
ATOM 8807 C C . GLY B 1 413 ? 13.484 17.172 -4.57 1 80.25 413 GLY B C 1
ATOM 8808 O O . GLY B 1 413 ? 13.773 16.047 -4.16 1 80.25 413 GLY B O 1
ATOM 8809 N N . GLN B 1 414 ? 12.258 17.703 -4.41 1 83.38 414 GLN B N 1
ATOM 8810 C CA . GLN B 1 414 ? 11.141 16.906 -3.918 1 83.38 414 GLN B CA 1
ATOM 8811 C C . GLN B 1 414 ? 9.852 17.234 -4.672 1 83.38 414 GLN B C 1
ATOM 8813 O O . GLN B 1 414 ? 9.602 18.391 -5.012 1 83.38 414 GLN B O 1
ATOM 8818 N N . ASN B 1 415 ? 9.188 16.234 -5.059 1 88 415 ASN B N 1
ATOM 8819 C CA . ASN B 1 415 ? 7.809 16.328 -5.512 1 88 415 ASN B CA 1
ATOM 8820 C C . ASN B 1 415 ? 6.832 15.789 -4.473 1 88 415 ASN B C 1
ATOM 8822 O O . ASN B 1 415 ? 6.852 14.602 -4.164 1 88 415 ASN B O 1
ATOM 8826 N N . TRP B 1 416 ? 5.98 16.672 -3.961 1 89.19 416 TRP B N 1
ATOM 8827 C CA . TRP B 1 416 ? 5.102 16.266 -2.871 1 89.19 416 TRP B CA 1
ATOM 8828 C C . TRP B 1 416 ? 3.803 15.672 -3.41 1 89.19 416 TRP B C 1
ATOM 8830 O O . TRP B 1 416 ? 2.986 15.148 -2.648 1 89.19 416 TRP B O 1
ATOM 8840 N N . GLY B 1 417 ? 3.564 15.82 -4.672 1 88 417 GLY B N 1
ATOM 8841 C CA . GLY B 1 417 ? 2.404 15.211 -5.305 1 88 417 GLY B CA 1
ATOM 8842 C C . GLY B 1 417 ? 1.101 15.898 -4.945 1 88 417 GLY B C 1
ATOM 8843 O O . GLY B 1 417 ? 0.04 15.273 -4.949 1 88 417 GLY B O 1
ATOM 8844 N N . LEU B 1 418 ? 1.059 17.125 -4.582 1 94.44 418 LEU B N 1
ATOM 8845 C CA . LEU B 1 418 ? -0.115 17.891 -4.18 1 94.44 418 LEU B CA 1
ATOM 8846 C C . LEU B 1 418 ? -0.479 18.922 -5.238 1 94.44 418 LEU B C 1
ATOM 8848 O O . LEU B 1 418 ? 0.308 19.828 -5.523 1 94.44 418 LEU B O 1
ATOM 8852 N N . PRO B 1 419 ? -1.649 18.812 -5.789 1 95.69 419 PRO B N 1
ATOM 8853 C CA . PRO B 1 419 ? -2.061 19.891 -6.695 1 95.69 419 PRO B CA 1
ATOM 8854 C C . PRO B 1 419 ? -2.242 21.219 -5.977 1 95.69 419 PRO B C 1
ATOM 8856 O O . PRO B 1 419 ? -2.938 21.297 -4.961 1 95.69 419 PRO B O 1
ATOM 8859 N N . PRO B 1 420 ? -1.675 22.219 -6.508 1 96.94 420 PRO B N 1
ATOM 8860 C CA . PRO B 1 420 ? -1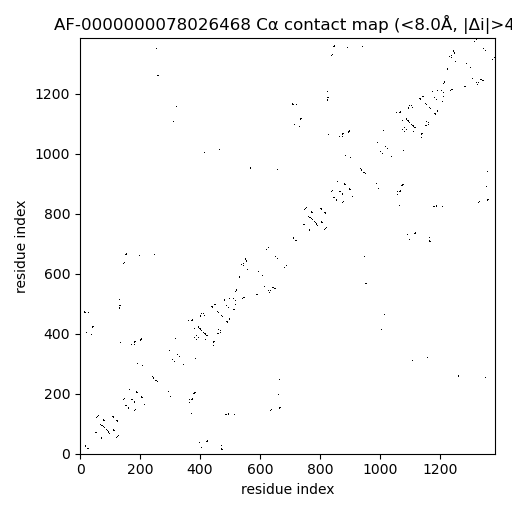.794 23.516 -5.844 1 96.94 420 PRO B CA 1
ATOM 8861 C C . PRO B 1 420 ? -3.137 24.203 -6.105 1 96.94 420 PRO B C 1
ATOM 8863 O O . PRO B 1 420 ? -3.748 23.984 -7.156 1 96.94 420 PRO B O 1
ATOM 8866 N N . MET B 1 421 ? -3.609 25.016 -5.152 1 97.19 421 MET B N 1
ATOM 8867 C CA . MET B 1 421 ? -4.707 25.938 -5.43 1 97.19 421 MET B CA 1
ATOM 8868 C C . MET B 1 421 ? -4.285 27 -6.441 1 97.19 421 MET B C 1
ATOM 8870 O O . MET B 1 421 ? -3.158 27.5 -6.391 1 97.19 421 MET B O 1
ATOM 8874 N N . ASP B 1 422 ? -5.164 27.328 -7.34 1 97.19 422 ASP B N 1
ATOM 8875 C CA . ASP B 1 422 ? -4.91 28.375 -8.32 1 97.19 422 ASP B CA 1
ATOM 8876 C C . ASP B 1 422 ? -5.008 29.766 -7.676 1 97.19 422 ASP B C 1
ATOM 8878 O O . ASP B 1 422 ? -6.078 30.156 -7.215 1 97.19 422 ASP B O 1
ATOM 8882 N N . PRO B 1 423 ? -3.869 30.5 -7.656 1 96.31 423 PRO B N 1
ATOM 8883 C CA . PRO B 1 423 ? -3.922 31.812 -7.004 1 96.31 423 PRO B CA 1
ATOM 8884 C C . PRO B 1 423 ? -4.934 32.75 -7.648 1 96.31 423 PRO B C 1
ATOM 8886 O O . PRO B 1 423 ? -5.512 33.594 -6.969 1 96.31 423 PRO B O 1
ATOM 8889 N N . HIS B 1 424 ? -5.203 32.594 -8.93 1 95.56 424 HIS B N 1
ATOM 8890 C CA . HIS B 1 424 ? -6.168 33.438 -9.625 1 95.56 424 HIS B CA 1
ATOM 8891 C C . HIS B 1 424 ? -7.598 33.094 -9.219 1 95.56 424 HIS B C 1
ATOM 8893 O O . HIS B 1 424 ? -8.438 34 -9.07 1 95.56 424 HIS B O 1
ATOM 8899 N N . VAL B 1 425 ? -7.824 31.844 -9.023 1 96.56 425 VAL B N 1
ATOM 8900 C CA . VAL B 1 425 ? -9.156 31.422 -8.609 1 96.56 425 VAL B CA 1
ATOM 8901 C C . VAL B 1 425 ? -9.406 31.828 -7.16 1 96.56 425 VAL B C 1
ATOM 8903 O O . VAL B 1 425 ? -10.516 32.25 -6.812 1 96.56 425 VAL B O 1
ATOM 8906 N N . ILE B 1 426 ? -8.43 31.766 -6.328 1 97 426 ILE B N 1
ATOM 8907 C CA . ILE B 1 426 ? -8.539 32.188 -4.938 1 97 426 ILE B CA 1
ATOM 8908 C C . ILE B 1 426 ? -8.961 33.656 -4.879 1 97 426 ILE B C 1
ATOM 8910 O O . ILE B 1 426 ? -9.867 34.031 -4.129 1 97 426 ILE B O 1
ATOM 8914 N N . THR B 1 427 ? -8.336 34.438 -5.719 1 95.56 427 THR B N 1
ATOM 8915 C CA . THR B 1 427 ? -8.625 35.875 -5.758 1 95.56 427 THR B CA 1
ATOM 8916 C C . THR B 1 427 ? -10 36.125 -6.375 1 95.56 427 THR B C 1
ATOM 8918 O O . THR B 1 427 ? -10.766 36.938 -5.871 1 95.56 427 THR B O 1
ATOM 8921 N N . ALA B 1 428 ? -10.25 35.406 -7.43 1 94.5 428 ALA B N 1
ATOM 8922 C CA . ALA B 1 428 ? -11.523 35.562 -8.125 1 94.5 428 ALA B CA 1
ATOM 8923 C C . ALA B 1 428 ? -12.703 35.25 -7.207 1 94.5 428 ALA B C 1
ATOM 8925 O O . ALA B 1 428 ? -13.789 35.812 -7.352 1 94.5 428 ALA B O 1
ATOM 8926 N N . ARG B 1 429 ? -12.414 34.438 -6.246 1 96.44 429 ARG B N 1
ATOM 8927 C CA . ARG B 1 429 ? -13.453 34.031 -5.309 1 96.44 429 ARG B CA 1
ATOM 8928 C C . ARG B 1 429 ? -13.359 34.844 -4.016 1 96.44 429 ARG B C 1
ATOM 8930 O O . ARG B 1 429 ? -13.805 34.375 -2.959 1 96.44 429 ARG B O 1
ATOM 8937 N N . ALA B 1 430 ? -12.719 35.969 -4.145 1 97.81 430 ALA B N 1
ATOM 8938 C CA . ALA B 1 430 ? -12.57 36.906 -3.035 1 97.81 430 ALA B CA 1
ATOM 8939 C C . ALA B 1 430 ? -12.023 36.188 -1.793 1 97.81 430 ALA B C 1
ATOM 8941 O O . ALA B 1 430 ? -12.453 36.469 -0.673 1 97.81 430 ALA B O 1
ATOM 8942 N N . TYR B 1 431 ? -11.211 35.188 -1.958 1 98.19 431 TYR B N 1
ATOM 8943 C CA . TYR B 1 431 ? -10.414 34.469 -0.969 1 98.19 431 TYR B CA 1
ATOM 8944 C C . TYR B 1 431 ? -11.289 33.594 -0.095 1 98.19 431 TYR B C 1
ATOM 8946 O O . TYR B 1 431 ? -10.852 33.125 0.961 1 98.19 431 TYR B O 1
ATOM 8954 N N . GLN B 1 432 ? -12.508 33.25 -0.509 1 97.81 432 GLN B N 1
ATOM 8955 C CA . GLN B 1 432 ? -13.43 32.469 0.283 1 97.81 432 GLN B CA 1
ATOM 8956 C C . GLN B 1 432 ? -12.828 31.094 0.608 1 97.81 432 GLN B C 1
ATOM 8958 O O . GLN B 1 432 ? -12.938 30.609 1.739 1 97.81 432 GLN B O 1
ATOM 8963 N N . PRO B 1 433 ? -12.188 30.359 -0.375 1 97.12 433 PRO B N 1
ATOM 8964 C CA . PRO B 1 433 ? -11.602 29.062 -0.042 1 97.12 433 PRO B CA 1
ATOM 8965 C C . PRO B 1 433 ? -10.547 29.141 1.064 1 97.12 433 PRO B C 1
ATOM 8967 O O . PRO B 1 433 ? -10.477 28.266 1.924 1 97.12 433 PRO B O 1
ATOM 8970 N N . PHE B 1 434 ? -9.758 30.188 1.072 1 98.06 434 PHE B N 1
ATOM 8971 C CA . PHE B 1 434 ? -8.727 30.391 2.08 1 98.06 434 PHE B CA 1
ATOM 8972 C C . PHE B 1 434 ? -9.336 30.719 3.434 1 98.06 434 PHE B C 1
ATOM 8974 O O . PHE B 1 434 ? -8.891 30.203 4.465 1 98.06 434 PHE B O 1
ATOM 8981 N N . ILE B 1 435 ? -10.359 31.562 3.449 1 98.56 435 ILE B N 1
ATOM 8982 C CA . ILE B 1 435 ? -11.07 31.938 4.668 1 98.56 435 ILE B CA 1
ATOM 8983 C C . ILE B 1 435 ? -11.664 30.688 5.324 1 98.56 435 ILE B C 1
ATOM 8985 O O . ILE B 1 435 ? -11.492 30.469 6.527 1 98.56 435 ILE B O 1
ATOM 8989 N N . GLU B 1 436 ? -12.273 29.844 4.531 1 97.69 436 GLU B N 1
ATOM 8990 C CA . GLU B 1 436 ? -12.891 28.625 5.047 1 97.69 436 GLU B CA 1
ATOM 8991 C C . GLU B 1 436 ? -11.836 27.656 5.59 1 97.69 436 GLU B C 1
ATOM 8993 O O . GLU B 1 436 ? -12.07 26.984 6.594 1 97.69 436 GLU B O 1
ATOM 8998 N N . LEU B 1 437 ? -10.758 27.609 4.914 1 98.06 437 LEU B N 1
ATOM 8999 C CA . LEU B 1 437 ? -9.641 26.781 5.355 1 98.06 437 LEU B CA 1
ATOM 9000 C C . LEU B 1 437 ? -9.156 27.203 6.734 1 98.06 437 LEU B C 1
ATOM 9002 O O . LEU B 1 437 ? -8.977 26.359 7.621 1 98.06 437 LEU B O 1
ATOM 9006 N N . LEU B 1 438 ? -8.93 28.5 6.922 1 98.5 438 LEU B N 1
ATOM 9007 C CA . LEU B 1 438 ? -8.461 29.016 8.195 1 98.5 438 LEU B CA 1
ATOM 9008 C C . LEU B 1 438 ? -9.492 28.781 9.297 1 98.5 438 LEU B C 1
ATOM 9010 O O . LEU B 1 438 ? -9.148 28.344 10.398 1 98.5 438 LEU B O 1
ATOM 9014 N N . ARG B 1 439 ? -10.766 29.047 8.984 1 97.94 439 ARG B N 1
ATOM 9015 C CA . ARG B 1 439 ? -11.828 28.906 9.969 1 97.94 439 ARG B CA 1
ATOM 9016 C C . ARG B 1 439 ? -11.914 27.469 10.469 1 97.94 439 ARG B C 1
ATOM 9018 O O . ARG B 1 439 ? -12.062 27.219 11.672 1 97.94 439 ARG B O 1
ATOM 9025 N N . SER B 1 440 ? -11.797 26.547 9.562 1 97.38 440 SER B N 1
ATOM 9026 C CA . SER B 1 440 ? -11.883 25.125 9.922 1 97.38 440 SER B CA 1
ATOM 9027 C 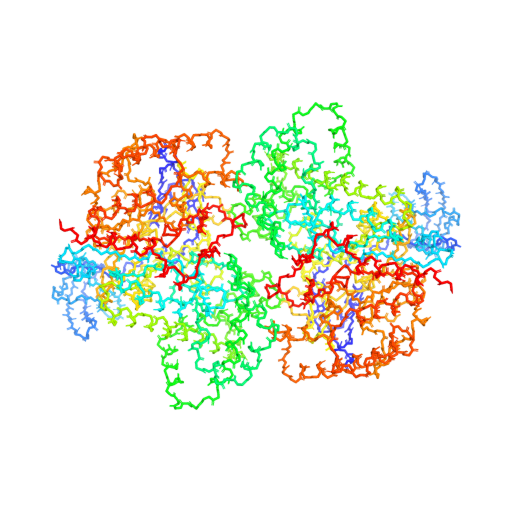C . SER B 1 440 ? -10.711 24.719 10.797 1 97.38 440 SER B C 1
ATOM 9029 O O . SER B 1 440 ? -10.859 23.859 11.68 1 97.38 440 SER B O 1
ATOM 9031 N N . ASN B 1 441 ? -9.547 25.281 10.602 1 98.31 441 ASN B N 1
ATOM 9032 C CA . ASN B 1 441 ? -8.336 24.812 11.273 1 98.31 441 ASN B CA 1
ATOM 9033 C C . ASN B 1 441 ? -8.031 25.656 12.516 1 98.31 441 ASN B C 1
ATOM 9035 O O . ASN B 1 441 ? -7.152 25.297 13.305 1 98.31 441 ASN B O 1
ATOM 9039 N N . MET B 1 442 ? -8.766 26.797 12.75 1 98.38 442 MET B N 1
ATOM 9040 C CA . MET B 1 442 ? -8.547 27.625 13.922 1 98.38 442 MET B CA 1
ATOM 9041 C C . MET B 1 442 ? -9.609 27.359 14.984 1 98.38 442 MET B C 1
ATOM 9043 O O . MET B 1 442 ? -9.625 28.016 16.031 1 98.38 442 MET B O 1
ATOM 9047 N N . THR B 1 443 ? -10.445 26.344 14.664 1 95.88 443 THR B N 1
ATOM 9048 C CA . THR B 1 443 ? -11.469 25.938 15.625 1 95.88 443 THR B CA 1
ATOM 9049 C C . THR B 1 443 ? -10.891 25 16.672 1 95.88 443 THR B C 1
ATOM 9051 O O . THR B 1 443 ? -10.148 24.062 16.328 1 95.88 443 THR B O 1
ATOM 9054 N N . SER B 1 444 ? -11.203 25.234 17.938 1 97.38 444 SER B N 1
ATOM 9055 C CA . SER B 1 444 ? -10.852 24.359 19.062 1 97.38 444 SER B CA 1
ATOM 9056 C C . SER B 1 444 ? -9.336 24.266 19.234 1 97.38 444 SER B C 1
ATOM 9058 O O . SER B 1 444 ? -8.797 23.172 19.375 1 97.38 444 SER B O 1
ATOM 9060 N N . CYS B 1 445 ? -8.625 25.344 19.125 1 98 445 CYS B N 1
ATOM 9061 C CA . CYS B 1 445 ? -7.188 25.406 19.391 1 98 445 CYS B CA 1
ATOM 9062 C C . CYS B 1 445 ? -6.746 26.844 19.656 1 98 445 CYS B C 1
ATOM 9064 O O . CYS B 1 445 ? -7.453 27.781 19.297 1 98 445 CYS B O 1
ATOM 9066 N N . GLY B 1 446 ? -5.617 27.031 20.266 1 98.56 446 GLY B N 1
ATOM 9067 C CA . GLY B 1 446 ? -5.086 28.344 20.578 1 98.56 446 GLY B CA 1
ATOM 9068 C C . GLY B 1 446 ? -3.957 28.766 19.656 1 98.56 446 GLY B C 1
ATOM 9069 O O . GLY B 1 446 ? -3.514 29.922 19.703 1 98.56 446 GLY B O 1
ATOM 9070 N N . ALA B 1 447 ? -3.525 27.859 18.828 1 98.69 447 ALA B N 1
ATOM 9071 C CA . ALA B 1 447 ? -2.48 28.188 17.875 1 98.69 447 ALA B CA 1
ATOM 9072 C C . ALA B 1 447 ? -2.619 27.344 16.609 1 98.69 447 ALA B C 1
ATOM 9074 O O . ALA B 1 447 ? -3.104 26.203 16.656 1 98.69 447 ALA B O 1
ATOM 9075 N N . LEU B 1 448 ? -2.248 27.906 15.469 1 98.56 448 LEU B N 1
ATOM 9076 C CA . LEU B 1 448 ? -2.178 27.219 14.188 1 98.56 448 LEU B CA 1
ATOM 9077 C C . LEU B 1 448 ? -0.768 27.297 13.609 1 98.56 448 LEU B C 1
ATOM 9079 O O . LEU B 1 448 ? -0.237 28.375 13.383 1 98.56 448 LEU B O 1
ATOM 9083 N N . ARG B 1 449 ? -0.172 26.172 13.492 1 98.44 449 ARG B N 1
ATOM 9084 C CA . ARG B 1 449 ? 1.083 26.078 12.758 1 98.44 449 ARG B CA 1
ATOM 9085 C C . ARG B 1 449 ? 0.829 25.875 11.266 1 98.44 449 ARG B C 1
ATOM 9087 O O . ARG B 1 449 ? 0.041 25.016 10.875 1 98.44 449 ARG B O 1
ATOM 9094 N N . ILE B 1 450 ? 1.409 26.703 10.469 1 98 450 ILE B N 1
ATOM 9095 C CA . ILE B 1 450 ? 1.299 26.562 9.023 1 98 450 ILE B CA 1
ATOM 9096 C C . ILE B 1 450 ? 2.57 25.938 8.461 1 98 450 ILE B C 1
ATOM 9098 O O . ILE B 1 450 ? 3.639 26.547 8.477 1 98 450 ILE B O 1
ATOM 9102 N N . ASP B 1 451 ? 2.387 24.75 7.969 1 95.75 451 ASP B N 1
ATOM 9103 C CA . ASP B 1 451 ? 3.5 24.062 7.316 1 95.75 451 ASP B CA 1
ATOM 9104 C C . ASP B 1 451 ? 3.938 24.797 6.055 1 95.75 451 ASP B C 1
ATOM 9106 O O . ASP B 1 451 ? 3.1 25.266 5.281 1 95.75 451 ASP B O 1
ATOM 9110 N N . HIS B 1 452 ? 5.207 24.984 5.883 1 93.25 452 HIS B N 1
ATOM 9111 C CA . HIS B 1 452 ? 5.738 25.656 4.707 1 93.25 452 HIS B CA 1
ATOM 9112 C C . HIS B 1 452 ? 5.059 27 4.484 1 93.25 452 HIS B C 1
ATOM 9114 O O . HIS B 1 452 ? 4.492 27.25 3.416 1 93.25 452 HIS B O 1
ATOM 9120 N N . VAL B 1 453 ? 5.246 27.875 5.391 1 95.31 453 VAL B N 1
ATOM 9121 C CA . VAL B 1 453 ? 4.527 29.141 5.438 1 95.31 453 VAL B CA 1
ATOM 9122 C C . VAL B 1 453 ? 4.914 30 4.238 1 95.31 453 VAL B C 1
ATOM 9124 O O . VAL B 1 453 ? 4.168 30.906 3.84 1 95.31 453 VAL B O 1
ATOM 9127 N N . MET B 1 454 ? 6.008 29.703 3.564 1 93.75 454 MET B N 1
ATOM 9128 C CA . MET B 1 454 ? 6.422 30.438 2.377 1 93.75 454 MET B CA 1
ATOM 9129 C C . MET B 1 454 ? 5.418 30.266 1.245 1 93.75 454 MET B C 1
ATOM 9131 O O . MET B 1 454 ? 5.426 31.016 0.277 1 93.75 454 MET B O 1
ATOM 9135 N N . SER B 1 455 ? 4.57 29.297 1.449 1 94 455 SER B N 1
ATOM 9136 C CA . SER B 1 455 ? 3.541 29.047 0.444 1 94 455 SER B CA 1
ATOM 9137 C C . SER B 1 455 ? 2.619 30.25 0.284 1 94 455 SER B C 1
ATOM 9139 O O . SER B 1 455 ? 1.97 30.406 -0.751 1 94 455 SER B O 1
ATOM 9141 N N . MET B 1 456 ? 2.574 31.094 1.277 1 96.19 456 MET B N 1
ATOM 9142 C CA . MET B 1 456 ? 1.77 32.312 1.187 1 96.19 456 MET B CA 1
ATOM 9143 C C . MET B 1 456 ? 2.363 33.281 0.171 1 96.19 456 MET B C 1
ATOM 9145 O O . MET B 1 456 ? 1.656 34.156 -0.359 1 96.19 456 MET B O 1
ATOM 9149 N N . LEU B 1 457 ? 3.666 33.125 -0.096 1 96.75 457 LEU B N 1
ATOM 9150 C CA . LEU B 1 457 ? 4.367 33.969 -1.046 1 96.75 457 LEU B CA 1
ATOM 9151 C C . LEU B 1 457 ? 4.492 33.312 -2.404 1 96.75 457 LEU B C 1
ATOM 9153 O O . LEU B 1 457 ? 4.199 33.906 -3.438 1 96.75 457 LEU B O 1
ATOM 9157 N N . ARG B 1 458 ? 4.965 32.094 -2.303 1 95.88 458 ARG B N 1
ATOM 9158 C CA . ARG B 1 458 ? 5.168 31.375 -3.549 1 95.88 458 ARG B CA 1
ATOM 9159 C C . ARG B 1 458 ? 5.27 29.875 -3.291 1 95.88 458 ARG B C 1
ATOM 9161 O O . ARG B 1 458 ? 5.555 29.453 -2.17 1 95.88 458 ARG B O 1
ATOM 9168 N N . LEU B 1 459 ? 5 29.094 -4.309 1 96.62 459 LEU B N 1
ATOM 9169 C CA . LEU B 1 459 ? 5.172 27.641 -4.312 1 96.62 459 LEU B CA 1
ATOM 9170 C C . LEU B 1 459 ? 5.918 27.188 -5.559 1 96.62 459 LEU B C 1
ATOM 9172 O O . LEU B 1 459 ? 5.777 27.797 -6.629 1 96.62 459 LEU B O 1
ATOM 9176 N N . TRP B 1 460 ? 6.758 26.172 -5.391 1 95.75 460 TRP B N 1
ATOM 9177 C CA . TRP B 1 460 ? 7.402 25.531 -6.531 1 95.75 460 TRP B CA 1
ATOM 9178 C C . TRP B 1 460 ? 6.449 24.562 -7.227 1 95.75 460 TRP B C 1
ATOM 9180 O O . TRP B 1 460 ? 6.117 23.516 -6.676 1 95.75 460 TRP B O 1
ATOM 9190 N N . TRP B 1 461 ? 6.012 24.922 -8.406 1 97.19 461 TRP B N 1
ATOM 9191 C CA . TRP B 1 461 ? 5.094 24.094 -9.188 1 97.19 461 TRP B CA 1
ATOM 9192 C C . TRP B 1 461 ? 5.859 23.203 -10.164 1 97.19 461 TRP B C 1
ATOM 9194 O O . TRP B 1 461 ? 6.793 23.656 -10.828 1 97.19 461 TRP B O 1
ATOM 9204 N N . ILE B 1 462 ? 5.469 21.984 -10.219 1 95 462 ILE B N 1
ATOM 9205 C CA . ILE B 1 462 ? 6.035 21.016 -11.148 1 95 462 ILE B CA 1
ATOM 9206 C C . ILE B 1 462 ? 4.949 20.531 -12.102 1 95 462 ILE B C 1
ATOM 9208 O O . ILE B 1 462 ? 3.92 20 -11.672 1 95 462 ILE B O 1
ATOM 9212 N N . PRO B 1 463 ? 5.191 20.734 -13.445 1 93.62 463 PRO B N 1
ATOM 9213 C CA . PRO B 1 463 ? 4.203 20.172 -14.375 1 93.62 463 PRO B CA 1
ATOM 9214 C C . PRO B 1 463 ? 4.008 18.672 -14.195 1 93.62 463 PRO B C 1
ATOM 9216 O O . PRO B 1 463 ? 4.977 17.953 -13.953 1 93.62 463 PRO B O 1
ATOM 9219 N N . TYR B 1 464 ? 2.77 18.25 -14.398 1 85.69 464 TYR B N 1
ATOM 9220 C CA . TYR B 1 464 ? 2.447 16.844 -14.219 1 85.69 464 TYR B CA 1
ATOM 9221 C C . TYR B 1 464 ? 3.336 15.961 -15.094 1 85.69 464 TYR B C 1
ATOM 9223 O O . TYR B 1 464 ? 3.52 16.25 -16.281 1 85.69 464 TYR B O 1
ATOM 9231 N N . GLY B 1 465 ? 3.947 14.906 -14.531 1 78 465 GLY B N 1
ATOM 9232 C CA . GLY B 1 465 ? 4.773 13.977 -15.281 1 78 465 GLY B CA 1
ATOM 9233 C C . GLY B 1 465 ? 6.246 14.344 -15.273 1 78 465 GLY B C 1
ATOM 9234 O O . GLY B 1 465 ? 7.098 13.539 -15.656 1 78 465 GLY B O 1
ATOM 9235 N N . GLU B 1 466 ? 6.57 15.516 -14.766 1 85.75 466 GLU B N 1
ATOM 9236 C CA . GLU B 1 466 ? 7.957 15.969 -14.75 1 85.75 466 GLU B CA 1
ATOM 9237 C C . GLU B 1 466 ? 8.602 15.727 -13.391 1 85.75 466 GLU B C 1
ATOM 9239 O O . GLU B 1 466 ? 7.918 15.406 -12.422 1 85.75 466 GLU B O 1
ATOM 9244 N N . THR B 1 467 ? 9.945 15.812 -13.359 1 84.38 467 THR B N 1
ATOM 9245 C CA . THR B 1 467 ? 10.719 15.656 -12.133 1 84.38 467 THR B CA 1
ATOM 9246 C C . THR B 1 467 ? 10.812 16.984 -11.383 1 84.38 467 THR B C 1
ATOM 9248 O O . THR B 1 467 ? 10.531 18.047 -11.945 1 84.38 467 THR B O 1
ATOM 9251 N N . ALA B 1 468 ? 11.227 16.922 -10.117 1 86.75 468 ALA B N 1
ATOM 9252 C CA . ALA B 1 468 ? 11.211 18.047 -9.195 1 86.75 468 ALA B CA 1
ATOM 9253 C C . ALA B 1 468 ? 12.094 19.188 -9.719 1 86.75 468 ALA B C 1
ATOM 9255 O O . ALA B 1 468 ? 11.867 20.359 -9.391 1 86.75 468 ALA B O 1
ATOM 9256 N N . ASP B 1 469 ? 13.062 18.859 -10.523 1 87 469 ASP B N 1
ATOM 9257 C CA . ASP B 1 469 ? 13.992 19.875 -11.008 1 87 469 ASP B CA 1
ATOM 9258 C C . ASP B 1 469 ? 13.391 20.656 -12.172 1 87 469 ASP B C 1
ATOM 9260 O O . ASP B 1 469 ? 13.922 21.703 -12.57 1 87 469 ASP B O 1
ATOM 9264 N N . LYS B 1 470 ? 12.305 20.266 -12.664 1 90.31 470 LYS B N 1
ATOM 9265 C CA . LYS B 1 470 ? 11.672 20.906 -13.82 1 90.31 470 LYS B CA 1
ATOM 9266 C C . LYS B 1 470 ? 10.422 21.672 -13.406 1 90.31 470 LYS B C 1
ATOM 9268 O O . LYS B 1 470 ? 9.352 21.5 -13.992 1 90.31 470 LYS B O 1
ATOM 9273 N N . GLY B 1 471 ? 10.602 22.594 -12.438 1 94.88 471 GLY B N 1
ATOM 9274 C CA . GLY B 1 471 ? 9.492 23.391 -11.961 1 94.88 471 GLY B CA 1
ATOM 9275 C C . GLY B 1 471 ? 9.75 24.891 -12.039 1 94.88 471 GLY B C 1
ATOM 9276 O O . GLY B 1 471 ? 10.703 25.328 -12.688 1 94.88 471 GLY B O 1
ATOM 9277 N N . ALA B 1 472 ? 8.867 25.609 -11.555 1 96.69 472 ALA B N 1
ATOM 9278 C CA . ALA B 1 472 ? 8.984 27.047 -11.406 1 96.69 472 ALA B CA 1
ATOM 9279 C C . ALA B 1 472 ? 8.211 27.547 -10.188 1 96.69 472 ALA B C 1
ATOM 9281 O O . ALA B 1 472 ?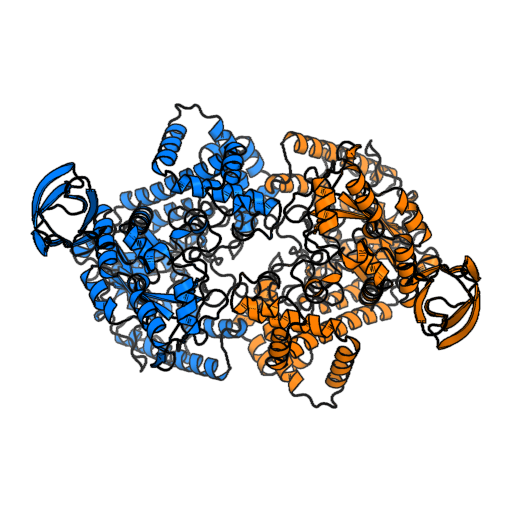 7.215 26.938 -9.789 1 96.69 472 ALA B O 1
ATOM 9282 N N . TYR B 1 473 ? 8.727 28.688 -9.672 1 96.12 473 TYR B N 1
ATOM 9283 C CA . TYR B 1 473 ? 7.977 29.312 -8.586 1 96.12 473 TYR B CA 1
ATOM 9284 C C . TYR B 1 473 ? 6.766 30.062 -9.117 1 96.12 473 TYR B C 1
ATOM 9286 O O . TYR B 1 473 ? 6.859 30.781 -10.117 1 96.12 473 TYR B O 1
ATOM 9294 N N . VAL B 1 474 ? 5.656 29.859 -8.531 1 97.44 474 VAL B N 1
ATOM 9295 C CA . VAL B 1 474 ? 4.43 30.609 -8.797 1 97.44 474 VAL B CA 1
ATOM 9296 C C . VAL B 1 474 ? 4.074 31.469 -7.586 1 97.44 474 VAL B C 1
ATOM 9298 O O . VAL B 1 474 ? 4.012 30.969 -6.461 1 97.44 474 VAL B O 1
ATOM 9301 N N . HIS B 1 475 ? 3.766 32.688 -7.848 1 96.75 475 HIS B N 1
ATOM 9302 C CA . HIS B 1 475 ? 3.541 33.656 -6.762 1 96.75 475 HIS B CA 1
ATOM 9303 C C . HIS B 1 475 ? 2.078 33.656 -6.336 1 96.75 475 HIS B C 1
ATOM 9305 O O . HIS B 1 475 ? 1.183 33.469 -7.168 1 96.75 475 HIS B O 1
ATOM 9311 N N . TYR B 1 476 ? 1.884 33.938 -5.062 1 97.56 476 TYR B N 1
ATOM 9312 C CA . TYR B 1 476 ? 0.58 34.125 -4.434 1 97.56 476 TYR B CA 1
ATOM 9313 C C . TYR B 1 476 ? 0.459 35.531 -3.82 1 97.56 476 TYR B C 1
ATOM 9315 O O . TYR B 1 476 ? 1.468 36.188 -3.564 1 97.56 476 TYR B O 1
ATOM 9323 N N . PRO B 1 477 ? -0.803 35.969 -3.668 1 96.69 477 PRO B N 1
ATOM 9324 C CA . PRO B 1 477 ? -0.98 37.312 -3.127 1 96.69 477 PRO B CA 1
ATOM 9325 C C . PRO B 1 477 ? -0.731 37.375 -1.622 1 96.69 477 PRO B C 1
ATOM 9327 O O . PRO B 1 477 ? -1.676 37.531 -0.844 1 96.69 477 PRO B O 1
ATOM 9330 N N . VAL B 1 478 ? 0.523 37.406 -1.23 1 97.5 478 VAL B N 1
ATOM 9331 C CA . VAL B 1 478 ? 0.998 37.219 0.134 1 97.5 478 VAL B CA 1
ATOM 9332 C C . VAL B 1 478 ? 0.427 38.281 1.052 1 97.5 478 VAL B C 1
ATOM 9334 O O . VAL B 1 478 ? 0.038 38 2.188 1 97.5 478 VAL B O 1
ATOM 9337 N N . ASP B 1 479 ? 0.311 39.5 0.595 1 97.5 479 ASP B N 1
ATOM 9338 C CA . ASP B 1 479 ? -0.167 40.594 1.456 1 97.5 479 ASP B CA 1
ATOM 9339 C C . ASP B 1 479 ? -1.63 40.375 1.84 1 97.5 479 ASP B C 1
ATOM 9341 O O . ASP B 1 479 ? -2 40.531 3.006 1 97.5 479 ASP B O 1
ATOM 9345 N N . ASP B 1 480 ? -2.418 40.062 0.831 1 98.19 480 ASP B N 1
ATOM 9346 C CA . ASP B 1 480 ? -3.826 39.781 1.091 1 98.19 480 ASP B CA 1
ATOM 9347 C C . ASP B 1 480 ? -3.984 38.562 2.002 1 98.19 480 ASP B C 1
ATOM 9349 O O . ASP B 1 480 ? -4.789 38.594 2.936 1 98.19 48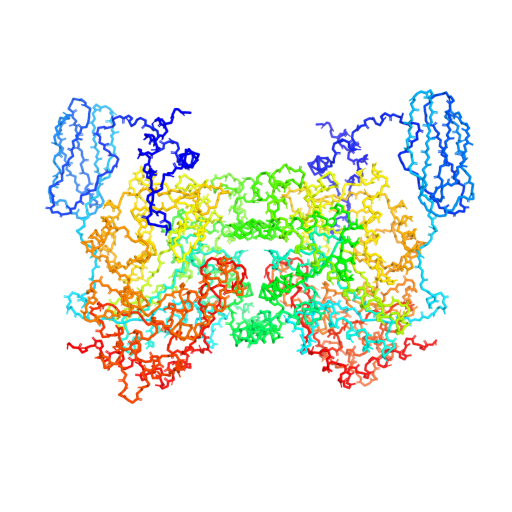0 ASP B O 1
ATOM 9353 N N . LEU B 1 481 ? -3.221 37.531 1.733 1 98.5 481 LEU B N 1
ATOM 9354 C CA . LEU B 1 481 ? -3.328 36.312 2.498 1 98.5 481 LEU B CA 1
ATOM 9355 C C . LEU B 1 481 ? -2.938 36.531 3.955 1 98.5 481 LEU B C 1
ATOM 9357 O O . LEU B 1 481 ? -3.602 36.031 4.867 1 98.5 481 LEU B O 1
ATOM 9361 N N . LEU B 1 482 ? -1.885 37.281 4.203 1 98.38 482 LEU B N 1
ATOM 9362 C CA . LEU B 1 482 ? -1.449 37.562 5.566 1 98.38 482 LEU B CA 1
ATOM 9363 C C . LEU B 1 482 ? -2.477 38.406 6.297 1 98.38 482 LEU B C 1
ATOM 9365 O O . LEU B 1 482 ? -2.68 38.25 7.504 1 98.38 482 LEU B O 1
ATOM 9369 N N . SER B 1 483 ? -3.121 39.344 5.57 1 98.44 483 SER B N 1
ATOM 9370 C CA . SER B 1 483 ? -4.168 40.156 6.164 1 98.44 483 SER B CA 1
ATOM 9371 C C . SER B 1 483 ? -5.359 39.312 6.598 1 98.44 483 SER B C 1
ATOM 9373 O O . SER B 1 483 ? -5.863 39.469 7.711 1 98.44 483 SER B O 1
ATOM 9375 N N . ILE B 1 484 ? -5.746 38.5 5.746 1 98.75 484 ILE B N 1
ATOM 9376 C CA . ILE B 1 484 ? -6.875 37.625 6.043 1 98.75 484 ILE B CA 1
ATOM 9377 C C . ILE B 1 484 ? -6.504 36.656 7.18 1 98.75 484 ILE B C 1
ATOM 9379 O O . ILE B 1 484 ? -7.332 36.375 8.047 1 98.75 484 ILE B O 1
ATOM 9383 N N . LEU B 1 485 ? -5.25 36.156 7.172 1 98.75 485 LEU B N 1
ATOM 9384 C CA . LEU B 1 485 ? -4.738 35.344 8.25 1 98.75 485 LEU B CA 1
ATOM 9385 C C . LEU B 1 485 ? -4.848 36.062 9.594 1 98.75 485 LEU B C 1
ATOM 9387 O O . LEU B 1 485 ? -5.301 35.469 10.578 1 98.75 485 LEU B O 1
ATOM 9391 N N . ALA B 1 486 ? -4.5 37.281 9.617 1 98.69 486 ALA B N 1
ATOM 9392 C CA . ALA B 1 486 ? -4.562 38.062 10.844 1 98.69 486 ALA B CA 1
ATOM 9393 C C . ALA B 1 486 ? -6.004 38.25 11.305 1 98.69 486 ALA B C 1
ATOM 9395 O O . ALA B 1 486 ? -6.289 38.156 12.5 1 98.69 486 ALA B O 1
ATOM 9396 N N . LEU B 1 487 ? -6.887 38.5 10.383 1 98.69 487 LEU B N 1
ATOM 9397 C CA . LEU B 1 487 ? -8.297 38.719 10.703 1 98.69 487 LEU B CA 1
ATOM 9398 C C . LEU B 1 487 ? -8.891 37.469 11.328 1 98.69 487 LEU B C 1
ATOM 9400 O O . LEU B 1 487 ? -9.516 37.531 12.391 1 98.69 487 LEU B O 1
ATOM 9404 N N . GLU B 1 488 ? -8.688 36.312 10.695 1 98.75 488 GLU B N 1
ATOM 9405 C CA . GLU B 1 488 ? -9.234 35.062 11.211 1 98.75 488 GLU B CA 1
ATOM 9406 C C . GLU B 1 488 ? -8.547 34.656 12.516 1 98.75 488 GLU B C 1
ATOM 9408 O O . GLU B 1 488 ? -9.18 34.094 13.391 1 98.75 488 GLU B O 1
ATOM 9413 N N . SER B 1 489 ? -7.262 34.875 12.625 1 98.69 489 SER B N 1
ATOM 9414 C CA . SER B 1 489 ? -6.52 34.656 13.852 1 98.69 489 SER B CA 1
ATOM 9415 C C . SER B 1 489 ? -7.152 35.375 15.031 1 98.69 489 SER B C 1
ATOM 9417 O O . SER B 1 489 ? -7.395 34.781 16.078 1 98.69 489 SER B O 1
ATOM 9419 N N . LYS B 1 490 ? -7.48 36.625 14.875 1 98.12 490 LYS B N 1
ATOM 9420 C CA . LYS B 1 490 ? -8.086 37.406 15.93 1 98.12 490 LYS B CA 1
ATOM 9421 C C . LYS B 1 490 ? -9.5 36.938 16.25 1 98.12 490 LYS B C 1
ATOM 9423 O O . LYS B 1 490 ? -9.883 36.844 17.406 1 98.12 490 LYS B O 1
ATOM 9428 N N . ARG B 1 491 ? -10.195 36.688 15.219 1 97.75 491 ARG B N 1
ATOM 9429 C CA . ARG B 1 491 ? -11.586 36.25 15.383 1 97.75 491 ARG B CA 1
ATOM 9430 C C . ARG B 1 491 ? -11.672 34.969 16.172 1 97.75 491 ARG B C 1
ATOM 9432 O O . ARG B 1 491 ? -12.633 34.719 16.906 1 97.75 491 ARG B O 1
ATOM 9439 N N . HIS B 1 492 ? -10.672 34.125 16.109 1 97.88 492 HIS B N 1
ATOM 9440 C CA . HIS B 1 492 ? -10.711 32.812 16.734 1 97.88 492 HIS B CA 1
ATOM 9441 C C . HIS B 1 492 ? -9.789 32.75 17.953 1 97.88 492 HIS B C 1
ATOM 9443 O O . HIS B 1 492 ? -9.609 31.672 18.547 1 97.88 492 HIS B O 1
ATOM 9449 N N . ASN B 1 493 ? -9.125 33.875 18.312 1 97.75 493 ASN B N 1
ATOM 9450 C CA . ASN B 1 493 ? -8.141 33.875 19.391 1 97.75 493 ASN B CA 1
ATOM 9451 C C . ASN B 1 493 ? -7.129 32.75 19.234 1 97.75 493 ASN B C 1
ATOM 9453 O O . ASN B 1 493 ? -6.906 31.953 20.172 1 97.75 493 ASN B O 1
ATOM 9457 N N . CYS B 1 494 ? -6.586 32.656 18.062 1 98.38 494 CYS B N 1
ATOM 9458 C CA . CYS B 1 494 ? -5.664 31.594 17.656 1 98.38 494 CYS B CA 1
ATOM 9459 C C . CYS B 1 494 ? -4.371 32.156 17.109 1 98.38 494 CYS B C 1
ATOM 9461 O O . CYS B 1 494 ? -4.359 32.75 16.016 1 98.38 494 CYS B O 1
ATOM 9463 N N . MET B 1 495 ? -3.256 32.094 17.828 1 98.44 495 MET B N 1
ATOM 9464 C CA . MET B 1 495 ? -1.996 32.656 17.328 1 98.44 495 MET B CA 1
ATOM 9465 C C . MET B 1 495 ? -1.453 31.812 16.172 1 98.44 495 MET B C 1
ATOM 9467 O O . MET B 1 495 ? -1.929 30.703 15.922 1 98.44 495 MET B O 1
ATOM 9471 N N . VAL B 1 496 ? -0.466 32.312 15.414 1 98.56 496 VAL B N 1
ATOM 9472 C CA . VAL B 1 496 ? -0.004 31.672 14.203 1 98.56 496 VAL B CA 1
ATOM 9473 C C . VAL B 1 496 ? 1.499 31.406 14.289 1 98.56 496 VAL B C 1
ATOM 9475 O O . VAL B 1 496 ? 2.264 32.312 14.68 1 98.56 496 VAL B O 1
ATOM 9478 N N . ILE B 1 497 ? 1.914 30.203 14.062 1 98.25 497 ILE B N 1
ATOM 9479 C CA . ILE B 1 497 ? 3.305 29.797 13.914 1 98.25 497 ILE B CA 1
ATOM 9480 C C . ILE B 1 497 ? 3.572 29.391 12.469 1 98.25 497 ILE B C 1
ATOM 9482 O O . ILE B 1 497 ? 2.809 28.625 11.875 1 98.25 497 ILE B O 1
ATOM 9486 N N . GLY B 1 498 ? 4.555 29.938 11.836 1 97.44 498 GLY B N 1
ATOM 9487 C CA . GLY B 1 498 ? 4.906 29.609 10.469 1 97.44 498 GLY B CA 1
ATOM 9488 C C . GLY B 1 498 ? 6.219 28.859 10.359 1 97.44 498 GLY B C 1
ATOM 9489 O O . GLY B 1 498 ? 7.242 29.297 10.875 1 97.44 498 GLY B O 1
ATOM 9490 N N . GLU B 1 499 ? 6.145 27.672 9.766 1 94.25 499 GLU B N 1
ATOM 9491 C CA . GLU B 1 499 ? 7.387 26.953 9.5 1 94.25 499 GLU B CA 1
ATOM 9492 C C . GLU B 1 499 ? 8.148 27.578 8.328 1 94.25 499 GLU B C 1
ATOM 9494 O O . GLU B 1 499 ? 7.844 27.297 7.168 1 94.25 499 GLU B O 1
ATOM 9499 N N . ASP B 1 500 ? 9.109 28.297 8.633 1 91 500 ASP B N 1
ATOM 9500 C CA . ASP B 1 500 ? 9.938 28.984 7.656 1 91 500 ASP B CA 1
ATOM 9501 C C . ASP B 1 500 ? 11.344 28.375 7.598 1 91 500 ASP B C 1
ATOM 9503 O O . ASP B 1 500 ? 12.336 29.062 7.852 1 91 500 ASP B O 1
ATOM 9507 N N . LEU B 1 501 ? 11.414 27.141 7.18 1 83.19 501 LEU B N 1
ATOM 9508 C CA . LEU B 1 501 ? 12.68 26.422 7.062 1 83.19 501 LEU B CA 1
ATOM 9509 C C . LEU B 1 501 ? 13.078 26.25 5.598 1 83.19 501 LEU B C 1
ATOM 9511 O O . LEU B 1 501 ? 12.258 26.469 4.699 1 83.19 501 LEU B O 1
ATOM 9515 N N . GLY B 1 502 ? 14.266 25.984 5.34 1 75.38 502 GLY B N 1
ATOM 9516 C CA . GLY B 1 502 ? 14.789 25.875 3.986 1 75.38 502 GLY B CA 1
ATOM 9517 C C . GLY B 1 502 ? 15.211 27.203 3.396 1 75.38 502 GLY B C 1
ATOM 9518 O O . GLY B 1 502 ? 15.773 28.047 4.098 1 75.38 502 GLY B O 1
ATOM 9519 N N . THR B 1 503 ? 15.031 27.281 2.066 1 74.5 503 THR B N 1
ATOM 9520 C CA . THR B 1 503 ? 15.352 28.531 1.39 1 74.5 503 THR B CA 1
ATOM 9521 C C . THR B 1 503 ? 14.227 29.547 1.585 1 74.5 503 THR B C 1
ATOM 9523 O O . THR B 1 503 ? 13.25 29.547 0.837 1 74.5 503 THR B O 1
ATOM 9526 N N . VAL B 1 504 ? 14.469 30.375 2.551 1 79.62 504 VAL B N 1
ATOM 9527 C CA . VAL B 1 504 ? 13.453 31.375 2.863 1 79.62 504 VAL B CA 1
ATOM 9528 C C . VAL B 1 504 ? 13.758 32.688 2.113 1 79.62 504 VAL B C 1
ATOM 9530 O O . VAL B 1 504 ? 14.797 33.312 2.326 1 79.62 504 VAL B O 1
ATOM 9533 N N . PRO B 1 505 ? 12.82 33.031 1.287 1 84.69 505 PRO B N 1
ATOM 9534 C CA . PRO B 1 505 ? 13.047 34.312 0.612 1 84.69 505 PRO B CA 1
ATOM 9535 C C . PRO B 1 505 ? 13.094 35.5 1.584 1 84.69 505 PRO B C 1
ATOM 9537 O O . PRO B 1 505 ? 12.297 35.562 2.52 1 84.69 505 PRO B O 1
ATOM 9540 N N . VAL B 1 506 ? 13.914 36.375 1.276 1 86.38 506 VAL B N 1
ATOM 9541 C CA . VAL B 1 506 ? 14.117 37.531 2.148 1 86.38 506 VAL B CA 1
ATOM 9542 C C . VAL B 1 506 ? 12.828 38.375 2.215 1 86.38 506 VAL B C 1
ATOM 9544 O O . VAL B 1 506 ? 12.508 38.938 3.256 1 86.38 506 VAL B O 1
ATOM 9547 N N . GLU B 1 507 ? 12.086 38.281 1.175 1 88.69 507 GLU B N 1
ATOM 9548 C CA . GLU B 1 507 ? 10.883 39.094 1.017 1 88.69 507 GLU B CA 1
ATOM 9549 C C . GLU B 1 507 ? 9.844 38.75 2.076 1 88.69 507 GLU B C 1
ATOM 9551 O O . GLU B 1 507 ? 9.047 39.594 2.473 1 88.69 507 GLU B O 1
ATOM 9556 N N . ILE B 1 508 ? 9.867 37.562 2.584 1 92 508 ILE B N 1
ATOM 9557 C CA . ILE B 1 508 ? 8.742 37.156 3.42 1 92 508 ILE B CA 1
ATOM 9558 C C . ILE B 1 508 ? 9.125 37.281 4.895 1 92 508 ILE B C 1
ATOM 9560 O O . ILE B 1 508 ? 8.258 37.281 5.77 1 92 508 ILE B O 1
ATOM 9564 N N . VAL B 1 509 ? 10.367 37.406 5.211 1 92.44 509 VAL B N 1
ATOM 9565 C CA . VAL B 1 509 ? 10.844 37.375 6.594 1 92.44 509 VAL B CA 1
ATOM 9566 C C . VAL B 1 509 ? 10.227 38.562 7.359 1 92.44 509 VAL B C 1
ATOM 9568 O O . VAL B 1 509 ? 9.609 38.344 8.414 1 92.44 509 VAL B O 1
ATOM 9571 N N . GLY B 1 510 ? 10.344 39.719 6.781 1 94.5 510 GLY B N 1
ATOM 9572 C CA . GLY B 1 510 ? 9.781 40.875 7.422 1 94.5 510 GLY B CA 1
ATOM 9573 C C . GLY B 1 510 ? 8.266 40.875 7.496 1 94.5 510 GLY B C 1
ATOM 9574 O O . GLY B 1 510 ? 7.68 41.281 8.492 1 94.5 510 GLY B O 1
ATOM 9575 N N . LYS B 1 511 ? 7.664 40.375 6.465 1 95.94 511 LYS B N 1
ATOM 9576 C CA . LYS B 1 511 ? 6.207 40.312 6.406 1 95.94 511 LYS B CA 1
ATOM 9577 C C . LYS B 1 511 ? 5.648 39.406 7.5 1 95.94 511 LYS B C 1
ATOM 9579 O O . LYS B 1 511 ? 4.637 39.719 8.125 1 95.94 511 LYS B O 1
ATOM 9584 N N . LEU B 1 512 ? 6.316 38.25 7.719 1 96.31 512 LEU B N 1
ATOM 9585 C CA . LEU B 1 512 ? 5.883 37.312 8.758 1 96.31 512 LEU B CA 1
ATOM 9586 C C . LEU B 1 512 ? 6.043 37.938 10.141 1 96.31 512 LEU B C 1
ATOM 9588 O O . LEU B 1 512 ? 5.133 37.875 10.969 1 96.31 512 LEU B O 1
ATOM 9592 N N . ARG B 1 513 ? 7.137 38.562 10.359 1 95.94 513 ARG B N 1
ATOM 9593 C CA . ARG B 1 513 ? 7.41 39.219 11.633 1 95.94 513 ARG B CA 1
ATOM 9594 C C . ARG B 1 513 ? 6.379 40.312 11.93 1 95.94 513 ARG B C 1
ATOM 9596 O O . ARG B 1 513 ? 5.793 40.344 13.016 1 95.94 513 ARG B O 1
ATOM 9603 N N . ASP B 1 514 ? 6.105 41.094 10.953 1 96.56 514 ASP B N 1
ATOM 9604 C CA . ASP B 1 514 ? 5.219 42.25 11.125 1 96.56 514 ASP B CA 1
ATOM 9605 C C . ASP B 1 514 ? 3.77 41.812 11.281 1 96.56 514 ASP B C 1
ATOM 9607 O O . ASP B 1 514 ? 2.967 42.5 11.906 1 96.56 514 ASP B O 1
ATOM 9611 N N . SER B 1 515 ? 3.434 40.688 10.766 1 97.44 515 SER B N 1
ATOM 9612 C CA . SER B 1 515 ? 2.07 40.156 10.844 1 97.44 515 SER B CA 1
ATOM 9613 C C . SER B 1 515 ? 1.856 39.375 12.133 1 97.44 515 SER B C 1
ATOM 9615 O O . SER B 1 515 ? 0.754 38.875 12.391 1 97.44 515 SER B O 1
ATOM 9617 N N . GLY B 1 516 ? 2.887 39.219 12.891 1 97.56 516 GLY B N 1
ATOM 9618 C CA . GLY B 1 516 ? 2.76 38.531 14.164 1 97.56 516 GLY B CA 1
ATOM 9619 C C . GLY B 1 516 ? 2.85 37 14.031 1 97.56 516 GLY B C 1
ATOM 9620 O O . GLY B 1 516 ? 2.41 36.281 14.914 1 97.56 516 GLY B O 1
ATOM 9621 N N . VAL B 1 517 ? 3.385 36.531 12.961 1 98.06 517 VAL B N 1
ATOM 9622 C CA . VAL B 1 517 ? 3.578 35.094 12.758 1 98.06 517 VAL B CA 1
ATOM 9623 C C . VAL B 1 517 ? 4.887 34.656 13.406 1 98.06 517 VAL B C 1
ATOM 9625 O O . VAL B 1 517 ? 5.945 35.219 13.133 1 98.06 517 VAL B O 1
ATOM 9628 N N . TYR B 1 518 ? 4.809 33.688 14.297 1 98 518 TYR B N 1
ATOM 9629 C CA . TYR B 1 518 ? 5.992 33.219 15.008 1 98 518 TYR B CA 1
ATOM 9630 C C . TYR B 1 518 ? 6.84 32.312 14.117 1 98 518 TYR B C 1
ATOM 9632 O O . TYR B 1 518 ? 6.312 31.453 13.414 1 98 518 TYR B O 1
ATOM 9640 N N . SER B 1 519 ? 8.133 32.594 14.156 1 96.38 519 SER B N 1
ATOM 9641 C CA . SER B 1 519 ? 9.062 31.797 13.344 1 96.38 519 SER B CA 1
ATOM 9642 C C . SER B 1 519 ? 9.375 30.469 14 1 96.38 519 SER B C 1
ATOM 9644 O O . SER B 1 519 ? 9.172 30.297 15.203 1 96.38 519 SER B O 1
ATOM 9646 N N . TYR B 1 520 ? 9.828 29.516 13.195 1 95.19 520 TYR B N 1
ATOM 9647 C CA . TYR B 1 520 ? 10.258 28.203 13.648 1 95.19 520 TYR B CA 1
ATOM 9648 C C . TYR B 1 520 ? 11.773 28.094 13.68 1 95.19 520 TYR B C 1
ATOM 9650 O O . TYR B 1 520 ? 12.43 28.203 12.641 1 95.19 520 TYR B O 1
ATOM 9658 N N . LYS B 1 521 ? 12.398 27.906 14.852 1 96.56 521 LYS B N 1
ATOM 9659 C CA . LYS B 1 521 ? 13.844 27.828 15 1 96.56 521 LYS B CA 1
ATOM 9660 C C . LYS B 1 521 ? 14.281 26.453 15.469 1 96.56 521 LYS B C 1
ATOM 9662 O O . LYS B 1 521 ? 13.992 26.047 16.594 1 96.56 521 LYS B O 1
ATOM 9667 N N . VAL B 1 522 ? 15.031 25.75 14.656 1 97 522 VAL B N 1
ATOM 9668 C CA . VAL B 1 522 ? 15.453 24.375 14.922 1 97 522 VAL B CA 1
ATOM 9669 C C . VAL B 1 522 ? 16.906 24.359 15.367 1 97 522 VAL B C 1
ATOM 9671 O O . VAL B 1 522 ? 17.781 24.938 14.711 1 97 522 VAL B O 1
ATOM 9674 N N . LEU B 1 523 ? 17.188 23.672 16.406 1 97.56 523 LEU B N 1
ATOM 9675 C CA . LEU B 1 523 ? 18.5 23.625 17.016 1 97.56 523 LEU B CA 1
ATOM 9676 C C . LEU B 1 523 ? 19.578 23.297 15.984 1 97.56 523 LEU B C 1
ATOM 9678 O O . LEU B 1 523 ? 20.609 23.984 15.914 1 97.56 523 LEU B O 1
ATOM 9682 N N . TYR B 1 524 ? 19.328 22.328 15.094 1 95.06 524 TYR B N 1
ATOM 9683 C CA . TYR B 1 524 ? 20.312 21.812 14.148 1 95.06 524 TYR B CA 1
ATOM 9684 C C . TYR B 1 524 ? 20.766 22.891 13.18 1 95.06 524 TYR B C 1
ATOM 9686 O O . TYR B 1 524 ? 21.844 22.781 12.586 1 95.06 524 TYR B O 1
ATOM 9694 N N . PHE B 1 525 ? 19.969 23.938 13.055 1 92.75 525 PHE B N 1
ATOM 9695 C CA . PHE B 1 525 ? 20.234 24.906 12 1 92.75 525 PHE B CA 1
ATOM 9696 C C . PHE B 1 525 ? 20.75 26.219 12.602 1 92.75 525 PHE B C 1
ATOM 9698 O O . PHE B 1 525 ? 21.141 27.125 11.867 1 92.75 525 PHE B O 1
ATOM 9705 N N . GLU B 1 526 ? 20.797 26.344 13.883 1 94.62 526 GLU B N 1
ATOM 9706 C CA . GLU B 1 526 ? 21.094 27.609 14.531 1 94.62 526 GLU B CA 1
ATOM 9707 C C . GLU B 1 526 ? 22.594 27.766 14.766 1 94.62 526 GLU B C 1
ATOM 9709 O O . GLU B 1 526 ? 23.031 28.031 15.891 1 94.62 526 GLU B O 1
ATOM 9714 N N . HIS B 1 527 ? 23.359 27.562 13.703 1 94.5 527 HIS B N 1
ATOM 9715 C CA . HIS B 1 527 ? 24.812 27.797 13.719 1 94.5 527 HIS B CA 1
ATOM 9716 C C . HIS B 1 527 ? 25.266 28.469 12.438 1 94.5 527 HIS B C 1
ATOM 9718 O O . HIS B 1 527 ? 24.516 28.562 11.461 1 94.5 527 HIS B O 1
ATOM 9724 N N . ASP B 1 528 ? 26.453 29.062 12.445 1 93.19 528 ASP B N 1
ATOM 9725 C CA . ASP B 1 528 ? 27.016 29.703 11.266 1 93.19 528 ASP B CA 1
ATOM 9726 C C . ASP B 1 528 ? 27.812 28.703 10.43 1 93.19 528 ASP B C 1
ATOM 9728 O O . ASP B 1 528 ? 27.734 27.484 10.656 1 93.19 528 ASP B O 1
ATOM 9732 N N . ASP B 1 529 ? 28.516 29.141 9.391 1 90.06 529 ASP B N 1
ATOM 9733 C CA . ASP B 1 529 ? 29.234 28.297 8.445 1 90.06 529 ASP B CA 1
ATOM 9734 C C . ASP B 1 529 ? 30.375 27.562 9.133 1 90.06 529 ASP B C 1
ATOM 9736 O O . ASP B 1 529 ? 30.797 26.5 8.688 1 90.06 529 ASP B O 1
ATOM 9740 N N . GLU B 1 530 ? 30.859 28.141 10.18 1 93.5 530 GLU B N 1
ATOM 9741 C CA . GLU B 1 530 ? 31.938 27.516 10.93 1 93.5 530 GLU B CA 1
ATOM 9742 C C . GLU B 1 530 ? 31.406 26.609 12.031 1 93.5 530 GLU B C 1
ATOM 9744 O O . GLU B 1 530 ? 32.156 26.109 12.852 1 93.5 530 GLU B O 1
ATOM 9749 N N . LYS B 1 531 ? 30.078 26.406 12.125 1 95.12 531 LYS B N 1
ATOM 9750 C CA . LYS B 1 531 ? 29.359 25.531 13.047 1 95.12 531 LYS B CA 1
ATOM 9751 C C . LYS B 1 531 ? 29.422 26.062 14.477 1 95.12 531 LYS B C 1
ATOM 9753 O O . LYS B 1 531 ? 29.469 25.297 15.438 1 95.12 531 LYS B O 1
ATOM 9758 N N . GLN B 1 532 ? 29.609 27.328 14.523 1 95.44 532 GLN B N 1
ATOM 9759 C CA . GLN B 1 532 ? 29.406 27.969 15.82 1 95.44 532 GLN B CA 1
ATOM 9760 C C . GLN B 1 532 ? 27.922 28.219 16.094 1 95.44 532 GLN B C 1
ATOM 9762 O O . GLN B 1 532 ? 27.281 29 15.391 1 95.44 532 GLN B O 1
ATOM 9767 N N . PHE B 1 533 ? 27.422 27.562 17.109 1 97.5 533 PHE B N 1
ATOM 9768 C CA . PHE B 1 533 ? 26 27.688 17.406 1 97.5 533 PHE B CA 1
ATOM 9769 C C . PHE B 1 533 ? 25.672 29.031 18.016 1 97.5 533 PHE B C 1
ATOM 9771 O O . PHE B 1 533 ? 26.453 29.562 18.812 1 97.5 533 PHE B O 1
ATOM 9778 N N . ARG B 1 534 ? 24.547 29.547 17.656 1 96.94 534 ARG B N 1
ATOM 9779 C CA . ARG B 1 534 ? 24.109 30.859 18.141 1 96.94 534 ARG B CA 1
ATOM 9780 C C . ARG B 1 534 ? 23.828 30.812 19.641 1 96.94 534 ARG B C 1
ATOM 9782 O O . ARG B 1 534 ? 23.266 29.844 20.156 1 96.94 534 ARG B O 1
ATOM 9789 N N . ALA B 1 535 ? 24.172 31.922 20.266 1 97.31 535 ALA B N 1
ATOM 9790 C CA . ALA B 1 535 ? 23.844 32.031 21.688 1 97.31 535 ALA B CA 1
ATOM 9791 C C . ALA B 1 535 ? 22.344 31.922 21.922 1 97.31 535 ALA B C 1
ATOM 9793 O O . ALA B 1 535 ? 21.547 32.5 21.172 1 97.31 535 ALA B O 1
ATOM 9794 N N . PRO B 1 536 ? 21.922 31.156 22.922 1 96.94 536 PRO B N 1
ATOM 9795 C CA . PRO B 1 536 ? 20.484 30.984 23.172 1 96.94 536 PRO B CA 1
ATOM 9796 C C . PRO B 1 536 ? 19.734 32.312 23.266 1 96.94 536 PRO B C 1
ATOM 9798 O O . PRO B 1 536 ? 18.656 32.469 22.688 1 96.94 536 PRO B O 1
ATOM 9801 N N . LYS B 1 537 ? 20.266 33.281 23.828 1 95.69 537 LYS B N 1
ATOM 9802 C CA . LYS B 1 537 ? 19.609 34.562 24.078 1 95.69 537 LYS B CA 1
ATOM 9803 C C . LYS B 1 537 ? 19.484 35.375 22.797 1 95.69 537 LYS B C 1
ATOM 9805 O O . LYS B 1 537 ? 18.734 36.375 22.75 1 95.69 537 LYS B O 1
ATOM 9810 N N . SER B 1 538 ? 20.219 34.969 21.828 1 96.75 538 SER B N 1
ATOM 9811 C CA . SER B 1 538 ? 20.219 35.719 20.578 1 96.75 538 SER B CA 1
ATOM 9812 C C . SER B 1 538 ? 19.078 35.281 19.656 1 96.75 538 SER B C 1
ATOM 9814 O O . SER B 1 538 ? 18.797 35.906 18.641 1 96.75 538 SER B O 1
ATOM 9816 N N . TRP B 1 539 ? 18.391 34.188 20.016 1 96.94 539 TRP B N 1
ATOM 9817 C CA . TRP B 1 539 ? 17.281 33.719 19.188 1 96.94 539 TRP B CA 1
ATOM 9818 C C . TRP B 1 539 ? 16.156 34.75 19.188 1 96.94 539 TRP B C 1
ATOM 9820 O O . TRP B 1 539 ? 15.891 35.406 20.188 1 96.94 539 TRP B O 1
ATOM 9830 N N . PRO B 1 540 ? 15.484 34.906 18.047 1 96.12 540 PRO B N 1
ATOM 9831 C CA . PRO B 1 540 ? 14.391 35.875 18 1 96.12 540 PRO B CA 1
ATOM 9832 C C . PRO B 1 540 ? 13.266 35.531 18.969 1 96.12 540 PRO B C 1
ATOM 9834 O O . PRO B 1 540 ? 12.883 34.375 19.094 1 96.12 540 PRO B O 1
ATOM 9837 N N . LYS B 1 541 ? 12.766 36.531 19.609 1 96.88 541 LYS B N 1
ATOM 9838 C CA . LYS B 1 541 ? 11.711 36.344 20.609 1 96.88 541 LYS B CA 1
ATOM 9839 C C . LYS B 1 541 ? 10.445 35.812 19.953 1 96.88 541 LYS B C 1
ATOM 9841 O O . LYS B 1 541 ? 9.844 34.844 20.469 1 96.88 541 LYS B O 1
ATOM 9846 N N . GLN B 1 542 ? 10.016 36.375 18.812 1 97.5 542 GLN B N 1
ATOM 9847 C CA . GLN B 1 542 ? 8.812 35.938 18.109 1 97.5 542 GLN B CA 1
ATOM 9848 C C . GLN B 1 542 ? 9.062 34.656 17.328 1 97.5 542 GLN B C 1
ATOM 9850 O O . GLN B 1 542 ? 8.984 34.625 16.094 1 97.5 542 GLN B O 1
ATOM 9855 N N . SER B 1 543 ? 9.352 33.625 18.125 1 97.81 543 SER B N 1
ATOM 9856 C CA . SER B 1 543 ? 9.672 32.344 17.5 1 97.81 543 SER B CA 1
ATOM 9857 C C . SER B 1 543 ? 9.398 31.188 18.438 1 97.81 543 SER B C 1
ATOM 9859 O O . SER B 1 543 ? 9.117 31.391 19.625 1 97.81 543 SER B O 1
ATOM 9861 N N . MET B 1 544 ? 9.344 30.031 17.875 1 98.06 544 MET B N 1
ATOM 9862 C CA . MET B 1 544 ? 9.305 28.766 18.609 1 98.06 544 MET B CA 1
ATOM 9863 C C . MET B 1 544 ? 10.602 27.984 18.438 1 98.06 544 MET B C 1
ATOM 9865 O O . MET B 1 544 ? 11 27.672 17.312 1 98.06 544 MET B O 1
ATOM 9869 N N . ALA B 1 545 ? 11.258 27.703 19.547 1 98.19 545 ALA B N 1
ATOM 9870 C CA . ALA B 1 545 ? 12.469 26.891 19.531 1 98.19 545 ALA B CA 1
ATOM 9871 C C . ALA B 1 545 ? 12.141 25.406 19.641 1 98.19 545 ALA B C 1
ATOM 9873 O O . ALA B 1 545 ? 11.289 25.016 20.438 1 98.19 545 ALA B O 1
ATOM 9874 N N . VAL B 1 546 ? 12.688 24.609 18.781 1 97.94 546 VAL B N 1
ATOM 9875 C CA . VAL B 1 546 ? 12.562 23.156 18.828 1 97.94 546 VAL B CA 1
ATOM 9876 C C . VAL B 1 546 ? 13.93 22.516 18.609 1 97.94 546 VAL B C 1
ATOM 9878 O O . VAL B 1 546 ? 14.828 23.125 18.031 1 97.94 546 VAL B O 1
ATOM 9881 N N . ALA B 1 547 ? 14.086 21.312 19.125 1 96.81 547 ALA B N 1
ATOM 9882 C CA . ALA B 1 547 ? 15.328 20.594 18.859 1 96.81 547 ALA B CA 1
ATOM 9883 C C . ALA B 1 547 ? 15.367 20.078 17.422 1 96.81 547 ALA B C 1
ATOM 9885 O O . ALA B 1 547 ? 16.422 20.062 16.781 1 96.81 547 ALA B O 1
ATOM 9886 N N . THR B 1 548 ? 14.273 19.578 17.047 1 95.44 548 THR B N 1
ATOM 9887 C CA . THR B 1 548 ? 14.117 18.922 15.758 1 95.44 548 THR B CA 1
ATOM 9888 C C . THR B 1 548 ? 12.672 19 15.273 1 95.44 548 THR B C 1
ATOM 9890 O O . THR B 1 548 ? 11.852 19.688 15.883 1 95.44 548 THR B O 1
ATOM 9893 N N . THR B 1 549 ? 12.375 18.453 14.078 1 94.88 549 THR B N 1
ATOM 9894 C CA . THR B 1 549 ? 11.023 18.344 13.539 1 94.88 549 THR B CA 1
ATOM 9895 C C . THR B 1 549 ? 10.727 16.922 13.102 1 94.88 549 THR B C 1
ATOM 9897 O O . THR B 1 549 ? 11.555 16.016 13.266 1 94.88 549 THR B O 1
ATOM 9900 N N . HIS B 1 550 ? 9.516 16.688 12.594 1 95.19 550 HIS B N 1
ATOM 9901 C CA . HIS B 1 550 ? 9.117 15.375 12.133 1 95.19 550 HIS B CA 1
ATOM 9902 C C . HIS B 1 550 ? 9.867 14.977 10.867 1 95.19 550 HIS B C 1
ATOM 9904 O O . HIS B 1 550 ? 9.867 13.812 10.477 1 95.19 550 HIS B O 1
ATOM 9910 N N . ASP B 1 551 ? 10.625 15.875 10.203 1 92.81 551 ASP B N 1
ATOM 9911 C CA . ASP B 1 551 ? 11.375 15.594 8.984 1 92.81 551 ASP B CA 1
ATOM 9912 C C . ASP B 1 551 ? 12.859 15.391 9.281 1 92.81 551 ASP B C 1
ATOM 9914 O O . ASP B 1 551 ? 13.664 15.188 8.367 1 92.81 551 ASP B O 1
ATOM 9918 N N . LEU B 1 552 ? 13.281 15.523 10.492 1 94.25 552 LEU B N 1
ATOM 9919 C CA . LEU B 1 552 ? 14.68 15.484 10.906 1 94.25 552 LEU B CA 1
ATOM 9920 C C . LEU B 1 552 ? 14.906 14.367 11.922 1 94.25 552 LEU B C 1
ATOM 9922 O O . LEU B 1 552 ? 13.961 13.875 12.539 1 94.25 552 LEU B O 1
ATOM 9926 N N . PRO B 1 553 ? 16.172 13.945 12.07 1 95 553 PRO B N 1
ATOM 9927 C CA . PRO B 1 553 ? 16.453 12.922 13.078 1 95 553 PRO B CA 1
ATOM 9928 C C . PRO B 1 553 ? 16.172 13.406 14.5 1 95 553 PRO B C 1
ATOM 9930 O O . PRO B 1 553 ? 16.234 14.609 14.766 1 95 553 PRO B O 1
ATOM 9933 N N . THR B 1 554 ? 15.828 12.523 15.398 1 96.62 554 THR B N 1
ATOM 9934 C CA . THR B 1 554 ? 15.766 12.828 16.828 1 96.62 554 THR B CA 1
ATOM 9935 C C . THR B 1 554 ? 17.141 13.258 17.344 1 96.62 554 THR B C 1
ATOM 9937 O O . THR B 1 554 ? 18.125 13.195 16.625 1 96.62 554 THR B O 1
ATOM 9940 N N . LEU B 1 555 ? 17.188 13.711 18.609 1 97.69 555 LEU B N 1
ATOM 9941 C CA . LEU B 1 555 ? 18.469 14.094 19.188 1 97.69 555 LEU B CA 1
ATOM 9942 C C . LEU B 1 555 ? 19.453 12.938 19.141 1 97.69 555 LEU B C 1
ATOM 9944 O O . LEU B 1 555 ? 20.609 13.109 18.734 1 97.69 555 LEU B O 1
ATOM 9948 N N . ARG B 1 556 ? 19 11.742 19.484 1 96.31 556 ARG B N 1
ATOM 9949 C CA . ARG B 1 556 ? 19.859 10.57 19.469 1 96.31 556 ARG B CA 1
ATOM 9950 C C . ARG B 1 556 ? 20.25 10.195 18.031 1 96.31 556 ARG B C 1
ATOM 9952 O O . ARG B 1 556 ? 21.406 9.875 17.766 1 96.31 556 ARG B O 1
ATOM 9959 N N . GLY B 1 557 ? 19.234 10.188 17.156 1 94.56 557 GLY B N 1
ATOM 9960 C CA . GLY B 1 557 ? 19.516 9.891 15.766 1 94.56 557 GLY B CA 1
ATOM 9961 C C . GLY B 1 557 ? 20.531 10.828 15.148 1 94.56 557 GLY B C 1
ATOM 9962 O O . GLY B 1 557 ? 21.391 10.391 14.375 1 94.56 557 GLY B O 1
ATOM 9963 N N . TYR B 1 558 ? 20.453 12.07 15.5 1 96 558 TYR B N 1
ATOM 9964 C CA . TYR B 1 558 ? 21.391 13.086 15.008 1 96 558 TYR B CA 1
ATOM 9965 C C . TYR B 1 558 ? 22.797 12.859 15.547 1 96 558 TYR B C 1
ATOM 9967 O O . TYR B 1 558 ? 23.766 12.836 14.789 1 96 558 TYR B O 1
ATOM 9975 N N . TRP B 1 559 ? 22.891 12.648 16.797 1 96.81 559 TRP B N 1
ATOM 9976 C CA . TRP B 1 559 ? 24.188 12.562 17.453 1 96.81 559 TRP B CA 1
ATOM 9977 C C . TRP B 1 559 ? 24.938 11.289 17.047 1 96.81 559 TRP B C 1
ATOM 9979 O O . TRP B 1 559 ? 26.156 11.305 16.859 1 96.81 559 TRP B O 1
ATOM 9989 N N . GLU B 1 560 ? 24.172 10.242 16.844 1 93.38 560 GLU B N 1
ATOM 9990 C CA . GLU B 1 560 ? 24.797 8.953 16.516 1 93.38 560 GLU B CA 1
ATOM 9991 C C . GLU B 1 560 ? 24.938 8.781 15.008 1 93.38 560 GLU B C 1
ATOM 9993 O O . GLU B 1 560 ? 25.469 7.773 14.539 1 93.38 560 GLU B O 1
ATOM 9998 N N . ARG B 1 561 ? 24.5 9.68 14.25 1 91.25 561 ARG B N 1
ATOM 9999 C CA . ARG B 1 561 ? 24.609 9.727 12.797 1 91.25 561 ARG B CA 1
ATOM 10000 C C . ARG B 1 561 ? 23.875 8.555 12.156 1 91.25 561 ARG B C 1
ATOM 10002 O O . ARG B 1 561 ? 24.297 8.047 11.109 1 91.25 561 ARG B O 1
ATOM 10009 N N . GLY B 1 562 ? 22.953 7.957 12.852 1 88.12 562 GLY B N 1
ATOM 10010 C CA . GLY B 1 562 ? 22.141 6.863 12.328 1 88.12 562 GLY B CA 1
ATOM 10011 C C . GLY B 1 562 ? 21.328 7.254 11.117 1 88.12 562 GLY B C 1
ATOM 10012 O O . GLY B 1 562 ? 21.062 6.418 10.25 1 88.12 562 GLY B O 1
ATOM 10013 N N . ASP B 1 563 ? 20.922 8.484 11.086 1 89.88 563 ASP B N 1
ATOM 10014 C CA . ASP B 1 563 ? 20.125 8.992 9.969 1 89.88 563 ASP B CA 1
ATOM 10015 C C . ASP B 1 563 ? 20.906 8.945 8.664 1 89.88 563 ASP B C 1
ATOM 10017 O O . ASP B 1 563 ? 20.344 8.656 7.605 1 89.88 563 ASP B O 1
ATOM 10021 N N . LEU B 1 564 ? 22.219 9.148 8.695 1 90.31 564 LEU B N 1
ATOM 10022 C CA . LEU B 1 564 ? 23.047 9.109 7.496 1 90.31 564 LEU B CA 1
ATOM 10023 C C . LEU B 1 564 ? 23.203 7.676 6.996 1 90.31 564 LEU B C 1
ATOM 10025 O O . LEU B 1 564 ? 23.125 7.422 5.793 1 90.31 564 LEU B O 1
ATOM 10029 N N . THR B 1 565 ? 23.391 6.816 7.938 1 88.06 565 THR B N 1
ATOM 10030 C CA . THR B 1 565 ? 23.5 5.41 7.578 1 88.06 565 THR B CA 1
ATOM 10031 C C . THR B 1 565 ? 22.203 4.898 6.973 1 88.06 565 THR B C 1
ATOM 10033 O O . THR B 1 565 ? 22.219 4.172 5.977 1 88.06 565 THR B O 1
ATOM 10036 N N . LEU B 1 566 ? 21.172 5.23 7.59 1 90.69 566 LEU B N 1
ATOM 10037 C CA . LEU B 1 566 ? 19.859 4.875 7.086 1 90.69 566 LEU B CA 1
ATOM 10038 C C . LEU B 1 566 ? 19.625 5.461 5.695 1 90.69 566 LEU B C 1
ATOM 10040 O O . LEU B 1 566 ? 19.094 4.781 4.812 1 90.69 566 LEU B O 1
ATOM 10044 N N . GLY B 1 567 ? 20.016 6.711 5.516 1 89.12 567 GLY B N 1
ATOM 10045 C CA . GLY B 1 567 ? 19.891 7.336 4.207 1 89.12 567 GLY B CA 1
ATOM 10046 C C . GLY B 1 567 ? 20.625 6.582 3.111 1 89.12 567 GLY B C 1
ATOM 10047 O O . GLY B 1 567 ? 20.141 6.488 1.983 1 89.12 567 GLY B O 1
ATOM 10048 N N . LYS B 1 568 ? 21.766 6.059 3.439 1 87.81 568 LYS B N 1
ATOM 10049 C CA . LYS B 1 568 ? 22.516 5.234 2.496 1 87.81 568 LYS B CA 1
ATOM 10050 C C . LYS B 1 568 ? 21.734 3.986 2.107 1 87.81 568 LYS B C 1
ATOM 10052 O O . LYS B 1 568 ? 21.609 3.668 0.922 1 87.81 568 LYS B O 1
ATOM 10057 N N . THR B 1 569 ? 21.203 3.352 3.057 1 90 569 THR B N 1
ATOM 10058 C CA . THR B 1 569 ? 20.422 2.133 2.848 1 90 569 THR B CA 1
ATOM 10059 C C . THR B 1 569 ? 19.203 2.414 1.988 1 90 569 THR B C 1
ATOM 10061 O O . THR B 1 569 ? 18.797 1.582 1.169 1 90 569 THR B O 1
ATOM 10064 N N . LEU B 1 570 ? 18.656 3.609 2.164 1 88.81 570 LEU B N 1
ATOM 10065 C CA . LEU B 1 570 ? 17.406 3.979 1.487 1 88.81 570 LEU B CA 1
ATOM 10066 C C . LEU B 1 570 ? 17.703 4.547 0.101 1 88.81 570 LEU B C 1
ATOM 10068 O O . LEU B 1 570 ? 16.766 4.836 -0.659 1 88.81 570 LEU B O 1
ATOM 10072 N N . GLY B 1 571 ? 18.984 4.758 -0.225 1 81.88 571 GLY B N 1
ATOM 10073 C CA . GLY B 1 571 ? 19.359 5.266 -1.532 1 81.88 571 GLY B CA 1
ATOM 10074 C C . GLY B 1 571 ? 19.125 6.758 -1.687 1 81.88 571 GLY B C 1
ATOM 10075 O O . GLY B 1 571 ? 18.812 7.23 -2.779 1 81.88 571 GLY B O 1
ATOM 10076 N N . LEU B 1 572 ? 19.219 7.488 -0.678 1 81.94 572 LEU B N 1
ATOM 10077 C CA . LEU B 1 572 ? 18.906 8.914 -0.688 1 81.94 572 LEU B CA 1
ATOM 10078 C C . LEU B 1 572 ? 20.062 9.727 -1.253 1 81.94 572 LEU B C 1
ATOM 10080 O O . LEU B 1 572 ? 19.891 10.898 -1.597 1 81.94 572 LEU B O 1
ATOM 10084 N N . TYR B 1 573 ? 21.266 9.141 -1.288 1 81.5 573 TYR B N 1
ATOM 10085 C CA . TYR B 1 573 ? 22.453 9.875 -1.719 1 81.5 573 TYR B CA 1
ATOM 10086 C C . TYR B 1 573 ? 22.875 9.461 -3.123 1 81.5 573 TYR B C 1
ATOM 10088 O O . TYR B 1 573 ? 22.922 8.266 -3.439 1 81.5 573 TYR B O 1
ATOM 10096 N N . PRO B 1 574 ? 23.234 10.477 -3.924 1 74.88 574 PRO B N 1
ATOM 10097 C CA . PRO B 1 574 ? 23.625 10.156 -5.297 1 74.88 574 PRO B CA 1
ATOM 10098 C C . PRO B 1 574 ? 24.953 9.383 -5.359 1 74.88 574 PRO B C 1
ATOM 10100 O O . PRO B 1 574 ? 25.141 8.555 -6.258 1 74.88 574 PRO B O 1
ATOM 10103 N N . ASP B 1 575 ? 25.938 9.773 -4.496 1 78.81 575 ASP B N 1
ATOM 10104 C CA . ASP B 1 575 ? 27.234 9.086 -4.539 1 78.81 575 ASP B CA 1
ATOM 10105 C C . ASP B 1 575 ? 27.859 9.031 -3.152 1 78.81 575 ASP B C 1
ATOM 10107 O O . ASP B 1 575 ? 27.359 9.633 -2.205 1 78.81 575 ASP B O 1
ATOM 10111 N N . GLU B 1 576 ? 28.906 8.281 -3.145 1 81.69 576 GLU B N 1
ATOM 10112 C CA . GLU B 1 576 ? 29.594 8.031 -1.882 1 81.69 576 GLU B CA 1
ATOM 10113 C C . GLU B 1 576 ? 30.328 9.273 -1.404 1 81.69 576 GLU B C 1
ATOM 10115 O O . GLU B 1 576 ? 30.516 9.469 -0.201 1 81.69 576 GLU B O 1
ATOM 10120 N N . GLU B 1 577 ? 30.75 10.07 -2.316 1 84.56 577 GLU B N 1
ATOM 10121 C CA . GLU B 1 577 ? 31.469 11.297 -1.965 1 84.56 577 GLU B CA 1
ATOM 10122 C C . GLU B 1 577 ? 30.578 12.242 -1.169 1 84.56 577 GLU B C 1
ATOM 10124 O O . GLU B 1 577 ? 31.016 12.836 -0.182 1 84.56 577 GLU B O 1
ATOM 10129 N N . MET B 1 578 ? 29.406 12.344 -1.56 1 83.69 578 MET B N 1
ATOM 10130 C CA . MET B 1 578 ? 28.453 13.188 -0.847 1 83.69 578 MET B CA 1
ATOM 10131 C C . MET B 1 578 ? 28.219 12.672 0.569 1 83.69 578 MET B C 1
ATOM 10133 O O . MET B 1 578 ? 28.141 13.461 1.516 1 83.69 578 MET B O 1
ATOM 10137 N N . LEU B 1 579 ? 28.078 11.445 0.695 1 86.5 579 LEU B N 1
ATOM 10138 C CA . LEU B 1 579 ? 27.859 10.844 2.006 1 86.5 579 LEU B CA 1
ATOM 10139 C C . LEU B 1 579 ? 29.031 11.117 2.938 1 86.5 579 LEU B C 1
ATOM 10141 O O . LEU B 1 579 ? 28.844 11.43 4.113 1 86.5 579 LEU B O 1
ATOM 10145 N N . THR B 1 580 ? 30.219 10.984 2.436 1 91 580 THR B N 1
ATOM 10146 C CA . THR B 1 580 ? 31.406 11.258 3.217 1 91 580 THR B CA 1
ATOM 10147 C C . THR B 1 580 ? 31.422 12.703 3.693 1 91 580 THR B C 1
ATOM 10149 O O . THR B 1 580 ? 31.766 12.984 4.848 1 91 580 THR B O 1
ATOM 10152 N N . GLU B 1 581 ? 31.047 13.555 2.838 1 89.56 581 GLU B N 1
ATOM 10153 C CA . GLU B 1 581 ? 30.984 14.977 3.186 1 89.56 581 GLU B CA 1
ATOM 10154 C C . GLU B 1 581 ? 29.938 15.234 4.262 1 89.56 581 GLU B C 1
ATOM 10156 O O . GLU B 1 581 ? 30.141 16.062 5.148 1 89.56 581 GLU B O 1
ATOM 10161 N N . LEU B 1 582 ? 28.875 14.594 4.145 1 89.88 582 LEU B N 1
ATOM 10162 C CA . LEU B 1 582 ? 27.812 14.75 5.129 1 89.88 582 LEU B CA 1
ATOM 10163 C C . LEU B 1 582 ? 28.25 14.266 6.5 1 89.88 582 LEU B C 1
ATOM 10165 O O . LEU B 1 582 ? 27.938 14.891 7.52 1 89.88 582 LEU B O 1
ATOM 10169 N N . TYR B 1 583 ? 29 13.195 6.547 1 92.19 583 TYR B N 1
ATOM 10170 C CA . TYR B 1 583 ? 29.531 12.688 7.809 1 92.19 583 TYR B CA 1
ATOM 10171 C C . TYR B 1 583 ? 30.516 13.68 8.43 1 92.19 583 TYR B C 1
ATOM 10173 O O . TYR B 1 583 ? 30.484 13.906 9.641 1 92.19 583 TYR B O 1
ATOM 10181 N N . GLN B 1 584 ? 31.344 14.234 7.613 1 94.12 584 GLN B N 1
ATOM 10182 C CA . GLN B 1 584 ? 32.312 15.203 8.094 1 94.12 584 GLN B CA 1
ATOM 10183 C C . GLN B 1 584 ? 31.641 16.453 8.617 1 94.12 584 GLN B C 1
ATOM 10185 O O . GLN B 1 584 ? 32.031 17 9.664 1 94.12 584 GLN B O 1
ATOM 10190 N N . ASP B 1 585 ? 30.703 16.906 7.906 1 93.44 585 ASP B N 1
ATOM 10191 C CA . ASP B 1 585 ? 29.938 18.078 8.336 1 93.44 585 ASP B CA 1
ATOM 10192 C C . ASP B 1 585 ? 29.234 17.828 9.664 1 93.44 585 ASP B C 1
ATOM 10194 O O . ASP B 1 585 ? 29.234 18.703 10.539 1 93.44 585 ASP B O 1
ATOM 10198 N N . ARG B 1 586 ? 28.656 16.656 9.781 1 95.06 586 ARG B N 1
ATOM 10199 C CA . ARG B 1 586 ? 27.969 16.281 11.016 1 95.06 586 ARG B CA 1
ATOM 10200 C C . ARG B 1 586 ? 28.938 16.266 12.195 1 95.06 586 ARG B C 1
ATOM 10202 O O . ARG B 1 586 ? 28.594 16.719 13.297 1 95.06 586 ARG B O 1
ATOM 10209 N N . GLU B 1 587 ? 30.125 15.812 11.984 1 96.25 587 GLU B N 1
ATOM 10210 C CA . GLU B 1 587 ? 31.125 15.781 13.047 1 96.25 587 GLU B CA 1
ATOM 10211 C C . GLU B 1 587 ? 31.484 17.188 13.508 1 96.25 587 GLU B C 1
ATOM 10213 O O . GLU B 1 587 ? 31.625 17.438 14.711 1 96.25 587 GLU B O 1
ATOM 10218 N N . ARG B 1 588 ? 31.609 18.031 12.578 1 96.88 588 ARG B N 1
ATOM 10219 C CA . ARG B 1 588 ? 31.906 19.422 12.914 1 96.88 588 ARG B CA 1
ATOM 10220 C C . ARG B 1 588 ? 30.75 20.062 13.664 1 96.88 588 ARG B C 1
ATOM 10222 O O . ARG B 1 588 ? 30.969 20.797 14.633 1 96.88 588 ARG B O 1
ATOM 10229 N N . ALA B 1 589 ? 29.578 19.844 13.211 1 96.75 589 ALA B N 1
ATOM 10230 C CA . ALA B 1 589 ? 28.391 20.391 13.852 1 96.75 589 ALA B CA 1
ATOM 10231 C C . ALA B 1 589 ? 28.234 19.875 15.281 1 96.75 589 ALA B C 1
ATOM 10233 O O . ALA B 1 589 ? 27.875 20.625 16.188 1 96.75 589 ALA B O 1
ATOM 10234 N N . LYS B 1 590 ? 28.5 18.625 15.469 1 97.56 590 LYS B N 1
ATOM 10235 C CA . LYS B 1 590 ? 28.438 18.016 16.797 1 97.56 590 LYS B CA 1
ATOM 10236 C C . LYS B 1 590 ? 29.438 18.688 17.75 1 97.56 590 LYS B C 1
ATOM 10238 O O . LYS B 1 590 ? 29.109 19 18.891 1 97.56 590 LYS B O 1
ATOM 10243 N N . GLN B 1 591 ? 30.625 18.844 17.219 1 97.94 591 GLN B N 1
ATOM 10244 C CA . GLN B 1 591 ? 31.656 19.469 18.047 1 97.94 591 GLN B CA 1
ATOM 10245 C C . GLN B 1 591 ? 31.266 20.906 18.391 1 97.94 591 GLN B C 1
ATOM 10247 O O . GLN B 1 591 ? 31.438 21.344 19.531 1 97.94 591 GLN B O 1
ATOM 10252 N N . GLY B 1 592 ? 30.797 21.641 17.375 1 98.12 592 GLY B N 1
ATOM 10253 C CA . GLY B 1 592 ? 30.328 22.984 17.625 1 98.12 592 GLY B CA 1
ATOM 10254 C C . GLY B 1 592 ? 29.219 23.047 18.672 1 98.12 592 GLY B C 1
ATOM 10255 O O . GLY B 1 592 ? 29.203 23.938 19.516 1 98.12 592 GLY B O 1
ATOM 10256 N N . LEU B 1 593 ? 28.312 22.141 18.594 1 98.12 593 LEU B N 1
ATOM 10257 C CA . LEU B 1 593 ? 27.219 22.078 19.547 1 98.12 593 LEU B CA 1
ATOM 10258 C C . LEU B 1 593 ? 27.734 21.781 20.953 1 98.12 593 LEU B C 1
ATOM 10260 O O . LEU B 1 593 ? 27.328 22.422 21.922 1 98.12 593 LEU B O 1
ATOM 10264 N N . LEU B 1 594 ? 28.609 20.797 21.047 1 98 594 LEU B N 1
ATOM 10265 C CA . LEU B 1 594 ? 29.188 20.422 22.344 1 98 594 LEU B CA 1
ATOM 10266 C C . LEU B 1 594 ? 29.906 21.609 22.969 1 98 594 LEU B C 1
ATOM 10268 O O . LEU B 1 594 ? 29.766 21.859 24.172 1 98 594 LEU B O 1
ATOM 10272 N N . ASP B 1 595 ? 30.688 22.312 22.156 1 97.94 595 ASP B N 1
ATOM 10273 C CA . ASP B 1 595 ? 31.391 23.5 22.641 1 97.94 595 ASP B CA 1
ATOM 10274 C C . ASP B 1 595 ? 30.406 24.547 23.188 1 97.94 595 ASP B C 1
ATOM 10276 O O . ASP B 1 595 ? 30.625 25.125 24.25 1 97.94 595 ASP B O 1
ATOM 10280 N N . SER B 1 596 ? 29.359 24.75 22.484 1 97.62 596 SER B N 1
ATOM 10281 C CA . SER B 1 596 ? 28.359 25.734 22.891 1 97.62 596 SER B CA 1
ATOM 10282 C C . SER B 1 596 ? 27.641 25.297 24.172 1 97.62 596 SER B C 1
ATOM 10284 O O . SER B 1 596 ? 27.312 26.141 25.016 1 97.62 596 SER B O 1
ATOM 10286 N N . LEU B 1 597 ? 27.344 24.031 24.297 1 97.94 597 LEU B N 1
ATOM 10287 C CA . LEU B 1 597 ? 26.719 23.516 25.516 1 97.94 597 LEU B CA 1
ATOM 10288 C C . LEU B 1 597 ? 27.578 23.797 26.734 1 97.94 597 LEU B C 1
ATOM 10290 O O . LEU B 1 597 ? 27.062 24.125 27.812 1 97.94 597 LEU B O 1
ATOM 10294 N N . HIS B 1 598 ? 28.891 23.625 26.547 1 97.5 598 HIS B N 1
ATOM 10295 C CA . HIS B 1 598 ? 29.812 23.938 27.625 1 97.5 598 HIS B CA 1
ATOM 10296 C C . HIS B 1 598 ? 29.859 25.453 27.875 1 97.5 598 HIS B C 1
ATOM 10298 O O . HIS B 1 598 ? 29.828 25.891 29.031 1 97.5 598 HIS B O 1
ATOM 10304 N N . GLU B 1 599 ? 29.969 26.156 26.812 1 97.12 599 GLU B N 1
ATOM 10305 C CA . GLU B 1 599 ? 30.109 27.609 26.891 1 97.12 599 GLU B CA 1
ATOM 10306 C C . GLU B 1 599 ? 28.938 28.234 27.656 1 97.12 599 GLU B C 1
ATOM 10308 O O . GLU B 1 599 ? 29.125 29.156 28.453 1 97.12 599 GLU B O 1
ATOM 10313 N N . TYR B 1 600 ? 27.766 27.719 27.469 1 96.56 600 TYR B N 1
ATOM 10314 C CA . TYR B 1 600 ? 26.578 28.344 28.031 1 96.56 600 TYR B CA 1
ATOM 10315 C C . TYR B 1 600 ? 26.062 27.578 29.234 1 96.56 600 TYR B C 1
ATOM 10317 O O . TYR B 1 600 ? 24.922 27.75 29.656 1 96.56 600 TYR B O 1
ATOM 10325 N N . GLY B 1 601 ? 26.859 26.641 29.719 1 95.69 601 GLY B N 1
ATOM 10326 C CA . GLY B 1 601 ? 26.625 26.016 31.016 1 95.69 601 GLY B CA 1
ATOM 10327 C C . GLY B 1 601 ? 25.5 25 30.984 1 95.69 601 GLY B C 1
ATOM 10328 O O . GLY B 1 601 ? 24.812 24.797 32 1 95.69 601 GLY B O 1
ATOM 10329 N N . CYS B 1 602 ? 25.25 24.422 29.875 1 96.94 602 CYS B N 1
ATOM 10330 C CA . CYS B 1 602 ? 24.156 23.453 29.75 1 96.94 602 CYS B CA 1
ATOM 10331 C C . CYS B 1 602 ? 24.625 22.047 30.109 1 96.94 602 CYS B C 1
ATOM 10333 O O . CYS B 1 602 ? 23.797 21.141 30.234 1 96.94 602 CYS B O 1
ATOM 10335 N N . LEU B 1 603 ? 25.938 21.875 30.281 1 96.75 603 LEU B N 1
ATOM 10336 C CA . LEU B 1 603 ? 26.516 20.594 30.672 1 96.75 603 LEU B CA 1
ATOM 10337 C C . LEU B 1 603 ? 27.375 20.734 31.938 1 96.75 603 LEU B C 1
ATOM 10339 O O . LEU B 1 603 ? 27.906 21.812 32.188 1 96.75 603 LEU B O 1
ATOM 10343 N N . PRO B 1 604 ? 27.484 19.578 32.625 1 95.06 604 PRO B N 1
ATOM 10344 C CA . PRO B 1 604 ? 28.469 19.609 33.719 1 95.06 604 PRO B CA 1
ATOM 10345 C C . PRO B 1 604 ? 29.891 19.781 33.219 1 95.06 604 PRO B C 1
ATOM 10347 O O . PRO B 1 604 ? 30.25 19.281 32.156 1 95.06 604 PRO B O 1
ATOM 10350 N N . LYS B 1 605 ? 30.688 20.328 34.062 1 92.62 605 LYS B N 1
ATOM 10351 C CA . LYS B 1 605 ? 32.094 20.609 33.688 1 92.62 605 LYS B CA 1
ATOM 10352 C C . LYS B 1 605 ? 32.844 19.312 33.406 1 92.62 605 LYS B C 1
ATOM 10354 O O . LYS B 1 605 ? 33.75 19.281 32.594 1 92.62 605 LYS B O 1
ATOM 10359 N N . ARG B 1 606 ? 32.406 18.281 33.969 1 92.25 606 ARG B N 1
ATOM 10360 C CA . ARG B 1 606 ? 33.125 17.016 33.875 1 92.25 606 ARG B CA 1
ATOM 10361 C C . ARG B 1 606 ? 32.75 16.297 32.594 1 92.25 606 ARG B C 1
ATOM 10363 O O . ARG B 1 606 ? 33.438 15.336 32.188 1 92.25 606 ARG B O 1
ATOM 10370 N N . ALA B 1 607 ? 31.703 16.766 31.922 1 92.62 607 ALA B N 1
ATOM 10371 C CA . ALA B 1 607 ? 31.312 16.109 30.672 1 92.62 607 ALA B CA 1
ATOM 10372 C C . ALA B 1 607 ? 32.406 16.219 29.625 1 92.62 607 ALA B C 1
ATOM 10374 O O . ALA B 1 607 ? 33.188 17.172 29.625 1 92.62 607 ALA B O 1
ATOM 10375 N N . GLY B 1 608 ? 32.5 15.266 28.75 1 92.94 608 GLY B N 1
ATOM 10376 C CA . GLY B 1 608 ? 33.5 15.211 27.719 1 92.94 608 GLY B CA 1
ATOM 10377 C C . GLY B 1 608 ? 33.531 16.438 26.812 1 92.94 608 GLY B C 1
ATOM 10378 O O . GL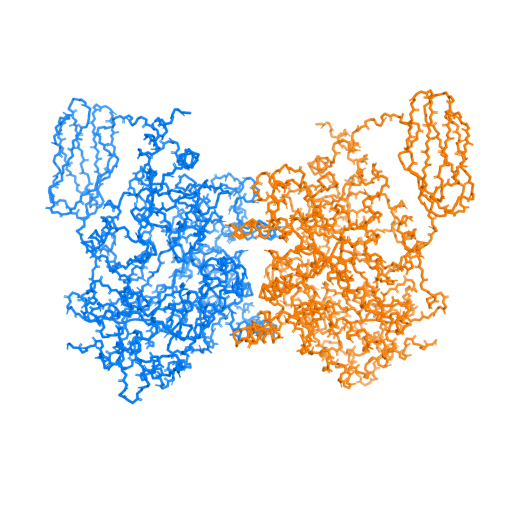Y B 1 608 ? 32.5 17.109 26.672 1 92.94 608 GLY B O 1
ATOM 10379 N N . HIS B 1 609 ? 34.688 16.625 26.125 1 95.88 609 HIS B N 1
ATOM 10380 C CA . HIS B 1 609 ? 34.844 17.812 25.297 1 95.88 609 HIS B CA 1
ATOM 10381 C C . HIS B 1 609 ? 35.125 17.438 23.844 1 95.88 609 HIS B C 1
ATOM 10383 O O . HIS B 1 609 ? 35.25 18.312 22.984 1 95.88 609 HIS B O 1
ATOM 10389 N N . LYS B 1 610 ? 35.125 16.156 23.625 1 96.69 610 LYS B N 1
ATOM 10390 C CA . LYS B 1 610 ? 35.344 15.672 22.25 1 96.69 610 LYS B CA 1
ATOM 10391 C C . LYS B 1 610 ? 34.125 14.898 21.766 1 96.69 610 LYS B C 1
ATOM 10393 O O . LYS B 1 610 ? 33.938 13.727 22.125 1 96.69 610 LYS B O 1
ATOM 10398 N N . ALA B 1 611 ? 33.375 15.484 20.859 1 96.62 611 ALA B N 1
ATOM 10399 C CA . ALA B 1 611 ? 32.125 14.938 20.406 1 96.62 611 ALA B CA 1
ATOM 10400 C C . ALA B 1 611 ? 32.312 13.57 19.75 1 96.62 611 ALA B C 1
ATOM 10402 O O . ALA B 1 611 ? 31.453 12.68 19.891 1 96.62 611 ALA B O 1
ATOM 10403 N N . SER B 1 612 ? 33.406 13.359 19 1 94.19 612 SER B N 1
ATOM 10404 C CA . SER B 1 612 ? 33.656 12.133 18.25 1 94.19 612 SER B CA 1
ATOM 10405 C C . SER B 1 612 ? 33.781 10.93 19.172 1 94.19 612 SER B C 1
ATOM 10407 O O . SER B 1 612 ? 33.594 9.789 18.734 1 94.19 612 SER B O 1
ATOM 10409 N N . LEU B 1 613 ? 34.031 11.164 20.406 1 93.88 613 LEU B N 1
ATOM 10410 C CA . LEU B 1 613 ? 34.281 10.086 21.344 1 93.88 613 LEU B CA 1
ATOM 10411 C C . LEU B 1 613 ? 33.094 9.938 22.312 1 93.88 613 LEU B C 1
ATOM 10413 O O . LEU B 1 613 ? 33.156 9.148 23.25 1 93.88 613 LEU B O 1
ATOM 10417 N N . MET B 1 614 ? 32.125 10.688 22.031 1 93.88 614 MET B N 1
ATOM 10418 C CA . MET B 1 614 ? 31 10.711 22.984 1 93.88 614 MET B CA 1
ATOM 10419 C C . MET B 1 614 ? 29.75 10.094 22.359 1 93.88 614 MET B C 1
ATOM 10421 O O . MET B 1 614 ? 29.297 10.531 21.297 1 93.88 614 MET B O 1
ATOM 10425 N N . ALA B 1 615 ? 29.234 9.102 23 1 93.25 615 ALA B N 1
ATOM 10426 C CA . ALA B 1 615 ? 27.906 8.594 22.641 1 93.25 615 ALA B CA 1
ATOM 10427 C C . ALA B 1 615 ? 26.812 9.461 23.234 1 93.25 615 ALA B C 1
ATOM 10429 O O . ALA B 1 615 ? 27.062 10.273 24.141 1 93.25 615 ALA B O 1
ATOM 10430 N N . MET B 1 616 ? 25.609 9.328 22.688 1 95.31 616 MET B N 1
ATOM 10431 C CA . MET B 1 616 ? 24.469 10.023 23.281 1 95.31 616 MET B CA 1
ATOM 10432 C C . MET B 1 616 ? 24.188 9.492 24.688 1 95.31 616 MET B C 1
ATOM 10434 O O . MET B 1 616 ? 24.109 8.281 24.891 1 95.31 616 MET B O 1
ATOM 10438 N N . THR B 1 617 ? 24.203 10.336 25.641 1 95 617 THR B N 1
ATOM 10439 C CA . THR B 1 617 ? 23.844 10 27.016 1 95 617 THR B CA 1
ATOM 10440 C C . THR B 1 617 ? 22.656 10.828 27.484 1 95 617 THR B C 1
ATOM 10442 O O . THR B 1 617 ? 22.266 11.797 26.828 1 95 617 THR B O 1
ATOM 10445 N N . GLY B 1 618 ? 22.094 10.406 28.609 1 95.38 618 GLY B N 1
ATOM 10446 C CA . GLY B 1 618 ? 21.031 11.203 29.203 1 95.38 618 GLY B CA 1
ATOM 10447 C C . GLY B 1 618 ? 21.469 12.617 29.531 1 95.38 618 GLY B C 1
ATOM 10448 O O . GLY B 1 618 ? 20.703 13.562 29.375 1 95.38 618 GLY B O 1
ATOM 10449 N N . THR B 1 619 ? 22.703 12.742 29.953 1 96.38 619 THR B N 1
ATOM 10450 C CA . THR B 1 619 ? 23.266 14.039 30.312 1 96.38 619 THR B CA 1
ATOM 10451 C C . THR B 1 619 ? 23.375 14.938 29.094 1 96.38 619 THR B C 1
ATOM 10453 O O . THR B 1 619 ? 23.016 16.109 29.141 1 96.38 619 THR B O 1
ATOM 10456 N N . LEU B 1 620 ? 23.891 14.383 28.078 1 97.5 620 LEU B N 1
ATOM 10457 C CA . LEU B 1 620 ? 24.031 15.148 26.844 1 97.5 620 LEU B CA 1
ATOM 10458 C C . LEU B 1 620 ? 22.672 15.531 26.281 1 97.5 620 LEU B C 1
ATOM 10460 O O . LEU B 1 620 ? 22.469 16.672 25.844 1 97.5 620 LEU B O 1
ATOM 10464 N N . ASN B 1 621 ? 21.75 14.586 26.266 1 97.81 621 ASN B N 1
ATOM 10465 C CA . ASN B 1 621 ? 20.375 14.836 25.828 1 97.81 621 ASN B CA 1
ATOM 10466 C C . ASN B 1 621 ? 19.734 15.977 26.609 1 97.81 621 ASN B C 1
ATOM 10468 O O . ASN B 1 621 ? 19.188 16.906 26.016 1 97.81 621 ASN B O 1
ATOM 10472 N N . ARG B 1 622 ? 19.844 15.93 27.875 1 97.62 622 ARG B N 1
ATOM 10473 C CA . ARG B 1 622 ? 19.312 16.984 28.75 1 97.62 622 ARG B CA 1
ATOM 10474 C C . ARG B 1 622 ? 20 18.312 28.469 1 97.62 622 ARG B C 1
ATOM 10476 O O . ARG B 1 622 ? 19.344 19.359 28.438 1 97.62 622 ARG B O 1
ATOM 10483 N N . GLY B 1 623 ? 21.297 18.266 28.297 1 98 623 GLY B N 1
ATOM 10484 C CA . GLY B 1 623 ? 22.047 19.484 27.984 1 98 623 GLY B CA 1
ATOM 10485 C C . GLY B 1 623 ? 21.547 20.172 26.734 1 98 623 GLY B C 1
ATOM 10486 O O . GLY B 1 623 ? 21.422 21.406 26.703 1 98 623 GLY B O 1
ATOM 10487 N N . MET B 1 624 ? 21.266 19.438 25.703 1 98.31 624 MET B N 1
ATOM 10488 C CA . MET B 1 624 ? 20.766 20 24.453 1 98.31 624 MET B CA 1
ATOM 10489 C C . MET B 1 624 ? 19.391 20.625 24.672 1 98.31 624 MET B C 1
ATOM 10491 O O . MET B 1 624 ? 19.094 21.688 24.125 1 98.31 624 MET B O 1
ATOM 10495 N N . GLN B 1 625 ? 18.547 19.953 25.422 1 98.31 625 GLN B N 1
ATOM 10496 C CA . GLN B 1 625 ? 17.203 20.469 25.688 1 98.31 625 GLN B CA 1
ATOM 10497 C C . GLN B 1 625 ? 17.25 21.703 26.594 1 98.31 625 GLN B C 1
ATOM 10499 O O . GLN B 1 625 ? 16.438 22.625 26.438 1 98.31 625 GLN B O 1
ATOM 10504 N N . ARG B 1 626 ? 18.234 21.781 27.562 1 97.94 626 ARG B N 1
ATOM 10505 C CA . ARG B 1 626 ? 18.469 22.969 28.359 1 97.94 626 ARG B CA 1
ATOM 10506 C C . ARG B 1 626 ? 18.844 24.156 27.469 1 97.94 626 ARG B C 1
ATOM 10508 O O . ARG B 1 626 ? 18.391 25.281 27.688 1 97.94 626 ARG B O 1
ATOM 10515 N N . TYR B 1 627 ? 19.672 23.844 26.516 1 98.06 627 TYR B N 1
ATOM 10516 C CA . TYR B 1 627 ? 20.156 24.859 25.594 1 98.06 627 TYR B CA 1
ATOM 10517 C C . TYR B 1 627 ? 19 25.562 24.891 1 98.06 627 TYR B C 1
ATOM 10519 O O . TYR B 1 627 ? 18.938 26.781 24.828 1 98.06 627 TYR B O 1
ATOM 10527 N N . ILE B 1 628 ? 18.016 24.844 24.375 1 97.88 628 ILE B N 1
ATOM 10528 C CA . ILE B 1 628 ? 16.891 25.438 23.672 1 97.88 628 ILE B CA 1
ATOM 10529 C C . ILE B 1 628 ? 15.891 26.016 24.656 1 97.88 628 ILE B C 1
ATOM 10531 O O . ILE B 1 628 ? 15.203 27 24.359 1 97.88 628 ILE B O 1
ATOM 10535 N N . ALA B 1 629 ? 15.797 25.469 25.844 1 98 629 ALA B N 1
ATOM 10536 C CA . ALA B 1 629 ? 14.938 26.031 26.891 1 98 629 ALA B CA 1
ATOM 10537 C C . ALA B 1 629 ? 15.406 27.422 27.297 1 98 629 ALA B C 1
ATOM 10539 O O . ALA B 1 629 ? 14.594 28.281 27.656 1 98 629 ALA B O 1
ATOM 10540 N N . ASP B 1 630 ? 16.719 27.656 27.203 1 97.44 630 ASP B N 1
ATOM 10541 C CA . ASP B 1 630 ? 17.312 28.922 27.594 1 97.44 630 ASP B CA 1
ATOM 10542 C C . ASP B 1 630 ? 17.219 29.938 26.469 1 97.44 630 ASP B C 1
ATOM 10544 O O . ASP B 1 630 ? 17.594 31.109 26.641 1 97.44 630 ASP B O 1
ATOM 10548 N N . SER B 1 631 ? 16.75 29.516 25.312 1 97.12 631 SER B N 1
ATOM 10549 C CA . SER B 1 631 ? 16.672 30.438 24.188 1 97.12 631 SER B CA 1
ATOM 10550 C C . SER B 1 631 ? 15.734 31.594 24.469 1 97.12 631 SER B C 1
ATOM 10552 O O . SER B 1 631 ? 14.898 31.516 25.375 1 97.12 631 SER B O 1
ATOM 10554 N N . ASN B 1 632 ? 15.922 32.688 23.688 1 97.06 632 ASN B N 1
ATOM 10555 C CA . ASN B 1 632 ? 15.086 33.875 23.828 1 97.06 632 ASN B CA 1
ATOM 10556 C C . ASN B 1 632 ? 13.727 33.688 23.156 1 97.06 632 ASN B C 1
ATOM 10558 O O . ASN B 1 632 ? 12.867 34.562 23.234 1 97.06 632 ASN B O 1
ATOM 10562 N N . SER B 1 633 ? 13.469 32.562 22.531 1 97.81 633 SER B N 1
ATOM 10563 C CA . SER B 1 633 ? 12.195 32.281 21.859 1 97.81 633 SER B CA 1
ATOM 10564 C C . SER B 1 633 ? 11.039 32.25 22.859 1 97.81 633 SER B C 1
ATOM 10566 O O . SER B 1 633 ? 11.172 31.719 23.953 1 97.81 633 SER B O 1
ATOM 10568 N N . ALA B 1 634 ? 9.938 32.844 22.469 1 97.94 634 ALA B N 1
ATOM 10569 C CA . ALA B 1 634 ? 8.773 32.906 23.359 1 97.94 634 ALA B CA 1
ATOM 10570 C C . ALA B 1 634 ? 8.172 31.531 23.562 1 97.94 634 ALA B C 1
ATOM 10572 O O . ALA B 1 634 ? 7.617 31.25 24.625 1 97.94 634 ALA B O 1
ATOM 10573 N N . LEU B 1 635 ? 8.281 30.688 22.594 1 98.31 635 LEU B N 1
ATOM 10574 C CA . LEU B 1 635 ? 7.711 29.344 22.641 1 98.31 635 LEU B CA 1
ATOM 10575 C C . LEU B 1 635 ? 8.805 28.297 22.578 1 98.31 635 LEU B C 1
ATOM 10577 O O . LEU B 1 635 ? 9.812 28.469 21.875 1 98.31 635 LEU B O 1
ATOM 10581 N N . LEU B 1 636 ? 8.594 27.219 23.328 1 98.5 636 LEU B N 1
ATOM 10582 C CA . LEU B 1 636 ? 9.469 26.047 23.328 1 98.5 636 LEU B CA 1
ATOM 10583 C C . LEU B 1 636 ? 8.672 24.781 23.047 1 98.5 636 LEU B C 1
ATOM 10585 O O . LEU B 1 636 ? 7.719 24.469 23.766 1 98.5 636 LEU B O 1
ATOM 10589 N N . GLY B 1 637 ? 8.984 24.156 21.938 1 98.38 637 GLY B N 1
ATOM 10590 C CA . GLY B 1 637 ? 8.391 22.859 21.625 1 98.38 637 GLY B CA 1
ATOM 10591 C C . GLY B 1 637 ? 9.297 21.688 21.953 1 98.38 637 GLY B C 1
ATOM 10592 O O . GLY B 1 637 ? 10.422 21.609 21.438 1 98.38 637 GLY B O 1
ATOM 10593 N N . LEU B 1 638 ? 8.836 20.781 22.812 1 98.31 638 LEU B N 1
ATOM 10594 C CA . LEU B 1 638 ? 9.578 19.594 23.188 1 98.31 638 LEU B CA 1
ATOM 10595 C C . LEU B 1 638 ? 8.938 18.344 22.562 1 98.31 638 LEU B C 1
ATOM 10597 O O . LEU B 1 638 ? 7.715 18.266 22.438 1 98.31 638 LEU B O 1
ATOM 10601 N N . GLN B 1 639 ? 9.734 17.391 22.219 1 97.5 639 GLN B N 1
ATOM 10602 C CA . GLN B 1 639 ? 9.211 16.156 21.625 1 97.5 639 GLN B CA 1
ATOM 10603 C C . GLN B 1 639 ? 9.367 14.977 22.578 1 97.5 639 GLN B C 1
ATOM 10605 O O . GLN B 1 639 ? 10.469 14.719 23.078 1 97.5 639 GLN B O 1
ATOM 10610 N N . PRO B 1 640 ? 8.352 14.172 22.75 1 97.94 640 PRO B N 1
ATOM 10611 C CA . PRO B 1 640 ? 8.43 13.008 23.625 1 97.94 640 PRO B CA 1
ATOM 10612 C C . PRO B 1 640 ? 9.492 12.008 23.188 1 97.94 640 PRO B C 1
ATOM 10614 O O . PRO B 1 640 ? 10.086 11.312 24.016 1 97.94 640 PRO B O 1
ATOM 10617 N N . GLU B 1 641 ? 9.789 11.922 21.922 1 97.5 641 GLU B N 1
ATOM 10618 C CA . GLU B 1 641 ? 10.836 11.039 21.438 1 97.5 641 GLU B CA 1
ATOM 10619 C C . GLU B 1 641 ? 12.164 11.32 22.125 1 97.5 641 GLU B C 1
ATOM 10621 O O . GLU B 1 641 ? 12.938 10.398 22.406 1 97.5 641 GLU B O 1
ATOM 10626 N N . ASP B 1 642 ? 12.391 12.586 22.375 1 97.69 642 ASP B N 1
ATOM 10627 C CA . ASP B 1 642 ? 13.648 13 23 1 97.69 642 ASP B CA 1
ATOM 10628 C C . ASP B 1 642 ? 13.609 12.812 24.516 1 97.69 642 ASP B C 1
ATOM 10630 O O . ASP B 1 642 ? 14.656 12.609 25.141 1 97.69 642 ASP B O 1
ATOM 10634 N N . TRP B 1 643 ? 12.344 12.867 25.094 1 98 643 TRP B N 1
ATOM 10635 C CA . TRP B 1 643 ? 12.227 12.516 26.516 1 98 643 TRP B CA 1
ATOM 10636 C C . TRP B 1 643 ? 12.633 11.062 26.75 1 98 643 TRP B C 1
ATOM 10638 O O . TRP B 1 643 ? 13.227 10.734 27.781 1 98 643 TRP B O 1
ATOM 10648 N N . LEU B 1 644 ? 12.305 10.242 25.703 1 97.5 644 LEU B N 1
ATOM 10649 C CA . LEU B 1 644 ? 12.414 8.797 25.828 1 97.5 644 LEU B CA 1
ATOM 10650 C C . LEU B 1 644 ? 13.719 8.297 25.219 1 97.5 644 LEU B C 1
ATOM 10652 O O . LEU B 1 644 ? 14.016 7.098 25.266 1 97.5 644 LEU B O 1
ATOM 10656 N N . GLY B 1 645 ? 14.469 9.164 24.625 1 96.56 645 GLY B N 1
ATOM 10657 C CA . GLY B 1 645 ? 15.75 8.797 24.031 1 96.56 645 GLY B CA 1
ATOM 10658 C C . GLY B 1 645 ? 15.609 7.934 22.797 1 96.56 645 GLY B C 1
ATOM 10659 O O . GLY B 1 645 ? 16.438 7.051 22.547 1 96.56 645 GLY B O 1
ATOM 10660 N N . MET B 1 646 ? 14.578 8.117 22.047 1 95.75 646 MET B N 1
ATOM 10661 C CA . MET B 1 646 ? 14.344 7.316 20.844 1 95.75 646 MET B CA 1
ATOM 10662 C C . MET B 1 646 ? 15.25 7.766 19.703 1 95.75 646 MET B C 1
ATOM 10664 O O . MET B 1 646 ? 15.539 8.953 19.562 1 95.75 646 MET B O 1
ATOM 10668 N N . ALA B 1 647 ? 15.648 6.871 18.844 1 93.81 647 ALA B N 1
ATOM 10669 C CA . ALA B 1 647 ? 16.562 7.188 17.75 1 93.81 647 ALA B CA 1
ATOM 10670 C C . ALA B 1 647 ? 15.812 7.246 16.406 1 93.81 647 ALA B C 1
ATOM 10672 O O . ALA B 1 647 ? 16.188 8.008 15.516 1 93.81 647 ALA B O 1
ATOM 10673 N N . GLU B 1 648 ? 14.742 6.418 16.25 1 92 648 GLU B N 1
ATOM 10674 C CA . GLU B 1 648 ? 14.062 6.25 14.961 1 92 648 GLU B CA 1
ATOM 10675 C C . GLU B 1 648 ? 13.289 7.508 14.578 1 92 648 GLU B C 1
ATOM 10677 O O . GLU B 1 648 ? 12.531 8.047 15.391 1 92 648 GLU B O 1
ATOM 10682 N N . PRO B 1 649 ? 13.5 8 13.383 1 93.88 649 PRO B N 1
ATOM 10683 C CA . PRO B 1 649 ? 12.773 9.195 12.961 1 93.88 649 PRO B CA 1
ATOM 10684 C C . PRO B 1 649 ? 11.297 8.914 12.656 1 93.88 649 PRO B C 1
ATOM 10686 O O . PRO B 1 649 ? 10.922 7.758 12.445 1 93.88 649 PRO B O 1
ATOM 10689 N N . VAL B 1 650 ? 10.484 9.977 12.648 1 95.5 650 VAL B N 1
ATOM 10690 C CA . VAL B 1 650 ? 9.062 9.922 12.328 1 95.5 650 VAL B CA 1
ATOM 10691 C C . VAL B 1 650 ? 8.883 9.781 10.812 1 95.5 650 VAL B C 1
ATOM 10693 O O . VAL B 1 650 ? 8.055 8.992 10.352 1 95.5 650 VAL B O 1
ATOM 10696 N N . ASN B 1 651 ? 9.594 10.547 10.109 1 94.5 651 ASN B N 1
ATOM 10697 C CA . ASN B 1 651 ? 9.516 10.664 8.656 1 94.5 651 ASN B CA 1
ATOM 10698 C C . ASN B 1 651 ? 10.883 10.922 8.039 1 94.5 651 ASN B C 1
ATOM 10700 O O . ASN B 1 651 ? 11.719 11.594 8.633 1 94.5 651 ASN B O 1
ATOM 10704 N N . ILE B 1 652 ? 11.117 10.297 6.926 1 91.5 652 ILE B N 1
ATOM 10705 C CA . ILE B 1 652 ? 12.305 10.578 6.133 1 91.5 652 ILE B CA 1
ATOM 10706 C C . ILE B 1 652 ? 11.906 11.133 4.77 1 91.5 652 ILE B C 1
ATOM 10708 O O . ILE B 1 652 ? 11.547 10.367 3.865 1 91.5 652 ILE B O 1
ATOM 10712 N N . PRO B 1 653 ? 12.023 12.453 4.613 1 86.12 653 PRO B N 1
ATOM 10713 C CA . PRO B 1 653 ? 11.641 13.062 3.332 1 86.12 653 PRO B CA 1
ATOM 10714 C C . PRO B 1 653 ? 12.32 12.383 2.139 1 86.12 653 PRO B C 1
ATOM 10716 O O . PRO B 1 653 ? 13.492 12.008 2.221 1 86.12 653 PRO B O 1
ATOM 10719 N N . GLY B 1 654 ? 11.633 12.297 1.029 1 80.12 654 GLY B N 1
ATOM 10720 C CA . GLY B 1 654 ? 12.188 11.711 -0.181 1 80.12 654 GLY B CA 1
ATOM 10721 C C . GLY B 1 654 ? 11.977 10.211 -0.27 1 80.12 654 GLY B C 1
ATOM 10722 O O . GLY B 1 654 ? 12.406 9.57 -1.232 1 80.12 654 GLY B O 1
ATOM 10723 N N . THR B 1 655 ? 11.328 9.602 0.773 1 84.75 655 THR B N 1
ATOM 10724 C CA . THR B 1 655 ? 11.055 8.172 0.756 1 84.75 655 THR B CA 1
ATOM 10725 C C . THR B 1 655 ? 9.555 7.91 0.675 1 84.75 655 THR B C 1
ATOM 10727 O O . THR B 1 655 ? 8.742 8.781 1.006 1 84.75 655 THR B O 1
ATOM 10730 N N . SER B 1 656 ? 9.203 6.773 0.088 1 82.81 656 SER B N 1
ATOM 10731 C CA . SER B 1 656 ? 7.824 6.305 0.015 1 82.81 656 SER B CA 1
ATOM 10732 C C . SER B 1 656 ? 7.652 4.984 0.76 1 82.81 656 SER B C 1
ATOM 10734 O O . SER B 1 656 ? 7.508 4.973 1.984 1 82.81 656 SER B O 1
ATOM 10736 N N . TYR B 1 657 ? 7.93 3.889 0.072 1 80.88 657 TYR B N 1
ATOM 10737 C CA . TYR B 1 657 ? 7.789 2.582 0.704 1 80.88 657 TYR B CA 1
ATOM 10738 C C . TYR B 1 657 ? 9.062 2.189 1.437 1 80.88 657 TYR B C 1
ATOM 10740 O O . TYR B 1 657 ? 9.055 1.286 2.275 1 80.88 657 TYR B O 1
ATOM 10748 N N . GLN B 1 658 ? 10.141 2.916 1.173 1 87.5 658 GLN B N 1
ATOM 10749 C CA . GLN B 1 658 ? 11.453 2.508 1.65 1 87.5 658 GLN B CA 1
ATOM 10750 C C . GLN B 1 658 ? 11.547 2.623 3.17 1 87.5 658 GLN B C 1
ATOM 10752 O O . GLN B 1 658 ? 12.297 1.878 3.809 1 87.5 658 GLN B O 1
ATOM 10757 N N . TYR B 1 659 ? 10.836 3.6 3.641 1 92.31 659 TYR B N 1
ATOM 10758 C CA . TYR B 1 659 ? 10.758 3.771 5.086 1 92.31 659 TYR B CA 1
ATOM 10759 C C . TYR B 1 659 ? 9.312 3.811 5.559 1 92.31 659 TYR B C 1
ATOM 10761 O O . TYR B 1 659 ? 8.43 4.258 4.832 1 92.31 659 TYR B O 1
ATOM 10769 N N . LYS B 1 660 ? 9.078 3.27 6.773 1 93.19 660 LYS B N 1
ATOM 10770 C CA . LYS B 1 660 ? 7.742 3.262 7.367 1 93.19 660 LYS B CA 1
ATOM 10771 C C . LYS B 1 660 ? 7.391 4.629 7.949 1 93.19 660 LYS B C 1
ATOM 10773 O O . LYS B 1 660 ? 7.191 4.762 9.156 1 93.19 660 LYS B O 1
ATOM 10778 N N . ASN B 1 661 ? 7.191 5.613 7.039 1 95.5 661 ASN B N 1
ATOM 10779 C CA . ASN B 1 661 ? 6.887 6.98 7.461 1 95.5 661 ASN B CA 1
ATOM 10780 C C . ASN B 1 661 ? 5.555 7.055 8.203 1 95.5 661 ASN B C 1
ATOM 10782 O O . ASN B 1 661 ? 4.609 6.344 7.859 1 95.5 661 ASN B O 1
ATOM 10786 N N . TRP B 1 662 ? 5.516 7.891 9.281 1 97.44 662 TRP B N 1
ATOM 10787 C CA . TRP B 1 662 ? 4.301 8.266 10 1 97.44 662 TRP B CA 1
ATOM 10788 C C . TRP B 1 662 ? 3.678 7.059 10.688 1 97.44 662 TRP B C 1
ATOM 10790 O O . TRP B 1 662 ? 2.455 6.977 10.82 1 97.44 662 TRP B O 1
ATOM 10800 N N . ARG B 1 663 ? 4.488 6.066 11.016 1 97.25 663 ARG B N 1
ATOM 10801 C CA . ARG B 1 663 ? 3.945 4.84 11.594 1 97.25 663 ARG B CA 1
ATOM 10802 C C . ARG B 1 663 ? 4.59 4.535 12.945 1 97.25 663 ARG B C 1
ATOM 10804 O O . ARG B 1 663 ? 4.055 3.754 13.734 1 97.25 663 ARG B O 1
ATOM 10811 N N . ARG B 1 664 ? 5.77 5.059 13.234 1 96.12 664 ARG B N 1
ATOM 10812 C CA . ARG B 1 664 ? 6.516 4.746 14.453 1 96.12 664 ARG B CA 1
ATOM 10813 C C . ARG B 1 664 ? 5.758 5.203 15.688 1 96.12 664 ARG B C 1
ATOM 10815 O O . ARG B 1 664 ? 5.324 6.355 15.773 1 96.12 664 ARG B O 1
ATOM 10822 N N . LYS B 1 665 ? 5.594 4.301 16.641 1 97.75 665 LYS B N 1
ATOM 10823 C CA . LYS B 1 665 ? 4.977 4.648 17.906 1 97.75 665 LYS B CA 1
ATOM 10824 C C . LYS B 1 665 ? 6.031 5.039 18.938 1 97.75 665 LYS B C 1
ATOM 10826 O O . LYS B 1 665 ? 7.227 4.82 18.734 1 97.75 665 LYS B O 1
ATOM 10831 N N . LEU B 1 666 ? 5.559 5.688 20 1 98.19 666 LEU B N 1
ATOM 10832 C CA . LEU B 1 666 ? 6.453 5.891 21.125 1 98.19 666 LEU B CA 1
ATOM 10833 C C . LEU B 1 666 ? 6.844 4.559 21.766 1 98.19 666 LEU B C 1
ATOM 10835 O O . LEU B 1 666 ? 6.09 3.586 21.688 1 98.19 666 LEU B O 1
ATOM 10839 N N . SER B 1 667 ? 7.992 4.496 22.391 1 96.81 667 SER B N 1
ATOM 10840 C CA . SER B 1 667 ? 8.531 3.244 22.906 1 96.81 667 SER B CA 1
ATOM 10841 C C . SER B 1 667 ? 7.816 2.828 24.188 1 96.81 667 SER B C 1
ATOM 10843 O O . SER B 1 667 ? 7.918 1.675 24.625 1 96.81 667 SER B O 1
ATOM 10845 N N . THR B 1 668 ? 7.113 3.824 24.781 1 96.75 668 THR B N 1
ATOM 10846 C CA . THR B 1 668 ? 6.43 3.514 26.031 1 96.75 668 THR B CA 1
ATOM 10847 C C . THR B 1 668 ? 5.023 4.109 26.047 1 96.75 668 THR B C 1
ATOM 10849 O O . THR B 1 668 ? 4.703 4.969 25.219 1 96.75 668 THR B O 1
ATOM 10852 N N . SER B 1 669 ? 4.195 3.627 26.922 1 97.75 669 SER B N 1
ATOM 10853 C CA . SER B 1 669 ? 2.834 4.137 27.062 1 97.75 669 SER B CA 1
ATOM 10854 C C . SER B 1 669 ? 2.818 5.484 27.781 1 97.75 669 SER B C 1
ATOM 10856 O O . SER B 1 669 ? 3.801 5.867 28.422 1 97.75 669 SER B O 1
ATOM 10858 N N . LEU B 1 670 ? 1.704 6.238 27.641 1 97.44 670 LEU B N 1
ATOM 10859 C CA . LEU B 1 670 ? 1.5 7.5 28.344 1 97.44 670 LEU B CA 1
ATOM 10860 C C . LEU B 1 670 ? 1.686 7.324 29.844 1 97.44 670 LEU B C 1
ATOM 10862 O O . LEU B 1 670 ? 2.352 8.133 30.5 1 97.44 670 LEU B O 1
ATOM 10866 N N . GLU B 1 671 ? 1.103 6.238 30.359 1 97.31 671 GLU B N 1
ATOM 10867 C CA . GLU B 1 671 ? 1.155 5.961 31.797 1 97.31 671 GLU B CA 1
ATOM 10868 C C . GLU B 1 671 ? 2.592 5.762 32.281 1 97.31 671 GLU B C 1
ATOM 10870 O O . GLU B 1 671 ? 3.018 6.371 33.25 1 97.31 671 GLU B O 1
ATOM 10875 N N . ALA B 1 672 ? 3.289 4.988 31.5 1 97.94 672 ALA B N 1
ATOM 10876 C CA . ALA B 1 672 ? 4.672 4.691 31.859 1 97.94 672 ALA B CA 1
ATOM 10877 C C . ALA B 1 672 ? 5.566 5.914 31.672 1 97.94 672 ALA B C 1
ATOM 10879 O O . ALA B 1 672 ? 6.473 6.156 32.469 1 97.94 672 ALA B O 1
ATOM 10880 N N . MET B 1 673 ? 5.348 6.672 30.656 1 98.12 673 MET B N 1
ATOM 10881 C CA . MET B 1 673 ? 6.156 7.848 30.328 1 98.12 673 MET B CA 1
ATOM 10882 C C . MET B 1 673 ? 6.051 8.898 31.438 1 98.12 673 MET B C 1
ATOM 10884 O O . MET B 1 673 ? 7.066 9.398 31.922 1 98.12 673 MET B O 1
ATOM 10888 N N . PHE B 1 674 ? 4.867 9.18 31.938 1 98 674 PHE B N 1
ATOM 10889 C CA . PHE B 1 674 ? 4.672 10.25 32.906 1 98 674 PHE B CA 1
ATOM 10890 C C . PHE B 1 674 ? 4.863 9.734 34.312 1 98 674 PHE B C 1
ATOM 10892 O O . PHE B 1 674 ? 4.855 10.516 35.281 1 98 674 PHE B O 1
ATOM 10899 N N . ALA B 1 675 ? 5.074 8.438 34.438 1 97.75 675 ALA B N 1
ATOM 10900 C CA . ALA B 1 675 ? 5.473 7.871 35.719 1 97.75 675 ALA B CA 1
ATOM 10901 C C . ALA B 1 675 ? 6.992 7.785 35.844 1 97.75 675 ALA B C 1
ATOM 10903 O O . ALA B 1 675 ? 7.531 7.594 36.938 1 97.75 675 ALA B O 1
ATOM 10904 N N . ASP B 1 676 ? 7.637 7.953 34.781 1 97.88 676 ASP B N 1
ATOM 10905 C CA . ASP B 1 676 ? 9.086 7.816 34.75 1 97.88 676 ASP B CA 1
ATOM 10906 C C . ASP B 1 676 ? 9.773 8.984 35.469 1 97.88 676 ASP B C 1
ATOM 10908 O O . ASP B 1 676 ? 9.562 10.141 35.094 1 97.88 676 ASP B O 1
ATOM 10912 N N . GLU B 1 677 ? 10.672 8.727 36.344 1 97.44 677 GLU B N 1
ATOM 10913 C CA . GLU B 1 677 ? 11.328 9.75 37.156 1 97.44 677 GLU B CA 1
ATOM 10914 C C . GLU B 1 677 ? 12.266 10.609 36.312 1 97.44 677 GLU B C 1
ATOM 10916 O O . GLU B 1 677 ? 12.383 11.812 36.531 1 97.44 677 GLU B O 1
ATOM 10921 N N . GLU B 1 678 ? 12.922 9.992 35.469 1 96.88 678 GLU B N 1
ATOM 10922 C CA . GLU B 1 678 ? 13.875 10.742 34.625 1 96.88 678 GLU B CA 1
ATOM 10923 C C . GLU B 1 678 ? 13.156 11.719 33.719 1 96.88 678 GLU B C 1
ATOM 10925 O O . GLU B 1 678 ? 13.633 12.836 33.5 1 96.88 678 GLU B O 1
ATOM 10930 N N . VAL B 1 679 ? 12.016 11.312 33.156 1 97.81 679 VAL B N 1
ATOM 10931 C CA . VAL B 1 679 ? 11.211 12.188 32.344 1 97.81 679 VAL B CA 1
ATOM 10932 C C . VAL B 1 679 ? 10.688 13.359 33.156 1 97.81 679 VAL B C 1
ATOM 10934 O O . VAL B 1 679 ? 10.742 14.508 32.719 1 97.81 679 VAL B O 1
ATOM 10937 N N . ASN B 1 680 ? 10.25 13.086 34.344 1 98.12 680 ASN B N 1
ATOM 10938 C CA . ASN B 1 680 ? 9.719 14.133 35.219 1 98.12 680 ASN B CA 1
ATOM 10939 C C . ASN B 1 680 ? 10.812 15.109 35.656 1 98.12 680 ASN B C 1
ATOM 10941 O O . ASN B 1 680 ? 10.578 16.312 35.75 1 98.12 680 ASN B O 1
ATOM 10945 N N . LYS B 1 681 ? 11.969 14.578 35.938 1 97.81 681 LYS B N 1
ATOM 10946 C CA . LYS B 1 681 ? 13.094 15.438 36.281 1 97.81 681 LYS B CA 1
ATOM 10947 C C . LYS B 1 681 ? 13.453 16.359 35.094 1 97.81 681 LYS B C 1
ATOM 10949 O O . LYS B 1 681 ? 13.742 17.547 35.312 1 97.81 681 LYS B O 1
ATOM 10954 N N . LEU B 1 682 ? 13.477 15.82 33.969 1 98.06 682 LEU B N 1
ATOM 10955 C CA . LEU B 1 682 ? 13.773 16.594 32.781 1 98.06 682 LEU B CA 1
ATOM 10956 C C . LEU B 1 682 ? 12.758 17.719 32.594 1 98.06 682 LEU B C 1
ATOM 10958 O O . LEU B 1 682 ? 13.125 18.875 32.438 1 98.06 682 LEU B O 1
ATOM 10962 N N . LEU B 1 683 ? 11.469 17.406 32.656 1 98.19 683 LEU B N 1
ATOM 10963 C CA . LEU B 1 683 ? 10.406 18.375 32.438 1 98.19 683 LEU B CA 1
ATOM 10964 C C . LEU B 1 683 ? 10.406 19.453 33.5 1 98.19 683 LEU B C 1
ATOM 10966 O O . LEU B 1 683 ? 10.188 20.641 33.219 1 98.19 683 LEU B O 1
ATOM 10970 N N . LYS B 1 684 ? 10.656 19.047 34.719 1 98 684 LYS B N 1
ATOM 10971 C CA . LYS B 1 684 ? 10.734 20.016 35.812 1 98 684 LYS B CA 1
ATOM 10972 C C . LYS B 1 684 ? 11.891 20.984 35.594 1 98 684 LYS B C 1
ATOM 10974 O O . LYS B 1 684 ? 11.75 22.188 35.812 1 98 684 LYS B O 1
ATOM 10979 N N . ASP B 1 685 ? 12.953 20.422 35.188 1 97.75 685 ASP B N 1
ATOM 10980 C CA . ASP B 1 685 ? 14.133 21.25 34.938 1 97.75 685 ASP B CA 1
ATOM 10981 C C . ASP B 1 685 ? 13.867 22.266 33.812 1 97.75 685 ASP B C 1
ATOM 10983 O O . ASP B 1 685 ? 14.18 23.438 33.969 1 97.75 685 ASP B O 1
ATOM 10987 N N . LEU B 1 686 ? 13.344 21.828 32.719 1 97.88 686 LEU B N 1
ATOM 10988 C CA . LEU B 1 686 ? 13.078 22.688 31.578 1 97.88 686 LEU B CA 1
ATOM 10989 C C . LEU B 1 686 ? 12.008 23.734 31.922 1 97.88 686 LEU B C 1
ATOM 10991 O O . LEU B 1 686 ? 12.102 24.875 31.484 1 97.88 686 LEU B O 1
ATOM 10995 N N . ASP B 1 687 ? 10.977 23.281 32.688 1 97.38 687 ASP B N 1
ATOM 10996 C CA . ASP B 1 687 ? 9.945 24.203 33.125 1 97.38 687 ASP B CA 1
ATOM 10997 C C . ASP B 1 687 ? 10.547 25.328 33.969 1 97.38 687 ASP B C 1
ATOM 10999 O O . ASP B 1 687 ? 10.211 26.5 33.812 1 97.38 687 ASP B O 1
ATOM 11003 N N . LYS B 1 688 ? 11.43 25 34.875 1 96.62 688 LYS B N 1
ATOM 11004 C CA . LYS B 1 688 ? 12.086 25.969 35.75 1 96.62 688 LYS B CA 1
ATOM 11005 C C . LYS B 1 688 ? 12.945 26.938 34.938 1 96.62 688 LYS B C 1
ATOM 11007 O O . LYS B 1 688 ? 12.961 28.141 35.219 1 96.62 688 LYS B O 1
ATOM 11012 N N . ARG B 1 689 ? 13.594 26.406 34 1 95.12 689 ARG B N 1
ATOM 11013 C CA . ARG B 1 689 ? 14.484 27.234 33.188 1 95.12 689 ARG B CA 1
ATOM 11014 C C . ARG B 1 689 ? 13.688 28.234 32.344 1 95.12 689 ARG B C 1
ATOM 11016 O O . ARG B 1 689 ? 14.133 29.359 32.125 1 95.12 689 ARG B O 1
ATOM 11023 N N . ARG B 1 690 ? 12.539 27.844 31.891 1 94 690 ARG B N 1
ATOM 11024 C CA . ARG B 1 690 ? 11.695 28.734 31.094 1 94 690 ARG B CA 1
ATOM 11025 C C . ARG B 1 690 ? 11.117 29.859 31.938 1 94 690 ARG B C 1
ATOM 11027 O O . ARG B 1 690 ? 10.867 30.953 31.438 1 94 690 ARG B O 1
ATOM 11034 N N . LYS B 1 691 ? 10.93 29.594 33.156 1 88.12 691 LYS B N 1
ATOM 11035 C CA . LYS B 1 691 ? 10.281 30.562 34.031 1 88.12 691 LYS B CA 1
ATOM 11036 C C . LYS B 1 691 ? 11.297 31.531 34.625 1 88.12 691 LYS B C 1
ATOM 11038 O O . LYS B 1 691 ? 10.93 32.562 35.188 1 88.12 691 LYS B O 1
ATOM 11043 N N . LYS B 1 692 ? 12.531 31.078 34.531 1 77.12 692 LYS B N 1
ATOM 11044 C CA . LYS B 1 692 ? 13.562 31.969 35.062 1 77.12 692 LYS B CA 1
ATOM 11045 C C . LYS B 1 692 ? 13.75 33.188 34.188 1 77.12 692 LYS B C 1
ATOM 11047 O O . LYS B 1 692 ? 13.742 33.094 32.938 1 77.12 692 LYS B O 1
ATOM 11052 N N . LYS B 1 693 ? 13.391 34.5 34.781 1 59.81 693 LYS B N 1
ATOM 11053 C CA . LYS B 1 693 ? 13.555 35.812 34.125 1 59.81 693 LYS B CA 1
ATOM 11054 C C . LYS B 1 693 ? 15.023 36.062 33.812 1 59.81 693 LYS B C 1
ATOM 11056 O O . LYS B 1 693 ? 15.898 35.781 34.625 1 59.81 693 LYS B O 1
#

InterPro domains:
  IPR003385 Glycoside hydrolase, family 77 [PF02446] (149-667)
  IPR003385 Glycoside hydrolase, family 77 [PTHR32438] (23-691)
  IPR003385 Glycoside hydrolase, family 77 [TIGR00217] (101-688)
  IPR017853 Glycoside hydrolase superfamily [SSF51445] (143-684)
  IPR048458 MalQ, N-terminal beta-sandwich domain [PF21226] (54-129)

Radius of gyration: 35.14 Å; Cα contacts (8 Å, |Δi|>4): 2678; chains: 2; bounding box: 73×111×94 Å

pLDDT: mean 93.86, std 7.56, range [42.62, 98.94]